Protein AF-Q9AJ94-F1 (afdb_monomer_lite)

Organism: Legionella pneumophila (NCBI:txid446)

Radius of gyration: 36.01 Å; chains: 1; bounding box: 81×134×87 Å

pLDDT: mean 74.8, std 16.02, range [27.36, 96.62]

Foldseek 3Di:
DVCPDPPDDPVRNVVVLVLLLVVLQVLLCVQQVDHDDPLQVVVLVVCVVPQQFAEEEAGADDPPDDDHNQLVSQVSNLVVLVLFEEEEAEQDVVNVVCCVPRRSVVSCVVVVFDEAEFALPDDQPRQDGSHYYYYHLVRVLNNVVVCVVVVRDNWDDDPNHTGAYEYEAEQHDPPPPDPVVLVSSLVVLVVNNVRGYYYYYHHDDPDPDPQVVVCVSNVTPYYYYGYDPDDDDDDDDCVPVVVLVVVLVVQVVVLVVLLVLLLVLLVVLLVLLLVLLPVLDDPVCNVVVVVVSVVLNVVLVVVLVVLLVVLLCVLPVVPPDPDSRFDADPVRDTDCVSVVVSSVSSSVVNQVSSLVSLVVSLVSCPPSDDCPDPSVVSNVVSNPDDSSVSSVVSVVVVVVVVVVVVVVVVVVVVVVVLCPDPLSVCLVSPPDDNVVSLQVSQQVCLQVLLVQVLVLLVVDPFDPVVSVVLSVQSNPDRHDVSVLVSLVCCVPPTDDLLQLLSNQSCVVSLVVSVVSNVSSVHDQDPSNVVVCVRHAACQLVSLLVSLCVQLVCLDPVNPDPVNVVWDPLLSVLSVLLNVLSVQLVPDDALVSNLVSVLSNLLSLLVSLVVCVPPDGDQDPGDTSNVSSVSSLSSLQPHQARRDVRPPRGNVSSLVSVFLSLLVVLVVVLVVLVVVLCVVCVVQLVVDPVNVVLVVVLVCLSPPDSGNCSLVVNLVSLVVVLVVCVVVVRPVNVSSVVSSVVSVVSSVVSCSVPVVSPDVQVVQVVVFVVVQVVQCPDPFKFWPGWGWDWDDPVPDIDIDIWTAIDGDDPVCVPPHTPDDCVVVVVVVVVVVVVVVVVVVVVVVVVVVVCVVCVVVVVVVVVVVPPPDDD

Sequence (869 aa):
MEMRRLDISKEDKLRTQLKLLAVMREQYFRSTGIFFDTTQMISLLLSKHHQEQNVLMEVSRNENLSAQPAAILAAMQWVLAEGGTVDVCFANHRLIADYLEKGDRDFFTCLGIPSSVLEANSESGTYQVGGINYSTLSDLTSYRSHAEIEDEELTMDRYGYPVSSHLILNHIDFSNVDDRTLSHFSSLCDYYKGKGRVVRITETEETVGEVVGQISRFDMDVGYRVFPARMNLQEELNTQSLAERRREEAVKQYFIQSVSNIQQAVLNQLEEWQAFLHLIYPKSEWRQLDNELLVQRSELIDSLKKQWTKCLEDSDPKKMYPNPYVRRDVFQRLQTRELEKAIQAYEKSVSSIWNLNRDQLKAKTENRFSNDSVNALRCK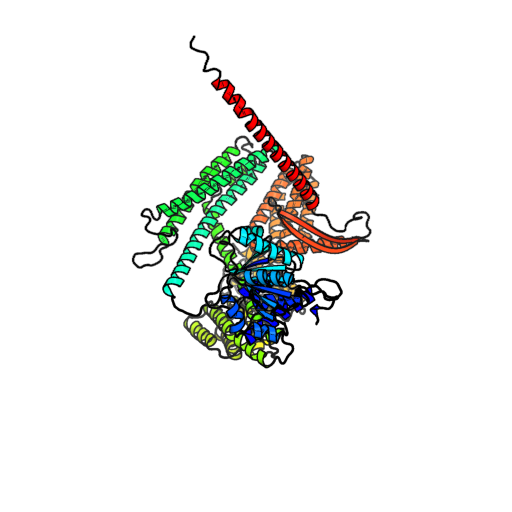YLEEVDLSEQIKWSKLSARLKKKEATQEKKRSHRHLESAVEVTGAMLSYHDGDLEPYRLAFVNSQLKLWARDISKEINNSSLPASVKQGLIERANNADNFLALELLLIDYESRWLDKEKLSEKFRMQPIISDMLRVYQQAGFEEHKELKILKETYLDNTATQIIHHLDKALAWAKPENRGPWYWIERSAVKKAANEILVLANGVKQARDSLSKQVAIKKLYRALCKHQAQLEDVWIFSFGHKNARDLINQTLNTMDSLTVLSRDEGGLDINFIQECKEEAQYYLLGEKFSSVLEDFEKNNSQILTAHSEWQEVKRQLQQKQNESRKVYTLNEMYYVLCKKINELSISYSLLREPLVQLRGMMRTLWNSFQEKHQGIMDESKYFDFKARKIKEELEGIEGYSVFNVKVKKGYTGFNEYVELIIEGEGTSALFEGFMQYKSRLTELKEAYRQLEFSLKQNRLELLNLNRIHAKHLPFLKDHHSRSSCNKQE

Secondary structure (DSSP, 8-state):
-GGG-TT--HHHHHHHHHHHHHHHHHHHHHHHS----HHHHHHHHHHHHTTTS-EEEEEPPPTT----THHHHHHHHHHHTTS--EEEEESSHHHHHHHHHSSHHHHHHHHT--EEEE-TTPPTT-S-TTSEEEEEHHHHHHHHHHHHHHT-----EETTEEPP-EEEEES---TT--HHHHHHHHHHHHHHHHHS-EEEEEEPPS-TTHHHHHHHHHT-SEEEEEPPP-PPP---S-HHHHHHHHHHHHHHHHHHHHHHHHHHHHHHHHHHHHHHHHHHS-GGGHHHHHHHHHHHHHHHHHHHHHHHHHHHHHT-TT---SSTT--B-TTS-B--HHHHHHHHHHHHHHHHHHHHHHHHHHHTTTTSS-TTSHHHHHHHHHHH--HHHHHHHHHHHHHHHHHHHHHHHHHHHHHHHHHHSHHHHHHHH--S--HHHHHHHHHHHHHHHHHHHHHHHHTSSS-HHHHHHHHHHHHT--SHHHHHHHHHHIIIIIS-TT-HHHHGGGHHHHHHHHHHHHHTTPPPPHHHHHHHIIIIITHHHHHHHHHHHHTGGGSGGG--HHHHHS-HHHHHHHHHHHHHHHHHHH--SHHHHHHHHHHHHHHHHHHHHHTTT-----SSS--HHHHHHHHHHHHHH-SBS-SSSTT-BHHHHHHHHHHHHHHHHHHHHHHHHHHHHHHHHHHHHH-THHHHHHHHHHHHHHH--STTHHHHHHHHHHHHHHHHHHHT-TTHHHHHHHHHHHHHHHHHHHHHTGGG--HHHHHHHHHHHHHHHHHTSTTEEEEEEEEEEEE-SS-EEEEEEEEEEE--GGGTT-S----THHHHHHHHHHHHHHHHHHHHHHHHHHHHHHHHHHHHHHHHHSSSS----

Structure (mmCIF, N/CA/C/O backbone):
data_AF-Q9AJ94-F1
#
_entry.id   AF-Q9AJ94-F1
#
loop_
_atom_site.group_PDB
_atom_site.id
_atom_site.type_symbol
_atom_site.label_atom_id
_atom_site.label_alt_id
_atom_site.label_comp_id
_atom_site.label_asym_id
_atom_site.label_entity_id
_atom_site.label_seq_id
_atom_site.pdbx_PDB_ins_code
_atom_site.Cartn_x
_atom_site.Cartn_y
_atom_site.Cartn_z
_atom_site.occupancy
_atom_site.B_iso_or_equiv
_atom_site.auth_seq_id
_atom_site.auth_comp_id
_atom_site.auth_asym_id
_atom_site.auth_atom_id
_atom_site.pdbx_PDB_model_num
ATOM 1 N N . MET A 1 1 ? -0.929 7.622 40.885 1.00 44.34 1 MET A N 1
ATOM 2 C CA . MET A 1 1 ? 0.340 7.653 41.651 1.00 44.34 1 MET A CA 1
ATOM 3 C C . MET A 1 1 ? 1.566 7.630 40.739 1.00 44.34 1 MET A C 1
ATOM 5 O O . MET A 1 1 ? 2.475 8.407 40.983 1.00 44.34 1 MET A O 1
ATOM 9 N N . GLU A 1 2 ? 1.583 6.822 39.670 1.00 44.44 2 GLU A N 1
ATOM 10 C CA . GLU A 1 2 ? 2.724 6.752 38.736 1.00 44.44 2 GLU A CA 1
ATOM 11 C C . GLU A 1 2 ? 3.037 8.072 38.017 1.00 44.44 2 GLU A C 1
ATOM 13 O O . GLU A 1 2 ? 4.187 8.486 38.030 1.00 44.44 2 GLU A O 1
ATOM 18 N N . MET A 1 3 ? 2.041 8.800 37.488 1.00 47.38 3 MET A N 1
ATOM 19 C CA . MET A 1 3 ? 2.276 10.058 36.744 1.00 47.38 3 MET A CA 1
ATOM 20 C C . MET A 1 3 ? 2.923 11.198 37.553 1.00 47.38 3 MET A C 1
ATOM 22 O O . MET A 1 3 ? 3.271 12.217 36.968 1.00 47.38 3 MET A O 1
ATOM 26 N N . ARG A 1 4 ? 3.077 11.039 38.874 1.00 47.75 4 ARG A N 1
ATOM 27 C CA . ARG A 1 4 ? 3.714 12.018 39.772 1.00 47.75 4 ARG A CA 1
ATOM 28 C C . ARG A 1 4 ? 5.196 11.709 40.046 1.00 47.75 4 ARG A C 1
ATOM 30 O O . ARG A 1 4 ? 5.813 12.390 40.856 1.00 47.75 4 ARG A O 1
ATOM 37 N N . ARG A 1 5 ? 5.772 10.667 39.427 1.00 51.28 5 ARG A N 1
ATOM 38 C CA . ARG A 1 5 ? 7.206 10.346 39.538 1.00 51.28 5 ARG A CA 1
ATOM 39 C C . ARG A 1 5 ? 8.012 11.163 38.524 1.00 51.28 5 ARG A C 1
ATOM 41 O O . ARG A 1 5 ? 7.707 11.134 37.336 1.00 51.28 5 ARG A O 1
ATOM 48 N N . LEU A 1 6 ? 9.055 11.845 38.999 1.00 48.03 6 LEU A N 1
ATOM 49 C CA . LEU A 1 6 ? 9.931 12.708 38.192 1.00 48.03 6 LEU A CA 1
ATOM 50 C C . LEU A 1 6 ? 10.807 11.933 37.178 1.00 48.03 6 LEU A C 1
ATOM 52 O O . LEU A 1 6 ? 11.232 12.522 36.191 1.00 48.03 6 LEU A O 1
ATOM 56 N N . ASP A 1 7 ? 10.992 10.617 37.359 1.00 53.19 7 ASP A N 1
ATOM 57 C CA . ASP A 1 7 ? 11.902 9.766 36.559 1.00 53.19 7 ASP A CA 1
ATOM 58 C C . ASP A 1 7 ? 11.218 8.934 35.450 1.00 53.19 7 ASP A C 1
ATOM 60 O O . ASP A 1 7 ? 11.730 7.900 35.020 1.00 53.19 7 ASP A O 1
ATOM 64 N N . ILE A 1 8 ? 10.032 9.330 34.982 1.00 63.06 8 ILE A N 1
ATOM 65 C CA . ILE A 1 8 ? 9.289 8.578 33.955 1.00 63.06 8 ILE A CA 1
ATOM 66 C C . ILE A 1 8 ? 9.683 9.020 32.537 1.00 63.06 8 ILE A C 1
ATOM 68 O O . ILE A 1 8 ? 9.680 10.209 32.212 1.00 63.06 8 ILE A O 1
ATOM 72 N N . SER A 1 9 ? 9.965 8.049 31.659 1.00 70.12 9 SER A N 1
ATOM 73 C CA . SER A 1 9 ? 10.251 8.304 30.243 1.00 70.12 9 SER A CA 1
ATOM 74 C C . SER A 1 9 ? 9.046 8.941 29.528 1.00 70.12 9 SER A C 1
ATOM 76 O O . SER A 1 9 ? 7.889 8.731 29.900 1.00 70.12 9 SER A O 1
ATOM 78 N N . LYS A 1 10 ? 9.277 9.707 28.451 1.00 69.50 10 LYS A N 1
ATOM 79 C CA . LYS A 1 10 ? 8.177 10.310 27.665 1.00 69.50 10 LYS A CA 1
ATOM 80 C C . LYS A 1 10 ? 7.197 9.261 27.122 1.00 69.50 10 LYS A C 1
ATOM 82 O O . LYS A 1 10 ? 6.002 9.539 27.027 1.00 69.50 10 LYS A O 1
ATOM 87 N N . GLU A 1 11 ? 7.696 8.075 26.779 1.00 70.44 11 GLU A N 1
ATOM 88 C CA . GLU A 1 11 ? 6.882 6.967 26.277 1.00 70.44 11 GLU A CA 1
ATOM 89 C C . GLU A 1 11 ? 6.013 6.358 27.382 1.00 70.44 11 GLU A C 1
ATOM 91 O O . GLU A 1 11 ? 4.817 6.144 27.180 1.00 70.44 11 GLU A O 1
ATOM 96 N N . ASP A 1 12 ? 6.571 6.160 28.574 1.00 71.06 12 ASP A N 1
ATOM 97 C CA . ASP A 1 12 ? 5.825 5.640 29.719 1.00 71.06 12 ASP A CA 1
ATOM 98 C C . ASP A 1 12 ? 4.780 6.648 30.206 1.00 71.06 12 ASP A C 1
ATOM 100 O O . ASP A 1 12 ? 3.641 6.270 30.477 1.00 71.06 12 ASP A O 1
ATOM 104 N N . LYS A 1 13 ? 5.099 7.951 30.203 1.00 69.12 13 LYS A N 1
ATOM 105 C CA . LYS A 1 13 ? 4.125 9.016 30.501 1.00 69.12 13 LYS A CA 1
ATOM 106 C C . LYS A 1 13 ? 2.959 8.991 29.512 1.00 69.12 13 LYS A C 1
ATOM 108 O O . LYS A 1 13 ? 1.802 9.067 29.924 1.00 69.12 13 LYS A O 1
ATOM 113 N N . LEU A 1 14 ? 3.246 8.840 28.216 1.00 72.50 14 LEU A N 1
ATOM 114 C CA . LEU A 1 14 ? 2.222 8.693 27.180 1.00 72.50 14 LEU A CA 1
ATOM 115 C C . LEU A 1 14 ? 1.369 7.439 27.415 1.00 72.50 14 LEU A C 1
ATOM 117 O O . LEU A 1 14 ? 0.142 7.511 27.353 1.00 72.50 14 LEU A O 1
ATOM 121 N N . ARG A 1 15 ? 2.002 6.305 27.721 1.00 74.25 15 ARG A N 1
ATOM 122 C CA . ARG A 1 15 ? 1.328 5.033 27.996 1.00 74.25 15 ARG A CA 1
ATOM 123 C C . ARG A 1 15 ? 0.386 5.144 29.194 1.00 74.25 15 ARG A C 1
ATOM 125 O O . ARG A 1 15 ? -0.768 4.735 29.091 1.00 74.25 15 ARG A O 1
ATOM 132 N N . THR A 1 16 ? 0.828 5.747 30.296 1.00 75.25 16 THR A N 1
ATOM 133 C CA . THR A 1 16 ? -0.006 5.955 31.488 1.00 75.25 16 THR A CA 1
ATOM 134 C C . THR A 1 16 ? -1.168 6.912 31.214 1.00 75.25 16 THR A C 1
ATOM 136 O O . THR A 1 16 ? -2.283 6.654 31.662 1.00 75.25 16 THR A O 1
ATOM 139 N N . GLN A 1 17 ? -0.961 7.970 30.423 1.00 74.06 17 GLN A N 1
ATOM 140 C CA . GLN A 1 17 ? -2.040 8.880 30.011 1.00 74.06 17 GLN A CA 1
ATOM 141 C C . GLN A 1 17 ? -3.099 8.179 29.143 1.00 74.06 17 GLN A C 1
ATOM 143 O O . GLN A 1 17 ? -4.293 8.413 29.321 1.00 74.06 17 GLN A O 1
ATOM 148 N N . LEU A 1 18 ? -2.687 7.297 28.227 1.00 79.88 18 LEU A N 1
ATOM 149 C CA . LEU A 1 18 ? -3.618 6.517 27.405 1.00 79.88 18 LEU A CA 1
ATOM 150 C C . LEU A 1 18 ? -4.392 5.484 28.237 1.00 79.88 18 LEU A C 1
ATOM 152 O O . LEU A 1 18 ? -5.597 5.331 28.040 1.00 79.88 18 LEU A O 1
ATOM 156 N N . LYS A 1 19 ? -3.735 4.832 29.209 1.00 79.50 19 LYS A N 1
ATOM 157 C CA . LYS A 1 19 ? -4.404 3.954 30.184 1.00 79.50 19 LYS A CA 1
ATOM 158 C C . LYS A 1 19 ? -5.453 4.715 30.992 1.00 79.50 19 LYS A C 1
ATOM 160 O O . LYS A 1 19 ? -6.578 4.246 31.122 1.00 79.50 19 LYS A O 1
ATOM 165 N N . LEU A 1 20 ? -5.110 5.908 31.482 1.00 80.50 20 LEU A N 1
ATOM 166 C CA . LEU A 1 20 ? -6.038 6.763 32.219 1.00 80.50 20 LEU A CA 1
ATOM 167 C C . LEU A 1 20 ? -7.270 7.115 31.378 1.00 80.50 20 LEU A C 1
ATOM 169 O O . LEU A 1 20 ? -8.388 7.010 31.870 1.00 80.50 20 LEU A O 1
ATOM 173 N N . LEU A 1 21 ? -7.076 7.478 30.108 1.00 83.31 21 LEU A N 1
ATOM 174 C CA . LEU A 1 21 ? -8.178 7.802 29.203 1.00 83.31 21 LEU A CA 1
ATOM 175 C C . LEU A 1 21 ? -9.102 6.597 28.961 1.00 83.31 21 LEU A C 1
ATOM 177 O O . LEU A 1 21 ? -10.320 6.755 28.925 1.00 83.31 21 LEU A O 1
ATOM 181 N N . ALA A 1 22 ? -8.539 5.391 28.829 1.00 79.12 22 ALA A N 1
ATOM 182 C CA . ALA A 1 22 ? -9.319 4.161 28.695 1.00 79.12 22 ALA A CA 1
ATOM 183 C C . ALA A 1 22 ? -10.146 3.865 29.959 1.00 79.12 22 ALA A C 1
ATOM 185 O O . ALA A 1 22 ? -11.334 3.566 29.852 1.00 79.12 22 ALA A O 1
ATOM 186 N N . VAL A 1 23 ? -9.547 4.026 31.145 1.00 80.75 23 VAL A N 1
ATOM 187 C CA . VAL A 1 23 ? -10.240 3.875 32.435 1.00 80.75 23 VAL A CA 1
ATOM 188 C C . VAL A 1 23 ? -11.351 4.912 32.585 1.00 80.75 23 VAL A C 1
ATOM 190 O O . VAL A 1 23 ? -12.465 4.557 32.951 1.00 80.75 23 VAL A O 1
ATOM 193 N N . MET A 1 24 ? -11.084 6.178 32.255 1.00 83.88 24 MET A N 1
ATOM 194 C CA . MET A 1 24 ? -12.090 7.242 32.302 1.00 83.88 24 MET A CA 1
ATOM 195 C C . MET A 1 24 ? -13.254 6.964 31.349 1.00 83.88 24 MET A C 1
ATOM 197 O O . MET A 1 24 ? -14.397 7.166 31.733 1.00 83.88 24 MET A O 1
ATOM 201 N N . ARG A 1 25 ? -12.996 6.458 30.136 1.00 84.12 25 ARG A N 1
ATOM 202 C CA . ARG A 1 25 ? -14.050 6.095 29.174 1.00 84.12 25 ARG A CA 1
ATOM 203 C C . ARG A 1 25 ? -14.951 4.977 29.699 1.00 84.12 25 ARG A C 1
ATOM 205 O O . ARG A 1 25 ? -16.168 5.084 29.595 1.00 84.12 25 ARG A O 1
ATOM 212 N N . GLU A 1 26 ? -14.357 3.927 30.260 1.00 79.88 26 GLU A N 1
ATOM 213 C CA . GLU A 1 26 ? -15.094 2.807 30.856 1.00 79.88 26 GLU A CA 1
ATOM 214 C C . GLU A 1 26 ? -15.883 3.256 32.091 1.00 79.88 26 GLU A C 1
ATOM 216 O O . GLU A 1 26 ? -17.062 2.937 32.228 1.00 79.88 26 GLU A O 1
ATOM 221 N N . GLN A 1 27 ? -15.262 4.040 32.974 1.00 80.31 27 GLN A N 1
ATOM 222 C CA . GLN A 1 27 ? -15.926 4.553 34.168 1.00 80.31 27 GLN A CA 1
ATOM 223 C C . GLN A 1 27 ? -17.079 5.488 33.803 1.00 80.31 27 GLN A C 1
ATOM 225 O O . GLN A 1 27 ? -18.148 5.392 34.395 1.00 80.31 27 GLN A O 1
ATOM 230 N N . TYR A 1 28 ? -16.896 6.338 32.793 1.00 83.75 28 TYR A N 1
ATOM 231 C CA . TYR A 1 28 ? -17.959 7.190 32.279 1.00 83.75 28 TYR A CA 1
ATOM 232 C C . TYR A 1 28 ? -19.121 6.360 31.734 1.00 83.75 28 TYR A C 1
ATOM 234 O O . TYR A 1 28 ? -20.269 6.628 32.073 1.00 83.75 28 TYR A O 1
ATOM 242 N N . PHE A 1 29 ? -18.844 5.300 30.970 1.00 80.44 29 PHE A N 1
ATOM 243 C CA . PHE A 1 29 ? -19.881 4.386 30.488 1.00 80.44 29 PHE A CA 1
ATOM 244 C C . PHE A 1 29 ? -20.632 3.692 31.631 1.00 80.44 29 PHE A C 1
ATOM 246 O O . PHE A 1 29 ? -21.851 3.578 31.575 1.00 80.44 29 PHE A O 1
ATOM 253 N N . ARG A 1 30 ? -19.941 3.276 32.696 1.00 75.00 30 ARG A N 1
ATOM 254 C CA . ARG A 1 30 ? -20.583 2.665 33.874 1.00 75.00 30 ARG A CA 1
ATOM 255 C C . ARG A 1 30 ? -21.434 3.650 34.669 1.00 75.00 30 ARG A C 1
ATOM 257 O O . ARG A 1 30 ? -22.479 3.254 35.173 1.00 75.00 30 ARG A O 1
ATOM 264 N N . SER A 1 31 ? -20.987 4.899 34.784 1.00 77.44 31 SER A N 1
ATOM 265 C CA . SER A 1 31 ? -21.696 5.949 35.521 1.00 77.44 31 SER A CA 1
ATOM 266 C C . SER A 1 31 ? -22.887 6.517 34.741 1.00 77.44 31 SER A C 1
ATOM 268 O O . SER A 1 31 ? -23.890 6.867 35.347 1.00 77.44 31 SER A O 1
ATOM 270 N N . THR A 1 32 ? -22.801 6.591 33.409 1.00 74.19 32 THR A N 1
ATOM 271 C CA . THR A 1 32 ? -23.783 7.315 32.572 1.00 74.19 32 THR A CA 1
ATOM 272 C C . THR A 1 32 ? -24.576 6.419 31.615 1.00 74.19 32 THR A C 1
ATOM 274 O O . THR A 1 32 ? -25.589 6.836 31.062 1.00 74.19 32 THR A O 1
ATOM 277 N N . GLY A 1 33 ? -24.114 5.191 31.362 1.00 69.00 33 GLY A N 1
ATOM 278 C CA . GLY A 1 33 ? -24.610 4.333 30.282 1.00 69.00 33 GLY A CA 1
ATOM 279 C C . GLY A 1 33 ? -24.161 4.772 28.882 1.00 69.00 33 GLY A C 1
ATOM 280 O O . GLY A 1 33 ? -24.535 4.133 27.897 1.00 69.00 33 GLY A O 1
ATOM 281 N N . ILE A 1 34 ? -23.359 5.840 28.764 1.00 72.38 34 ILE A N 1
ATOM 282 C CA . ILE A 1 34 ? -22.979 6.426 27.478 1.00 72.38 34 ILE A CA 1
ATOM 283 C C . ILE A 1 34 ? -21.534 6.086 27.121 1.00 72.38 34 ILE A C 1
ATOM 285 O O . ILE A 1 34 ? -20.591 6.378 27.854 1.00 72.38 34 ILE A O 1
ATOM 289 N N . PHE A 1 35 ? -21.355 5.455 25.962 1.00 76.06 35 PHE A N 1
ATOM 290 C CA . PHE A 1 35 ? -20.045 5.051 25.469 1.00 76.06 35 PHE A CA 1
ATOM 291 C C . PHE A 1 35 ? -19.548 6.034 24.408 1.00 76.06 35 PHE A C 1
ATOM 293 O O . PHE A 1 35 ? -20.182 6.202 23.368 1.00 76.06 35 PHE A O 1
ATOM 300 N N . PHE A 1 36 ? -18.394 6.660 24.646 1.00 71.94 36 PHE A N 1
ATOM 301 C CA . PHE A 1 36 ? -17.785 7.567 23.670 1.00 71.94 36 PHE A CA 1
ATOM 302 C C . PHE A 1 36 ? -17.353 6.817 22.408 1.00 71.94 36 PHE A C 1
ATOM 304 O O . PHE A 1 36 ? -16.611 5.841 22.494 1.00 71.94 36 PHE A O 1
ATOM 311 N N . ASP A 1 37 ? -17.777 7.281 21.239 1.00 67.31 37 ASP A N 1
ATOM 312 C CA . ASP A 1 37 ? -17.398 6.806 19.913 1.00 67.31 37 ASP A CA 1
ATOM 313 C C . ASP A 1 37 ? -15.998 7.291 19.480 1.00 67.31 37 ASP A C 1
ATOM 315 O O . ASP A 1 37 ? -15.289 8.021 20.180 1.00 67.31 37 ASP A O 1
ATOM 319 N N . THR A 1 38 ? -15.559 6.852 18.300 1.00 72.94 38 THR A N 1
ATOM 320 C CA . THR A 1 38 ? -14.236 7.191 17.761 1.00 72.94 38 THR A CA 1
ATOM 321 C C . THR A 1 38 ? -14.041 8.697 17.553 1.00 72.94 38 THR A C 1
ATOM 323 O O . THR A 1 38 ? -12.931 9.186 17.743 1.00 72.94 38 THR A O 1
ATOM 326 N N . THR A 1 39 ? -15.079 9.448 17.190 1.00 75.06 39 THR A N 1
ATOM 327 C CA . THR A 1 39 ? -15.001 10.898 16.975 1.00 75.06 39 THR A CA 1
ATOM 328 C C . THR A 1 39 ? -14.787 11.639 18.283 1.00 75.06 39 THR A C 1
ATOM 330 O O . THR A 1 39 ? -13.887 12.482 18.355 1.00 75.06 39 THR A O 1
ATOM 333 N N . GLN A 1 40 ? -15.513 11.281 19.344 1.00 78.00 40 GLN A N 1
ATOM 334 C CA . GLN A 1 40 ? -15.250 11.887 20.650 1.00 78.00 40 GLN A CA 1
ATOM 335 C C . GLN A 1 40 ? -13.883 11.459 21.205 1.00 78.00 40 GLN A C 1
ATOM 337 O O . GLN A 1 40 ? -13.147 12.298 21.724 1.00 78.00 40 GLN A O 1
ATOM 342 N N . MET A 1 41 ? -13.467 10.204 21.005 1.00 82.88 41 MET A N 1
ATOM 343 C CA . MET A 1 41 ? -12.125 9.757 21.397 1.00 82.88 41 MET A CA 1
ATOM 344 C C . MET A 1 41 ? -11.008 10.499 20.650 1.00 82.88 41 MET A C 1
ATOM 346 O O . MET A 1 41 ? -10.003 10.858 21.262 1.00 82.88 41 MET A O 1
ATOM 350 N N . ILE A 1 42 ? -11.182 10.802 19.359 1.00 79.81 42 ILE A N 1
ATOM 351 C CA . ILE A 1 42 ? -10.231 11.630 18.602 1.00 79.81 42 ILE A CA 1
ATOM 352 C C . ILE A 1 42 ? -10.152 13.041 19.196 1.00 79.81 42 ILE A C 1
ATOM 354 O O . ILE A 1 42 ? -9.049 13.559 19.344 1.00 79.81 42 ILE A O 1
ATOM 358 N N . SER A 1 43 ? -11.280 13.647 19.585 1.00 80.38 43 SER A N 1
ATOM 359 C CA . SER A 1 43 ? -11.277 14.978 20.216 1.00 80.38 43 SER A CA 1
ATOM 360 C C . SER A 1 43 ? -10.482 14.994 21.533 1.00 80.38 43 SER A C 1
ATOM 362 O O . SER A 1 43 ? -9.649 15.874 21.756 1.00 80.38 43 SER A O 1
ATOM 364 N N . LEU A 1 44 ? -10.631 13.952 22.359 1.00 84.50 44 LEU A N 1
ATOM 365 C CA . LEU A 1 44 ? -9.877 13.790 23.605 1.00 84.50 44 LEU A CA 1
ATOM 366 C C . LEU A 1 44 ? -8.376 13.600 23.334 1.00 84.50 44 LEU A C 1
ATOM 368 O O . LEU A 1 44 ? -7.539 14.245 23.966 1.00 84.50 44 LEU A O 1
ATOM 372 N N . LEU A 1 45 ? -8.024 12.773 22.345 1.00 84.31 45 LEU A N 1
ATOM 373 C CA . LEU A 1 45 ? -6.634 12.525 21.951 1.00 84.31 45 LEU A CA 1
ATOM 374 C C . LEU A 1 45 ? -5.960 13.754 21.323 1.00 84.31 45 LEU A C 1
ATOM 376 O O . LEU A 1 45 ? -4.776 13.987 21.562 1.00 84.31 45 LEU A O 1
ATOM 380 N N . LEU A 1 46 ? -6.694 14.564 20.558 1.00 82.94 46 LEU A N 1
ATOM 381 C CA . LEU A 1 46 ? -6.191 15.825 20.008 1.00 82.94 46 LEU A CA 1
ATOM 382 C C . LEU A 1 46 ? -5.921 16.838 21.119 1.00 82.94 46 LEU A C 1
ATOM 384 O O . LEU A 1 46 ? -4.843 17.431 21.163 1.00 82.94 46 LEU A O 1
ATOM 388 N N . SER A 1 47 ? -6.848 16.976 22.068 1.00 82.69 47 SER A N 1
ATOM 389 C CA . SER A 1 47 ? -6.629 17.814 23.246 1.00 82.69 47 SER A CA 1
ATOM 390 C C . SER A 1 47 ? -5.422 17.349 24.071 1.00 82.69 47 SER A C 1
ATOM 392 O O . SER A 1 47 ? -4.664 18.175 24.586 1.00 82.69 47 SER A O 1
ATOM 394 N N . LYS A 1 48 ? -5.198 16.030 24.141 1.00 83.00 48 LYS A N 1
ATOM 395 C CA . LYS A 1 48 ? -4.039 15.388 24.775 1.00 83.00 48 LYS A CA 1
ATOM 396 C C . LYS A 1 48 ? -2.725 15.607 24.014 1.00 83.00 48 LYS A C 1
ATOM 398 O O . LYS A 1 48 ? -1.660 15.664 24.626 1.00 83.00 48 LYS A O 1
ATOM 403 N N . HIS A 1 49 ? -2.755 15.653 22.686 1.00 80.81 49 HIS A N 1
ATOM 404 C CA . HIS A 1 49 ? -1.559 15.915 21.882 1.00 80.81 49 HIS A CA 1
ATOM 405 C C . HIS A 1 49 ? -1.037 17.337 22.127 1.00 80.81 49 HIS A C 1
ATOM 407 O O . HIS A 1 49 ? 0.167 17.556 22.188 1.00 80.81 49 HIS A O 1
ATOM 413 N N . HIS A 1 50 ? -1.954 18.277 22.343 1.00 82.38 50 HIS A N 1
ATOM 414 C CA . HIS A 1 50 ? -1.678 19.702 22.516 1.00 82.38 50 HIS A CA 1
ATOM 415 C C . HIS A 1 50 ? -1.852 20.142 23.976 1.00 82.38 50 HIS A C 1
ATOM 417 O O . HIS A 1 50 ? -2.538 21.115 24.265 1.00 82.38 50 HIS A O 1
ATOM 423 N N . GLN A 1 51 ? -1.273 19.382 24.913 1.00 75.00 51 GLN A N 1
ATOM 424 C CA . GLN A 1 51 ? -1.460 19.561 26.363 1.00 75.00 51 GLN A CA 1
ATOM 425 C C . GLN A 1 51 ? -1.025 20.926 26.913 1.00 75.00 51 GLN A C 1
ATOM 427 O O . GLN A 1 51 ? -1.606 21.370 27.896 1.00 75.00 51 GLN A O 1
ATOM 432 N N . GLU A 1 52 ? -0.060 21.582 26.270 1.00 78.75 52 GLU A N 1
ATOM 433 C CA . GLU A 1 52 ? 0.518 22.871 26.690 1.00 78.75 52 GLU A CA 1
ATOM 434 C C . GLU A 1 52 ? -0.019 24.064 25.876 1.00 78.75 52 GLU A C 1
ATOM 436 O O . GLU A 1 52 ? 0.466 25.179 26.021 1.00 78.75 52 GLU A O 1
ATOM 441 N N . GLN A 1 53 ? -0.993 23.837 24.992 1.00 85.12 53 GLN A N 1
ATOM 442 C CA . GLN A 1 53 ? -1.487 24.827 24.030 1.00 85.12 53 GLN A CA 1
ATOM 443 C C . GLN A 1 53 ? -2.978 25.092 24.220 1.00 85.12 53 GLN A C 1
ATOM 445 O O . GLN A 1 53 ? -3.748 24.178 24.511 1.00 85.12 53 GLN A O 1
ATOM 450 N N . ASN A 1 54 ? -3.428 26.318 23.989 1.00 87.25 54 ASN A N 1
ATOM 451 C CA . ASN A 1 54 ? -4.843 26.666 23.937 1.00 87.25 54 ASN A CA 1
ATOM 452 C C . ASN A 1 54 ? -5.463 26.103 22.654 1.00 87.25 54 ASN A C 1
ATOM 454 O O . ASN A 1 54 ? -4.999 26.389 21.549 1.00 87.25 54 ASN A O 1
ATOM 458 N N . VAL A 1 55 ? -6.502 25.273 22.782 1.00 87.19 55 VAL A N 1
ATOM 459 C CA . VAL A 1 55 ? -7.024 24.483 21.652 1.00 87.19 55 VAL A CA 1
ATOM 460 C C . VAL A 1 55 ? -8.484 24.783 21.366 1.00 87.19 55 VAL A C 1
ATOM 462 O O . VAL A 1 55 ? -9.317 24.728 22.266 1.00 87.19 55 VAL A O 1
ATOM 465 N N . LEU A 1 56 ? -8.802 25.016 20.094 1.00 84.81 56 LEU A N 1
ATOM 466 C CA . LEU A 1 56 ? -10.166 25.077 19.575 1.00 84.81 56 LEU A CA 1
ATOM 467 C C . LEU A 1 56 ? -10.487 23.796 18.790 1.00 84.81 56 LEU A C 1
ATOM 469 O O . LEU A 1 56 ? -9.736 23.387 17.908 1.00 84.81 56 LEU A O 1
ATOM 473 N N . MET A 1 57 ? -11.608 23.150 19.090 1.00 84.81 57 MET A N 1
ATOM 474 C CA . MET A 1 57 ? -12.082 21.960 18.384 1.00 84.81 57 MET A CA 1
ATOM 475 C C . MET A 1 57 ? -13.526 22.142 17.936 1.00 84.81 57 MET A C 1
ATOM 477 O O . MET A 1 57 ? -14.415 22.360 18.754 1.00 84.81 57 MET A O 1
ATOM 481 N N . GLU A 1 58 ? -13.760 21.983 16.640 1.00 78.44 58 GLU A N 1
ATOM 482 C CA . GLU A 1 58 ? -15.097 21.801 16.086 1.00 78.44 58 GLU A CA 1
ATOM 483 C C . GLU A 1 58 ? -15.343 20.308 15.879 1.00 78.44 58 GLU A C 1
ATOM 485 O O . GLU A 1 58 ? -14.635 19.665 15.102 1.00 78.44 58 GLU A O 1
ATOM 490 N N . VAL A 1 59 ? -16.323 19.738 16.570 1.00 75.62 59 VAL A N 1
ATOM 491 C CA . VAL A 1 59 ? -16.638 18.307 16.521 1.00 75.62 59 VAL A CA 1
ATOM 492 C C . VAL A 1 59 ? -18.006 18.126 15.875 1.00 75.62 59 VAL A C 1
ATOM 494 O O . VAL A 1 59 ? -18.991 18.716 16.307 1.00 75.62 59 VAL A O 1
ATOM 497 N N . SER A 1 60 ? -18.088 17.326 14.813 1.00 69.94 60 SER A N 1
ATOM 498 C CA . SER A 1 60 ? -19.367 17.084 14.140 1.00 69.94 60 SER A CA 1
ATOM 499 C C . SER A 1 60 ? -20.338 16.290 15.010 1.00 69.94 60 SER A C 1
ATOM 501 O O . SER A 1 60 ? -19.960 15.280 15.607 1.00 69.94 60 SER A O 1
ATOM 503 N N . ARG A 1 61 ? -21.607 16.723 15.032 1.00 58.97 61 ARG A N 1
ATOM 504 C CA . ARG A 1 61 ? -22.687 16.022 15.735 1.00 58.97 61 ARG A CA 1
ATOM 505 C C . ARG A 1 61 ? -22.933 14.654 15.095 1.00 58.97 61 ARG A C 1
ATOM 507 O O . ARG A 1 61 ? -22.940 14.515 13.872 1.00 58.97 61 ARG A O 1
ATOM 514 N N . ASN A 1 62 ? -23.155 13.652 15.937 1.00 54.44 62 ASN A N 1
ATOM 515 C CA . ASN A 1 62 ? -23.614 12.332 15.532 1.00 54.44 62 ASN A CA 1
ATOM 516 C C . ASN A 1 62 ? -25.118 12.234 15.850 1.00 54.44 62 ASN A C 1
ATOM 518 O O . ASN A 1 62 ? -25.509 12.519 16.978 1.00 54.44 62 ASN A O 1
ATOM 522 N N . GLU A 1 63 ? -25.964 11.886 14.875 1.00 43.66 63 GLU A N 1
ATOM 523 C CA . GLU A 1 63 ? -27.438 11.971 14.988 1.00 43.66 63 GLU A CA 1
ATOM 524 C C . GLU A 1 63 ? -28.034 11.085 16.104 1.00 43.66 63 GLU A C 1
ATOM 526 O O . GLU A 1 63 ? -29.159 11.327 16.533 1.00 43.66 63 GLU A O 1
ATOM 531 N N . ASN A 1 64 ? -27.268 10.117 16.627 1.00 42.88 64 ASN A N 1
ATOM 532 C CA . ASN A 1 64 ? -27.754 9.108 17.575 1.00 42.88 64 ASN A CA 1
ATOM 533 C C . ASN A 1 64 ? -27.341 9.312 19.046 1.00 42.88 64 ASN A C 1
ATOM 535 O O . ASN A 1 64 ? -27.749 8.506 19.877 1.00 42.88 64 ASN A O 1
ATOM 539 N N . LEU A 1 65 ? -26.536 10.320 19.412 1.00 50.19 65 LEU A N 1
ATOM 540 C CA . LEU A 1 65 ? -25.976 10.419 20.774 1.00 50.19 65 LEU A CA 1
ATOM 541 C C . LEU A 1 65 ? -25.832 11.862 21.279 1.00 50.19 65 LEU A C 1
ATOM 543 O O . LEU A 1 65 ? -25.433 12.758 20.541 1.00 50.19 65 LEU A O 1
ATOM 547 N N . SER A 1 66 ? -26.108 12.058 22.575 1.00 49.12 66 SER A N 1
ATOM 548 C CA . SER A 1 66 ? -26.097 13.360 23.257 1.00 49.12 66 SER A CA 1
ATOM 549 C C . SER A 1 66 ? -24.893 13.619 24.176 1.00 49.12 66 SER A C 1
ATOM 551 O O . SER A 1 66 ? -24.883 14.654 24.832 1.00 49.12 66 SER A O 1
ATOM 553 N N . ALA A 1 67 ? -23.934 12.695 24.326 1.00 53.88 67 ALA A N 1
ATOM 554 C CA . ALA A 1 67 ? -22.840 12.880 25.291 1.00 53.88 67 ALA A CA 1
ATOM 555 C C . ALA A 1 67 ? -21.663 13.656 24.710 1.00 53.88 67 ALA A C 1
ATOM 557 O O . ALA A 1 67 ? -21.120 13.329 23.652 1.00 53.88 67 ALA A O 1
ATOM 558 N N . GLN A 1 68 ? -21.248 14.667 25.461 1.00 65.75 68 GLN A N 1
ATOM 559 C CA . GLN A 1 68 ? -20.188 15.590 25.095 1.00 65.75 68 GLN A CA 1
ATOM 560 C C . GLN A 1 68 ? -18.887 15.187 25.805 1.00 65.75 68 GLN A C 1
ATOM 562 O O . GLN A 1 68 ? -18.922 14.765 26.960 1.00 65.75 68 GLN A O 1
ATOM 567 N N . PRO A 1 69 ? -17.709 15.330 25.168 1.00 74.50 69 PRO A N 1
ATOM 568 C CA . PRO A 1 69 ? -16.430 14.931 25.765 1.00 74.50 69 PRO A CA 1
ATOM 569 C C . PRO A 1 69 ? -16.006 15.806 26.957 1.00 74.50 69 PRO A C 1
ATOM 571 O O . PRO A 1 69 ? -14.952 15.552 27.537 1.00 74.50 69 PRO A O 1
ATOM 574 N N . ALA A 1 70 ? -16.789 16.829 27.320 1.00 83.62 70 ALA A N 1
ATOM 575 C CA . ALA A 1 70 ? -16.457 17.827 28.331 1.00 83.62 70 ALA A CA 1
ATOM 576 C C . ALA A 1 70 ? -16.125 17.212 29.700 1.00 83.62 70 ALA A C 1
ATOM 578 O O . ALA A 1 70 ? -15.126 17.605 30.296 1.00 83.62 70 ALA A O 1
ATOM 579 N N . ALA A 1 71 ? -16.877 16.207 30.162 1.00 86.38 71 ALA A N 1
ATOM 580 C CA . ALA A 1 71 ? -16.640 15.581 31.462 1.00 86.38 71 ALA A CA 1
ATOM 581 C C . ALA A 1 71 ? -15.306 14.817 31.524 1.00 86.38 71 ALA A C 1
ATOM 583 O O . ALA A 1 71 ? -14.483 15.060 32.411 1.00 86.38 71 ALA A O 1
ATOM 584 N N . ILE A 1 72 ? -15.032 13.945 30.544 1.00 88.50 72 ILE A N 1
ATOM 585 C CA . ILE A 1 72 ? -13.741 13.239 30.466 1.00 88.50 72 ILE A CA 1
ATOM 586 C C . ILE A 1 72 ? -12.598 14.228 30.239 1.00 88.50 72 ILE A C 1
ATOM 588 O O . ILE A 1 72 ? -11.527 14.081 30.827 1.00 88.50 72 ILE A O 1
ATOM 592 N N . LEU A 1 73 ? -12.815 15.253 29.413 1.00 88.88 73 LEU A N 1
ATOM 593 C CA . LEU A 1 73 ? -11.820 16.288 29.192 1.00 88.88 73 LEU A CA 1
ATOM 594 C C . LEU A 1 73 ? -11.495 17.029 30.493 1.00 88.88 73 LEU A C 1
ATOM 596 O O . LEU A 1 73 ? -10.317 17.219 30.782 1.00 88.88 73 LEU A O 1
ATOM 600 N N . ALA A 1 74 ? -12.500 17.403 31.285 1.00 89.94 74 ALA A N 1
ATOM 601 C CA . ALA A 1 74 ? -12.317 18.089 32.559 1.00 89.94 74 ALA A CA 1
ATOM 602 C C . ALA A 1 74 ? -11.530 17.229 33.554 1.00 89.94 74 ALA A C 1
ATOM 604 O O . ALA A 1 74 ? -10.540 17.697 34.113 1.00 89.94 74 ALA A O 1
ATOM 605 N N . ALA A 1 75 ? -11.880 15.946 33.689 1.00 89.62 75 ALA A N 1
ATOM 606 C CA . ALA A 1 75 ? -11.125 15.012 34.522 1.00 89.62 75 ALA A CA 1
ATOM 607 C C . ALA A 1 75 ? -9.675 14.846 34.031 1.00 89.62 75 ALA A C 1
ATOM 609 O O . ALA A 1 75 ? -8.742 14.814 34.835 1.00 89.62 75 ALA A O 1
ATOM 610 N N . MET A 1 76 ? -9.454 14.791 32.714 1.00 87.75 76 MET A N 1
ATOM 611 C CA . MET A 1 76 ? -8.108 14.721 32.143 1.00 87.75 76 MET A CA 1
ATOM 612 C C . MET A 1 76 ? -7.299 15.994 32.436 1.00 87.75 76 MET A C 1
ATOM 614 O O . MET A 1 76 ? -6.139 15.881 32.828 1.00 87.75 76 MET A O 1
ATOM 618 N N . GLN A 1 77 ? -7.888 17.188 32.288 1.00 86.75 77 GLN A N 1
ATOM 619 C CA . GLN A 1 77 ? -7.219 18.456 32.615 1.00 86.75 77 GLN A CA 1
ATOM 620 C C . GLN A 1 77 ? -6.921 18.571 34.110 1.00 86.75 77 GLN A C 1
ATOM 622 O O . GLN A 1 77 ? -5.823 18.971 34.476 1.00 86.75 77 GLN A O 1
ATOM 627 N N . TRP A 1 78 ? -7.841 18.148 34.976 1.00 88.69 78 TRP A N 1
ATOM 628 C CA . TRP A 1 78 ? -7.644 18.157 36.427 1.00 88.69 78 TRP A CA 1
ATOM 629 C C . TRP A 1 78 ? -6.435 17.307 36.838 1.00 88.69 78 TRP A C 1
ATOM 631 O O . TRP A 1 78 ? -5.595 17.723 37.639 1.00 88.69 78 TRP A O 1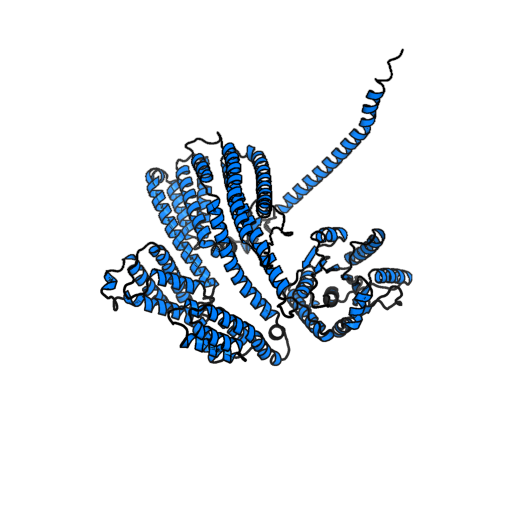
ATOM 641 N N . VAL A 1 79 ? -6.287 16.128 36.223 1.00 84.06 79 VAL A N 1
ATOM 642 C CA . VAL A 1 79 ? -5.123 15.265 36.452 1.00 84.06 79 VAL A CA 1
ATOM 643 C C . VAL A 1 79 ? -3.828 15.905 35.936 1.00 84.06 79 VAL A C 1
ATOM 645 O O . VAL A 1 79 ? -2.790 15.771 36.587 1.00 84.06 79 VAL A O 1
ATOM 648 N N . LEU A 1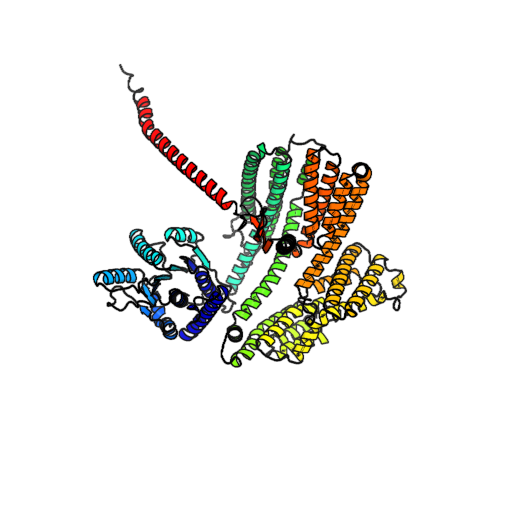 80 ? -3.871 16.593 34.790 1.00 75.56 80 LEU A N 1
ATOM 649 C CA . LEU A 1 80 ? -2.715 17.298 34.222 1.00 75.56 80 LEU A CA 1
ATOM 650 C C . LEU A 1 80 ? -2.304 18.524 35.046 1.00 75.56 80 LEU A C 1
ATOM 652 O O . LEU A 1 80 ? -1.114 18.801 35.139 1.00 75.56 80 LEU A O 1
ATOM 656 N N . ALA A 1 81 ? -3.263 19.185 35.692 1.00 75.50 81 ALA A N 1
ATOM 657 C CA . ALA A 1 81 ? -3.050 20.287 36.627 1.00 75.50 81 ALA A CA 1
ATOM 658 C C . ALA A 1 81 ? -2.587 19.837 38.022 1.00 75.50 81 ALA A C 1
ATOM 660 O O . ALA A 1 81 ? -2.587 20.631 38.958 1.00 75.50 81 ALA A O 1
ATOM 661 N N . GLU A 1 82 ? -2.280 18.551 38.210 1.00 78.19 82 GLU A N 1
ATOM 662 C CA . GLU A 1 82 ? -1.929 17.965 39.510 1.00 78.19 82 GLU A CA 1
ATOM 663 C C . GLU A 1 82 ? -2.976 18.201 40.619 1.00 78.19 82 GLU A C 1
ATOM 665 O O . GLU A 1 82 ? -2.644 18.305 41.812 1.00 78.19 82 GLU A O 1
ATOM 670 N N . GLY A 1 83 ? -4.251 18.230 40.224 1.00 79.44 83 GLY A N 1
ATOM 671 C CA . GLY A 1 83 ? -5.385 18.529 41.092 1.00 79.44 83 GLY A CA 1
ATOM 672 C C . GLY A 1 83 ? -5.705 20.017 41.228 1.00 79.44 83 GLY A C 1
ATOM 673 O O . GLY A 1 83 ? -6.287 20.409 42.232 1.00 79.44 83 GLY A O 1
ATOM 674 N N . GLY A 1 84 ? -5.277 20.844 40.272 1.00 85.75 84 GLY A N 1
ATOM 675 C CA . GLY A 1 84 ? -5.718 22.232 40.130 1.00 85.75 84 GLY A CA 1
ATOM 676 C C . GLY A 1 84 ? -7.191 22.366 39.735 1.00 85.75 84 GLY A C 1
ATOM 677 O O . GLY A 1 84 ? -7.888 21.374 39.529 1.00 85.75 84 GLY A O 1
ATOM 678 N N . THR A 1 85 ? -7.675 23.601 39.632 1.00 91.00 85 THR A N 1
ATOM 679 C CA . THR A 1 85 ? -9.092 23.877 39.350 1.00 91.00 85 THR A CA 1
ATOM 680 C C . THR A 1 85 ? -9.398 23.787 37.853 1.00 91.00 85 THR A C 1
ATOM 682 O O . THR A 1 85 ? -8.622 24.273 37.024 1.00 91.00 85 THR A O 1
ATOM 685 N N . VAL A 1 86 ? -10.538 23.192 37.492 1.00 92.75 86 VAL A N 1
ATOM 686 C CA . VAL A 1 86 ? -11.037 23.166 36.109 1.00 92.75 86 VAL A CA 1
ATOM 687 C C . VAL A 1 86 ? -12.447 23.732 36.053 1.00 92.75 86 VAL A C 1
ATOM 689 O O . VAL A 1 86 ? -13.372 23.153 36.615 1.00 92.75 86 VAL A O 1
ATOM 692 N N . ASP A 1 87 ? -12.621 24.820 35.315 1.00 92.88 87 ASP A N 1
ATOM 693 C CA . ASP A 1 87 ? -13.923 25.447 35.116 1.00 92.88 87 ASP A CA 1
ATOM 694 C C . ASP A 1 87 ? -14.479 25.075 33.737 1.00 92.88 87 ASP A C 1
ATOM 696 O O . ASP A 1 87 ? -13.795 25.196 32.718 1.00 92.88 87 ASP A O 1
ATOM 700 N N . VAL A 1 88 ? -15.717 24.587 33.697 1.00 91.56 88 VAL A N 1
ATOM 701 C CA . VAL A 1 88 ? -16.412 24.136 32.488 1.00 91.56 88 VAL A CA 1
ATOM 702 C C . VAL A 1 88 ? -17.621 25.033 32.251 1.00 91.56 88 VAL A C 1
ATOM 704 O O . VAL A 1 88 ? -18.642 24.922 32.929 1.00 91.56 88 VAL A O 1
ATOM 707 N N . CYS A 1 89 ? -17.507 25.916 31.262 1.00 88.38 89 CYS A N 1
ATOM 708 C CA . CYS A 1 89 ? -18.554 26.859 30.900 1.00 88.38 89 CYS A CA 1
ATOM 709 C C . CYS A 1 89 ? -19.404 26.326 29.747 1.00 88.38 89 CYS A C 1
ATOM 711 O O . CYS A 1 89 ? -18.884 25.987 28.679 1.00 88.38 89 CYS A O 1
ATOM 713 N N . PHE A 1 90 ? -20.720 26.350 29.933 1.00 83.12 90 PHE A N 1
ATOM 714 C CA . PHE A 1 90 ? -21.712 26.007 28.918 1.00 83.12 90 PHE A CA 1
ATOM 715 C C . PHE A 1 90 ? -22.394 27.256 28.355 1.00 83.12 90 PHE A C 1
ATOM 717 O O . PHE A 1 90 ? -22.410 28.322 28.975 1.00 83.12 90 PHE A O 1
ATOM 724 N N . ALA A 1 91 ? -23.009 27.113 27.178 1.00 73.94 91 ALA A N 1
ATOM 725 C CA . ALA A 1 91 ? -23.744 28.199 26.526 1.00 73.94 91 ALA A CA 1
ATOM 726 C C . ALA A 1 91 ? -24.976 28.674 27.314 1.00 73.94 91 ALA A C 1
ATOM 728 O O . ALA A 1 91 ? -25.388 29.823 27.184 1.00 73.94 91 ALA A O 1
ATOM 729 N N . ASN A 1 92 ? -25.605 27.785 28.086 1.00 74.38 92 ASN A N 1
ATOM 730 C CA . ASN A 1 92 ? -26.785 28.088 28.889 1.00 74.38 92 ASN A CA 1
ATOM 731 C C . ASN A 1 92 ? -27.012 27.018 29.970 1.00 74.38 92 ASN A C 1
ATOM 733 O O . ASN A 1 92 ? -26.518 25.896 29.866 1.00 74.38 92 ASN A O 1
ATOM 737 N N . HIS A 1 93 ? -27.835 27.357 30.963 1.00 76.88 93 HIS A N 1
ATOM 738 C CA . HIS A 1 93 ? -28.197 26.488 32.086 1.00 76.88 93 HIS A CA 1
ATOM 739 C C . HIS A 1 93 ? -28.850 25.159 31.673 1.00 76.88 93 HIS A C 1
ATOM 741 O O . HIS A 1 93 ? -28.700 24.157 32.365 1.00 76.88 93 HIS A O 1
ATOM 747 N N . ARG A 1 94 ? -29.533 25.096 30.519 1.00 73.12 94 ARG A N 1
ATOM 748 C CA . ARG A 1 94 ? -30.161 23.851 30.042 1.00 73.12 94 ARG A CA 1
ATOM 749 C C . ARG A 1 94 ? -29.123 22.781 29.702 1.00 73.12 94 ARG A C 1
ATOM 751 O O . ARG A 1 94 ? -29.398 21.605 29.888 1.00 73.12 94 ARG A O 1
ATOM 758 N N . LEU A 1 95 ? -27.942 23.177 29.230 1.00 71.06 95 LEU A N 1
ATOM 759 C CA . LEU A 1 95 ? -26.836 22.251 28.966 1.00 71.06 95 LEU A CA 1
ATOM 760 C C . LEU A 1 95 ? -26.116 21.805 30.250 1.00 71.06 95 LEU A C 1
ATOM 762 O O . LEU A 1 95 ? -25.419 20.800 30.229 1.00 71.06 95 LEU A O 1
ATOM 766 N N . ILE A 1 96 ? -26.310 22.518 31.363 1.00 74.50 96 ILE A N 1
ATOM 767 C CA . ILE A 1 96 ? -25.811 22.129 32.691 1.00 74.50 96 ILE A CA 1
ATOM 768 C C . ILE A 1 96 ? -26.761 21.119 33.349 1.00 74.50 96 ILE A C 1
ATOM 770 O O . ILE A 1 96 ? -26.324 20.289 34.136 1.00 74.50 96 ILE A O 1
ATOM 774 N N . ALA A 1 97 ? -28.048 21.104 32.989 1.00 64.44 97 ALA A N 1
ATOM 775 C CA . ALA A 1 97 ? -28.977 20.073 33.465 1.00 64.44 97 ALA A CA 1
ATOM 776 C C . ALA A 1 97 ? -28.501 18.650 33.104 1.00 64.44 97 ALA A C 1
ATOM 778 O O . ALA A 1 97 ? -28.656 17.728 33.901 1.00 64.44 97 ALA A O 1
ATOM 779 N N . ASP A 1 98 ? -27.811 18.495 31.968 1.00 59.28 98 ASP A N 1
ATOM 780 C CA . ASP A 1 98 ? -27.183 17.235 31.559 1.00 59.28 98 ASP A CA 1
ATOM 781 C C . ASP A 1 98 ? -26.125 16.741 32.570 1.00 59.28 98 ASP A C 1
ATOM 783 O O . ASP A 1 98 ? -26.008 15.535 32.777 1.00 59.28 98 ASP A O 1
ATOM 787 N N . TYR A 1 99 ? -25.416 17.637 33.269 1.00 56.69 99 TYR A N 1
ATOM 788 C CA . TYR A 1 99 ? -24.453 17.279 34.322 1.00 56.69 99 TYR A CA 1
ATOM 789 C C . TYR A 1 99 ? -25.124 16.643 35.552 1.00 56.69 99 TYR A C 1
ATOM 791 O O . TYR A 1 99 ? -24.558 15.746 36.185 1.00 56.69 99 TYR A O 1
ATOM 799 N N . LEU A 1 100 ? -26.343 17.086 35.877 1.00 56.31 100 LEU A N 1
ATOM 800 C CA . LEU A 1 100 ? -27.125 16.589 37.012 1.00 56.31 100 LEU A CA 1
ATOM 801 C C . LEU A 1 100 ? -27.956 15.347 36.656 1.00 56.31 100 LEU A C 1
ATOM 803 O O . LEU A 1 100 ? -28.133 14.483 37.511 1.00 56.31 100 LEU A O 1
ATOM 807 N N . GLU A 1 101 ? -28.447 15.242 35.418 1.00 58.25 101 GLU A N 1
ATOM 808 C CA . GLU A 1 101 ? -29.364 14.174 34.989 1.00 58.25 101 GLU A CA 1
ATOM 809 C C . GLU A 1 101 ? -28.676 12.993 34.281 1.00 58.25 101 GLU A C 1
ATOM 811 O O . GLU A 1 101 ? -29.186 11.876 34.348 1.00 58.25 101 GLU A O 1
ATOM 816 N N . LYS A 1 102 ? -27.528 13.196 33.610 1.00 60.97 102 LYS A N 1
ATOM 817 C CA . LYS A 1 102 ? -26.861 12.155 32.793 1.00 60.97 102 LYS A CA 1
ATOM 818 C C . LYS A 1 102 ? -25.665 11.476 33.468 1.00 60.97 102 LYS A C 1
ATOM 820 O O . LYS A 1 102 ? -25.017 10.651 32.833 1.00 60.97 102 LYS A O 1
ATOM 825 N N . GLY A 1 103 ? -25.388 11.778 34.738 1.00 70.38 103 GLY A N 1
ATOM 826 C CA . GLY A 1 103 ? -24.405 11.044 35.549 1.00 70.38 103 GLY A CA 1
ATOM 827 C C . GLY A 1 103 ? -22.961 11.566 35.499 1.00 70.38 103 GLY A C 1
ATOM 828 O O . GLY A 1 103 ? -22.058 10.873 35.971 1.00 70.38 103 GLY A O 1
ATOM 829 N N . ASP A 1 104 ? -22.704 12.777 34.987 1.00 81.56 104 ASP A N 1
ATOM 830 C CA . ASP A 1 104 ? -21.360 13.392 35.030 1.00 81.56 104 ASP A CA 1
ATOM 831 C C . ASP A 1 104 ? -20.884 13.609 36.478 1.00 81.56 104 ASP A C 1
ATOM 833 O O . ASP A 1 104 ? -19.721 13.361 36.809 1.00 81.56 104 ASP A O 1
ATOM 837 N N . ARG A 1 105 ? -21.801 14.000 37.374 1.00 82.69 105 ARG A N 1
ATOM 838 C CA . ARG A 1 105 ? -21.535 14.081 38.817 1.00 82.69 105 ARG A CA 1
ATOM 839 C C . ARG A 1 105 ? -21.122 12.728 39.400 1.00 82.69 105 ARG A C 1
ATOM 841 O O . ARG A 1 105 ? -20.179 12.658 40.193 1.00 82.69 105 ARG A O 1
ATOM 848 N N . ASP A 1 106 ? -21.805 11.656 39.007 1.00 82.81 106 ASP A N 1
ATOM 849 C CA . ASP A 1 106 ? -21.496 10.301 39.469 1.00 82.81 106 ASP A CA 1
ATOM 850 C C . ASP A 1 106 ? -20.137 9.846 38.935 1.00 82.81 106 ASP A C 1
ATOM 852 O O . ASP A 1 106 ? -19.346 9.256 39.669 1.00 82.81 106 ASP A O 1
ATOM 856 N N . PHE A 1 107 ? -19.811 10.197 37.689 1.00 87.31 107 PHE A N 1
ATOM 857 C CA . PHE A 1 107 ? -18.495 9.962 37.106 1.00 87.31 107 PHE A CA 1
ATOM 858 C C . PHE A 1 107 ? -17.373 10.644 37.907 1.00 87.31 107 PHE A C 1
ATOM 860 O O . PHE A 1 107 ? -16.402 9.979 38.277 1.00 87.31 107 PHE A O 1
ATOM 867 N N . PHE A 1 108 ? -17.502 11.934 38.239 1.00 87.62 108 PHE A N 1
ATOM 868 C CA . PHE A 1 108 ? -16.495 12.630 39.053 1.00 87.62 108 PHE A CA 1
ATOM 869 C C . PHE A 1 108 ? -16.409 12.085 40.475 1.00 87.62 108 PHE A C 1
ATOM 871 O O . PHE A 1 108 ? -15.307 11.897 40.993 1.00 87.62 108 PHE A O 1
ATOM 878 N N . THR A 1 109 ? -17.552 11.746 41.072 1.00 85.75 109 THR A N 1
ATOM 879 C CA . THR A 1 109 ? -17.611 11.124 42.400 1.00 85.75 109 THR A CA 1
ATOM 880 C C . THR A 1 109 ? -16.873 9.783 42.411 1.00 85.75 109 THR A C 1
ATOM 882 O O . THR A 1 109 ? -16.069 9.537 43.308 1.00 85.75 109 THR A O 1
ATOM 885 N N . CYS A 1 110 ? -17.050 8.944 41.382 1.00 82.12 110 CYS A N 1
ATOM 886 C CA . CYS A 1 110 ? -16.312 7.685 41.233 1.00 82.12 110 CYS A CA 1
ATOM 887 C C . CYS A 1 110 ? -14.797 7.884 41.082 1.00 82.12 110 CYS A C 1
ATOM 889 O O . CYS A 1 110 ? -14.022 7.044 41.536 1.00 82.12 110 CYS A O 1
ATOM 891 N N . LEU A 1 111 ? -14.365 8.983 40.460 1.00 82.06 111 LEU A N 1
ATOM 892 C CA . LEU A 1 111 ? -12.948 9.338 40.344 1.00 82.06 111 LEU A CA 1
ATOM 893 C C . LEU A 1 111 ? -12.388 10.029 41.599 1.00 82.06 111 LEU A C 1
ATOM 895 O O . LEU A 1 111 ? -11.181 10.268 41.668 1.00 82.06 111 LEU A O 1
ATOM 899 N N . GLY A 1 112 ? -13.237 10.344 42.583 1.00 83.38 112 GLY A N 1
ATOM 900 C CA . GLY A 1 112 ? -12.860 11.090 43.781 1.00 83.38 112 GLY A CA 1
ATOM 901 C C . GLY A 1 112 ? -12.514 12.554 43.501 1.00 83.38 112 GLY A C 1
ATOM 902 O O . GLY A 1 112 ? -11.692 13.125 44.216 1.00 83.38 112 GLY A O 1
ATOM 903 N N . ILE A 1 113 ? -13.091 13.148 42.452 1.00 89.31 113 ILE A N 1
ATOM 904 C CA . ILE A 1 113 ? -12.851 14.541 42.065 1.00 89.31 113 ILE A CA 1
ATOM 905 C C . ILE A 1 113 ? -13.989 15.418 42.619 1.00 89.31 113 ILE A C 1
ATOM 907 O O . ILE A 1 113 ? -15.146 15.205 42.239 1.00 89.31 113 ILE A O 1
ATOM 911 N N . PRO A 1 114 ? -13.702 16.405 43.493 1.00 88.19 114 PRO A N 1
ATOM 912 C CA . PRO A 1 114 ? -14.704 17.362 43.958 1.00 88.19 114 PRO A CA 1
ATOM 913 C C . PRO A 1 114 ? -15.293 18.140 42.782 1.00 88.19 114 PRO A C 1
ATOM 915 O O . PRO A 1 114 ? -14.549 18.588 41.909 1.00 88.19 114 PRO A O 1
ATOM 918 N N . SER A 1 115 ? -16.615 18.301 42.746 1.00 90.56 115 SER A N 1
ATOM 919 C CA . SER A 1 115 ? -17.278 19.054 41.681 1.00 90.56 115 SER A CA 1
ATOM 920 C C . SER A 1 115 ? -18.534 19.785 42.150 1.00 90.56 115 SER A C 1
ATOM 922 O O . SER A 1 115 ? -19.215 19.324 43.069 1.00 90.56 115 SER A O 1
ATOM 924 N N . SER A 1 116 ? -18.837 20.930 41.533 1.00 89.69 116 SER A N 1
ATOM 925 C CA . SER A 1 116 ? -20.020 21.750 41.835 1.00 89.69 116 SER A CA 1
ATOM 926 C C . SER A 1 116 ? -20.614 22.410 40.587 1.00 89.69 116 SER A C 1
ATOM 928 O O . SER A 1 116 ? -20.013 22.402 39.512 1.00 89.69 116 SER A O 1
ATOM 930 N N . VAL A 1 117 ? -21.824 22.954 40.738 1.00 88.06 117 VAL A N 1
ATOM 931 C CA . VAL A 1 117 ? -22.463 23.847 39.763 1.00 88.06 117 VAL A CA 1
ATOM 932 C C . VAL A 1 117 ? -22.499 25.245 40.366 1.00 88.06 117 VAL A C 1
ATOM 934 O O . VAL A 1 117 ? -22.879 25.387 41.525 1.00 88.06 117 VAL A O 1
ATOM 937 N N . LEU A 1 118 ? -22.107 26.250 39.588 1.00 87.94 118 LEU A N 1
ATOM 938 C CA . LEU A 1 118 ? -22.090 27.653 39.980 1.00 87.94 118 LEU A CA 1
ATOM 939 C C . LEU A 1 118 ? -23.085 28.464 39.157 1.00 87.94 118 LEU A C 1
ATOM 941 O O . LEU A 1 118 ? -23.035 28.490 37.925 1.00 87.94 118 LEU A O 1
ATOM 945 N N . GLU A 1 119 ? -23.924 29.182 39.888 1.00 84.75 119 GLU A N 1
ATOM 946 C CA . GLU A 1 119 ? -24.840 30.221 39.417 1.00 84.75 119 GLU A CA 1
ATOM 947 C C . GLU A 1 119 ? -24.374 31.588 39.947 1.00 84.75 119 GLU A C 1
ATOM 949 O O . GLU A 1 119 ? -23.685 31.653 40.969 1.00 84.75 119 GLU A O 1
ATOM 954 N N . ALA A 1 120 ? -24.757 32.692 39.295 1.00 77.88 120 ALA A N 1
ATOM 955 C CA . ALA A 1 120 ? -24.294 34.039 39.657 1.00 77.88 120 ALA A CA 1
ATOM 956 C C . ALA A 1 120 ? -24.535 34.440 41.129 1.00 77.88 120 ALA A C 1
ATOM 958 O O . ALA A 1 120 ? -23.827 35.300 41.644 1.00 77.88 120 ALA A O 1
ATOM 959 N N . ASN A 1 121 ? -25.533 33.847 41.785 1.00 76.94 121 ASN A N 1
ATOM 960 C CA . ASN A 1 121 ? -25.946 34.095 43.169 1.00 76.94 121 ASN A CA 1
ATOM 961 C C . ASN A 1 121 ? -25.626 32.923 44.119 1.00 76.94 121 ASN A C 1
ATOM 963 O O . ASN A 1 121 ? -26.245 32.821 45.178 1.00 76.94 121 ASN A O 1
ATOM 967 N N . SER A 1 122 ? -24.730 32.013 43.725 1.00 81.31 122 SER A N 1
ATOM 968 C CA . SER A 1 122 ? -24.282 30.926 44.604 1.00 81.31 122 SER A CA 1
ATOM 969 C C . SER A 1 122 ? -23.604 31.492 45.853 1.00 81.31 122 SER A C 1
ATOM 971 O O . SER A 1 122 ? -22.894 32.490 45.769 1.00 81.31 122 SER A O 1
ATOM 973 N N . GLU A 1 123 ? -23.819 30.858 47.007 1.00 82.81 123 GLU A N 1
ATOM 974 C CA . GLU A 1 123 ? -23.210 31.282 48.273 1.00 82.81 123 GLU A CA 1
ATOM 975 C C . GLU A 1 123 ? -21.690 31.057 48.264 1.00 82.81 123 GLU A C 1
ATOM 977 O O . GLU A 1 123 ? -21.199 30.117 47.624 1.00 82.81 123 GLU A O 1
ATOM 982 N N . SER A 1 124 ? -20.957 31.883 49.017 1.00 79.62 124 SER A N 1
ATOM 983 C CA . SER A 1 124 ? -19.511 31.733 49.193 1.00 79.62 124 SER A CA 1
ATOM 984 C C . SER A 1 124 ? -19.143 30.324 49.680 1.00 79.62 124 SER A C 1
ATOM 986 O O . SER A 1 124 ? -19.801 29.759 50.558 1.00 79.62 124 SER A O 1
ATOM 988 N N . GLY A 1 125 ? -18.107 29.726 49.084 1.00 79.50 125 GLY A N 1
ATOM 989 C CA . GLY A 1 125 ? -17.703 28.338 49.341 1.00 79.50 125 GLY A CA 1
ATOM 990 C C . GLY A 1 125 ? -18.382 27.286 48.453 1.00 79.50 125 GLY A C 1
ATOM 991 O O . GLY A 1 125 ? -18.066 26.098 48.563 1.00 79.50 125 GLY A O 1
ATOM 992 N N . THR A 1 126 ? -19.270 27.687 47.534 1.00 85.00 126 THR A N 1
ATOM 993 C CA . THR A 1 126 ? -19.821 26.779 46.505 1.00 85.00 126 THR A CA 1
ATOM 994 C C . THR A 1 126 ? -18.754 26.376 45.479 1.00 85.00 126 THR A C 1
ATOM 996 O O . THR A 1 126 ? -18.744 25.243 44.975 1.00 85.00 126 THR A O 1
ATOM 999 N N . TYR A 1 127 ? -17.829 27.288 45.174 1.00 89.25 127 TYR A N 1
ATOM 1000 C CA . TYR A 1 127 ? -16.727 27.057 44.245 1.00 89.25 127 TYR A CA 1
ATOM 1001 C C . TYR A 1 127 ? -15.735 26.020 44.790 1.00 89.25 127 TYR A C 1
ATOM 1003 O O . TYR A 1 127 ? -15.154 26.189 45.861 1.00 89.25 127 TYR A O 1
ATOM 1011 N N . GLN A 1 128 ? -15.502 24.937 44.044 1.00 90.44 128 GLN A N 1
ATOM 1012 C CA . GLN A 1 128 ? -14.565 23.890 44.452 1.00 90.44 128 GLN A CA 1
ATOM 1013 C C . GLN A 1 128 ? -13.147 24.242 43.996 1.00 90.44 128 GLN A C 1
ATOM 1015 O O . GLN A 1 128 ? -12.734 23.942 42.871 1.00 90.44 128 GLN A O 1
ATOM 1020 N N . VAL A 1 129 ? -12.377 24.872 44.883 1.00 87.88 129 VAL A N 1
ATOM 1021 C CA . VAL A 1 129 ? -10.943 25.111 44.674 1.00 87.88 129 VAL A CA 1
ATOM 1022 C C . VAL A 1 129 ? -10.207 23.765 44.608 1.00 87.88 129 VAL A C 1
ATOM 1024 O O . VAL A 1 129 ? -10.325 22.934 45.506 1.00 87.88 129 VAL A O 1
ATOM 1027 N N . GLY A 1 130 ? -9.465 23.519 43.522 1.00 85.31 130 GLY A N 1
ATOM 1028 C CA . GLY A 1 130 ? -8.851 22.212 43.255 1.00 85.31 130 GLY A CA 1
ATOM 1029 C C . GLY A 1 130 ? -9.849 21.129 42.818 1.00 85.31 130 GLY A C 1
ATOM 1030 O O . GLY A 1 130 ? -9.532 19.940 42.887 1.00 85.31 130 GLY A O 1
ATOM 1031 N N . GLY A 1 131 ? -11.051 21.523 42.385 1.00 89.31 131 GLY A N 1
ATOM 1032 C CA . GLY A 1 131 ? -12.101 20.653 41.852 1.00 89.31 131 GLY A CA 1
ATOM 1033 C C . GLY A 1 131 ? -12.519 21.014 40.423 1.00 89.31 131 GLY A C 1
ATOM 1034 O O . GLY A 1 131 ? -11.818 21.741 39.714 1.00 89.31 131 GLY A O 1
ATOM 1035 N N . ILE A 1 132 ? -13.660 20.472 39.990 1.00 91.94 132 ILE A N 1
ATOM 1036 C CA . ILE A 1 132 ? -14.274 20.738 38.684 1.00 91.94 132 ILE A CA 1
ATOM 1037 C C . ILE A 1 132 ? -15.587 21.507 38.869 1.00 91.94 132 ILE A C 1
ATOM 1039 O O . ILE A 1 132 ? -16.527 21.011 39.480 1.00 91.94 132 ILE A O 1
ATOM 1043 N N . ASN A 1 133 ? -15.681 22.691 38.281 1.00 91.94 133 ASN A N 1
ATOM 1044 C CA . ASN A 1 133 ? -16.796 23.615 38.468 1.00 91.94 133 ASN A CA 1
ATOM 1045 C C . ASN A 1 133 ? -17.572 23.794 37.160 1.00 91.94 133 ASN A C 1
ATOM 1047 O O . ASN A 1 133 ? -16.984 24.135 36.135 1.00 91.94 133 ASN A O 1
ATOM 1051 N N . TYR A 1 134 ? -18.883 23.568 37.174 1.00 91.06 134 TYR A N 1
ATOM 1052 C CA . TYR A 1 134 ? -19.757 23.724 36.006 1.00 91.06 134 TYR A CA 1
ATOM 1053 C C . TYR A 1 134 ? -20.540 25.027 36.122 1.00 91.06 134 TYR A C 1
ATOM 1055 O O . TYR A 1 134 ? -21.097 25.316 37.173 1.00 91.06 134 TYR A O 1
ATOM 1063 N N . SER A 1 135 ? -20.612 25.819 35.059 1.00 89.81 135 SER A N 1
ATOM 1064 C CA . SER A 1 135 ? -21.304 27.115 35.088 1.00 89.81 135 SER A CA 1
ATOM 1065 C C . SER A 1 135 ? -21.689 27.579 33.688 1.00 89.81 135 SER A C 1
ATOM 1067 O O . SER A 1 135 ? -21.332 26.953 32.683 1.00 89.81 135 SER A O 1
ATOM 1069 N N . THR A 1 136 ? -22.423 28.688 33.584 1.00 86.94 136 THR A N 1
ATOM 1070 C CA . THR A 1 136 ? -22.394 29.477 32.348 1.00 86.94 136 THR A CA 1
ATOM 1071 C C . THR A 1 136 ? -21.275 30.506 32.415 1.00 86.94 136 THR A C 1
ATOM 1073 O O . THR A 1 136 ? -20.817 30.904 33.488 1.00 86.94 136 THR A O 1
ATOM 1076 N N . LEU A 1 137 ? -20.848 30.986 31.248 1.00 83.31 137 LEU A N 1
ATOM 1077 C CA . LEU A 1 137 ? -19.807 32.009 31.170 1.00 83.31 137 LEU A CA 1
ATOM 1078 C C . LEU A 1 137 ? -20.204 33.307 31.893 1.00 83.31 137 LEU A C 1
ATOM 1080 O O . LEU A 1 137 ? -19.345 33.985 32.452 1.00 83.31 137 LEU A O 1
ATOM 1084 N N . SER A 1 138 ? -21.498 33.638 31.913 1.00 81.31 138 SER A N 1
ATOM 1085 C CA . SER A 1 138 ? -22.003 34.798 32.650 1.00 81.31 138 SER A CA 1
ATOM 1086 C C . SER A 1 138 ? -21.926 34.563 34.156 1.00 81.31 138 SER A C 1
ATOM 1088 O O . SER A 1 138 ? -21.407 35.415 34.870 1.00 81.31 138 SER A O 1
ATOM 1090 N N . ASP A 1 139 ? -22.379 33.401 34.630 1.00 85.81 139 ASP A N 1
ATOM 1091 C CA . ASP A 1 139 ? -22.416 33.084 36.061 1.00 85.81 139 ASP A CA 1
ATOM 1092 C C . ASP A 1 139 ? -21.026 32.994 36.669 1.00 85.81 139 ASP A C 1
ATOM 1094 O O . ASP A 1 139 ? -20.795 33.566 37.727 1.00 85.81 139 ASP A O 1
ATOM 1098 N N . LEU A 1 140 ? -20.073 32.357 35.979 1.00 88.44 140 LEU A N 1
ATOM 1099 C CA . LEU A 1 140 ? -18.685 32.302 36.441 1.00 88.44 140 LEU A CA 1
ATOM 1100 C C . LEU A 1 140 ? -18.080 33.700 36.569 1.00 88.44 140 LEU A C 1
ATOM 1102 O O . LEU A 1 140 ? -17.369 33.988 37.530 1.00 88.44 140 LEU A O 1
ATOM 1106 N N . THR A 1 141 ? -18.358 34.563 35.589 1.00 84.06 141 THR A N 1
ATOM 1107 C CA . THR A 1 141 ? -17.861 35.943 35.588 1.00 84.06 141 THR A CA 1
ATOM 1108 C C . THR A 1 141 ? -18.445 36.714 36.765 1.00 84.06 141 THR A C 1
ATOM 1110 O O . THR A 1 141 ? -17.704 37.319 37.535 1.00 84.06 141 THR A O 1
ATOM 1113 N N . SER A 1 142 ? -19.766 36.642 36.938 1.00 82.12 142 SER A N 1
ATOM 1114 C CA . SER A 1 142 ? -20.467 37.290 38.039 1.00 82.12 142 SER A CA 1
ATOM 1115 C C . SER A 1 142 ? -20.012 36.761 39.396 1.00 82.12 142 SER A C 1
ATOM 1117 O O . SER A 1 142 ? -19.710 37.570 40.268 1.00 82.12 142 SER A O 1
ATOM 1119 N N . TYR A 1 143 ? -19.904 35.444 39.574 1.00 84.50 143 TYR A N 1
ATOM 1120 C CA . TYR A 1 143 ? -19.453 34.831 40.823 1.00 84.50 143 TYR A CA 1
ATOM 1121 C C . TYR A 1 143 ? -18.036 35.285 41.181 1.00 84.50 143 TYR A C 1
ATOM 1123 O O . TYR A 1 143 ? -17.805 35.732 42.296 1.00 84.50 143 TYR A O 1
ATOM 1131 N N . ARG A 1 144 ? -17.095 35.272 40.224 1.00 84.12 144 ARG A N 1
ATOM 1132 C CA . ARG A 1 144 ? -15.722 35.757 40.450 1.00 84.12 144 ARG A CA 1
ATOM 1133 C C . ARG A 1 144 ? -15.681 37.218 40.899 1.00 84.12 144 ARG A C 1
ATOM 1135 O O . ARG A 1 144 ? -14.920 37.542 41.801 1.00 84.12 144 ARG A O 1
ATOM 1142 N N . SER A 1 145 ? -16.510 38.086 40.316 1.00 80.38 145 SER A N 1
ATOM 1143 C CA . SER A 1 145 ? -16.603 39.483 40.760 1.00 80.38 145 SER A CA 1
ATOM 1144 C C . SER A 1 145 ? -17.160 39.624 42.179 1.00 80.38 145 SER A C 1
ATOM 1146 O O . SER A 1 145 ? -16.696 40.489 42.913 1.00 80.38 145 SER A O 1
ATOM 1148 N N . HIS A 1 146 ? -18.129 38.794 42.581 1.00 76.44 146 HIS A N 1
ATOM 1149 C CA . HIS A 1 146 ? -18.632 38.793 43.961 1.00 76.44 146 HIS A CA 1
ATOM 1150 C C . HIS A 1 146 ? -17.586 38.243 44.934 1.00 76.44 146 HIS A C 1
ATOM 1152 O O . HIS A 1 146 ? -17.335 38.873 45.953 1.00 76.44 146 HIS A O 1
ATOM 1158 N N . ALA A 1 147 ? -16.901 37.155 44.579 1.00 81.88 147 ALA A N 1
ATOM 1159 C CA . ALA A 1 147 ? -15.817 36.580 45.371 1.00 81.88 147 ALA A CA 1
ATOM 1160 C C . ALA A 1 147 ? -14.679 37.585 45.630 1.00 81.88 147 ALA A C 1
ATOM 1162 O O . ALA A 1 147 ? -14.160 37.647 46.737 1.00 81.88 147 ALA A O 1
ATOM 1163 N N . GLU A 1 148 ? -14.330 38.431 44.652 1.00 81.62 148 GLU A N 1
ATOM 1164 C CA . GLU A 1 148 ? -13.355 39.519 44.849 1.00 81.62 148 GLU A CA 1
ATOM 1165 C C . GLU A 1 148 ? -13.847 40.604 45.824 1.00 81.62 148 GLU A C 1
ATOM 1167 O O . GLU A 1 148 ? -13.042 41.207 46.531 1.00 81.62 148 GLU A O 1
ATOM 1172 N N . ILE A 1 149 ? -15.157 40.869 45.869 1.00 79.06 149 ILE A N 1
ATOM 1173 C CA . ILE A 1 149 ? -15.764 41.827 46.809 1.00 79.06 149 ILE A CA 1
ATOM 1174 C C . ILE A 1 149 ? -15.850 41.226 48.220 1.00 79.06 149 ILE A C 1
ATOM 1176 O O . ILE A 1 149 ? -15.688 41.947 49.205 1.00 79.06 149 ILE A O 1
ATOM 1180 N N . GLU A 1 150 ? -16.111 39.923 48.309 1.00 79.19 150 GLU A N 1
ATOM 1181 C CA . GLU A 1 150 ? -16.279 39.167 49.554 1.00 79.19 150 GLU A CA 1
ATOM 1182 C C . GLU A 1 150 ? -14.962 38.597 50.114 1.00 79.19 150 GLU A C 1
ATOM 1184 O O . GLU A 1 150 ? -14.972 38.006 51.191 1.00 79.19 150 GLU A O 1
ATOM 1189 N N . ASP A 1 151 ? -13.836 38.824 49.427 1.00 78.62 151 ASP A N 1
ATOM 1190 C CA . ASP A 1 151 ? -12.498 38.313 49.772 1.00 78.62 151 ASP A CA 1
ATOM 1191 C C . ASP A 1 151 ? -12.433 36.768 49.837 1.00 78.62 151 ASP A C 1
ATOM 1193 O O . ASP A 1 151 ? -11.719 36.178 50.648 1.00 78.62 151 ASP A O 1
ATOM 1197 N N . GLU A 1 152 ? -13.198 36.089 48.972 1.00 83.50 152 GLU A N 1
ATOM 1198 C CA . GLU A 1 152 ? -13.167 34.631 48.816 1.00 83.50 152 GLU A CA 1
ATOM 1199 C C . GLU A 1 152 ? -11.994 34.201 47.920 1.00 83.50 152 GLU A C 1
ATOM 1201 O O . GLU A 1 152 ? -11.887 34.575 46.747 1.00 83.50 152 GLU A O 1
ATOM 1206 N N . GLU A 1 153 ? -11.108 33.358 48.457 1.00 83.25 153 GLU A N 1
ATOM 1207 C CA . GLU A 1 153 ? -9.939 32.866 47.732 1.00 83.25 153 GLU A CA 1
ATOM 1208 C C . GLU A 1 153 ? -10.317 31.754 46.735 1.00 83.25 153 GLU A C 1
ATOM 1210 O O . GLU A 1 153 ? -10.557 30.605 47.101 1.00 83.25 153 GLU A O 1
ATOM 1215 N N . LEU A 1 154 ? -10.326 32.086 45.439 1.00 83.31 154 LEU A N 1
ATOM 1216 C CA . LEU A 1 154 ? -10.642 31.141 44.351 1.00 83.31 154 LEU A CA 1
ATOM 1217 C C . LEU A 1 154 ? -9.410 30.450 43.743 1.00 83.31 154 LEU A C 1
ATOM 1219 O O . LEU A 1 154 ? -9.508 29.743 42.731 1.00 83.31 154 LEU A O 1
ATOM 1223 N N . THR A 1 155 ? -8.231 30.696 44.306 1.00 79.94 155 THR A N 1
ATOM 1224 C CA . THR A 1 155 ? -6.951 30.154 43.844 1.00 79.94 155 THR A CA 1
ATOM 1225 C C . THR A 1 155 ? -6.397 29.151 44.839 1.00 79.94 155 THR A C 1
ATOM 1227 O O . THR A 1 155 ? -6.672 29.221 46.027 1.00 79.94 155 THR A O 1
ATOM 1230 N N . MET A 1 156 ? -5.608 28.201 44.342 1.00 79.06 156 MET A N 1
ATOM 1231 C CA . MET A 1 156 ? -4.901 27.254 45.192 1.00 79.06 156 MET A CA 1
ATOM 1232 C C . MET A 1 156 ? -3.404 27.471 45.051 1.00 79.06 156 MET A C 1
ATOM 1234 O O . MET A 1 156 ? -2.870 27.341 43.949 1.00 79.06 156 MET A O 1
ATOM 1238 N N . ASP A 1 157 ? -2.734 27.692 46.174 1.00 78.00 157 ASP A N 1
ATOM 1239 C CA . ASP A 1 157 ? -1.281 27.685 46.250 1.00 78.00 157 ASP A CA 1
ATOM 1240 C C . ASP A 1 157 ? -0.792 26.369 46.856 1.00 78.00 157 ASP A C 1
ATOM 1242 O O . ASP A 1 157 ? -1.297 25.882 47.871 1.00 78.00 157 ASP A O 1
ATOM 1246 N N . ARG A 1 158 ? 0.232 25.775 46.241 1.00 69.44 158 ARG A N 1
ATOM 1247 C CA . ARG A 1 158 ? 0.909 24.590 46.772 1.00 69.44 158 ARG A CA 1
ATOM 1248 C C . ARG A 1 158 ? 2.393 24.904 46.915 1.00 69.44 158 ARG A C 1
ATOM 1250 O O . ARG A 1 158 ? 3.085 25.147 45.934 1.00 69.44 158 ARG A O 1
ATOM 1257 N N . TYR A 1 159 ? 2.880 24.914 48.157 1.00 69.25 159 TYR A N 1
ATOM 1258 C CA . TYR A 1 159 ? 4.267 25.270 48.498 1.00 69.25 159 TYR A CA 1
ATOM 1259 C C . TYR A 1 159 ? 4.695 26.680 48.038 1.00 69.25 159 TYR A C 1
ATOM 1261 O O . TYR A 1 159 ? 5.852 26.883 47.679 1.00 69.25 159 TYR A O 1
ATOM 1269 N N . GLY A 1 160 ? 3.772 27.650 48.048 1.00 61.69 160 GLY A N 1
ATOM 1270 C CA . GLY A 1 160 ? 4.044 29.033 47.630 1.00 61.69 160 GLY A CA 1
ATOM 1271 C C . GLY A 1 160 ? 4.060 29.253 46.113 1.00 61.69 160 GLY A C 1
ATOM 1272 O O . GLY A 1 160 ? 4.492 30.312 45.665 1.00 61.69 160 GLY A O 1
ATOM 1273 N N . TYR A 1 161 ? 3.606 28.267 45.332 1.00 64.62 161 TYR A N 1
ATOM 1274 C CA . TYR A 1 161 ? 3.416 28.387 43.889 1.00 64.62 161 TYR A CA 1
ATOM 1275 C C . TYR A 1 161 ? 1.935 28.211 43.531 1.00 64.62 161 TYR A C 1
ATOM 1277 O O . TYR A 1 161 ? 1.318 27.252 44.014 1.00 64.62 161 TYR A O 1
ATOM 1285 N N . PRO A 1 162 ? 1.375 29.072 42.663 1.00 69.31 162 PRO A N 1
ATOM 1286 C CA . PRO A 1 162 ? -0.001 28.937 42.212 1.00 69.31 162 PRO A CA 1
ATOM 1287 C C . PRO A 1 162 ? -0.166 27.671 41.373 1.00 69.31 162 PRO A C 1
ATOM 1289 O O . PRO A 1 162 ? 0.594 27.423 40.432 1.00 69.31 162 PRO A O 1
ATOM 1292 N N . VAL A 1 163 ? -1.168 26.863 41.712 1.00 77.69 163 VAL A N 1
ATOM 1293 C CA . VAL A 1 163 ? -1.519 25.652 40.966 1.00 77.69 163 VAL A CA 1
ATOM 1294 C C . VAL A 1 163 ? -2.326 26.026 39.726 1.00 77.69 163 VAL A C 1
ATOM 1296 O O . VAL A 1 163 ? -3.154 26.942 39.744 1.00 77.69 163 VAL A O 1
ATOM 1299 N N . SER A 1 164 ? -2.071 25.319 38.624 1.00 79.38 164 SER A N 1
ATOM 1300 C CA . SER A 1 164 ? -2.666 25.634 37.330 1.00 79.38 164 SER A CA 1
ATOM 1301 C C . SER A 1 164 ? -4.193 25.589 37.357 1.00 79.38 164 SER A C 1
ATOM 1303 O O . SER A 1 164 ? -4.790 24.706 37.971 1.00 79.38 164 SER A O 1
ATOM 1305 N N . SER A 1 165 ? -4.824 26.539 36.665 1.00 85.50 165 SER A N 1
ATOM 1306 C CA . SER A 1 165 ? -6.283 26.605 36.502 1.00 85.50 165 SER A CA 1
ATOM 1307 C C . SER A 1 165 ? -6.646 26.533 35.022 1.00 85.50 165 SER A C 1
ATOM 1309 O O . SER A 1 165 ? -6.110 27.293 34.214 1.00 85.50 165 SER A O 1
ATOM 1311 N N . HIS A 1 166 ? -7.542 25.620 34.652 1.00 90.69 166 HIS A N 1
ATOM 1312 C CA . HIS A 1 166 ? -7.942 25.392 33.261 1.00 90.69 166 HIS A CA 1
ATOM 1313 C C . HIS A 1 166 ? -9.391 25.802 33.010 1.00 90.69 166 HIS A C 1
ATOM 1315 O O . HIS A 1 166 ? -10.238 25.671 33.888 1.00 90.69 166 HIS A O 1
ATOM 1321 N N . LEU A 1 167 ? -9.673 26.244 31.785 1.00 91.19 167 LEU A N 1
ATOM 1322 C CA . LEU A 1 167 ? -11.007 26.636 31.337 1.00 91.19 167 LEU A CA 1
ATOM 1323 C C . LEU A 1 167 ? -11.428 25.798 30.131 1.00 91.19 167 LEU A C 1
ATOM 1325 O O . LEU A 1 167 ? -10.694 25.698 29.145 1.00 91.19 167 LEU A O 1
ATOM 1329 N N . ILE A 1 168 ? -12.627 25.227 30.186 1.00 90.88 168 ILE A N 1
ATOM 1330 C CA . ILE A 1 168 ? -13.262 24.518 29.077 1.00 90.88 168 ILE A CA 1
ATOM 1331 C C . ILE A 1 168 ? -14.500 25.305 28.646 1.00 90.88 168 ILE A C 1
ATOM 1333 O O . ILE A 1 168 ? -15.443 25.463 29.410 1.00 90.88 168 ILE A O 1
ATOM 1337 N N . LEU A 1 169 ? -14.506 25.784 27.404 1.00 87.81 169 LEU A N 1
ATOM 1338 C CA . LEU A 1 169 ? -15.643 26.459 26.782 1.00 87.81 169 LEU A CA 1
ATOM 1339 C C . LEU A 1 169 ? -16.391 25.454 25.905 1.00 87.81 169 LEU A C 1
ATOM 1341 O O . LEU A 1 169 ? -15.888 25.064 24.851 1.00 87.81 169 LEU A O 1
ATOM 1345 N N . ASN A 1 170 ? -17.578 25.034 26.329 1.00 83.81 170 ASN A N 1
ATOM 1346 C CA . ASN A 1 170 ? -18.325 23.956 25.694 1.00 83.81 170 ASN A CA 1
ATOM 1347 C C . ASN A 1 170 ? -19.624 24.468 25.043 1.00 83.81 170 ASN A C 1
ATOM 1349 O O . ASN A 1 170 ? -20.501 25.010 25.715 1.00 83.81 170 ASN A O 1
ATOM 1353 N N . HIS A 1 171 ? -19.741 24.302 23.721 1.00 73.12 171 HIS A N 1
ATOM 1354 C CA . HIS A 1 171 ? -20.850 24.782 22.877 1.00 73.12 171 HIS A CA 1
ATOM 1355 C C . HIS A 1 171 ? -21.117 26.290 22.925 1.00 73.12 171 HIS A C 1
ATOM 1357 O O . HIS A 1 171 ? -22.208 26.744 22.587 1.00 73.12 171 HIS A O 1
ATOM 1363 N N . ILE A 1 172 ? -20.129 27.088 23.323 1.00 71.00 172 ILE A N 1
ATOM 1364 C CA . ILE A 1 172 ? -20.281 28.541 23.343 1.00 71.00 172 ILE A CA 1
ATOM 1365 C C . ILE A 1 172 ? -20.002 29.084 21.942 1.00 71.00 172 ILE A C 1
ATOM 1367 O O . ILE A 1 172 ? -18.867 29.017 21.448 1.00 71.00 172 ILE A O 1
ATOM 1371 N N . ASP A 1 173 ? -21.046 29.624 21.316 1.00 66.56 173 ASP A N 1
ATOM 1372 C CA . ASP A 1 173 ? -20.950 30.374 20.071 1.00 66.56 173 ASP A CA 1
ATOM 1373 C C . ASP A 1 173 ? -20.818 31.878 20.353 1.00 66.56 173 ASP A C 1
ATOM 1375 O O . ASP A 1 173 ? -21.606 32.473 21.085 1.00 66.56 173 ASP A O 1
ATOM 1379 N N . PHE A 1 174 ? -19.797 32.486 19.754 1.00 66.62 174 PHE A N 1
ATOM 1380 C CA . PHE A 1 174 ? -19.498 33.913 19.858 1.00 66.62 174 PHE A CA 1
ATOM 1381 C C . PHE A 1 174 ? -19.752 34.666 18.542 1.00 66.62 174 PHE A C 1
ATOM 1383 O O . PHE A 1 174 ? -19.399 35.842 18.427 1.00 66.62 174 PHE A O 1
ATOM 1390 N N . SER A 1 175 ? -20.324 34.004 17.531 1.00 63.38 175 SER A N 1
ATOM 1391 C CA . SER A 1 175 ? -20.627 34.594 16.223 1.00 63.38 175 SER A CA 1
ATOM 1392 C C . SER A 1 175 ? -21.559 35.810 16.342 1.00 63.38 175 SER A C 1
ATOM 1394 O O . SER A 1 175 ? -21.333 36.819 15.676 1.00 63.38 175 SER A O 1
ATOM 1396 N N . ASN A 1 176 ? -22.522 35.750 17.270 1.00 56.84 176 ASN A N 1
ATOM 1397 C CA . ASN A 1 176 ? -23.604 36.726 17.444 1.00 56.84 176 ASN A CA 1
ATOM 1398 C C . ASN A 1 176 ? -23.505 37.567 18.735 1.00 56.84 176 ASN A C 1
ATOM 1400 O O . ASN A 1 176 ? -24.479 38.208 19.127 1.00 56.84 176 ASN A O 1
ATOM 1404 N N . VAL A 1 177 ? -22.357 37.557 19.419 1.00 62.50 177 VAL A N 1
ATOM 1405 C CA . VAL A 1 177 ? -22.145 38.312 20.669 1.00 62.50 177 VAL A CA 1
ATOM 1406 C C . VAL A 1 177 ? -21.607 39.711 20.351 1.00 62.50 177 VAL A C 1
ATOM 1408 O O . VAL A 1 177 ? -20.692 39.846 19.537 1.00 62.50 177 VAL A O 1
ATOM 1411 N N . ASP A 1 178 ? -22.163 40.748 20.988 1.00 64.50 178 ASP A N 1
ATOM 1412 C CA . ASP A 1 178 ? -21.708 42.133 20.807 1.00 64.50 178 ASP A CA 1
ATOM 1413 C C . ASP A 1 178 ? -20.263 42.357 21.305 1.00 64.50 178 ASP A C 1
ATOM 1415 O O . ASP A 1 178 ? -19.750 41.631 22.160 1.00 64.50 178 ASP A O 1
ATOM 1419 N N . ASP A 1 179 ? -19.586 43.383 20.779 1.00 66.62 179 ASP A N 1
ATOM 1420 C CA . ASP A 1 179 ? -18.167 43.649 21.075 1.00 66.62 179 ASP A CA 1
ATOM 1421 C C . ASP A 1 179 ? -17.898 43.943 22.563 1.00 66.62 179 ASP A C 1
ATOM 1423 O O . ASP A 1 179 ? -16.786 43.741 23.061 1.00 66.62 179 ASP A O 1
ATOM 1427 N N . ARG A 1 180 ? -18.912 44.416 23.300 1.00 66.12 180 ARG A N 1
ATOM 1428 C CA . ARG A 1 180 ? -18.785 44.735 24.724 1.00 66.12 180 ARG A CA 1
ATOM 1429 C C . ARG A 1 180 ? -18.789 43.462 25.558 1.00 66.12 180 ARG A C 1
ATOM 1431 O O . ARG A 1 180 ? -17.914 43.285 26.391 1.00 66.12 180 ARG A O 1
ATOM 1438 N N . THR A 1 181 ? -19.737 42.573 25.325 1.00 65.38 181 THR A N 1
ATOM 1439 C CA . THR A 1 181 ? -19.831 41.266 25.972 1.00 65.38 181 THR A CA 1
ATOM 1440 C C . THR A 1 181 ? -18.633 40.391 25.583 1.00 65.38 181 THR A C 1
ATOM 1442 O O . THR A 1 181 ? -18.036 39.736 26.435 1.00 65.38 181 THR A O 1
ATOM 1445 N N . LEU A 1 182 ? -18.191 40.466 24.322 1.00 67.50 182 LEU A N 1
ATOM 1446 C CA . LEU A 1 182 ? -17.003 39.765 23.839 1.00 67.50 182 LEU A CA 1
ATOM 1447 C C . LEU A 1 182 ? -15.718 40.193 24.574 1.00 67.50 182 LEU A C 1
ATOM 1449 O O . LEU A 1 182 ? -14.890 39.342 24.893 1.00 67.50 182 LEU A O 1
ATOM 1453 N N . SER A 1 183 ? -15.543 41.487 24.871 1.00 68.81 183 SER A N 1
ATOM 1454 C CA . SER A 1 183 ? -14.339 41.972 25.564 1.00 68.81 183 SER A CA 1
ATOM 1455 C C . SER A 1 183 ? -14.240 41.473 27.010 1.00 68.81 183 SER A C 1
ATOM 1457 O O . SER A 1 183 ? -13.149 41.112 27.448 1.00 68.81 183 SER A O 1
ATOM 1459 N N . HIS A 1 184 ? -15.371 41.346 27.712 1.00 68.38 184 HIS A N 1
ATOM 1460 C CA . HIS A 1 184 ? -15.418 40.778 29.066 1.00 68.38 184 HIS A CA 1
ATOM 1461 C C . HIS A 1 184 ? -15.070 39.279 29.062 1.00 68.38 184 HIS A C 1
ATOM 1463 O O . HIS A 1 184 ? -14.358 38.786 29.938 1.00 68.38 184 HIS A O 1
ATOM 1469 N N . PHE A 1 185 ? -15.508 38.544 28.038 1.00 73.38 185 PHE A N 1
ATOM 1470 C CA . PHE A 1 185 ? -15.152 37.133 27.879 1.00 73.38 185 PHE A CA 1
ATOM 1471 C C . PHE A 1 185 ? -13.692 36.932 27.465 1.00 73.38 185 PHE A C 1
ATOM 1473 O O . PHE A 1 185 ? -13.058 35.977 27.919 1.00 73.38 185 PHE A O 1
ATOM 1480 N N . SER A 1 186 ? -13.132 37.849 26.668 1.00 73.94 186 SER A N 1
ATOM 1481 C CA . SER A 1 186 ? -11.703 37.851 26.340 1.00 73.94 186 SER A CA 1
ATOM 1482 C C . SER A 1 186 ? -10.850 38.012 27.595 1.00 73.94 186 SER A C 1
ATOM 1484 O O . SER A 1 186 ? -9.940 37.215 27.799 1.00 73.94 186 SER A O 1
ATOM 1486 N N . SER A 1 187 ? -11.187 38.954 28.488 1.00 78.06 187 SER A N 1
ATOM 1487 C CA . SER A 1 187 ? -10.424 39.147 29.731 1.00 78.06 187 SER A CA 1
ATOM 1488 C C . SER A 1 187 ? -10.443 37.919 30.643 1.00 78.06 187 SER A C 1
ATOM 1490 O O . SER A 1 187 ? -9.431 37.605 31.270 1.00 78.06 187 SER A O 1
ATOM 1492 N N . LEU A 1 188 ? -11.561 37.184 30.683 1.00 81.56 188 LEU A N 1
ATOM 1493 C CA . LEU A 1 188 ? -11.629 35.922 31.416 1.00 81.56 188 LEU A CA 1
ATOM 1494 C C . LEU A 1 188 ? -10.734 34.860 30.764 1.00 81.56 188 LEU A C 1
ATOM 1496 O O . LEU A 1 188 ? -9.967 34.199 31.456 1.00 81.56 188 LEU A O 1
ATOM 1500 N N . CYS A 1 189 ? -10.779 34.709 29.438 1.00 81.50 189 CYS A N 1
ATOM 1501 C CA . CYS A 1 189 ? -9.908 33.765 28.735 1.00 81.50 189 CYS A CA 1
ATOM 1502 C C . CYS A 1 189 ? -8.424 34.080 28.973 1.00 81.50 189 CYS A C 1
ATOM 1504 O O . CYS A 1 189 ? -7.649 33.168 29.258 1.00 81.50 189 CYS A O 1
ATOM 1506 N N . ASP A 1 190 ? -8.038 35.356 28.923 1.00 82.38 190 ASP A N 1
ATOM 1507 C CA . ASP A 1 190 ? -6.660 35.802 29.142 1.00 82.38 190 ASP A CA 1
ATOM 1508 C C . ASP A 1 190 ? -6.174 35.505 30.569 1.00 82.38 190 ASP A C 1
ATOM 1510 O O . ASP A 1 190 ? -5.034 35.073 30.757 1.00 82.38 190 ASP A O 1
ATOM 1514 N N . TYR A 1 191 ? -7.055 35.621 31.571 1.00 83.88 191 TYR A N 1
ATOM 1515 C CA . TYR A 1 191 ? -6.762 35.190 32.940 1.00 83.88 191 TYR A CA 1
ATOM 1516 C C . TYR A 1 191 ? -6.379 33.701 33.007 1.00 83.88 191 TYR A C 1
ATOM 1518 O O . TYR A 1 191 ? -5.361 33.350 33.608 1.00 83.88 191 TYR A O 1
ATOM 1526 N N . TYR A 1 192 ? -7.149 32.817 32.362 1.00 86.94 192 TYR A N 1
ATOM 1527 C CA . TYR A 1 192 ? -6.858 31.377 32.366 1.00 86.94 192 TYR A CA 1
ATOM 1528 C C . TYR A 1 192 ? -5.657 31.007 31.498 1.00 86.94 192 TYR A C 1
ATOM 1530 O O . TYR A 1 192 ? -4.913 30.103 31.870 1.00 86.94 192 TYR A O 1
ATOM 1538 N N . LYS A 1 193 ? -5.402 31.712 30.391 1.00 85.12 193 LYS A N 1
ATOM 1539 C CA . LYS A 1 193 ? -4.174 31.522 29.598 1.00 85.12 193 LYS A CA 1
ATOM 1540 C C . LYS A 1 193 ? -2.912 31.826 30.407 1.00 85.12 193 LYS A C 1
ATOM 1542 O O . LYS A 1 193 ? -1.902 31.156 30.232 1.00 85.12 193 LYS A O 1
ATOM 1547 N N . GLY A 1 194 ? -2.972 32.804 31.316 1.00 79.19 194 GLY A N 1
ATOM 1548 C CA . GLY A 1 194 ? -1.862 33.132 32.214 1.00 79.19 194 GLY A CA 1
ATOM 1549 C C . GLY A 1 194 ? -1.633 32.116 33.340 1.00 79.19 194 GLY A C 1
ATOM 1550 O O . GLY A 1 194 ? -0.543 32.077 33.906 1.00 79.19 194 GLY A O 1
ATOM 1551 N N . LYS A 1 195 ? -2.640 31.297 33.674 1.00 79.75 195 LYS A N 1
ATOM 1552 C CA . LYS A 1 195 ? -2.608 30.350 34.807 1.00 79.75 195 LYS A CA 1
ATOM 1553 C C . LYS A 1 195 ? -2.676 28.878 34.403 1.00 79.75 195 LYS A C 1
ATOM 1555 O O . LYS A 1 195 ? -2.472 28.003 35.239 1.00 79.75 195 LYS A O 1
ATOM 1560 N N . GLY A 1 196 ? -2.976 28.581 33.149 1.00 84.56 196 GLY A N 1
ATOM 1561 C CA . GLY A 1 196 ? -3.167 27.226 32.666 1.00 84.56 196 GLY A CA 1
ATOM 1562 C C . GLY A 1 196 ? -3.517 27.216 31.188 1.00 84.56 196 GLY A C 1
ATOM 1563 O O . GLY A 1 196 ? -2.734 27.651 30.354 1.00 84.56 196 GLY A O 1
ATOM 1564 N N . ARG A 1 197 ? -4.669 26.643 30.846 1.00 87.88 197 ARG A N 1
ATOM 1565 C CA . ARG A 1 197 ? -5.022 26.316 29.458 1.00 87.88 197 ARG A CA 1
ATOM 1566 C C . ARG A 1 197 ? -6.501 26.524 29.218 1.00 87.88 197 ARG A C 1
ATOM 1568 O O . ARG A 1 197 ? -7.317 26.095 30.033 1.00 87.88 197 ARG A O 1
ATOM 1575 N N . VAL A 1 198 ? -6.819 27.089 28.060 1.00 89.00 198 VAL A N 1
ATOM 1576 C CA . VAL A 1 198 ? -8.180 27.221 27.549 1.00 89.00 198 VAL A CA 1
ATOM 1577 C C . VAL A 1 198 ? -8.422 26.183 26.452 1.00 89.00 198 VAL A C 1
ATOM 1579 O O . VAL A 1 198 ? -7.663 26.081 25.484 1.00 89.00 198 VAL A O 1
ATOM 1582 N N . VAL A 1 199 ? -9.492 25.400 26.586 1.00 89.06 199 VAL A N 1
ATOM 1583 C CA . VAL A 1 199 ? -9.956 24.471 25.549 1.00 89.06 199 VAL A CA 1
ATOM 1584 C C . VAL A 1 199 ? -11.372 24.834 25.147 1.00 89.06 199 VAL A C 1
ATOM 1586 O O . VAL A 1 199 ? -12.273 24.842 25.975 1.00 89.06 199 VAL A O 1
ATOM 1589 N N . ARG A 1 200 ? -11.590 25.094 23.862 1.00 86.12 200 ARG A N 1
ATOM 1590 C CA . ARG A 1 200 ? -12.917 25.348 23.308 1.00 86.12 200 ARG A CA 1
ATOM 1591 C C . ARG A 1 200 ? -13.375 24.160 22.478 1.00 86.12 200 ARG A C 1
ATOM 1593 O O . ARG A 1 200 ? -12.644 23.714 21.598 1.00 86.12 200 ARG A O 1
ATOM 1600 N N . ILE A 1 201 ? -14.583 23.676 22.744 1.00 83.25 201 ILE A N 1
ATOM 1601 C CA . ILE A 1 201 ? -15.252 22.626 21.973 1.00 83.25 201 ILE A CA 1
ATOM 1602 C C . ILE A 1 201 ? -16.594 23.163 21.497 1.00 83.25 201 ILE A C 1
ATOM 1604 O O . ILE A 1 201 ? -17.393 23.648 22.293 1.00 83.25 201 ILE A O 1
ATOM 1608 N N . THR A 1 202 ? -16.838 23.083 20.195 1.00 77.44 202 THR A N 1
ATOM 1609 C CA . THR A 1 202 ? -18.104 23.487 19.579 1.00 77.44 202 THR A CA 1
ATOM 1610 C C . THR A 1 202 ? -18.531 22.485 18.513 1.00 77.44 202 THR A C 1
ATOM 1612 O O . THR A 1 202 ? -17.730 21.667 18.060 1.00 77.44 202 THR A O 1
ATOM 1615 N N . GLU A 1 203 ? -19.792 22.541 18.100 1.00 72.06 203 GLU A N 1
ATOM 1616 C CA . GLU A 1 203 ? -20.291 21.765 16.965 1.00 72.06 203 GLU A CA 1
ATOM 1617 C C . GLU A 1 203 ? -19.867 22.387 15.631 1.00 72.06 203 GLU A C 1
ATOM 1619 O O . GLU A 1 203 ? -19.737 23.604 15.516 1.00 72.06 203 GLU A O 1
ATOM 1624 N N . THR A 1 204 ? -19.640 21.552 14.611 1.00 63.44 204 THR A N 1
ATOM 1625 C CA . THR A 1 204 ? -19.405 22.045 13.244 1.00 63.44 204 THR A CA 1
ATOM 1626 C C . THR A 1 204 ? -20.694 22.577 12.626 1.00 63.44 204 THR A C 1
ATOM 1628 O O . THR A 1 204 ? -21.609 21.786 12.389 1.00 63.44 204 THR A O 1
ATOM 1631 N N . GLU A 1 205 ? -20.727 23.856 12.255 1.00 54.56 205 GLU A N 1
ATOM 1632 C CA . GLU A 1 205 ? -21.717 24.383 11.310 1.00 54.56 205 GLU A CA 1
ATOM 1633 C C . GLU A 1 205 ? -21.225 24.210 9.858 1.00 54.56 205 GLU A C 1
ATOM 1635 O O . GLU A 1 205 ? -20.022 24.188 9.578 1.00 54.56 205 GLU A O 1
ATOM 1640 N N . GLU A 1 206 ? -22.151 24.019 8.912 1.00 43.44 206 GLU A N 1
ATOM 1641 C CA . GLU A 1 206 ? -21.860 23.663 7.509 1.00 43.44 206 GLU A CA 1
ATOM 1642 C C . GLU A 1 206 ? -21.104 24.752 6.714 1.00 43.44 206 GLU A C 1
ATOM 1644 O O . GLU A 1 206 ? -20.719 24.537 5.560 1.00 43.44 206 GLU A O 1
ATOM 1649 N N . THR A 1 207 ? -20.834 25.915 7.306 1.00 45.59 207 THR A N 1
ATOM 1650 C CA . THR A 1 207 ? -20.124 27.020 6.662 1.00 45.59 207 THR A CA 1
ATOM 1651 C C . THR A 1 207 ? -18.602 26.798 6.713 1.00 45.59 207 THR A C 1
ATOM 1653 O O . THR A 1 207 ? -17.926 26.769 7.745 1.00 45.59 207 THR A O 1
ATOM 1656 N N . VAL A 1 208 ? -18.009 26.582 5.537 1.00 39.25 208 VAL A N 1
ATOM 1657 C CA . VAL A 1 208 ? -16.557 26.436 5.365 1.00 39.25 208 VAL A CA 1
ATOM 1658 C C . VAL A 1 208 ? -15.926 27.832 5.378 1.00 39.25 208 VAL A C 1
ATOM 1660 O O . VAL A 1 208 ? -15.937 28.519 4.361 1.00 39.25 208 VAL A O 1
ATOM 1663 N N . GLY A 1 209 ? -15.382 28.256 6.525 1.00 47.19 209 GLY A N 1
ATOM 1664 C CA . GLY A 1 209 ? -14.625 29.513 6.619 1.00 47.19 209 GLY A CA 1
ATOM 1665 C C . GLY A 1 209 ? -14.226 30.008 8.017 1.00 47.19 209 GLY A C 1
ATOM 1666 O O . GLY A 1 209 ? -13.350 30.862 8.106 1.00 47.19 209 GLY A O 1
ATOM 1667 N N . GLU A 1 210 ? -14.799 29.491 9.109 1.00 56.19 210 GLU A N 1
ATOM 1668 C CA . GLU A 1 210 ? -14.722 30.200 10.401 1.00 56.19 210 GLU A CA 1
ATOM 1669 C C . GLU A 1 210 ? -13.577 29.812 11.350 1.00 56.19 210 GLU A C 1
ATOM 1671 O O . GLU A 1 210 ? -13.138 30.666 12.119 1.00 56.19 210 GLU A O 1
ATOM 1676 N N . VAL A 1 211 ? -13.016 28.597 11.281 1.00 57.19 211 VAL A N 1
ATOM 1677 C CA . VAL A 1 211 ? -11.998 28.133 12.255 1.00 57.19 211 VAL A CA 1
ATOM 1678 C C . VAL A 1 211 ? -10.788 29.072 12.335 1.00 57.19 211 VAL A C 1
ATOM 1680 O O . VAL A 1 211 ? -10.365 29.438 13.425 1.00 57.19 211 VAL A O 1
ATOM 1683 N N . VAL A 1 212 ? -10.244 29.508 11.192 1.00 58.41 212 VAL A N 1
ATOM 1684 C CA . VAL A 1 212 ? -9.065 30.398 11.150 1.00 58.41 212 VAL A CA 1
ATOM 1685 C C . VAL A 1 212 ? -9.388 31.776 11.733 1.00 58.41 212 VAL A C 1
ATOM 1687 O O . VAL A 1 212 ? -8.585 32.328 12.481 1.00 58.41 212 VAL A O 1
ATOM 1690 N N . GLY A 1 213 ? -10.582 32.306 11.448 1.00 62.19 213 GLY A N 1
ATOM 1691 C CA . GLY A 1 213 ? -11.048 33.569 12.020 1.00 62.19 213 GLY A CA 1
ATOM 1692 C C . GLY A 1 213 ? -11.246 33.481 13.533 1.00 62.19 213 GLY A C 1
ATOM 1693 O O . GLY A 1 213 ? -10.875 34.402 14.255 1.00 62.19 213 GLY A O 1
ATOM 1694 N N . GLN A 1 214 ? -11.762 32.356 14.031 1.00 65.00 214 GLN A N 1
ATOM 1695 C CA . GLN A 1 214 ? -11.970 32.134 15.460 1.00 65.00 214 GLN A CA 1
ATOM 1696 C C . GLN A 1 214 ? -10.655 31.897 16.224 1.00 65.00 214 GLN A C 1
ATOM 1698 O O . GLN A 1 214 ? -10.513 32.414 17.329 1.00 65.00 214 GLN A O 1
ATOM 1703 N N . ILE A 1 215 ? -9.668 31.200 15.643 1.00 69.31 215 ILE A N 1
ATOM 1704 C CA . ILE A 1 215 ? -8.323 31.059 16.236 1.00 69.31 215 ILE A CA 1
ATOM 1705 C C . ILE A 1 215 ? -7.705 32.440 16.479 1.00 69.31 215 ILE A C 1
ATOM 1707 O O . ILE A 1 215 ? -7.261 32.722 17.588 1.00 69.31 215 ILE A O 1
ATOM 1711 N N . SER A 1 216 ? -7.722 33.319 15.468 1.00 68.50 216 SER A N 1
ATOM 1712 C CA . SER A 1 216 ? -7.189 34.680 15.602 1.00 68.50 216 SER A CA 1
ATOM 1713 C C . SER A 1 216 ? -8.014 35.557 16.546 1.00 68.50 216 SER A C 1
ATOM 1715 O O . SER A 1 216 ? -7.442 36.374 17.257 1.00 68.50 216 SER A O 1
ATOM 1717 N N . ARG A 1 217 ? -9.344 35.398 16.574 1.00 67.62 217 ARG A N 1
ATOM 1718 C CA . ARG A 1 217 ? -10.244 36.205 17.418 1.00 67.62 217 ARG A CA 1
ATOM 1719 C C . ARG A 1 217 ? -10.111 35.896 18.912 1.00 67.62 217 ARG A C 1
ATOM 1721 O O . ARG A 1 217 ? -10.323 36.794 19.714 1.00 67.62 217 ARG A O 1
ATOM 1728 N N . PHE A 1 218 ? -9.762 34.660 19.271 1.00 66.50 218 PHE A N 1
ATOM 1729 C CA . PHE A 1 218 ? -9.607 34.217 20.665 1.00 66.50 218 PHE A CA 1
ATOM 1730 C C . PHE A 1 218 ? -8.156 33.950 21.067 1.00 66.50 218 PHE A C 1
ATOM 1732 O O . PHE A 1 218 ? -7.922 33.486 22.181 1.00 66.50 218 PHE A O 1
ATOM 1739 N N . ASP A 1 219 ? -7.195 34.235 20.181 1.00 75.44 219 ASP A N 1
ATOM 1740 C CA . ASP A 1 219 ? -5.764 34.003 20.403 1.00 75.44 219 ASP A CA 1
ATOM 1741 C C . ASP A 1 219 ? -5.508 32.571 20.922 1.00 75.44 219 ASP A C 1
ATOM 1743 O O . ASP A 1 219 ? -4.962 32.329 21.996 1.00 75.44 219 ASP A O 1
ATOM 1747 N N . MET A 1 220 ? -6.048 31.604 20.173 1.00 80.94 220 MET A N 1
ATOM 1748 C CA . MET A 1 220 ? -5.848 30.175 20.419 1.00 80.94 220 MET A CA 1
ATOM 1749 C C . MET A 1 220 ? -4.592 29.716 19.677 1.00 80.94 220 MET A C 1
ATOM 1751 O O . MET A 1 220 ? -4.324 30.170 18.566 1.00 80.94 220 MET A O 1
ATOM 1755 N N . ASP A 1 221 ? -3.850 28.768 20.238 1.00 83.25 221 ASP A N 1
ATOM 1756 C CA . ASP A 1 221 ? -2.607 28.290 19.627 1.00 83.25 221 ASP A CA 1
ATOM 1757 C C . ASP A 1 221 ? -2.878 27.381 18.421 1.00 83.25 221 ASP A C 1
ATOM 1759 O O . ASP A 1 221 ? -2.146 27.405 17.429 1.00 83.25 221 ASP A O 1
ATOM 1763 N N . VAL A 1 222 ? -3.932 26.556 18.497 1.00 83.50 222 VAL A N 1
ATOM 1764 C CA . VAL A 1 222 ? -4.272 25.586 17.446 1.00 83.50 222 VAL A CA 1
ATOM 1765 C C . VAL A 1 222 ? -5.784 25.367 17.341 1.00 83.50 222 VAL A C 1
ATOM 1767 O O . VAL A 1 222 ? -6.484 25.320 18.353 1.00 83.50 222 VAL A O 1
ATOM 1770 N N . GLY A 1 223 ? -6.292 25.166 16.118 1.00 80.75 223 GLY A N 1
ATOM 1771 C CA . GLY A 1 223 ? -7.684 24.776 15.872 1.00 80.75 223 GLY A CA 1
ATOM 1772 C C . GLY A 1 223 ? -7.831 23.547 14.972 1.00 80.75 223 GLY A C 1
ATOM 1773 O O . GLY A 1 223 ? -7.103 23.399 13.989 1.00 80.75 223 GLY A O 1
ATOM 1774 N N . TYR A 1 224 ? -8.788 22.673 15.296 1.00 78.44 224 TYR A N 1
ATOM 1775 C CA . TYR A 1 224 ? -9.078 21.436 14.564 1.00 78.44 224 TYR A CA 1
ATOM 1776 C C . TYR A 1 224 ? -10.564 21.278 14.256 1.00 78.44 224 TYR A C 1
ATOM 1778 O O . TYR A 1 224 ? -11.416 21.651 15.056 1.00 78.44 224 TYR A O 1
ATOM 1786 N N . ARG A 1 225 ? -10.859 20.625 13.128 1.00 74.62 225 ARG A N 1
ATOM 1787 C CA . ARG A 1 225 ? -12.198 20.138 12.783 1.00 74.62 225 ARG A CA 1
ATOM 1788 C C . ARG A 1 225 ? -12.198 18.609 12.770 1.00 74.62 225 ARG A C 1
ATOM 1790 O O . ARG A 1 225 ? -11.447 17.999 12.008 1.00 74.62 225 ARG A O 1
ATOM 1797 N N . VAL A 1 226 ? -13.015 17.995 13.620 1.00 68.44 226 VAL A N 1
ATOM 1798 C CA . VAL A 1 226 ? -13.123 16.543 13.800 1.00 68.44 226 VAL A CA 1
ATOM 1799 C C . VAL A 1 226 ? -14.424 16.052 13.172 1.00 68.44 226 VAL A C 1
ATOM 1801 O O . VAL A 1 226 ? -15.516 16.324 13.666 1.00 68.44 226 VAL A O 1
ATOM 1804 N N . PHE A 1 227 ? -14.297 15.307 12.076 1.00 65.88 227 PHE A N 1
ATOM 1805 C CA . PHE A 1 227 ? -15.432 14.726 11.358 1.00 65.88 227 PHE A CA 1
ATOM 1806 C C . PHE A 1 227 ? -15.875 13.381 11.965 1.00 65.88 227 PHE A C 1
ATOM 1808 O O . PHE A 1 227 ? -15.073 12.712 12.630 1.00 65.88 227 PHE A O 1
ATOM 1815 N N . PRO A 1 228 ? -17.119 12.929 11.705 1.00 58.88 228 PRO A N 1
ATOM 1816 C CA . PRO A 1 228 ? -17.603 11.638 12.172 1.00 58.88 228 PRO A CA 1
ATOM 1817 C C . PRO A 1 228 ? -16.761 10.498 11.583 1.00 58.88 228 PRO A C 1
ATOM 1819 O O . PRO A 1 228 ? -16.622 10.372 10.360 1.00 58.88 228 PRO A O 1
ATOM 1822 N N . ALA A 1 229 ? -16.223 9.630 12.435 1.00 52.03 229 ALA A N 1
ATOM 1823 C CA . ALA A 1 229 ? -15.757 8.320 12.016 1.00 52.03 229 ALA A CA 1
ATOM 1824 C C . ALA A 1 229 ? -16.999 7.530 11.589 1.00 52.03 229 ALA A C 1
ATOM 1826 O O . ALA A 1 229 ? -17.946 7.407 12.359 1.00 52.03 229 ALA A O 1
ATOM 1827 N N . ARG A 1 230 ? -17.040 7.062 10.335 1.00 45.38 230 ARG A N 1
ATOM 1828 C CA . ARG A 1 230 ? -18.218 6.395 9.749 1.00 45.38 230 ARG A CA 1
ATOM 1829 C C . ARG A 1 230 ? -18.800 5.341 10.703 1.00 45.38 230 ARG A C 1
ATOM 1831 O O . ARG A 1 230 ? -18.200 4.280 10.851 1.00 45.38 230 ARG A O 1
ATOM 1838 N N . MET A 1 231 ? -19.975 5.605 11.277 1.00 36.00 231 MET A N 1
ATOM 1839 C CA . MET A 1 231 ? -20.753 4.580 11.971 1.00 36.00 231 MET A CA 1
ATOM 1840 C C . MET A 1 231 ? -21.387 3.616 10.965 1.00 36.00 231 MET A C 1
ATOM 1842 O O . MET A 1 231 ? -21.792 4.000 9.861 1.00 36.00 231 MET A O 1
ATOM 1846 N N . ASN A 1 232 ? -21.445 2.346 11.364 1.00 33.31 232 ASN A N 1
ATOM 1847 C CA . ASN A 1 232 ? -22.217 1.316 10.688 1.00 33.31 232 ASN A CA 1
ATOM 1848 C C . ASN A 1 232 ? -23.706 1.681 10.695 1.00 33.31 232 ASN A C 1
ATOM 1850 O O . ASN A 1 232 ? -24.239 2.176 11.682 1.00 33.31 232 ASN A O 1
ATOM 1854 N N . LEU A 1 233 ? -24.348 1.411 9.559 1.00 44.44 233 LEU A N 1
ATOM 1855 C CA . LEU A 1 233 ? -25.790 1.434 9.375 1.00 44.44 233 LEU A CA 1
ATOM 1856 C C . LEU A 1 233 ? -26.476 0.501 10.380 1.00 44.44 233 LEU A C 1
ATOM 1858 O O . LEU A 1 233 ? -26.249 -0.705 10.313 1.00 44.44 233 LEU A O 1
ATOM 1862 N N . GLN A 1 234 ? -27.420 1.018 11.153 1.00 33.78 234 GLN A N 1
ATOM 1863 C CA . GLN A 1 234 ? -28.680 0.326 11.414 1.00 33.78 234 GLN A CA 1
ATOM 1864 C C . GLN A 1 234 ? -29.717 1.367 11.850 1.00 33.78 234 GLN A C 1
ATOM 1866 O O . GLN A 1 234 ? -29.339 2.331 12.501 1.00 33.78 234 GLN A O 1
ATOM 1871 N N . GLU A 1 235 ? -30.968 1.198 11.411 1.00 37.34 235 GLU A N 1
ATOM 1872 C CA . GLU A 1 235 ? -32.075 2.182 11.393 1.00 37.34 235 GLU A CA 1
ATOM 1873 C C . GLU A 1 235 ? -32.014 3.147 10.189 1.00 37.34 235 GLU A C 1
ATOM 1875 O O . GLU A 1 235 ? -31.505 4.258 10.239 1.00 37.34 235 GLU A O 1
ATOM 1880 N N . GLU A 1 236 ? -32.355 2.737 8.962 1.00 45.75 236 GLU A N 1
ATOM 1881 C CA . GLU A 1 236 ? -33.663 2.210 8.517 1.00 45.75 236 GLU A CA 1
ATOM 1882 C C . GLU A 1 236 ? -34.850 3.125 8.828 1.00 45.75 236 GLU A C 1
ATOM 1884 O O . GLU A 1 236 ? -35.793 2.715 9.489 1.00 45.75 236 GLU A O 1
ATOM 1889 N N . LEU A 1 237 ? -34.871 4.328 8.241 1.00 35.53 237 LEU A N 1
ATOM 1890 C CA . LEU A 1 237 ? -36.166 4.963 7.949 1.00 35.53 237 LEU A CA 1
ATOM 1891 C C . LEU A 1 237 ? -36.286 5.736 6.631 1.00 35.53 237 LEU A C 1
ATOM 1893 O O . LEU A 1 237 ? -37.389 6.136 6.296 1.00 35.53 237 LEU A O 1
ATOM 1897 N N . ASN A 1 238 ? -35.237 5.874 5.808 1.00 40.09 238 ASN A N 1
ATOM 1898 C CA . ASN A 1 238 ? -35.364 6.493 4.473 1.00 40.09 238 ASN A CA 1
ATOM 1899 C C . ASN A 1 238 ? -34.419 5.858 3.432 1.00 40.09 238 ASN A C 1
ATOM 1901 O O . ASN A 1 238 ? -33.555 6.507 2.838 1.00 40.09 238 ASN A O 1
ATOM 1905 N N . THR A 1 239 ? -34.542 4.546 3.218 1.00 39.62 239 THR A N 1
ATOM 1906 C CA . THR A 1 239 ? -33.610 3.755 2.389 1.00 39.62 239 THR A CA 1
ATOM 1907 C C . THR A 1 239 ? -33.650 4.073 0.891 1.00 39.62 239 THR A C 1
ATOM 1909 O O . THR A 1 239 ? -32.650 3.849 0.211 1.00 39.62 239 THR A O 1
ATOM 1912 N N . GLN A 1 240 ? -34.725 4.663 0.359 1.00 40.38 240 GLN A N 1
ATOM 1913 C CA . GLN A 1 240 ? -34.761 5.081 -1.050 1.00 40.38 240 GLN A CA 1
ATOM 1914 C C . GLN A 1 240 ? -34.096 6.446 -1.285 1.00 40.38 240 GLN A C 1
ATOM 1916 O O . GLN A 1 240 ? -33.209 6.540 -2.132 1.00 40.38 240 GLN A O 1
ATOM 1921 N N . SER A 1 241 ? -34.411 7.484 -0.499 1.00 44.28 241 SER A N 1
ATOM 1922 C CA . SER A 1 241 ? -33.886 8.838 -0.759 1.00 44.28 241 SER A CA 1
ATOM 1923 C C . SER A 1 241 ? -32.385 8.977 -0.466 1.00 44.28 241 SER A C 1
ATOM 1925 O O . SER A 1 241 ? -31.689 9.738 -1.137 1.00 44.28 241 SER A O 1
ATOM 1927 N N . LEU A 1 242 ? -31.847 8.207 0.488 1.00 44.81 242 LEU A N 1
ATOM 1928 C CA . LEU A 1 242 ? -30.447 8.308 0.918 1.00 44.81 242 LEU A CA 1
ATOM 1929 C C . LEU A 1 242 ? -29.502 7.425 0.086 1.00 44.81 242 LEU A C 1
ATOM 1931 O O . LEU A 1 242 ? -28.373 7.826 -0.198 1.00 44.81 242 LEU A O 1
ATOM 1935 N N . ALA A 1 243 ? -29.961 6.255 -0.379 1.00 44.12 243 ALA A N 1
ATOM 1936 C CA . ALA A 1 243 ? -29.246 5.471 -1.392 1.00 44.12 243 ALA A CA 1
ATOM 1937 C C . ALA A 1 243 ? -29.168 6.237 -2.717 1.00 44.12 243 ALA A C 1
ATOM 1939 O O . ALA A 1 243 ? -28.141 6.207 -3.395 1.00 44.12 243 ALA A O 1
ATOM 1940 N N . GLU A 1 244 ? -30.232 6.963 -3.051 1.00 50.66 244 GLU A N 1
ATOM 1941 C CA . GLU A 1 244 ? -30.252 7.874 -4.182 1.00 50.66 244 GLU A CA 1
ATOM 1942 C C . GLU A 1 244 ? -29.308 9.060 -3.980 1.00 50.66 244 GLU A C 1
ATOM 1944 O O . GLU A 1 244 ? -28.424 9.219 -4.810 1.00 50.66 244 GLU A O 1
ATOM 1949 N N . ARG A 1 245 ? -29.360 9.796 -2.859 1.00 54.00 245 ARG A N 1
ATOM 1950 C CA . ARG A 1 245 ? -28.393 10.879 -2.567 1.00 54.00 245 ARG A CA 1
ATOM 1951 C C . ARG A 1 245 ? -26.937 10.402 -2.556 1.00 54.00 245 ARG A C 1
ATOM 1953 O O . ARG A 1 245 ? -26.051 11.099 -3.038 1.00 54.00 245 ARG A O 1
ATOM 1960 N N . ARG A 1 246 ? -26.658 9.191 -2.059 1.00 52.06 246 ARG A N 1
ATOM 1961 C CA . ARG A 1 246 ? -25.311 8.587 -2.121 1.00 52.06 246 ARG A CA 1
ATOM 1962 C C . ARG A 1 246 ? -24.901 8.241 -3.548 1.00 52.06 246 ARG A C 1
ATOM 1964 O O . ARG A 1 246 ? -23.734 8.410 -3.891 1.00 52.06 246 ARG A O 1
ATOM 1971 N N . ARG A 1 247 ? -25.829 7.757 -4.379 1.00 53.19 247 ARG A N 1
ATOM 1972 C CA . ARG A 1 247 ? -25.584 7.545 -5.813 1.00 53.19 247 ARG A CA 1
ATOM 1973 C C . ARG A 1 247 ? -25.370 8.877 -6.528 1.00 53.19 247 ARG A C 1
ATOM 1975 O O . ARG A 1 247 ? -24.460 8.952 -7.338 1.00 53.19 247 ARG A O 1
ATOM 1982 N N . GLU A 1 248 ? -26.130 9.915 -6.193 1.00 61.22 248 GLU A N 1
ATOM 1983 C CA . GLU A 1 248 ? -25.983 11.276 -6.723 1.00 61.22 248 GLU A CA 1
ATOM 1984 C C . GLU A 1 248 ? -24.626 11.884 -6.363 1.00 61.22 248 GLU A C 1
ATOM 1986 O O . GLU A 1 248 ? -23.926 12.376 -7.244 1.00 61.22 248 GLU A O 1
ATOM 1991 N N . GLU A 1 249 ? -24.204 11.788 -5.102 1.00 61.06 249 GLU A N 1
ATOM 1992 C CA . GLU A 1 249 ? -22.897 12.290 -4.676 1.00 61.06 249 GLU A CA 1
ATOM 1993 C C . GLU A 1 249 ? -21.762 11.449 -5.277 1.00 61.06 249 GLU A C 1
ATOM 1995 O O . GLU A 1 249 ? -20.769 11.999 -5.740 1.00 61.06 249 GLU A O 1
ATOM 2000 N N . ALA A 1 250 ? -21.913 10.124 -5.378 1.00 57.09 250 ALA A N 1
ATOM 2001 C CA . ALA A 1 250 ? -20.932 9.275 -6.060 1.00 57.09 250 ALA A CA 1
ATOM 2002 C C . ALA A 1 250 ? -20.809 9.609 -7.557 1.00 57.09 250 ALA A C 1
ATOM 2004 O O . ALA A 1 250 ? -19.701 9.623 -8.094 1.00 57.09 250 ALA A O 1
ATOM 2005 N N . VAL A 1 251 ? -21.932 9.899 -8.217 1.00 59.62 251 VAL A N 1
ATOM 2006 C CA . VAL A 1 251 ? -21.999 10.365 -9.606 1.00 59.62 251 VAL A CA 1
ATOM 2007 C C . VAL A 1 251 ? -21.297 11.718 -9.729 1.00 59.62 251 VAL A C 1
ATOM 2009 O O . VAL A 1 251 ? -20.354 11.847 -10.506 1.00 59.62 251 VAL A O 1
ATOM 2012 N N . LYS A 1 252 ? -21.651 12.699 -8.897 1.00 65.25 252 LYS A N 1
ATOM 2013 C CA . LYS A 1 252 ? -21.020 14.025 -8.865 1.00 65.25 252 LYS A CA 1
ATOM 2014 C C . LYS A 1 252 ? -19.506 13.942 -8.656 1.00 65.25 252 LYS A C 1
ATOM 2016 O O . LYS A 1 252 ? -18.752 14.508 -9.444 1.00 65.25 252 LYS A O 1
ATOM 2021 N N . GLN A 1 253 ? -19.051 13.187 -7.658 1.00 61.44 253 GLN A N 1
ATOM 2022 C CA . GLN A 1 253 ? -17.626 12.989 -7.377 1.00 61.44 253 GLN A CA 1
ATOM 2023 C C . GLN A 1 253 ? -16.901 12.299 -8.538 1.00 61.44 253 GLN A C 1
ATOM 2025 O O . GLN A 1 253 ? -15.782 12.674 -8.879 1.00 61.44 253 GLN A O 1
ATOM 2030 N N . TYR A 1 254 ? -17.540 11.326 -9.194 1.00 66.38 254 TYR A N 1
ATOM 2031 C CA . TYR A 1 254 ? -16.986 10.679 -10.383 1.00 66.38 254 TYR A CA 1
ATOM 2032 C C . TYR A 1 254 ? -16.756 11.673 -11.532 1.00 66.38 254 TYR A C 1
ATOM 2034 O O . TYR A 1 254 ? -15.685 11.660 -12.145 1.00 66.38 254 TYR A O 1
ATOM 2042 N N . PHE A 1 255 ? -17.722 12.553 -11.806 1.00 66.44 255 PHE A N 1
ATOM 2043 C CA . PHE A 1 255 ? -17.611 13.554 -12.871 1.00 66.44 255 PHE A CA 1
ATOM 2044 C C . PHE A 1 255 ? -16.582 14.646 -12.533 1.00 66.44 255 PHE A C 1
ATOM 2046 O O . PHE A 1 255 ? -15.732 14.946 -13.371 1.00 66.44 255 PHE A O 1
ATOM 2053 N N . ILE A 1 256 ? -16.572 15.157 -11.294 1.00 69.38 256 ILE A N 1
ATOM 2054 C CA . ILE A 1 256 ? -15.567 16.126 -10.815 1.00 69.38 256 ILE A CA 1
ATOM 2055 C C . ILE A 1 256 ? -14.152 15.545 -10.925 1.00 69.38 256 ILE A C 1
ATOM 2057 O O . ILE A 1 256 ? -13.257 16.186 -11.477 1.00 69.38 256 ILE A O 1
ATOM 2061 N N . GLN A 1 257 ? -13.949 14.307 -10.465 1.00 60.19 257 GLN A N 1
ATOM 2062 C CA . GLN A 1 257 ? -12.642 13.657 -10.535 1.00 60.19 257 GLN A CA 1
ATOM 2063 C C . GLN A 1 257 ? -12.205 13.405 -11.981 1.00 60.19 257 GLN A C 1
ATOM 2065 O O . GLN A 1 257 ? -11.034 13.569 -12.314 1.00 60.19 257 GLN A O 1
ATOM 2070 N N . SER A 1 258 ? -13.133 13.012 -12.856 1.00 63.28 258 SER A N 1
ATOM 2071 C CA . SER A 1 258 ? -12.826 12.760 -14.267 1.00 63.28 258 SER A CA 1
ATOM 2072 C C . SER A 1 258 ? -12.360 14.029 -14.984 1.00 63.28 258 SER A C 1
ATOM 2074 O O . SER A 1 258 ? -11.405 13.976 -15.755 1.00 63.28 258 SER A O 1
ATOM 2076 N N . VAL A 1 259 ? -12.985 15.170 -14.686 1.00 74.69 259 VAL A N 1
ATOM 2077 C CA . VAL A 1 259 ? -12.602 16.487 -15.214 1.00 74.69 259 VAL A CA 1
ATOM 2078 C C . VAL A 1 259 ? -11.266 16.943 -14.637 1.00 74.69 259 VAL A C 1
ATOM 2080 O O . VAL A 1 259 ? -10.393 17.361 -15.393 1.00 74.69 259 VAL A O 1
ATOM 2083 N N . SER A 1 260 ? -11.064 16.790 -13.326 1.00 72.81 260 SER A N 1
ATOM 2084 C CA . SER A 1 260 ? -9.792 17.111 -12.669 1.00 72.81 260 SER A CA 1
ATOM 2085 C C . SER A 1 260 ? -8.624 16.308 -13.256 1.00 72.81 260 SER A C 1
ATOM 2087 O O . SER A 1 260 ? -7.566 16.871 -13.521 1.00 72.81 260 SER A O 1
ATOM 2089 N N . ASN A 1 261 ? -8.829 15.024 -13.566 1.00 64.81 261 ASN A N 1
ATOM 2090 C CA . ASN A 1 261 ? -7.807 14.189 -14.203 1.00 64.81 261 ASN A CA 1
ATOM 2091 C C . ASN A 1 261 ? -7.452 14.663 -15.624 1.00 64.81 261 ASN A C 1
ATOM 2093 O O . ASN A 1 261 ? -6.286 14.610 -16.011 1.00 64.81 261 ASN A O 1
ATOM 2097 N N . ILE A 1 262 ? -8.443 15.118 -16.399 1.00 73.50 262 ILE A N 1
ATOM 2098 C CA . ILE A 1 262 ? -8.226 15.692 -17.737 1.00 73.50 262 ILE A CA 1
ATOM 2099 C C . ILE A 1 262 ? -7.434 17.002 -17.624 1.00 73.50 262 ILE A C 1
ATOM 2101 O O . ILE A 1 262 ? -6.452 17.184 -18.335 1.00 73.50 262 ILE A O 1
ATOM 2105 N N . GLN A 1 263 ? -7.814 17.882 -16.695 1.00 79.56 263 GLN A N 1
ATOM 2106 C CA . GLN A 1 263 ? -7.117 19.149 -16.451 1.00 79.56 263 GLN A CA 1
ATOM 2107 C C . GLN A 1 263 ? -5.667 18.929 -16.011 1.00 79.56 263 GLN A C 1
ATOM 2109 O O . GLN A 1 263 ? -4.766 19.596 -16.511 1.00 79.56 263 GLN A O 1
ATOM 2114 N N . GLN A 1 264 ? -5.424 17.960 -15.127 1.00 71.88 264 GLN A N 1
ATOM 2115 C CA . GLN A 1 264 ? -4.077 17.648 -14.662 1.00 71.88 264 GLN A CA 1
ATOM 2116 C C . GLN A 1 264 ? -3.180 17.127 -15.792 1.00 71.88 264 GLN A C 1
ATOM 2118 O O . GLN A 1 264 ? -2.013 17.495 -15.851 1.00 71.88 264 GLN A O 1
ATOM 2123 N N . ALA A 1 265 ? -3.713 16.315 -16.713 1.00 68.94 265 ALA A N 1
ATOM 2124 C CA . ALA A 1 265 ? -2.948 15.845 -17.870 1.00 68.94 265 ALA A CA 1
ATOM 2125 C C . ALA A 1 265 ? -2.451 17.014 -18.741 1.00 68.94 265 ALA A C 1
ATOM 2127 O O . ALA A 1 265 ? -1.299 17.021 -19.161 1.00 68.94 265 ALA A O 1
ATOM 2128 N N . VAL A 1 266 ? -3.289 18.037 -18.937 1.00 76.88 266 VAL A N 1
ATOM 2129 C CA . VAL A 1 266 ? -2.921 19.261 -19.667 1.00 76.88 266 VAL A CA 1
ATOM 2130 C C . VAL A 1 266 ? -1.854 20.065 -18.919 1.00 76.88 266 VAL A C 1
ATOM 2132 O O . VAL A 1 266 ? -0.883 20.516 -19.518 1.00 76.88 266 VAL A O 1
ATOM 2135 N N . LEU A 1 267 ? -2.008 20.234 -17.602 1.00 78.38 267 LEU A N 1
ATOM 2136 C CA . LEU A 1 267 ? -1.046 20.987 -16.790 1.00 78.38 267 LEU A CA 1
ATOM 2137 C C . LEU A 1 267 ? 0.327 20.310 -16.727 1.00 78.38 267 LEU A C 1
ATOM 2139 O O . LEU A 1 267 ? 1.339 21.003 -16.730 1.00 78.38 267 LEU A O 1
ATOM 2143 N N . ASN A 1 268 ? 0.369 18.979 -16.743 1.00 64.88 268 ASN A N 1
ATOM 2144 C CA . ASN A 1 268 ? 1.626 18.241 -16.811 1.00 64.88 268 ASN A CA 1
ATOM 2145 C C . ASN A 1 268 ? 2.353 18.490 -18.143 1.00 64.88 268 ASN A C 1
ATOM 2147 O O . ASN A 1 268 ? 3.564 18.685 -18.146 1.00 64.88 268 ASN A O 1
ATOM 2151 N N . GLN A 1 269 ? 1.632 18.560 -19.270 1.00 68.31 269 GLN A N 1
ATOM 2152 C CA . GLN A 1 269 ? 2.262 18.922 -20.545 1.00 68.31 269 GLN A CA 1
ATOM 2153 C C . GLN A 1 269 ? 2.784 20.365 -20.539 1.00 68.31 269 GLN A C 1
ATOM 2155 O O . GLN A 1 269 ? 3.862 20.631 -21.066 1.00 68.31 269 GLN A O 1
ATOM 2160 N N . LEU A 1 270 ? 2.070 21.302 -19.906 1.00 77.62 270 LEU A N 1
ATOM 2161 C CA . LEU A 1 270 ? 2.560 22.674 -19.729 1.00 77.62 270 LEU A CA 1
ATOM 2162 C C . LEU A 1 270 ? 3.875 22.713 -18.932 1.00 77.62 270 LEU A C 1
ATOM 2164 O O . LEU A 1 270 ? 4.773 23.479 -19.272 1.00 77.62 270 LEU A O 1
ATOM 2168 N N . GLU A 1 271 ? 4.012 21.872 -17.906 1.00 67.31 271 GLU A N 1
ATOM 2169 C CA . GLU A 1 271 ? 5.241 21.750 -17.110 1.00 67.31 271 GLU A CA 1
ATOM 2170 C C . GLU A 1 271 ? 6.408 21.170 -17.928 1.00 67.31 271 GLU A C 1
ATOM 2172 O O . GLU A 1 271 ? 7.540 21.643 -17.807 1.00 67.31 271 GLU A O 1
ATOM 2177 N N . GLU A 1 272 ? 6.144 20.213 -18.824 1.00 58.25 272 GLU A N 1
ATOM 2178 C CA . GLU A 1 272 ? 7.145 19.695 -19.768 1.00 58.25 272 GLU A CA 1
ATOM 2179 C C . GLU A 1 272 ? 7.623 20.775 -20.754 1.00 58.25 272 GLU A C 1
ATOM 2181 O O . GLU A 1 272 ? 8.827 20.911 -20.999 1.00 58.25 272 GLU A O 1
ATOM 2186 N N . TRP A 1 273 ? 6.701 21.598 -21.264 1.00 73.56 273 TRP A N 1
ATOM 2187 C CA . TRP A 1 273 ? 7.030 22.750 -22.106 1.00 73.56 273 TRP A CA 1
ATOM 2188 C C . TRP A 1 273 ? 7.796 23.836 -21.342 1.00 73.56 273 TRP A C 1
ATOM 2190 O O . TRP A 1 273 ? 8.768 24.373 -21.869 1.00 73.56 273 TRP A O 1
ATOM 2200 N N . GLN A 1 274 ? 7.435 24.128 -20.090 1.00 71.06 274 GLN A N 1
ATOM 2201 C CA . GLN A 1 274 ? 8.174 25.066 -19.237 1.00 71.06 274 GLN A CA 1
ATOM 2202 C C . GLN A 1 274 ? 9.613 24.591 -18.999 1.00 71.06 274 GLN A C 1
ATOM 2204 O O . GLN A 1 274 ? 10.559 25.362 -19.176 1.00 71.06 274 GLN A O 1
ATOM 2209 N N . ALA A 1 275 ? 9.795 23.308 -18.676 1.00 55.62 275 ALA A N 1
ATOM 2210 C CA . ALA A 1 275 ? 11.118 22.717 -18.496 1.00 55.62 275 ALA A CA 1
ATOM 2211 C C . ALA A 1 275 ? 11.965 22.791 -19.780 1.00 55.62 275 ALA A C 1
ATOM 2213 O O . ALA A 1 275 ? 13.178 23.011 -19.719 1.00 55.62 275 ALA A O 1
ATOM 2214 N N . PHE A 1 276 ? 11.338 22.642 -20.951 1.00 63.62 276 PHE A N 1
ATOM 2215 C CA . PHE A 1 276 ? 12.003 22.826 -22.239 1.00 63.62 276 PHE A CA 1
ATOM 2216 C C . PHE A 1 276 ? 12.355 24.294 -22.527 1.00 63.62 276 PHE A C 1
ATOM 2218 O O . PHE A 1 276 ? 13.457 24.578 -22.998 1.00 63.62 276 PHE A O 1
ATOM 2225 N N . LEU A 1 277 ? 11.485 25.244 -22.188 1.00 70.44 277 LEU A N 1
ATOM 2226 C CA . LEU A 1 277 ? 11.765 26.670 -22.363 1.00 70.44 277 LEU A CA 1
ATOM 2227 C C . LEU A 1 277 ? 12.937 27.129 -21.476 1.00 70.44 277 LEU A C 1
ATOM 2229 O O . LEU A 1 277 ? 13.822 27.837 -21.953 1.00 70.44 277 LEU A O 1
ATOM 2233 N N . HIS A 1 278 ? 13.050 26.641 -20.236 1.00 67.69 278 HIS A N 1
ATOM 2234 C CA . HIS A 1 278 ? 14.224 26.897 -19.380 1.00 67.69 278 HIS A CA 1
ATOM 2235 C C . HIS A 1 278 ? 15.539 26.330 -19.926 1.00 67.69 278 HIS A C 1
ATOM 2237 O O . HIS A 1 278 ? 16.610 26.812 -19.557 1.00 67.69 278 HIS A O 1
ATOM 2243 N N . LEU A 1 279 ? 15.480 25.326 -20.806 1.00 58.16 279 LEU A N 1
ATOM 2244 C CA . LEU A 1 279 ? 16.661 24.763 -21.465 1.00 58.16 279 LEU A CA 1
ATOM 2245 C C . LEU A 1 279 ? 17.176 25.629 -22.620 1.00 58.16 279 LEU A C 1
ATOM 2247 O O . LEU A 1 279 ? 18.366 25.557 -22.927 1.00 58.16 279 LEU A O 1
ATOM 2251 N N . ILE A 1 280 ? 16.307 26.409 -23.268 1.00 69.62 280 ILE A N 1
ATOM 2252 C CA . ILE A 1 280 ? 16.662 27.213 -24.450 1.00 69.62 280 ILE A CA 1
ATOM 2253 C C . ILE A 1 280 ? 16.774 28.714 -24.140 1.00 69.62 280 ILE A C 1
ATOM 2255 O O . ILE A 1 280 ? 17.439 29.437 -24.878 1.00 69.62 280 ILE A O 1
ATOM 2259 N N . TYR A 1 281 ? 16.177 29.183 -23.040 1.00 83.00 281 TYR A N 1
ATOM 2260 C CA . TYR A 1 281 ? 16.318 30.559 -22.563 1.00 83.00 281 TYR A CA 1
ATOM 2261 C C . TYR A 1 281 ? 17.534 30.725 -21.639 1.00 83.00 281 TYR A C 1
ATOM 2263 O O . TYR A 1 281 ? 17.768 29.887 -20.759 1.00 83.00 281 TYR A O 1
ATOM 2271 N N . PRO A 1 282 ? 18.289 31.833 -21.757 1.00 80.75 282 PRO A N 1
ATOM 2272 C CA . PRO A 1 282 ? 19.364 32.138 -20.824 1.00 80.75 282 PRO A CA 1
ATOM 2273 C C . PRO A 1 282 ? 18.801 32.431 -19.427 1.00 80.75 282 PRO A C 1
ATOM 2275 O O . PRO A 1 282 ? 17.733 33.023 -19.276 1.00 80.75 282 PRO A O 1
ATOM 2278 N N . LYS A 1 283 ? 19.556 32.065 -18.383 1.00 71.25 283 LYS A N 1
ATOM 2279 C CA . LYS A 1 283 ? 19.140 32.216 -16.973 1.00 71.25 283 LYS A CA 1
ATOM 2280 C C . LYS A 1 283 ? 18.738 33.641 -16.580 1.00 71.25 283 LYS A C 1
ATOM 2282 O O . LYS A 1 283 ? 17.922 33.814 -15.682 1.00 71.25 283 LYS A O 1
ATOM 2287 N N . SER A 1 284 ? 19.295 34.654 -17.242 1.00 78.38 284 SER A N 1
ATOM 2288 C CA . SER A 1 284 ? 18.939 36.063 -17.038 1.00 78.38 284 SER A CA 1
ATOM 2289 C C . SER A 1 284 ? 17.493 36.386 -17.432 1.00 78.38 284 SER A C 1
ATOM 2291 O O . SER A 1 284 ? 16.906 37.298 -16.860 1.00 78.38 284 SER A O 1
ATOM 2293 N N . GLU A 1 285 ? 16.909 35.635 -18.369 1.00 85.75 285 GLU A N 1
ATOM 2294 C CA . GLU A 1 285 ? 15.540 35.831 -18.869 1.00 85.75 285 GLU A CA 1
ATOM 2295 C C . GLU A 1 285 ? 14.504 34.969 -18.122 1.00 85.75 285 GLU A C 1
ATOM 2297 O O . GLU A 1 285 ? 13.303 35.183 -18.281 1.00 85.75 285 GLU A O 1
ATOM 2302 N N . TRP A 1 286 ? 14.932 34.029 -17.266 1.00 82.19 286 TRP A N 1
ATOM 2303 C CA . TRP A 1 286 ? 14.032 33.080 -16.591 1.00 82.19 286 TRP A CA 1
ATOM 2304 C C . TRP A 1 286 ? 12.954 33.766 -15.763 1.00 82.19 286 TRP A C 1
ATOM 2306 O O . TRP A 1 286 ? 11.798 33.381 -15.831 1.00 82.19 286 TRP A O 1
ATOM 2316 N N . ARG A 1 287 ? 13.299 34.837 -15.041 1.00 80.88 287 ARG A N 1
ATOM 2317 C CA . ARG A 1 287 ? 12.327 35.555 -14.208 1.00 80.88 287 ARG A CA 1
ATOM 2318 C C . ARG A 1 287 ? 11.187 36.160 -15.031 1.00 80.88 287 ARG A C 1
ATOM 2320 O O . ARG A 1 287 ? 10.052 36.189 -14.569 1.00 80.88 287 ARG A O 1
ATOM 2327 N N . GLN A 1 288 ? 11.486 36.659 -16.229 1.00 87.38 288 GLN A N 1
ATOM 2328 C CA . GLN A 1 288 ? 10.469 37.198 -17.128 1.00 87.38 288 GLN A CA 1
ATOM 2329 C C . GLN A 1 288 ? 9.653 36.065 -17.760 1.00 87.38 288 GLN A C 1
ATOM 2331 O O . GLN A 1 288 ? 8.426 36.118 -17.739 1.00 87.38 288 GLN A O 1
ATOM 2336 N N . LEU A 1 289 ? 10.328 35.020 -18.243 1.00 82.81 289 LEU A N 1
ATOM 2337 C CA . LEU A 1 289 ? 9.697 33.834 -18.816 1.00 82.81 289 LEU A CA 1
ATOM 2338 C C . LEU A 1 289 ? 8.746 33.146 -17.822 1.00 82.81 289 LEU A C 1
ATOM 2340 O O . LEU A 1 289 ? 7.624 32.816 -18.185 1.00 82.81 289 LEU A O 1
ATOM 2344 N N . ASP A 1 290 ? 9.152 32.978 -16.564 1.00 80.25 290 ASP A N 1
ATOM 2345 C CA . ASP A 1 290 ? 8.331 32.360 -15.519 1.00 80.25 290 ASP A CA 1
ATOM 2346 C C . ASP A 1 290 ? 7.094 33.196 -15.191 1.00 80.25 290 ASP A C 1
ATOM 2348 O O . ASP A 1 290 ? 6.021 32.636 -14.984 1.00 80.25 290 ASP A O 1
ATOM 2352 N N . ASN A 1 291 ? 7.203 34.528 -15.202 1.00 83.56 291 ASN A N 1
ATOM 2353 C CA . ASN A 1 291 ? 6.042 35.401 -15.031 1.00 83.56 291 ASN A CA 1
ATOM 2354 C C . ASN A 1 291 ? 5.054 35.254 -16.201 1.00 83.56 291 ASN A C 1
ATOM 2356 O O . ASN A 1 291 ? 3.849 35.168 -15.974 1.00 83.56 291 ASN A O 1
ATOM 2360 N N . GLU A 1 292 ? 5.548 35.188 -17.441 1.00 86.75 292 GLU A N 1
ATOM 2361 C CA . GLU A 1 292 ? 4.708 34.974 -18.627 1.00 86.75 292 GLU A CA 1
ATOM 2362 C C . GLU A 1 292 ? 4.032 33.595 -18.610 1.00 86.75 292 GLU A C 1
ATOM 2364 O O . GLU A 1 292 ? 2.832 33.491 -18.865 1.00 86.75 292 GLU A O 1
ATOM 2369 N N . LEU A 1 293 ? 4.774 32.539 -18.263 1.00 84.62 293 LEU A N 1
ATOM 2370 C CA . LEU A 1 293 ? 4.250 31.175 -18.166 1.00 84.62 293 LEU A CA 1
ATOM 2371 C C . LEU A 1 293 ? 3.264 31.015 -17.005 1.00 84.62 293 LEU A C 1
ATOM 2373 O O . LEU A 1 293 ? 2.308 30.251 -17.117 1.00 84.62 293 LEU A O 1
ATOM 2377 N N . LEU A 1 294 ? 3.443 31.756 -15.910 1.00 80.44 294 LEU A N 1
ATOM 2378 C CA . LEU A 1 294 ? 2.507 31.772 -14.787 1.00 80.44 294 LEU A CA 1
ATOM 2379 C C . LEU A 1 294 ? 1.173 32.425 -15.170 1.00 80.44 294 LEU A C 1
ATOM 2381 O O . LEU A 1 294 ? 0.116 31.888 -14.831 1.00 80.44 294 LEU A O 1
ATOM 2385 N N . VAL A 1 295 ? 1.204 33.529 -15.926 1.00 86.75 295 VAL A N 1
ATOM 2386 C CA . VAL A 1 295 ? -0.009 34.142 -16.496 1.00 86.75 295 VAL A CA 1
ATOM 2387 C C . VAL A 1 295 ? -0.686 33.171 -17.464 1.00 86.75 295 VAL A C 1
ATOM 2389 O O . VAL A 1 295 ? -1.872 32.882 -17.310 1.00 86.75 295 VAL A O 1
ATOM 2392 N N . GLN A 1 296 ? 0.079 32.574 -18.382 1.00 85.12 296 GLN A N 1
ATOM 2393 C CA . GLN A 1 296 ? -0.433 31.609 -19.357 1.00 85.12 296 GLN A CA 1
ATOM 2394 C C . GLN A 1 296 ? -1.031 30.355 -18.685 1.00 85.12 296 GLN A C 1
ATOM 2396 O O . GLN A 1 296 ? -2.068 29.852 -19.119 1.00 85.12 296 GLN A O 1
ATOM 2401 N N . ARG A 1 297 ? -0.437 29.875 -17.582 1.00 85.12 297 ARG A N 1
ATOM 2402 C CA . ARG A 1 297 ? -0.980 28.792 -16.743 1.00 85.12 297 ARG A CA 1
ATOM 2403 C C . ARG A 1 297 ? -2.311 29.188 -16.110 1.00 85.12 297 ARG A C 1
ATOM 2405 O O . ARG A 1 297 ? -3.245 28.387 -16.116 1.00 85.12 297 ARG A O 1
ATOM 2412 N N . SER A 1 298 ? -2.408 30.402 -15.568 1.00 79.94 298 SER A N 1
ATOM 2413 C CA . SER A 1 298 ? -3.644 30.908 -14.960 1.00 79.94 298 SER A CA 1
ATOM 2414 C C . SER A 1 298 ? -4.771 31.019 -15.991 1.00 79.94 298 SER A C 1
ATOM 2416 O O . SER A 1 298 ? -5.879 30.544 -15.749 1.00 79.94 298 SER A O 1
ATOM 2418 N N . GLU A 1 299 ? -4.479 31.571 -17.170 1.00 88.25 299 GLU A N 1
ATOM 2419 C CA . GLU A 1 299 ? -5.435 31.687 -18.277 1.00 88.25 299 GLU A CA 1
ATOM 2420 C C . GLU A 1 299 ? -5.882 30.321 -18.808 1.00 88.25 299 GLU A C 1
ATOM 2422 O O . GLU A 1 299 ? -7.062 30.127 -19.122 1.00 88.25 299 GLU A O 1
ATOM 2427 N N . LEU A 1 300 ? -4.964 29.352 -18.872 1.00 85.12 300 LEU A N 1
ATOM 2428 C CA . LEU A 1 300 ? -5.270 27.979 -19.260 1.00 85.12 300 LEU A CA 1
ATOM 2429 C C . LEU A 1 300 ? -6.208 27.315 -18.247 1.00 85.12 300 LEU A C 1
ATOM 2431 O O . LEU A 1 300 ? -7.226 26.751 -18.643 1.00 85.12 300 LEU A O 1
ATOM 2435 N N . ILE A 1 301 ? -5.926 27.427 -16.945 1.00 79.94 301 ILE A N 1
ATOM 2436 C CA . ILE A 1 301 ? -6.794 26.901 -15.879 1.00 79.94 301 ILE A CA 1
ATOM 2437 C C . ILE A 1 301 ? -8.197 27.510 -15.973 1.00 79.94 301 ILE A C 1
ATOM 2439 O O . ILE A 1 301 ? -9.193 26.784 -15.902 1.00 79.94 301 ILE A O 1
ATOM 2443 N N . ASP A 1 302 ? -8.293 28.822 -16.170 1.00 86.69 302 ASP A N 1
ATOM 2444 C CA . ASP A 1 302 ? -9.581 29.501 -16.295 1.00 86.69 302 ASP A CA 1
ATOM 2445 C C . ASP A 1 302 ? -10.328 29.103 -17.570 1.00 86.69 302 ASP A C 1
ATOM 2447 O O . ASP A 1 302 ? -11.543 28.896 -17.531 1.00 86.69 302 ASP A O 1
ATOM 2451 N N . SER A 1 303 ? -9.622 28.916 -18.686 1.00 88.44 303 SER A N 1
ATOM 2452 C CA . SER A 1 303 ? -10.203 28.434 -19.944 1.00 88.44 303 SER A CA 1
ATOM 2453 C C . SER A 1 303 ? -10.731 27.005 -19.810 1.00 88.44 303 SER A C 1
ATOM 2455 O O . SER A 1 303 ? -11.849 26.714 -20.234 1.00 88.44 303 SER A O 1
ATOM 2457 N N . LEU A 1 304 ? -9.980 26.122 -19.146 1.00 86.25 304 LEU A N 1
ATOM 2458 C CA . LEU A 1 304 ? -10.391 24.746 -18.864 1.00 86.25 304 LEU A CA 1
ATOM 2459 C C . LEU A 1 304 ? -11.614 24.687 -17.939 1.00 86.25 304 LEU A C 1
ATOM 2461 O O . LEU A 1 304 ? -12.490 23.843 -18.151 1.00 86.25 304 LEU A O 1
ATOM 2465 N N . LYS A 1 305 ? -11.702 25.576 -16.939 1.00 85.75 305 LYS A N 1
ATOM 2466 C CA . LYS A 1 305 ? -12.875 25.704 -16.056 1.00 85.75 305 LYS A CA 1
ATOM 2467 C C . LYS A 1 305 ? -14.095 26.218 -16.816 1.00 85.75 305 LYS A C 1
ATOM 2469 O O . LYS A 1 305 ? -15.141 25.577 -16.774 1.00 85.75 305 LYS A O 1
ATOM 2474 N N . LYS A 1 306 ? -13.956 27.326 -17.556 1.00 91.00 306 LYS A N 1
ATOM 2475 C CA . LYS A 1 306 ? -15.035 27.909 -18.374 1.00 91.00 306 LYS A CA 1
ATOM 2476 C C . LYS A 1 306 ? -15.562 26.911 -19.401 1.00 91.00 306 LYS A C 1
ATOM 2478 O O . LYS A 1 306 ? -16.773 26.788 -19.565 1.00 91.00 306 LYS A O 1
ATOM 2483 N N . GLN A 1 307 ? -14.672 26.155 -20.045 1.00 91.88 307 GLN A N 1
ATOM 2484 C CA . GLN A 1 307 ? -15.070 25.153 -21.027 1.00 91.88 307 GLN A CA 1
ATOM 2485 C C . GLN A 1 307 ? -15.836 23.987 -20.395 1.00 91.88 307 GLN A C 1
ATOM 2487 O O . GLN A 1 307 ? -16.776 23.484 -21.009 1.00 91.88 307 GLN A O 1
ATOM 2492 N N . TRP A 1 308 ? -15.485 23.569 -19.174 1.00 91.50 308 TRP A N 1
ATOM 2493 C CA . TRP A 1 308 ? -16.256 22.547 -18.464 1.00 91.50 308 TRP A CA 1
ATOM 2494 C C . TRP A 1 308 ? -17.654 23.052 -18.101 1.00 91.50 308 TRP A C 1
ATOM 2496 O O . TRP A 1 308 ? -18.637 22.363 -18.368 1.00 91.50 308 TRP A O 1
ATOM 2506 N N . THR A 1 309 ? -17.751 24.279 -17.579 1.00 87.56 309 THR A N 1
ATOM 2507 C CA . THR A 1 309 ? -19.037 24.934 -17.305 1.00 87.56 309 THR A CA 1
ATOM 2508 C C . THR A 1 309 ? -19.902 24.990 -18.562 1.00 87.56 309 THR A C 1
ATOM 2510 O O . THR A 1 309 ? -21.055 24.572 -18.525 1.00 87.56 309 THR A O 1
ATOM 2513 N N . LYS A 1 310 ? -19.324 25.381 -19.703 1.00 90.00 310 LYS A N 1
ATOM 2514 C CA . LYS A 1 310 ? -20.020 25.394 -20.993 1.00 90.00 310 LYS A CA 1
ATOM 2515 C C . LYS A 1 310 ? -20.494 24.002 -21.427 1.00 90.00 310 LYS A C 1
ATOM 2517 O O . LYS A 1 310 ? -21.636 23.852 -21.834 1.00 90.00 310 LYS A O 1
ATOM 2522 N N . CYS A 1 311 ? -19.666 22.962 -21.295 1.00 88.56 311 CYS A N 1
ATOM 2523 C CA . CYS A 1 311 ? -20.068 21.587 -21.634 1.00 88.56 311 CYS A CA 1
ATOM 2524 C C . CYS A 1 311 ? -21.211 21.071 -20.735 1.00 88.56 311 CYS A C 1
ATOM 2526 O O . CYS A 1 311 ? -22.056 20.288 -21.179 1.00 88.56 311 CYS A O 1
ATOM 2528 N N . LEU A 1 312 ? -21.253 21.500 -19.471 1.00 84.94 312 LEU A N 1
ATOM 2529 C CA . LEU A 1 312 ? -22.362 21.209 -18.562 1.00 84.94 312 LEU A CA 1
ATOM 2530 C C . LEU A 1 312 ? -23.646 21.949 -18.958 1.00 84.94 312 LEU A C 1
ATOM 2532 O O . LEU A 1 312 ? -24.711 21.336 -18.937 1.00 84.94 312 LEU A O 1
ATOM 2536 N N . GLU A 1 313 ? -23.549 23.218 -19.355 1.00 86.81 313 GLU A N 1
ATOM 2537 C CA . GLU A 1 313 ? -24.681 24.022 -19.836 1.00 86.81 313 GLU A CA 1
ATOM 2538 C C . GLU A 1 313 ? -25.231 23.503 -21.175 1.00 86.81 313 GLU A C 1
ATOM 2540 O O . GLU A 1 313 ? -26.435 23.295 -21.308 1.00 86.81 313 GLU A O 1
ATOM 2545 N N . ASP A 1 314 ? -24.361 23.195 -22.139 1.00 86.38 314 ASP A N 1
ATOM 2546 C CA . ASP A 1 314 ? -24.733 22.674 -23.464 1.00 86.38 314 ASP A CA 1
ATOM 2547 C C . ASP A 1 314 ? -25.402 21.294 -23.384 1.00 86.38 314 ASP A C 1
ATOM 2549 O O . ASP A 1 314 ? -26.186 20.911 -24.254 1.00 86.38 314 ASP A O 1
ATOM 2553 N N . SER A 1 315 ? -25.104 20.530 -22.331 1.00 83.88 315 SER A N 1
ATOM 2554 C CA . SER A 1 315 ? -25.737 19.235 -22.085 1.00 83.88 315 SER A CA 1
ATOM 2555 C C . SER A 1 315 ? -27.072 19.347 -21.334 1.00 83.88 315 SER A C 1
ATOM 2557 O O . SER A 1 315 ? -27.765 18.337 -21.224 1.00 83.88 315 SER A O 1
ATOM 2559 N N . ASP A 1 316 ? -27.458 20.532 -20.849 1.00 84.12 316 ASP A N 1
ATOM 2560 C CA . ASP A 1 316 ? -28.797 20.850 -20.325 1.00 84.12 316 ASP A CA 1
ATOM 2561 C C . ASP A 1 316 ? -29.266 22.254 -20.785 1.00 84.12 316 ASP A C 1
ATOM 2563 O O . ASP A 1 316 ? -29.442 23.172 -19.978 1.00 84.12 316 ASP A O 1
ATOM 2567 N N . PRO A 1 317 ? -29.511 22.451 -22.096 1.00 81.44 317 PRO A N 1
ATOM 2568 C CA . PRO A 1 317 ? -29.796 23.771 -22.667 1.00 81.44 317 PRO A CA 1
ATOM 2569 C C . PRO A 1 317 ? -31.133 24.362 -22.196 1.00 81.44 317 PRO A C 1
ATOM 2571 O O . PRO A 1 317 ? -31.370 25.561 -22.327 1.00 81.44 317 PRO A O 1
ATOM 2574 N N . LYS A 1 318 ? -32.023 23.524 -21.648 1.00 82.44 318 LYS A N 1
ATOM 2575 C CA . LYS A 1 318 ? -33.316 23.935 -21.086 1.00 82.44 318 LYS A CA 1
ATOM 2576 C C . LYS A 1 318 ? -33.253 24.190 -19.575 1.00 82.44 318 LYS A C 1
ATOM 2578 O O . LYS A 1 318 ? -34.282 24.549 -19.009 1.00 82.44 318 LYS A O 1
ATOM 2583 N N . LYS A 1 319 ? -32.083 24.014 -18.939 1.00 80.94 319 LYS A N 1
ATOM 2584 C CA . LYS A 1 319 ? -31.863 24.122 -17.484 1.00 80.94 319 LYS A CA 1
ATOM 2585 C C . LYS A 1 319 ? -32.882 23.310 -16.682 1.00 80.94 319 LYS A C 1
ATOM 2587 O O . LYS A 1 319 ? -33.461 23.787 -15.709 1.00 80.94 319 LYS A O 1
ATOM 2592 N N . MET A 1 320 ? -33.139 22.090 -17.143 1.00 77.31 320 MET A N 1
ATOM 2593 C CA . MET A 1 320 ? -34.126 21.193 -16.557 1.00 77.31 320 MET A CA 1
ATOM 2594 C C . MET A 1 320 ? -33.682 20.668 -15.182 1.00 77.31 320 MET A C 1
ATOM 2596 O O . MET A 1 320 ? -34.526 20.232 -14.398 1.00 77.31 320 MET A O 1
ATOM 2600 N N . TYR A 1 321 ? -32.381 20.722 -14.872 1.00 76.50 321 TYR A N 1
ATOM 2601 C CA . TYR A 1 321 ? -31.807 20.168 -13.647 1.00 76.50 321 TYR A CA 1
ATOM 2602 C C . TYR A 1 321 ? -31.208 21.254 -12.729 1.00 76.50 321 TYR A C 1
ATOM 2604 O O . TYR A 1 321 ? -30.272 21.945 -13.130 1.00 76.50 321 TYR A O 1
ATOM 2612 N N . PRO A 1 322 ? -31.663 21.375 -11.463 1.00 70.50 322 PRO A N 1
ATOM 2613 C CA . PRO A 1 322 ? -31.115 22.342 -10.501 1.00 70.50 322 PRO A CA 1
ATOM 2614 C C . PRO A 1 322 ? -29.646 22.091 -10.126 1.00 70.50 322 PRO A C 1
ATOM 2616 O O . PRO A 1 322 ? -28.909 23.028 -9.832 1.00 70.50 322 PRO A O 1
ATOM 2619 N N . ASN A 1 323 ? -29.216 20.824 -10.125 1.00 74.25 323 ASN A N 1
ATOM 2620 C CA . ASN A 1 323 ? -27.824 20.434 -9.923 1.00 74.25 323 ASN A CA 1
ATOM 2621 C C . ASN A 1 323 ? -27.263 19.893 -11.248 1.00 74.25 323 ASN A C 1
ATOM 2623 O O . ASN A 1 323 ? -27.742 18.860 -11.723 1.00 74.25 323 ASN A O 1
ATOM 2627 N N . PRO A 1 324 ? -26.221 20.517 -11.826 1.00 71.88 324 PRO A N 1
ATOM 2628 C CA . PRO A 1 324 ? -25.731 20.158 -13.154 1.00 71.88 324 PRO A CA 1
ATOM 2629 C C . PRO A 1 324 ? -25.168 18.733 -13.235 1.00 71.88 324 PRO A C 1
ATOM 2631 O O . PRO A 1 324 ? -25.123 18.172 -14.327 1.00 71.88 324 PRO A O 1
ATOM 2634 N N . TYR A 1 325 ? -24.786 18.128 -12.103 1.00 75.12 325 TYR A N 1
ATOM 2635 C CA . TYR A 1 325 ? -24.216 16.779 -12.012 1.00 75.12 325 TYR A CA 1
ATOM 2636 C C . TYR A 1 325 ? -25.244 15.686 -11.685 1.00 75.12 325 TYR A C 1
ATOM 2638 O O . TYR A 1 325 ? -24.890 14.508 -11.655 1.00 75.12 325 TYR A O 1
ATOM 2646 N N . VAL A 1 326 ? -26.501 16.052 -11.423 1.00 75.62 326 VAL A N 1
ATOM 2647 C CA . VAL A 1 326 ? -27.556 15.123 -11.004 1.00 75.62 326 VAL A CA 1
ATOM 2648 C C . VAL A 1 326 ? -28.746 15.268 -11.940 1.00 75.62 326 VAL A C 1
ATOM 2650 O O . VAL A 1 326 ? -29.467 16.260 -11.898 1.00 75.62 326 VAL A O 1
ATOM 2653 N N . ARG A 1 327 ? -28.956 14.261 -12.793 1.00 79.88 327 ARG A N 1
ATOM 2654 C CA . ARG A 1 327 ? -30.016 14.265 -13.810 1.00 79.88 327 ARG A CA 1
ATOM 2655 C C . ARG A 1 327 ? -30.940 13.084 -13.614 1.00 79.88 327 ARG A C 1
ATOM 2657 O O . ARG A 1 327 ? -30.467 11.961 -13.437 1.00 79.88 327 ARG A O 1
ATOM 2664 N N . ARG A 1 328 ? -32.244 13.340 -13.654 1.00 74.44 328 ARG A N 1
ATOM 2665 C CA . ARG A 1 328 ? -33.284 12.324 -13.480 1.00 74.44 328 ARG A CA 1
ATOM 2666 C C . ARG A 1 328 ? -34.233 12.300 -14.668 1.00 74.44 328 ARG A C 1
ATOM 2668 O O . ARG A 1 328 ? -34.485 13.328 -15.293 1.00 74.44 328 ARG A O 1
ATOM 2675 N N . ASP A 1 329 ? -34.719 11.113 -15.002 1.00 73.81 329 ASP A N 1
ATOM 2676 C CA . ASP A 1 329 ? -35.753 10.947 -16.017 1.00 73.81 329 ASP A CA 1
ATOM 2677 C C . ASP A 1 329 ? -37.161 11.141 -15.447 1.00 73.81 329 ASP A C 1
ATOM 2679 O O . ASP A 1 329 ? -37.351 11.385 -14.255 1.00 73.81 329 ASP A O 1
ATOM 2683 N N . VAL A 1 330 ? -38.165 11.011 -16.315 1.00 72.38 330 VAL A N 1
ATOM 2684 C CA . VAL A 1 330 ? -39.588 11.131 -15.956 1.00 72.38 330 VAL A CA 1
ATOM 2685 C C . VAL A 1 330 ? -40.023 10.105 -14.895 1.00 72.38 330 VAL A C 1
ATOM 2687 O O . VAL A 1 330 ? -41.044 10.299 -14.244 1.00 72.38 330 VAL A O 1
ATOM 2690 N N . PHE A 1 331 ? -39.238 9.040 -14.689 1.00 67.12 331 PHE A N 1
ATOM 2691 C CA . PHE A 1 331 ? -39.441 7.992 -13.686 1.00 67.12 331 PHE A CA 1
ATOM 2692 C C . PHE A 1 331 ? -38.499 8.135 -12.476 1.00 67.12 331 PHE A C 1
ATOM 2694 O O . PHE A 1 331 ? -38.311 7.171 -11.733 1.00 67.12 331 PHE A O 1
ATOM 2701 N N . GLN A 1 332 ? -37.897 9.315 -12.275 1.00 61.94 332 GLN A N 1
ATOM 2702 C CA . GLN A 1 332 ? -36.967 9.632 -11.184 1.00 61.94 332 GLN A CA 1
ATOM 2703 C C . GLN A 1 332 ? -35.662 8.814 -11.181 1.00 61.94 332 GLN A C 1
ATOM 2705 O O . GLN A 1 332 ? -34.934 8.823 -10.189 1.00 61.94 332 GLN A O 1
ATOM 2710 N N . ARG A 1 333 ? -35.291 8.140 -12.276 1.00 69.25 333 ARG A N 1
ATOM 2711 C CA . ARG A 1 333 ? -34.039 7.367 -12.348 1.00 69.25 333 ARG A CA 1
ATOM 2712 C C . ARG A 1 333 ? -32.862 8.253 -12.746 1.00 69.25 333 ARG A C 1
ATOM 2714 O O . ARG A 1 333 ? -32.968 9.052 -13.673 1.00 69.25 333 ARG A O 1
ATOM 2721 N N . LEU A 1 334 ? -31.727 8.070 -12.068 1.00 70.25 334 LEU A N 1
ATOM 2722 C CA . LEU A 1 334 ? -30.457 8.745 -12.363 1.00 70.25 334 LEU A CA 1
ATOM 2723 C C . LEU A 1 334 ? -29.979 8.435 -13.789 1.00 70.25 334 LEU A C 1
ATOM 2725 O O . LEU A 1 334 ? -29.798 7.273 -14.151 1.00 70.25 334 LEU A O 1
ATOM 2729 N N . GLN A 1 335 ? -29.720 9.480 -14.570 1.00 72.50 335 GLN A N 1
ATOM 2730 C CA . GLN A 1 335 ? -29.200 9.390 -15.929 1.00 72.50 335 GLN A CA 1
ATOM 2731 C C . GLN A 1 335 ? -27.796 9.993 -16.016 1.00 72.50 335 GLN A C 1
ATOM 2733 O O . GLN A 1 335 ? -27.596 11.177 -15.761 1.00 72.50 335 GLN A O 1
ATOM 2738 N N . THR A 1 336 ? -26.815 9.192 -16.437 1.00 75.94 336 THR A N 1
ATOM 2739 C CA . THR A 1 336 ? -25.422 9.644 -16.625 1.00 75.94 336 THR A CA 1
ATOM 2740 C C . THR A 1 336 ? -25.054 9.868 -18.088 1.00 75.94 336 THR A C 1
ATOM 2742 O O . THR A 1 336 ? -24.044 10.502 -18.368 1.00 75.94 336 THR A O 1
ATOM 2745 N N . ARG A 1 337 ? -25.880 9.412 -19.038 1.00 77.94 337 ARG A N 1
ATOM 2746 C CA . ARG A 1 337 ? -25.553 9.393 -20.474 1.00 77.94 337 ARG A CA 1
ATOM 2747 C C . ARG A 1 337 ? -25.211 10.772 -21.046 1.00 77.94 337 ARG A C 1
ATOM 2749 O O . ARG A 1 337 ? -24.243 10.903 -21.788 1.00 77.94 337 ARG A O 1
ATOM 2756 N N . GLU A 1 338 ? -25.987 11.800 -20.709 1.00 78.62 338 GLU A N 1
ATOM 2757 C CA . GLU A 1 338 ? -25.727 13.162 -21.197 1.00 78.62 338 GLU A CA 1
ATOM 2758 C C . GLU A 1 338 ? -24.518 13.811 -20.496 1.00 78.62 338 GLU A C 1
ATOM 2760 O O . GLU A 1 338 ? -23.786 14.571 -21.122 1.00 78.62 338 GLU A O 1
ATOM 2765 N N . LEU A 1 339 ? -24.227 13.431 -19.245 1.00 77.81 339 LEU A N 1
ATOM 2766 C CA . LEU A 1 339 ? -23.009 13.842 -18.531 1.00 77.81 339 LEU A CA 1
ATOM 2767 C C . LEU A 1 339 ? -21.750 13.149 -19.072 1.00 77.81 339 LEU A C 1
ATOM 2769 O O . LEU A 1 339 ? -20.686 13.756 -19.165 1.00 77.81 339 LEU A O 1
ATOM 2773 N N . GLU A 1 340 ? -21.860 11.887 -19.481 1.00 77.75 340 GLU A N 1
ATOM 2774 C CA . GLU A 1 340 ? -20.785 11.149 -20.153 1.00 77.75 340 GLU A CA 1
ATOM 2775 C C . GLU A 1 340 ? -20.480 11.747 -21.529 1.00 77.75 340 GLU A C 1
ATOM 2777 O O . GLU A 1 340 ? -19.311 11.921 -21.879 1.00 77.75 340 GLU A O 1
ATOM 2782 N N . LYS A 1 341 ? -21.514 12.142 -22.283 1.00 82.31 341 LYS A N 1
ATOM 2783 C CA . LYS A 1 341 ? -21.345 12.917 -23.520 1.00 82.31 341 LYS A CA 1
ATOM 2784 C C . LYS A 1 341 ? -20.708 14.282 -23.253 1.00 82.31 341 LYS A C 1
ATOM 2786 O O . LYS A 1 341 ? -19.849 14.688 -24.031 1.00 82.31 341 LYS A O 1
ATOM 2791 N N . ALA A 1 342 ? -21.066 14.955 -22.157 1.00 83.94 342 ALA A N 1
ATOM 2792 C CA . ALA A 1 342 ? -20.442 16.217 -21.757 1.00 83.94 342 ALA A CA 1
ATOM 2793 C C . ALA A 1 342 ? -18.944 16.047 -21.454 1.00 83.94 342 ALA A C 1
ATOM 2795 O O . ALA A 1 342 ? -18.148 16.867 -21.900 1.00 83.94 342 ALA A O 1
ATOM 2796 N N . ILE A 1 343 ? -18.528 14.958 -20.790 1.00 79.94 343 ILE A N 1
ATOM 2797 C CA . ILE A 1 343 ? -17.100 14.625 -20.627 1.00 79.94 343 ILE A CA 1
ATOM 2798 C C . ILE A 1 343 ? -16.424 14.404 -21.983 1.00 79.94 343 ILE A C 1
ATOM 2800 O O . ILE A 1 343 ? -15.321 14.895 -22.192 1.00 79.94 343 ILE A O 1
ATOM 2804 N N . GLN A 1 344 ? -17.048 13.677 -22.912 1.00 84.06 344 GLN A N 1
ATOM 2805 C CA . GLN A 1 344 ? -16.455 13.434 -24.234 1.00 84.06 344 GLN A CA 1
ATOM 2806 C C . GLN A 1 344 ? -16.335 14.724 -25.059 1.00 84.06 344 GLN A C 1
ATOM 2808 O O . GLN A 1 344 ? -15.344 14.923 -25.761 1.00 84.06 344 GLN A O 1
ATOM 2813 N N . ALA A 1 345 ? -17.328 15.611 -24.969 1.00 86.75 345 ALA A N 1
ATOM 2814 C CA . ALA A 1 345 ? -17.286 16.937 -25.577 1.00 86.75 345 ALA A CA 1
ATOM 2815 C C . ALA A 1 345 ? -16.212 17.821 -24.924 1.00 86.75 345 ALA A C 1
ATOM 2817 O O . ALA A 1 345 ? -15.496 18.540 -25.626 1.00 86.75 345 ALA A O 1
ATOM 2818 N N . TYR A 1 346 ? -16.052 17.712 -23.602 1.00 90.56 346 TYR A N 1
ATOM 2819 C CA . TYR A 1 346 ? -15.004 18.387 -22.849 1.00 90.56 346 TYR A CA 1
ATOM 2820 C C . TYR A 1 346 ? -13.617 17.897 -23.262 1.00 90.56 346 TYR A C 1
ATOM 2822 O O . TYR A 1 346 ? -12.788 18.718 -23.622 1.00 90.56 346 TYR A O 1
ATOM 2830 N N . GLU A 1 347 ? -13.384 16.585 -23.324 1.00 85.19 347 GLU A N 1
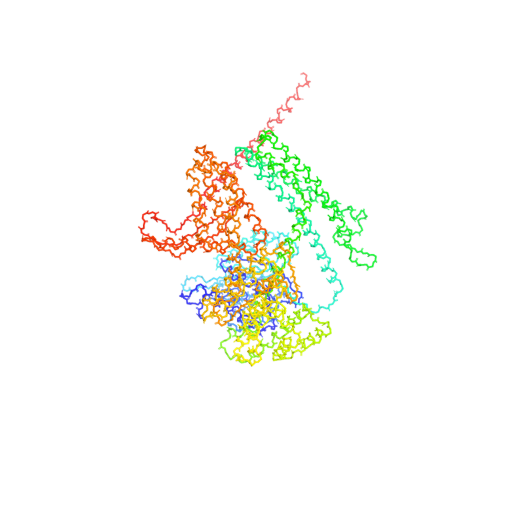ATOM 2831 C CA . GLU A 1 347 ? -12.114 15.984 -23.757 1.00 85.19 347 GLU A CA 1
ATOM 2832 C C . GLU A 1 347 ? -11.711 16.478 -25.157 1.00 85.19 347 GLU A C 1
ATOM 2834 O O . GLU A 1 347 ? -10.587 16.931 -25.350 1.00 85.19 347 GLU A O 1
ATOM 2839 N N . LYS A 1 348 ? -12.658 16.526 -26.107 1.00 86.38 348 LYS A N 1
ATOM 2840 C CA . LYS A 1 348 ? -12.418 17.092 -27.448 1.00 86.38 348 LYS A CA 1
ATOM 2841 C C . LYS A 1 348 ? -12.104 18.589 -27.421 1.00 86.38 348 LYS A C 1
ATOM 2843 O O . LYS A 1 348 ? -11.219 19.045 -28.137 1.00 86.38 348 LYS A O 1
ATOM 2848 N N . SER A 1 349 ? -12.835 19.355 -26.614 1.00 87.94 349 SER A N 1
ATOM 2849 C CA . SER A 1 349 ? -12.651 20.808 -26.509 1.00 87.94 349 SER A CA 1
ATOM 2850 C C . SER A 1 349 ? -11.329 21.174 -25.840 1.00 87.94 349 SER A C 1
ATOM 2852 O O . SER A 1 349 ? -10.675 22.133 -26.238 1.00 87.94 349 SER A O 1
ATOM 2854 N N . VAL A 1 350 ? -10.927 20.394 -24.837 1.00 88.25 350 VAL A N 1
ATOM 2855 C CA . VAL A 1 350 ? -9.663 20.542 -24.118 1.00 88.25 350 VAL A CA 1
ATOM 2856 C C . VAL A 1 350 ? -8.483 20.299 -25.053 1.00 88.25 350 VAL A C 1
ATOM 2858 O O . VAL A 1 350 ? -7.537 21.077 -25.007 1.00 88.25 350 VAL A O 1
ATOM 2861 N N . SER A 1 351 ? -8.563 19.318 -25.957 1.00 85.88 351 SER A N 1
ATOM 2862 C CA . SER A 1 351 ? -7.541 19.131 -26.995 1.00 85.88 351 SER A CA 1
ATOM 2863 C C . SER A 1 351 ? -7.382 20.366 -27.885 1.00 85.88 351 SER A C 1
ATOM 2865 O O . SER A 1 351 ? -6.259 20.764 -28.177 1.00 85.88 351 SER A O 1
ATOM 2867 N N . SER A 1 352 ? -8.477 21.034 -28.259 1.00 87.75 352 SER A N 1
ATOM 2868 C CA . SER A 1 352 ? -8.411 22.284 -29.032 1.00 87.75 352 SER A CA 1
ATOM 2869 C C . SER A 1 352 ? -7.815 23.450 -28.235 1.00 87.75 352 SER A C 1
ATOM 2871 O O . SER A 1 352 ? -6.986 24.187 -28.764 1.00 87.75 352 SER A O 1
ATOM 2873 N N . ILE A 1 353 ? -8.205 23.610 -26.964 1.00 89.94 353 ILE A N 1
ATOM 2874 C CA . ILE A 1 353 ? -7.648 24.637 -26.062 1.00 89.94 353 ILE A CA 1
ATOM 2875 C C . ILE A 1 353 ? -6.147 24.414 -25.868 1.00 89.94 353 ILE A C 1
ATOM 2877 O O . ILE A 1 353 ? -5.362 25.359 -25.916 1.00 89.94 353 ILE A O 1
ATOM 2881 N N . TRP A 1 354 ? -5.749 23.159 -25.673 1.00 92.38 354 TRP A N 1
ATOM 2882 C CA . TRP A 1 354 ? -4.357 22.793 -25.497 1.00 92.38 354 TRP A CA 1
ATOM 2883 C C . TRP A 1 354 ? -3.532 23.032 -26.759 1.00 92.38 354 TRP A C 1
ATOM 2885 O O . TRP A 1 354 ? -2.460 23.611 -26.657 1.00 92.38 354 TRP A O 1
ATOM 2895 N N . ASN A 1 355 ? -4.036 22.676 -27.944 1.00 87.81 355 ASN A N 1
ATOM 2896 C CA . ASN A 1 355 ? -3.333 22.939 -29.201 1.00 87.81 355 ASN A CA 1
ATOM 2897 C C . ASN A 1 355 ? -3.024 24.436 -29.373 1.00 87.81 355 ASN A C 1
ATOM 2899 O O . ASN A 1 355 ? -1.888 24.785 -29.674 1.00 87.81 355 ASN A O 1
ATOM 2903 N N . LEU A 1 356 ? -3.989 25.318 -29.081 1.00 88.81 356 LEU A N 1
ATOM 2904 C CA . LEU A 1 356 ? -3.777 26.769 -29.134 1.00 88.81 356 LEU A CA 1
ATOM 2905 C C . LEU A 1 356 ? -2.703 27.236 -28.135 1.00 88.81 356 LEU A C 1
ATOM 2907 O O . LEU A 1 356 ? -1.873 28.083 -28.455 1.00 88.81 356 LEU A O 1
ATOM 2911 N N . ASN A 1 357 ? -2.710 26.683 -26.921 1.00 90.50 357 ASN A N 1
ATOM 2912 C CA . ASN A 1 357 ? -1.712 27.004 -25.902 1.00 90.50 357 ASN A CA 1
ATOM 2913 C C . ASN A 1 357 ? -0.318 26.481 -26.287 1.00 90.50 357 ASN A C 1
ATOM 2915 O O . ASN A 1 357 ? 0.677 27.187 -26.138 1.00 90.50 357 ASN A O 1
ATOM 2919 N N . ARG A 1 358 ? -0.253 25.277 -26.861 1.00 88.31 358 ARG A N 1
ATOM 2920 C CA . ARG A 1 358 ? 0.968 24.663 -27.385 1.00 88.31 358 ARG A CA 1
ATOM 2921 C C . ARG A 1 358 ? 1.567 25.484 -28.521 1.00 88.31 358 ARG A C 1
ATOM 2923 O O . ARG A 1 358 ? 2.778 25.669 -28.540 1.00 88.31 358 ARG A O 1
ATOM 2930 N N . ASP A 1 359 ? 0.748 26.043 -29.407 1.00 90.12 359 ASP A N 1
ATOM 2931 C CA . ASP A 1 359 ? 1.221 26.924 -30.481 1.00 90.12 359 ASP A CA 1
ATOM 2932 C C . ASP A 1 359 ? 1.851 28.211 -29.921 1.00 90.12 359 ASP A C 1
ATOM 2934 O O . ASP A 1 359 ? 2.898 28.653 -30.394 1.00 90.12 359 ASP A O 1
ATOM 2938 N N . GLN A 1 360 ? 1.284 28.777 -28.849 1.00 89.81 360 GLN A N 1
ATOM 2939 C CA . GLN A 1 360 ? 1.880 29.919 -28.141 1.00 89.81 360 GLN A CA 1
ATOM 2940 C C . GLN A 1 360 ? 3.215 29.557 -27.471 1.00 89.81 360 GLN A C 1
ATOM 2942 O O . GLN A 1 360 ? 4.151 30.356 -27.487 1.00 89.81 360 GLN A O 1
ATOM 2947 N N . LEU A 1 361 ? 3.323 28.357 -26.890 1.00 88.44 361 LEU A N 1
ATOM 2948 C CA . LEU A 1 361 ? 4.571 27.857 -26.300 1.00 88.44 361 LEU A CA 1
ATOM 2949 C C . LEU A 1 361 ? 5.629 27.595 -27.378 1.00 88.44 361 LEU A C 1
ATOM 2951 O O . LEU A 1 361 ? 6.795 27.932 -27.187 1.00 88.44 361 LEU A O 1
ATOM 2955 N N . LYS A 1 362 ? 5.217 27.080 -28.540 1.00 88.31 362 LYS A N 1
ATOM 2956 C CA . LYS A 1 362 ? 6.072 26.886 -29.713 1.00 88.31 362 LYS A CA 1
ATOM 2957 C C . LYS A 1 362 ? 6.576 28.213 -30.274 1.00 88.31 362 LYS A C 1
ATOM 2959 O O . LYS A 1 362 ? 7.766 28.315 -30.561 1.00 88.31 362 LYS A O 1
ATOM 2964 N N . ALA A 1 363 ? 5.739 29.244 -30.360 1.00 90.31 363 ALA A N 1
ATOM 2965 C CA . ALA A 1 363 ? 6.164 30.573 -30.808 1.00 90.31 363 ALA A CA 1
ATOM 2966 C C . ALA A 1 363 ? 7.291 31.152 -29.926 1.00 90.31 363 ALA A C 1
ATOM 2968 O O . ALA A 1 363 ? 8.220 31.784 -30.423 1.00 90.31 363 ALA A O 1
ATOM 2969 N N . LYS A 1 364 ? 7.295 30.849 -28.618 1.00 89.81 364 LYS A N 1
ATOM 2970 C CA . LYS A 1 364 ? 8.383 31.236 -27.695 1.00 89.81 364 LYS A CA 1
ATOM 2971 C C . LYS A 1 364 ? 9.718 30.527 -27.982 1.00 89.81 364 LYS A C 1
ATOM 2973 O O . LYS A 1 364 ? 10.746 30.900 -27.426 1.00 89.81 364 LYS A O 1
ATOM 2978 N N . THR A 1 365 ? 9.729 29.522 -28.854 1.00 85.00 365 THR A N 1
ATOM 2979 C CA . THR A 1 365 ? 10.943 28.804 -29.268 1.00 85.00 365 THR A CA 1
ATOM 2980 C C . THR A 1 365 ? 11.594 29.367 -30.534 1.00 85.00 365 THR A C 1
ATOM 2982 O O . THR A 1 365 ? 12.728 29.002 -30.856 1.00 85.00 365 THR A O 1
ATOM 2985 N N . GLU A 1 366 ? 10.913 30.275 -31.243 1.00 85.81 366 GLU A N 1
ATOM 2986 C CA . GLU A 1 366 ? 11.378 30.827 -32.515 1.00 85.81 366 GLU A CA 1
ATOM 2987 C C . GLU A 1 366 ? 12.741 31.515 -32.378 1.00 85.81 366 GLU A C 1
ATOM 2989 O O . GLU A 1 366 ? 12.970 32.328 -31.483 1.00 85.81 366 GLU A O 1
ATOM 2994 N N . ASN A 1 367 ? 13.662 31.189 -33.288 1.00 82.00 367 ASN A N 1
ATOM 2995 C CA . ASN A 1 367 ? 15.028 31.725 -33.331 1.00 82.00 367 ASN A CA 1
ATOM 2996 C C . ASN A 1 367 ? 15.878 31.461 -32.067 1.00 82.00 367 ASN A C 1
ATOM 2998 O O . ASN A 1 367 ? 16.943 32.060 -31.914 1.00 82.00 367 ASN A O 1
ATOM 3002 N N . ARG A 1 368 ? 15.453 30.561 -31.164 1.00 79.88 368 ARG A N 1
ATOM 3003 C CA . ARG A 1 368 ? 16.188 30.221 -29.926 1.00 79.88 368 ARG A CA 1
ATOM 3004 C C . ARG A 1 368 ? 17.084 28.983 -30.051 1.00 79.88 368 ARG A C 1
ATOM 3006 O O . ARG A 1 368 ? 17.865 28.697 -29.146 1.00 79.88 368 ARG A O 1
ATOM 3013 N N . PHE A 1 369 ? 17.006 28.250 -31.158 1.00 75.88 369 PHE A N 1
ATOM 3014 C CA . PHE A 1 369 ? 17.884 27.120 -31.475 1.00 75.88 369 PHE A CA 1
ATOM 3015 C C . PHE A 1 369 ? 17.977 26.903 -32.992 1.00 75.88 369 PHE A C 1
ATOM 3017 O O . PHE A 1 369 ? 17.111 27.352 -33.738 1.00 75.88 369 PHE A O 1
ATOM 3024 N N . SER A 1 370 ? 19.020 26.214 -33.465 1.00 70.88 370 SER A N 1
ATOM 3025 C CA . SER A 1 370 ? 19.151 25.858 -34.885 1.00 70.88 370 SER A CA 1
ATOM 3026 C C . SER A 1 370 ? 18.242 24.680 -35.260 1.00 70.88 370 SER A C 1
ATOM 3028 O O . SER A 1 370 ? 18.015 23.784 -34.441 1.00 70.88 370 SER A O 1
ATOM 3030 N N . ASN A 1 371 ? 17.755 24.658 -36.505 1.00 59.47 371 ASN A N 1
ATOM 3031 C CA . ASN A 1 371 ? 16.838 23.623 -37.012 1.00 59.47 371 ASN A CA 1
ATOM 3032 C C . ASN A 1 371 ? 17.430 22.200 -36.976 1.00 59.47 371 ASN A C 1
ATOM 3034 O O . ASN A 1 371 ? 16.677 21.240 -36.851 1.00 59.47 371 ASN A O 1
ATOM 3038 N N . ASP A 1 372 ? 18.759 22.072 -36.988 1.00 44.91 372 ASP A N 1
ATOM 3039 C CA . ASP A 1 372 ? 19.470 20.786 -36.914 1.00 44.91 372 ASP A CA 1
ATOM 3040 C C . ASP A 1 372 ? 19.883 20.400 -35.475 1.00 44.91 372 ASP A C 1
ATOM 3042 O O . ASP A 1 372 ? 20.641 19.454 -35.261 1.00 44.91 372 ASP A O 1
ATOM 3046 N N . SER A 1 373 ? 19.431 21.144 -34.457 1.00 42.47 373 SER A N 1
ATOM 3047 C CA . SER A 1 373 ? 19.821 20.911 -33.060 1.00 42.47 373 SER A CA 1
ATOM 3048 C C . SER A 1 373 ? 18.960 19.864 -32.346 1.00 42.47 373 SER A C 1
ATOM 3050 O O . SER A 1 373 ? 17.785 19.656 -32.640 1.00 42.47 373 SER A O 1
ATOM 3052 N N . VAL A 1 374 ? 19.507 19.280 -31.276 1.00 38.91 374 VAL A N 1
ATOM 3053 C CA . VAL A 1 374 ? 18.759 18.407 -30.349 1.00 38.91 374 VAL A CA 1
ATOM 3054 C C . VAL A 1 374 ? 17.540 19.121 -29.743 1.00 38.91 374 VAL A C 1
ATOM 3056 O O . VAL A 1 374 ? 16.543 18.484 -29.411 1.00 38.91 374 VAL A O 1
ATOM 3059 N N . ASN A 1 375 ? 17.582 20.450 -29.619 1.00 47.59 375 ASN A N 1
ATOM 3060 C CA . ASN A 1 375 ? 16.440 21.234 -29.152 1.00 47.59 375 ASN A CA 1
ATOM 3061 C C . ASN A 1 375 ? 15.325 21.322 -30.207 1.00 47.59 375 ASN A C 1
ATOM 3063 O O . ASN A 1 375 ? 14.159 21.316 -29.823 1.00 47.59 375 ASN A O 1
ATOM 3067 N N . ALA A 1 376 ? 15.646 21.275 -31.505 1.00 52.47 376 ALA A N 1
ATOM 3068 C CA . ALA A 1 376 ? 14.643 21.147 -32.563 1.00 52.47 376 ALA A CA 1
ATOM 3069 C C . ALA A 1 376 ? 13.913 19.793 -32.495 1.00 52.47 376 ALA A C 1
ATOM 3071 O O . ALA A 1 376 ? 12.691 19.747 -32.610 1.00 52.47 376 ALA A O 1
ATOM 3072 N N . LEU A 1 377 ? 14.630 18.700 -32.199 1.00 41.06 377 LEU A N 1
ATOM 3073 C CA . LEU A 1 377 ? 14.023 17.378 -31.977 1.00 41.06 377 LEU A CA 1
ATOM 3074 C C . LEU A 1 377 ? 13.146 17.332 -30.715 1.00 41.06 377 LEU A C 1
ATOM 3076 O O . LEU A 1 377 ? 12.081 16.723 -30.737 1.00 41.06 377 LEU A O 1
ATOM 3080 N N . ARG A 1 378 ? 13.561 17.993 -29.625 1.00 46.41 378 ARG A N 1
ATOM 3081 C CA . ARG A 1 378 ? 12.753 18.122 -28.394 1.00 46.41 378 ARG A CA 1
ATOM 3082 C C . ARG A 1 378 ? 11.473 18.917 -28.630 1.00 46.41 378 ARG A C 1
ATOM 3084 O O . ARG A 1 378 ? 10.419 18.495 -28.171 1.00 46.41 378 ARG A O 1
ATOM 3091 N N . CYS A 1 379 ? 11.566 20.025 -29.367 1.00 56.91 379 CYS A N 1
ATOM 3092 C CA . CYS A 1 379 ? 10.407 20.826 -29.752 1.00 56.91 379 CYS A CA 1
ATOM 3093 C C . CYS A 1 379 ? 9.434 20.002 -30.612 1.00 56.91 379 CYS A C 1
ATOM 3095 O O . CYS A 1 379 ? 8.246 19.948 -30.311 1.00 56.91 379 CYS A O 1
ATOM 3097 N N . LYS A 1 380 ? 9.954 19.266 -31.606 1.00 59.03 380 LYS A N 1
ATOM 3098 C CA . LYS A 1 380 ? 9.163 18.368 -32.460 1.00 59.03 380 LYS A CA 1
ATOM 3099 C C . LYS A 1 380 ? 8.485 17.239 -31.673 1.00 59.03 380 LYS A C 1
ATOM 3101 O O . LYS A 1 380 ? 7.314 16.967 -31.892 1.00 59.03 380 LYS A O 1
ATOM 3106 N N . TYR A 1 381 ? 9.188 16.621 -30.725 1.00 50.34 381 TYR A N 1
ATOM 3107 C CA . TYR A 1 381 ? 8.603 15.608 -29.843 1.00 50.34 381 TYR A CA 1
ATOM 3108 C C . TYR A 1 381 ? 7.435 16.178 -29.029 1.00 50.34 381 TYR A C 1
ATOM 3110 O O . TYR A 1 381 ? 6.351 15.612 -29.056 1.00 50.34 381 TYR A O 1
ATOM 3118 N N . LEU A 1 382 ? 7.630 17.318 -28.355 1.00 55.12 382 LEU A N 1
ATOM 3119 C CA . LEU A 1 382 ? 6.587 17.964 -27.546 1.00 55.12 382 LEU A CA 1
ATOM 3120 C C . LEU A 1 382 ? 5.388 18.448 -28.384 1.00 55.12 382 LEU A C 1
ATOM 3122 O O . LEU A 1 382 ? 4.280 18.586 -27.862 1.00 55.12 382 LEU A O 1
ATOM 3126 N N . GLU A 1 383 ? 5.597 18.699 -29.676 1.00 67.94 383 GLU A N 1
ATOM 3127 C CA . GLU A 1 383 ? 4.544 18.991 -30.652 1.00 67.94 383 GLU A CA 1
ATOM 3128 C C . GLU A 1 383 ? 3.728 17.741 -31.029 1.00 67.94 383 GLU A C 1
ATOM 3130 O O . GLU A 1 383 ? 2.505 17.826 -31.149 1.00 67.94 383 GLU A O 1
ATOM 3135 N N . GLU A 1 384 ? 4.386 16.586 -31.162 1.00 57.69 384 GLU A N 1
ATOM 3136 C CA . GLU A 1 384 ? 3.792 15.307 -31.578 1.00 57.69 384 GLU A CA 1
ATOM 3137 C C . GLU A 1 384 ? 3.097 14.529 -30.436 1.00 57.69 384 GLU A C 1
ATOM 3139 O O . GLU A 1 384 ? 2.380 13.565 -30.708 1.00 57.69 384 GLU A O 1
ATOM 3144 N N . VAL A 1 385 ? 3.254 14.934 -29.165 1.00 59.44 385 VAL A N 1
ATOM 3145 C CA . VAL A 1 385 ? 2.586 14.287 -28.015 1.00 59.44 385 VAL A CA 1
ATOM 3146 C C . VAL A 1 385 ? 1.054 14.411 -28.112 1.00 59.44 385 VAL A C 1
ATOM 3148 O O . VAL A 1 385 ? 0.495 15.510 -28.039 1.00 59.44 385 VAL A O 1
ATOM 3151 N N . ASP A 1 386 ? 0.353 13.270 -28.189 1.00 66.25 386 ASP A N 1
ATOM 3152 C CA . ASP A 1 386 ? -1.116 13.218 -28.165 1.00 66.25 386 ASP A CA 1
ATOM 3153 C C . ASP A 1 386 ? -1.664 13.275 -26.729 1.00 66.25 386 ASP A C 1
ATOM 3155 O O . ASP A 1 386 ? -1.585 12.328 -25.938 1.00 66.25 386 ASP A O 1
ATOM 3159 N N . LEU A 1 387 ? -2.299 14.401 -26.405 1.00 69.94 387 LEU A N 1
ATOM 3160 C CA . LEU A 1 387 ? -3.005 14.617 -25.144 1.00 69.94 387 LEU A CA 1
ATOM 3161 C C . LEU A 1 387 ? -4.107 13.570 -24.889 1.00 69.94 387 LEU A C 1
ATOM 3163 O O . LEU A 1 387 ? -4.339 13.171 -23.746 1.00 69.94 387 LEU A O 1
ATOM 3167 N N . SER A 1 388 ? -4.764 13.084 -25.942 1.00 64.75 388 SER A N 1
ATOM 3168 C CA . SER A 1 388 ? -5.858 12.112 -25.850 1.00 64.75 388 SER A CA 1
ATOM 3169 C C . SER A 1 388 ? -5.364 10.747 -25.362 1.00 64.75 388 SER A C 1
ATOM 3171 O O . SER A 1 388 ? -6.066 10.054 -24.620 1.00 64.75 388 SER A O 1
ATOM 3173 N N . GLU A 1 389 ? -4.147 10.348 -25.739 1.00 56.41 389 GLU A N 1
ATOM 3174 C CA . GLU A 1 389 ? -3.515 9.134 -25.223 1.00 56.41 389 GLU A CA 1
ATOM 3175 C C . GLU A 1 389 ? -3.121 9.301 -23.756 1.00 56.41 389 GLU A C 1
ATOM 3177 O O . GLU A 1 389 ? -3.471 8.457 -22.928 1.00 56.41 389 GLU A O 1
ATOM 3182 N N . GLN A 1 390 ? -2.498 10.419 -23.381 1.00 56.50 390 GLN A N 1
ATOM 3183 C CA . GLN A 1 390 ? -2.109 10.673 -21.989 1.00 56.50 390 GLN A CA 1
ATOM 3184 C C . GLN A 1 390 ? -3.306 10.723 -21.021 1.00 56.50 390 GLN A C 1
ATOM 3186 O O . GLN A 1 390 ? -3.237 10.186 -19.911 1.00 56.50 390 GLN A O 1
ATOM 3191 N N . ILE A 1 391 ? -4.443 11.284 -21.449 1.00 55.50 391 ILE A N 1
ATOM 3192 C CA . ILE A 1 391 ? -5.699 11.269 -20.681 1.00 55.50 391 ILE A CA 1
ATOM 3193 C C . ILE A 1 391 ? -6.216 9.832 -20.471 1.00 55.50 391 ILE A C 1
ATOM 3195 O O . ILE A 1 391 ? -6.767 9.515 -19.412 1.00 55.50 391 ILE A O 1
ATOM 3199 N N . LYS A 1 392 ? -6.045 8.926 -21.444 1.00 57.53 392 LYS A N 1
ATOM 3200 C CA . LYS A 1 392 ? -6.411 7.505 -21.282 1.00 57.53 392 LYS A CA 1
ATOM 3201 C C . LYS A 1 392 ? -5.493 6.800 -20.280 1.00 57.53 392 LYS A C 1
ATOM 3203 O O . LYS A 1 392 ? -5.983 6.043 -19.438 1.00 57.53 392 LYS A O 1
ATOM 3208 N N . TRP A 1 393 ? -4.192 7.080 -20.321 1.00 42.41 393 TRP A N 1
ATOM 3209 C CA . TRP A 1 393 ? -3.197 6.492 -19.418 1.00 42.41 393 TRP A CA 1
ATOM 3210 C C . TRP A 1 393 ? -3.352 6.958 -17.960 1.00 42.41 393 TRP A C 1
ATOM 3212 O O . TRP A 1 393 ? -3.278 6.141 -17.037 1.00 42.41 393 TRP A O 1
ATOM 3222 N N . SER A 1 394 ? -3.681 8.232 -17.722 1.00 46.12 394 SER A N 1
ATOM 3223 C CA . SER A 1 394 ? -3.933 8.755 -16.368 1.00 46.12 394 SER A CA 1
ATOM 3224 C C . SER A 1 394 ? -5.169 8.117 -15.708 1.00 46.12 394 SER A C 1
ATOM 3226 O O . SER A 1 394 ? -5.139 7.763 -14.523 1.00 46.12 394 SER A O 1
ATOM 3228 N N . LYS A 1 395 ? -6.230 7.853 -16.491 1.00 48.22 395 LYS A N 1
ATOM 3229 C CA . LYS A 1 395 ? -7.435 7.117 -16.053 1.00 48.22 395 LYS A CA 1
ATOM 3230 C C . LYS A 1 395 ? -7.116 5.670 -15.624 1.00 48.22 395 LYS A C 1
ATOM 3232 O O . LYS A 1 395 ? -7.752 5.153 -14.701 1.00 48.22 395 LYS A O 1
ATOM 3237 N N . LEU A 1 396 ? -6.136 5.015 -16.256 1.00 38.81 396 LEU A N 1
ATOM 3238 C CA . LEU A 1 396 ? -5.659 3.666 -15.904 1.00 38.81 396 LEU A CA 1
ATOM 3239 C C . LEU A 1 396 ? -4.821 3.660 -14.611 1.00 38.81 396 LEU A C 1
ATOM 3241 O O . LEU A 1 396 ? -5.074 2.838 -13.728 1.00 38.81 396 LEU A O 1
ATOM 3245 N N . SER A 1 397 ? -3.901 4.616 -14.446 1.00 39.19 397 SER A N 1
ATOM 3246 C CA . SER A 1 397 ? -3.062 4.752 -13.240 1.00 39.19 397 SER A CA 1
ATOM 3247 C C . SER A 1 397 ? -3.886 5.025 -11.969 1.00 39.19 397 SER A C 1
ATOM 3249 O O . SER A 1 397 ? -3.683 4.383 -10.934 1.00 39.19 397 SER A O 1
ATOM 3251 N N . ALA A 1 398 ? -4.903 5.891 -12.048 1.00 38.34 398 ALA A N 1
ATOM 3252 C CA . ALA A 1 398 ? -5.794 6.188 -10.921 1.00 38.34 398 ALA A CA 1
ATOM 3253 C C . ALA A 1 398 ? -6.611 4.963 -10.451 1.00 38.34 398 ALA A C 1
ATOM 3255 O O . ALA A 1 398 ? -6.890 4.810 -9.258 1.00 38.34 398 ALA A O 1
ATOM 3256 N N . ARG A 1 399 ? -6.973 4.053 -11.370 1.00 39.19 399 ARG A N 1
ATOM 3257 C CA . ARG A 1 399 ? -7.654 2.787 -11.039 1.00 39.19 399 ARG A CA 1
ATOM 3258 C C . ARG A 1 399 ? -6.743 1.808 -10.295 1.00 39.19 399 ARG A C 1
ATOM 3260 O O . ARG A 1 399 ? -7.225 1.121 -9.395 1.00 39.19 399 ARG A O 1
ATOM 3267 N N . LEU A 1 400 ? -5.455 1.766 -10.636 1.00 35.47 400 LEU A N 1
ATOM 3268 C CA . LEU A 1 400 ? -4.463 0.902 -9.986 1.00 35.47 400 LEU A CA 1
ATOM 3269 C C . LEU A 1 400 ? -4.131 1.391 -8.567 1.00 35.47 400 LEU A C 1
ATOM 3271 O O . LEU A 1 400 ? -4.277 0.618 -7.620 1.00 35.47 400 LEU A O 1
ATOM 3275 N N . LYS A 1 401 ? -3.870 2.694 -8.386 1.00 38.03 401 LYS A N 1
ATOM 3276 C CA . LYS A 1 401 ? -3.632 3.309 -7.061 1.00 38.03 401 LYS A CA 1
ATOM 3277 C C . LYS A 1 401 ? -4.811 3.136 -6.098 1.00 38.03 401 LYS A C 1
ATOM 3279 O O . LYS A 1 401 ? -4.633 2.885 -4.909 1.00 38.03 401 LYS A O 1
ATOM 3284 N N . LYS A 1 402 ? -6.048 3.201 -6.611 1.00 39.88 402 LYS A N 1
ATOM 3285 C CA . LYS A 1 402 ? -7.261 2.952 -5.815 1.00 39.88 402 LYS A CA 1
ATOM 3286 C C . LYS A 1 402 ? -7.349 1.498 -5.337 1.00 39.88 402 LYS A C 1
ATOM 3288 O O . LYS A 1 402 ? -7.885 1.257 -4.259 1.00 39.88 402 LYS A O 1
ATOM 3293 N N . LYS A 1 403 ? -6.831 0.531 -6.099 1.00 38.31 403 LYS A N 1
ATOM 3294 C CA . LYS A 1 403 ? -6.832 -0.895 -5.733 1.00 38.31 403 LYS A CA 1
ATOM 3295 C C . LYS A 1 403 ? -5.849 -1.182 -4.591 1.00 38.31 403 LYS A C 1
ATOM 3297 O O . LYS A 1 403 ? -6.241 -1.846 -3.635 1.00 38.31 403 LYS A O 1
ATOM 3302 N N . GLU A 1 404 ? -4.652 -0.601 -4.650 1.00 33.09 404 GLU A N 1
ATOM 3303 C CA . GLU A 1 404 ? -3.588 -0.737 -3.640 1.00 33.09 404 GLU A CA 1
ATOM 3304 C C . GLU A 1 404 ? -3.944 -0.024 -2.322 1.00 33.09 404 GLU A C 1
ATOM 3306 O O . GLU A 1 404 ? -3.976 -0.657 -1.266 1.00 33.09 404 GLU A O 1
ATOM 3311 N N . ALA A 1 405 ? -4.395 1.237 -2.383 1.00 31.31 405 ALA A N 1
ATOM 3312 C CA . ALA A 1 405 ? -4.831 1.991 -1.199 1.00 31.31 405 ALA A CA 1
ATOM 3313 C C . ALA A 1 405 ? -6.045 1.356 -0.487 1.00 31.31 405 ALA A C 1
ATOM 3315 O O . ALA A 1 405 ? -6.214 1.484 0.726 1.00 31.31 405 ALA A O 1
ATOM 3316 N N . THR A 1 406 ? -6.905 0.636 -1.219 1.00 33.31 406 THR A N 1
ATOM 3317 C CA . THR A 1 406 ? -8.046 -0.093 -0.632 1.00 33.31 406 THR A CA 1
ATOM 3318 C C . THR A 1 406 ? -7.611 -1.381 0.080 1.00 33.31 406 THR A C 1
ATOM 3320 O O . THR A 1 406 ? -8.338 -1.873 0.942 1.00 33.31 406 THR A O 1
ATOM 3323 N N . GLN A 1 407 ? -6.457 -1.951 -0.273 1.00 34.53 407 GLN A N 1
ATOM 3324 C CA . GLN A 1 407 ? -5.911 -3.165 0.340 1.00 34.53 407 GLN A CA 1
ATOM 3325 C C . GLN A 1 407 ? -5.180 -2.841 1.652 1.00 34.53 407 GLN A C 1
ATOM 3327 O O . GLN A 1 407 ? -5.394 -3.520 2.655 1.00 34.53 407 GLN A O 1
ATOM 3332 N N . GLU A 1 408 ? -4.421 -1.746 1.675 1.00 30.95 408 GLU A N 1
ATOM 3333 C CA . GLU A 1 408 ? -3.687 -1.260 2.849 1.00 30.95 408 GLU A CA 1
ATOM 3334 C C . GLU A 1 408 ? -4.627 -0.679 3.920 1.00 30.95 408 GLU A C 1
ATOM 3336 O O . GLU A 1 408 ? -4.586 -1.077 5.085 1.00 30.95 408 GLU A O 1
ATOM 3341 N N . LYS A 1 409 ? -5.615 0.130 3.507 1.00 30.59 409 LYS A N 1
ATOM 3342 C CA . LYS A 1 409 ? -6.646 0.689 4.402 1.00 30.59 409 LYS A CA 1
ATOM 3343 C C . LYS A 1 409 ? -7.510 -0.387 5.081 1.00 30.59 409 LYS A C 1
ATOM 3345 O O . LYS A 1 409 ? -8.018 -0.156 6.173 1.00 30.59 409 LYS A O 1
ATOM 3350 N N . LYS A 1 410 ? -7.658 -1.574 4.472 1.00 40.53 410 LYS A N 1
ATOM 3351 C CA . LYS A 1 410 ? -8.393 -2.716 5.054 1.00 40.53 410 LYS A CA 1
ATOM 3352 C C . LYS A 1 410 ? -7.636 -3.421 6.179 1.00 40.53 410 LYS A C 1
ATOM 3354 O O . LYS A 1 410 ? -8.289 -3.891 7.104 1.00 40.53 410 LYS A O 1
ATOM 3359 N N . ARG A 1 411 ? -6.301 -3.501 6.124 1.00 36.06 411 ARG A N 1
ATOM 3360 C CA . ARG A 1 411 ? -5.493 -4.072 7.218 1.00 36.06 411 ARG A CA 1
ATOM 3361 C C . ARG A 1 411 ? -5.449 -3.129 8.416 1.00 36.06 411 ARG A C 1
ATOM 3363 O O . ARG A 1 411 ? -5.748 -3.554 9.527 1.00 36.06 411 ARG A O 1
ATOM 3370 N N . SER A 1 412 ? -5.182 -1.844 8.181 1.00 29.44 412 SER A N 1
ATOM 3371 C CA . SER A 1 412 ? -5.104 -0.843 9.253 1.00 29.44 412 SER A CA 1
ATOM 3372 C C . SER A 1 412 ? -6.440 -0.639 9.970 1.00 29.44 412 SER A C 1
ATOM 3374 O O . SER A 1 412 ? -6.452 -0.469 11.180 1.00 29.44 412 SER A O 1
ATOM 3376 N N . HIS A 1 413 ? -7.572 -0.726 9.259 1.00 34.00 413 HIS A N 1
ATOM 3377 C CA . HIS A 1 413 ? -8.904 -0.625 9.864 1.00 34.00 413 HIS A CA 1
ATOM 3378 C C . HIS A 1 413 ? -9.234 -1.804 10.792 1.00 34.00 413 HIS A C 1
ATOM 3380 O O . HIS A 1 413 ? -9.784 -1.576 11.859 1.00 34.00 413 HIS A O 1
ATOM 3386 N N . ARG A 1 414 ? -8.838 -3.038 10.446 1.00 42.44 414 ARG A N 1
ATOM 3387 C CA . ARG A 1 414 ? -9.113 -4.236 11.264 1.00 42.44 414 ARG A CA 1
ATOM 3388 C C . ARG A 1 414 ? -8.270 -4.317 12.529 1.00 42.44 414 ARG A C 1
ATOM 3390 O O . ARG A 1 414 ? -8.779 -4.709 13.572 1.00 42.44 414 ARG A O 1
ATOM 3397 N N . HIS A 1 415 ? -6.999 -3.923 12.451 1.00 37.22 415 HIS A N 1
ATOM 3398 C CA . HIS A 1 415 ? -6.160 -3.806 13.646 1.00 37.22 415 HIS A CA 1
ATOM 3399 C C . HIS A 1 415 ? -6.717 -2.759 14.616 1.00 37.22 415 HIS A C 1
ATOM 3401 O O . HIS A 1 415 ? -6.665 -2.962 15.824 1.00 37.22 415 HIS A O 1
ATOM 3407 N N . LEU A 1 416 ? -7.310 -1.685 14.087 1.00 31.89 416 LEU A N 1
ATOM 3408 C CA . LEU A 1 416 ? -7.990 -0.663 14.877 1.00 31.89 416 LEU A CA 1
ATOM 3409 C C . LEU A 1 416 ? -9.333 -1.159 15.439 1.00 31.89 416 LEU A C 1
ATOM 3411 O O . LEU A 1 416 ? -9.589 -0.957 16.615 1.00 31.89 416 LEU A O 1
ATOM 3415 N N . GLU A 1 417 ? -10.166 -1.848 14.651 1.00 35.16 417 GLU A N 1
ATOM 3416 C CA . GLU A 1 417 ? -11.449 -2.406 15.122 1.00 35.16 417 GLU A CA 1
ATOM 3417 C C . GLU A 1 417 ? -11.254 -3.461 16.224 1.00 35.16 417 GLU A C 1
ATOM 3419 O O . GLU A 1 417 ? -11.978 -3.438 17.213 1.00 35.16 417 GLU A O 1
ATOM 3424 N N . SER A 1 418 ? -10.242 -4.329 16.106 1.00 35.12 418 SER A N 1
ATOM 3425 C CA . SER A 1 418 ? -9.911 -5.339 17.124 1.00 35.12 418 SER A CA 1
ATOM 3426 C C . SER A 1 418 ? -9.298 -4.731 18.395 1.00 35.12 418 SER A C 1
ATOM 3428 O O . SER A 1 418 ? -9.592 -5.198 19.490 1.00 35.12 418 SER A O 1
ATOM 3430 N N . ALA A 1 419 ? -8.488 -3.672 18.275 1.00 33.75 419 ALA A N 1
ATOM 3431 C CA . ALA A 1 419 ? -7.883 -2.987 19.425 1.00 33.75 419 ALA A CA 1
ATOM 3432 C C . ALA A 1 419 ? -8.853 -2.048 20.169 1.00 33.75 419 ALA A C 1
ATOM 3434 O O . ALA A 1 419 ? -8.609 -1.698 21.321 1.00 33.75 419 ALA A O 1
ATOM 3435 N N . VAL A 1 420 ? -9.931 -1.610 19.510 1.00 31.81 420 VAL A N 1
ATOM 3436 C CA . VAL A 1 420 ? -10.956 -0.711 20.076 1.00 31.81 420 VAL A CA 1
ATOM 3437 C C . VAL A 1 420 ? -12.158 -1.491 20.628 1.00 31.81 420 VAL A C 1
ATOM 3439 O O . VAL A 1 420 ? -13.013 -0.914 21.302 1.00 31.81 420 VAL A O 1
ATOM 3442 N N . GLU A 1 421 ? -12.221 -2.801 20.386 1.00 46.38 421 GLU A N 1
ATOM 3443 C CA . GLU A 1 421 ? -13.242 -3.677 20.945 1.00 46.38 421 GLU A CA 1
ATOM 3444 C C . GLU A 1 421 ? -13.052 -3.861 22.458 1.00 46.38 421 GLU A C 1
ATOM 3446 O O . GLU A 1 421 ? -11.956 -4.170 22.921 1.00 46.38 421 GLU A O 1
ATOM 3451 N N . VAL A 1 422 ? -14.128 -3.698 23.234 1.00 47.59 422 VAL A N 1
ATOM 3452 C CA . VAL A 1 422 ? -14.093 -3.693 24.708 1.00 47.59 422 VAL A CA 1
ATOM 3453 C C . VAL A 1 422 ? -13.441 -4.958 25.271 1.00 47.59 422 VAL A C 1
ATOM 3455 O O . VAL A 1 422 ? -12.567 -4.860 26.121 1.00 47.59 422 VAL A O 1
ATOM 3458 N N . THR A 1 423 ? -13.792 -6.144 24.771 1.00 51.69 423 THR A N 1
ATOM 3459 C CA . THR A 1 423 ? -13.240 -7.419 25.269 1.00 51.69 423 THR A CA 1
ATOM 3460 C C . THR A 1 423 ? -11.757 -7.599 24.905 1.00 51.69 423 THR A C 1
ATOM 3462 O O . THR A 1 423 ? -10.972 -8.017 25.753 1.00 51.69 423 THR A O 1
ATOM 3465 N N . GLY A 1 424 ? -11.342 -7.205 23.694 1.00 50.22 424 GLY A N 1
ATOM 3466 C CA . GLY A 1 424 ? -9.942 -7.225 23.249 1.00 50.22 424 GLY A CA 1
ATOM 3467 C C . GLY A 1 424 ? -9.060 -6.206 23.977 1.00 50.22 424 GLY A C 1
ATOM 3468 O O . GLY A 1 424 ? -7.909 -6.498 24.316 1.00 50.22 424 GLY A O 1
ATOM 3469 N N . ALA A 1 425 ? -9.613 -5.032 24.288 1.00 49.97 425 ALA A N 1
ATOM 3470 C CA . ALA A 1 425 ? -8.966 -4.026 25.122 1.00 49.97 425 ALA A CA 1
ATOM 3471 C C . ALA A 1 425 ? -8.835 -4.502 26.579 1.00 49.97 425 ALA A C 1
ATOM 3473 O O . ALA A 1 425 ? -7.769 -4.341 27.170 1.00 49.97 425 ALA A O 1
ATOM 3474 N N . MET A 1 426 ? -9.863 -5.152 27.138 1.00 50.53 426 MET A N 1
ATOM 3475 C CA . MET A 1 426 ? -9.777 -5.761 28.471 1.00 50.53 426 MET A CA 1
ATOM 3476 C C . MET A 1 426 ? -8.721 -6.875 28.499 1.00 50.53 426 MET A C 1
ATOM 3478 O O . MET A 1 426 ? -7.881 -6.880 29.387 1.00 50.53 426 MET A O 1
ATOM 3482 N N . LEU A 1 427 ? -8.641 -7.746 27.491 1.00 55.62 427 LEU A N 1
ATOM 3483 C CA . LEU A 1 427 ? -7.581 -8.768 27.428 1.00 55.62 427 LEU A CA 1
ATOM 3484 C C . LEU A 1 427 ? -6.163 -8.190 27.347 1.00 55.62 427 LEU A C 1
ATOM 3486 O O . LEU A 1 427 ? -5.226 -8.777 27.880 1.00 55.62 427 LEU A O 1
ATOM 3490 N N . SER A 1 428 ? -6.000 -7.052 26.674 1.00 47.31 428 SER A N 1
ATOM 3491 C CA . SER A 1 428 ? -4.684 -6.444 26.455 1.00 47.31 428 SER A CA 1
ATOM 3492 C C . SER A 1 428 ? -4.211 -5.582 27.630 1.00 47.31 428 SER A C 1
ATOM 3494 O O . SER A 1 428 ? -3.012 -5.332 27.755 1.00 47.31 428 SER A O 1
ATOM 3496 N N . TYR A 1 429 ? -5.138 -5.083 28.455 1.00 45.59 429 TYR A N 1
ATOM 3497 C CA . TYR A 1 429 ? -4.852 -4.006 29.407 1.00 45.59 429 TYR A CA 1
ATOM 3498 C C . TYR A 1 429 ? -5.498 -4.165 30.796 1.00 45.59 429 TYR A C 1
ATOM 3500 O O . TYR A 1 429 ? -5.291 -3.289 31.635 1.00 45.59 429 TYR A O 1
ATOM 3508 N N . HIS A 1 430 ? -6.279 -5.219 31.057 1.00 46.84 430 HIS A N 1
ATOM 3509 C CA . HIS A 1 430 ? -6.887 -5.480 32.367 1.00 46.84 430 HIS A CA 1
ATOM 3510 C C . HIS A 1 430 ? -5.925 -6.254 33.280 1.00 46.84 430 HIS A C 1
ATOM 3512 O O . HIS A 1 430 ? -5.407 -7.297 32.894 1.00 46.84 430 HIS A O 1
ATOM 3518 N N . ASP A 1 431 ? -5.729 -5.770 34.510 1.00 37.22 431 ASP A N 1
ATOM 3519 C CA . ASP A 1 431 ? -4.833 -6.386 35.505 1.00 37.22 431 ASP A CA 1
ATOM 3520 C C . ASP A 1 431 ? -5.538 -7.457 36.384 1.00 37.22 431 ASP A C 1
ATOM 3522 O O . ASP A 1 431 ? -4.946 -7.975 37.331 1.00 37.22 431 ASP A O 1
ATOM 3526 N N . GLY A 1 432 ? -6.817 -7.760 36.111 1.00 54.91 432 GLY A N 1
ATOM 3527 C CA . GLY A 1 432 ? -7.663 -8.699 36.866 1.00 54.91 432 GLY A CA 1
ATOM 3528 C C . GLY A 1 432 ? -7.863 -10.064 36.192 1.00 54.91 432 GLY A C 1
ATOM 3529 O O . GLY A 1 432 ? -7.104 -10.451 35.307 1.00 54.91 432 GLY A O 1
ATOM 3530 N N . ASP A 1 433 ? -8.899 -10.804 36.607 1.00 62.59 433 ASP A N 1
ATOM 3531 C CA . ASP A 1 433 ? -9.249 -12.084 35.977 1.00 62.59 433 ASP A CA 1
ATOM 3532 C C . ASP A 1 433 ? -9.652 -11.875 34.509 1.00 62.59 433 ASP A C 1
ATOM 3534 O O . ASP A 1 433 ? -10.594 -11.145 34.189 1.00 62.59 433 ASP A O 1
ATOM 3538 N N . LEU A 1 434 ? -8.899 -12.510 33.614 1.00 70.56 434 LEU A N 1
ATOM 3539 C CA . LEU A 1 434 ? -9.065 -12.390 32.171 1.00 70.56 434 LEU A CA 1
ATOM 3540 C C . LEU A 1 434 ? -10.091 -13.386 31.621 1.00 70.56 434 LEU A C 1
ATOM 3542 O O . LEU A 1 434 ? -10.595 -13.165 30.518 1.00 70.56 434 LEU A O 1
ATOM 3546 N N . GLU A 1 435 ? -10.415 -14.454 32.360 1.00 73.44 435 GLU A N 1
ATOM 3547 C CA . GLU A 1 435 ? -11.278 -15.551 31.899 1.00 73.44 435 GLU A CA 1
ATOM 3548 C C . GLU A 1 435 ? -12.628 -15.096 31.312 1.00 73.44 435 GLU A C 1
ATOM 3550 O O . GLU A 1 435 ? -12.977 -15.563 30.222 1.00 73.44 435 GLU A O 1
ATOM 3555 N N . PRO A 1 436 ? -13.358 -14.126 31.904 1.00 69.81 436 PRO A N 1
ATOM 3556 C CA . PRO A 1 436 ? -14.636 -13.665 31.352 1.00 69.81 436 PRO A CA 1
ATOM 3557 C C . PRO A 1 436 ? -14.533 -13.050 29.947 1.00 69.81 436 PRO A C 1
ATOM 3559 O O . PRO A 1 436 ? -15.505 -13.060 29.190 1.00 69.81 436 PRO A O 1
ATOM 3562 N N . TYR A 1 437 ? -13.365 -12.511 29.582 1.00 69.12 437 TYR A N 1
ATOM 3563 C CA . TYR A 1 437 ? -13.167 -11.766 28.336 1.00 69.12 437 TYR A CA 1
ATOM 3564 C C . TYR A 1 437 ? -12.604 -12.627 27.203 1.00 69.12 437 TYR A C 1
ATOM 3566 O O . TYR A 1 437 ? -12.796 -12.287 26.036 1.00 69.12 437 TYR A O 1
ATOM 3574 N N . ARG A 1 438 ? -11.955 -13.757 27.520 1.00 79.88 438 ARG A N 1
ATOM 3575 C CA . ARG A 1 438 ? -11.272 -14.622 26.539 1.00 79.88 438 ARG A CA 1
ATOM 3576 C C . ARG A 1 438 ? -12.227 -15.159 25.480 1.00 79.88 438 ARG A C 1
ATOM 3578 O O . ARG A 1 438 ? -12.040 -14.921 24.287 1.00 79.88 438 ARG A O 1
ATOM 3585 N N . LEU A 1 439 ? -13.289 -15.841 25.913 1.00 79.19 439 LEU A N 1
ATOM 3586 C CA . LEU A 1 439 ? -14.274 -16.427 24.999 1.00 79.19 439 LEU A CA 1
ATOM 3587 C C . LEU A 1 439 ? -15.129 -15.349 24.315 1.00 79.19 439 LEU A C 1
ATOM 3589 O O . LEU A 1 439 ? -15.463 -15.478 23.138 1.00 79.19 439 LEU A O 1
ATOM 3593 N N . ALA A 1 440 ? -15.454 -14.269 25.031 1.00 73.56 440 ALA A N 1
ATOM 3594 C CA . ALA A 1 440 ? -16.229 -13.154 24.492 1.00 73.56 440 ALA A CA 1
ATOM 3595 C C . ALA A 1 440 ? -15.495 -12.445 23.339 1.00 73.56 440 ALA A C 1
ATOM 3597 O O . ALA A 1 440 ? -16.120 -12.141 22.324 1.00 73.56 440 ALA A O 1
ATOM 3598 N N . PHE A 1 441 ? -14.175 -12.266 23.462 1.00 77.75 441 PHE A N 1
ATOM 3599 C CA . PHE A 1 441 ? -13.323 -11.704 22.412 1.00 77.75 441 PHE A CA 1
ATOM 3600 C C . PHE A 1 441 ? -13.221 -12.603 21.180 1.00 77.75 441 PHE A C 1
ATOM 3602 O O . PHE A 1 441 ? -13.289 -12.123 20.057 1.00 77.75 441 PHE A O 1
ATOM 3609 N N . VAL A 1 442 ? -13.105 -13.923 21.343 1.00 81.19 442 VAL A N 1
ATOM 3610 C CA . VAL A 1 442 ? -13.120 -14.824 20.176 1.00 81.19 442 VAL A CA 1
ATOM 3611 C C . VAL A 1 442 ? -14.488 -14.792 19.483 1.00 81.19 442 VAL A C 1
ATOM 3613 O O . VAL A 1 442 ? -14.564 -14.745 18.254 1.00 81.19 442 VAL A O 1
ATOM 3616 N N . ASN A 1 443 ? -15.577 -14.770 20.257 1.00 80.88 443 ASN A N 1
ATOM 3617 C CA . ASN A 1 443 ? -16.938 -14.798 19.720 1.00 80.88 443 ASN A CA 1
ATOM 3618 C C . ASN A 1 443 ? -17.332 -13.516 18.976 1.00 80.88 443 ASN A C 1
ATOM 3620 O O . ASN A 1 443 ? -18.057 -13.582 17.981 1.00 80.88 443 ASN A O 1
ATOM 3624 N N . SER A 1 444 ? -16.856 -12.351 19.410 1.00 75.31 444 SER A N 1
ATOM 3625 C CA . SER A 1 444 ? -17.142 -11.081 18.734 1.00 75.31 444 SER A CA 1
ATOM 3626 C C . SER A 1 444 ? -16.523 -10.997 17.332 1.00 75.31 444 SER A C 1
ATOM 3628 O O . SER A 1 444 ? -17.089 -10.359 16.439 1.00 75.31 444 SER A O 1
ATOM 3630 N N . GLN A 1 445 ? -15.414 -11.707 17.102 1.00 80.56 445 GLN A N 1
ATOM 3631 C CA . GLN A 1 445 ? -14.716 -11.748 15.817 1.00 80.56 445 GLN A CA 1
ATOM 3632 C C . GLN A 1 445 ? -15.371 -12.706 14.803 1.00 80.56 445 GLN A C 1
ATOM 3634 O O . GLN A 1 445 ? -15.160 -12.562 13.595 1.00 80.56 445 GLN A O 1
ATOM 3639 N N . LEU A 1 446 ? -16.237 -13.630 15.246 1.00 85.75 446 LEU A N 1
ATOM 3640 C CA . LEU A 1 446 ? -16.855 -14.654 14.387 1.00 85.75 446 LEU A CA 1
ATOM 3641 C C . LEU A 1 446 ? -17.585 -14.071 13.178 1.00 85.75 446 LEU A C 1
ATOM 3643 O O . LEU A 1 446 ? -17.365 -14.510 12.049 1.00 85.75 446 LEU A O 1
ATOM 3647 N N . LYS A 1 447 ? -18.418 -13.042 13.382 1.00 81.75 447 LYS A N 1
ATOM 3648 C CA . LYS A 1 447 ? -19.174 -12.409 12.287 1.00 81.75 447 LYS A CA 1
ATOM 3649 C C . LYS A 1 447 ? -18.254 -11.735 11.265 1.00 81.75 447 LYS A C 1
ATOM 3651 O O . LYS A 1 447 ? -18.574 -11.699 10.075 1.00 81.75 447 LYS A O 1
ATOM 3656 N N . LEU A 1 448 ? -17.112 -11.207 11.711 1.00 79.12 448 LEU A N 1
ATOM 3657 C CA . LEU A 1 448 ? -16.125 -10.577 10.834 1.00 79.12 448 LEU A CA 1
ATOM 3658 C C . LEU A 1 448 ? -15.424 -11.626 9.969 1.00 79.12 448 LEU A C 1
ATOM 3660 O O . LEU A 1 448 ? -15.360 -11.451 8.748 1.00 79.12 448 LEU A O 1
ATOM 3664 N N . TRP A 1 449 ? -14.982 -12.733 10.571 1.00 89.25 449 TRP A N 1
ATOM 3665 C CA . TRP A 1 449 ? -14.382 -13.845 9.835 1.00 89.25 449 TRP A CA 1
ATOM 3666 C C . TRP A 1 449 ? -15.374 -14.501 8.880 1.00 89.25 449 TRP A C 1
ATOM 3668 O O . TRP A 1 449 ? -15.045 -14.664 7.710 1.00 89.25 449 TRP A O 1
ATOM 3678 N N . ALA A 1 450 ? -16.603 -14.785 9.317 1.00 90.12 450 ALA A N 1
ATOM 3679 C CA . ALA A 1 450 ? -17.658 -15.332 8.464 1.00 90.12 450 ALA A CA 1
ATOM 3680 C C . ALA A 1 450 ? -17.878 -14.473 7.210 1.00 90.12 450 ALA A C 1
ATOM 3682 O O . ALA A 1 450 ? -17.859 -14.976 6.087 1.00 90.12 450 ALA A O 1
ATOM 3683 N N . ARG A 1 451 ? -17.994 -13.150 7.380 1.00 87.62 451 ARG A N 1
ATOM 3684 C CA . ARG A 1 451 ? -18.140 -12.199 6.269 1.00 87.62 451 ARG A CA 1
ATOM 3685 C C . ARG A 1 451 ? -16.950 -12.240 5.308 1.00 87.62 451 ARG A C 1
ATOM 3687 O O . ARG A 1 451 ? -17.137 -12.187 4.090 1.00 87.62 451 ARG A O 1
ATOM 3694 N N . ASP A 1 452 ? -15.733 -12.292 5.837 1.00 85.06 452 ASP A N 1
ATOM 3695 C CA . ASP A 1 452 ? -14.516 -12.308 5.026 1.00 85.06 452 ASP A CA 1
ATOM 3696 C C . ASP A 1 452 ? -14.352 -13.622 4.256 1.00 85.06 452 ASP A C 1
ATOM 3698 O O . ASP A 1 452 ? -14.061 -13.598 3.060 1.00 85.06 452 ASP A O 1
ATOM 3702 N N . ILE A 1 453 ? -14.614 -14.750 4.916 1.00 92.94 453 ILE A N 1
ATOM 3703 C CA . ILE A 1 453 ? -14.620 -16.087 4.316 1.00 92.94 453 ILE A CA 1
ATOM 3704 C C . ILE A 1 453 ? -15.656 -16.136 3.192 1.00 92.94 453 ILE A C 1
ATOM 3706 O O . ILE A 1 453 ? -15.320 -16.479 2.057 1.00 92.94 453 ILE A O 1
ATOM 3710 N N . SER A 1 454 ? -16.889 -15.697 3.462 1.00 92.69 454 SER A N 1
ATOM 3711 C CA . SER A 1 454 ? -17.972 -15.627 2.476 1.00 92.69 454 SER A CA 1
ATOM 3712 C C . SER A 1 454 ? -17.590 -14.798 1.251 1.00 92.69 454 SER A C 1
ATOM 3714 O O . SER A 1 454 ? -17.871 -15.173 0.111 1.00 92.69 454 SER A O 1
ATOM 3716 N N . LYS A 1 455 ? -16.898 -13.678 1.461 1.00 91.50 455 LYS A N 1
ATOM 3717 C CA . LYS A 1 455 ? -16.426 -12.824 0.373 1.00 91.50 455 LYS A CA 1
ATOM 3718 C C . LYS A 1 455 ? -15.368 -13.517 -0.489 1.00 91.50 455 LYS A C 1
ATOM 3720 O O . LYS A 1 455 ? -15.449 -13.429 -1.715 1.00 91.50 455 LYS A O 1
ATOM 3725 N N . GLU A 1 456 ? -14.387 -14.182 0.114 1.00 89.88 456 GLU A N 1
ATOM 3726 C CA . GLU A 1 456 ? -13.355 -14.890 -0.650 1.00 89.88 456 GLU A CA 1
ATOM 3727 C C . GLU A 1 456 ? -13.923 -16.121 -1.374 1.00 89.88 456 GLU A C 1
ATOM 3729 O O . GLU A 1 456 ? -13.602 -16.331 -2.546 1.00 89.88 456 GLU A O 1
ATOM 3734 N N . ILE A 1 457 ? -14.867 -16.850 -0.764 1.00 92.31 457 ILE A N 1
ATOM 3735 C CA . ILE A 1 457 ? -15.626 -17.924 -1.429 1.00 92.31 457 ILE A CA 1
ATOM 3736 C C . ILE A 1 457 ? -16.391 -17.378 -2.635 1.00 92.31 457 ILE A C 1
ATOM 3738 O O . ILE A 1 457 ? -16.341 -17.966 -3.717 1.00 92.31 457 ILE A O 1
ATOM 3742 N N . ASN A 1 458 ? -17.065 -16.234 -2.499 1.00 91.31 458 ASN A N 1
ATOM 3743 C CA . ASN A 1 458 ? -17.806 -15.635 -3.607 1.00 91.31 458 ASN A CA 1
ATOM 3744 C C . ASN A 1 458 ? -16.888 -15.281 -4.797 1.00 91.31 458 ASN A C 1
ATOM 3746 O O . ASN A 1 458 ? -17.265 -15.462 -5.959 1.00 91.31 458 ASN A O 1
ATOM 3750 N N . ASN A 1 459 ? -15.653 -14.857 -4.506 1.00 87.88 459 ASN A N 1
ATOM 3751 C CA . ASN A 1 459 ? -14.617 -14.518 -5.488 1.00 87.88 459 ASN A CA 1
ATOM 3752 C C . ASN A 1 459 ? -13.843 -15.730 -6.048 1.00 87.88 459 ASN A C 1
ATOM 3754 O O . ASN A 1 459 ? -12.942 -15.537 -6.872 1.00 87.88 459 ASN A O 1
ATOM 3758 N N . SER A 1 460 ? -14.141 -16.950 -5.592 1.00 88.62 460 SER A N 1
ATOM 3759 C CA . SER A 1 460 ? -13.504 -18.182 -6.076 1.00 88.62 460 SER A CA 1
ATOM 3760 C C . SER A 1 460 ? -14.018 -18.595 -7.458 1.00 88.62 460 SER A C 1
ATOM 3762 O O . SER A 1 460 ? -15.006 -18.061 -7.971 1.00 88.62 460 SER A O 1
ATOM 3764 N N . SER A 1 461 ? -13.375 -19.586 -8.066 1.00 89.75 461 SER A N 1
ATOM 3765 C CA . SER A 1 461 ? -13.818 -20.187 -9.329 1.00 89.75 461 SER A CA 1
ATOM 3766 C C . SER A 1 461 ? -14.906 -21.263 -9.180 1.00 89.75 461 SER A C 1
ATOM 3768 O O . SER A 1 461 ? -15.281 -21.886 -10.173 1.00 89.75 461 SER A O 1
ATOM 3770 N N . LEU A 1 462 ? -15.424 -21.487 -7.966 1.00 89.81 462 LEU A N 1
ATOM 3771 C CA . LEU A 1 462 ? -16.409 -22.536 -7.685 1.00 89.81 462 LEU A CA 1
ATOM 3772 C C . LEU A 1 462 ? -17.773 -22.291 -8.373 1.00 89.81 462 LEU A C 1
ATOM 3774 O O . LEU A 1 462 ? -18.146 -21.137 -8.622 1.00 89.81 462 LEU A O 1
ATOM 3778 N N . PRO A 1 463 ? -18.565 -23.351 -8.632 1.00 92.38 463 PRO A N 1
ATOM 3779 C CA . PRO A 1 463 ? -19.941 -23.217 -9.112 1.00 92.38 463 PRO A CA 1
ATOM 3780 C C . PRO A 1 463 ? -20.826 -22.414 -8.147 1.00 92.38 463 PRO A C 1
ATOM 3782 O O . PRO A 1 463 ? -20.653 -22.479 -6.930 1.00 92.38 463 PRO A O 1
ATOM 3785 N N . ALA A 1 464 ? -21.818 -21.692 -8.681 1.00 90.69 464 ALA A N 1
ATOM 3786 C CA . ALA A 1 464 ? -22.687 -20.812 -7.891 1.00 90.69 464 ALA A CA 1
ATOM 3787 C C . ALA A 1 464 ? -23.438 -21.542 -6.760 1.00 90.69 464 ALA A C 1
ATOM 3789 O O . ALA A 1 464 ? -23.532 -21.012 -5.656 1.00 90.69 464 ALA A O 1
ATOM 3790 N N . SER A 1 465 ? -23.902 -22.771 -7.008 1.00 89.94 465 SER A N 1
ATOM 3791 C CA . SER A 1 465 ? -24.591 -23.603 -6.012 1.00 89.94 465 SER A CA 1
ATOM 3792 C C . SER A 1 465 ? -23.689 -23.982 -4.834 1.00 89.94 465 SER A C 1
ATOM 3794 O O . SER A 1 465 ? -24.100 -23.897 -3.680 1.00 89.94 465 SER A O 1
ATOM 3796 N N . VAL A 1 466 ? -22.430 -24.332 -5.112 1.00 92.19 466 VAL A N 1
ATOM 3797 C CA . VAL A 1 466 ? -21.424 -24.640 -4.084 1.00 92.19 466 VAL A CA 1
ATOM 3798 C C . VAL A 1 466 ? -21.086 -23.387 -3.277 1.00 92.19 466 VAL A C 1
ATOM 3800 O O . VAL A 1 466 ? -21.025 -23.442 -2.050 1.00 92.19 466 VAL A O 1
ATOM 3803 N N . LYS A 1 467 ? -20.916 -22.239 -3.949 1.00 93.62 467 LYS A N 1
ATOM 3804 C CA . LYS A 1 467 ? -20.663 -20.953 -3.282 1.00 93.62 467 LYS A CA 1
ATOM 3805 C C . LYS A 1 467 ? -21.778 -20.593 -2.310 1.00 93.62 467 LYS A C 1
ATOM 3807 O O . LYS A 1 467 ? -21.475 -20.245 -1.176 1.00 93.62 467 LYS A O 1
ATOM 3812 N N . GLN A 1 468 ? -23.038 -20.695 -2.738 1.00 93.31 468 GLN A N 1
ATOM 3813 C CA . GLN A 1 468 ? -24.192 -20.406 -1.883 1.00 93.31 468 GLN A CA 1
ATOM 3814 C C . GLN A 1 468 ? -24.192 -21.287 -0.631 1.00 93.31 468 GLN A C 1
ATOM 3816 O O . GLN A 1 468 ? -24.210 -20.748 0.471 1.00 93.31 468 GLN A O 1
ATOM 3821 N N . GLY A 1 469 ? -24.045 -22.609 -0.784 1.00 93.31 469 GLY A N 1
ATOM 3822 C CA . GLY A 1 469 ? -24.033 -23.524 0.362 1.00 93.31 469 GLY A CA 1
ATOM 3823 C C . GLY A 1 469 ? -22.880 -23.272 1.344 1.00 93.31 469 GLY A C 1
ATOM 3824 O O . GLY A 1 469 ? -23.066 -23.352 2.556 1.00 93.31 469 GLY A O 1
ATOM 3825 N N . LEU A 1 470 ? -21.686 -22.927 0.852 1.00 94.62 470 LEU A N 1
ATOM 3826 C CA . LEU A 1 470 ? -20.553 -22.593 1.720 1.00 94.62 470 LEU A CA 1
ATOM 3827 C C . LEU A 1 470 ? -20.719 -21.227 2.410 1.00 94.62 470 LEU A C 1
ATOM 3829 O O . LEU A 1 470 ? -20.379 -21.099 3.582 1.00 94.62 470 LEU A O 1
ATOM 3833 N N . ILE A 1 471 ? -21.263 -20.222 1.716 1.00 94.94 471 ILE A N 1
ATOM 3834 C CA . ILE A 1 471 ? -21.543 -18.892 2.283 1.00 94.94 471 ILE A CA 1
ATOM 3835 C C . ILE A 1 471 ? -22.619 -18.981 3.371 1.00 94.94 471 ILE A C 1
ATOM 3837 O O . ILE A 1 471 ? -22.467 -18.377 4.430 1.00 94.94 471 ILE A O 1
ATOM 3841 N N . GLU A 1 472 ? -23.681 -19.756 3.148 1.00 93.62 472 GLU A N 1
ATOM 3842 C CA . GLU A 1 472 ? -24.716 -20.001 4.159 1.00 93.62 472 GLU A CA 1
ATOM 3843 C C . GLU A 1 472 ? -24.130 -20.671 5.404 1.00 93.62 472 GLU A C 1
ATOM 3845 O O . GLU A 1 472 ? -24.369 -20.210 6.518 1.00 93.62 472 GLU A O 1
ATOM 3850 N N . ARG A 1 473 ? -23.288 -21.699 5.229 1.00 95.38 473 ARG A N 1
ATOM 3851 C CA . ARG A 1 473 ? -22.590 -22.346 6.350 1.00 95.38 473 ARG A CA 1
ATOM 3852 C C . ARG A 1 473 ? -21.669 -21.388 7.108 1.00 95.38 473 ARG A C 1
ATOM 3854 O O . ARG A 1 473 ? -21.604 -21.481 8.327 1.00 95.38 473 ARG A O 1
ATOM 3861 N N . ALA A 1 474 ? -20.971 -20.484 6.419 1.00 94.31 474 ALA A N 1
ATOM 3862 C CA . ALA A 1 474 ? -20.107 -19.496 7.066 1.00 94.31 474 ALA A CA 1
ATOM 3863 C C . ALA A 1 474 ? -20.919 -18.468 7.865 1.00 94.31 474 ALA A C 1
ATOM 3865 O O . ALA A 1 474 ? -20.573 -18.159 9.000 1.00 94.31 474 ALA A O 1
ATOM 3866 N N . ASN A 1 475 ? -22.013 -17.959 7.293 1.00 90.94 475 ASN A N 1
ATOM 3867 C CA . ASN A 1 475 ? -22.862 -16.959 7.945 1.00 90.94 475 ASN A CA 1
ATOM 3868 C C . ASN A 1 475 ? -23.627 -17.520 9.156 1.00 90.94 475 ASN A C 1
ATOM 3870 O O . ASN A 1 475 ? -23.915 -16.764 10.079 1.00 90.94 475 ASN A O 1
ATOM 3874 N N . ASN A 1 476 ? -23.922 -18.824 9.153 1.00 92.38 476 ASN A N 1
ATOM 3875 C CA . ASN A 1 476 ? -24.603 -19.538 10.238 1.00 92.38 476 ASN A CA 1
ATOM 3876 C C . ASN A 1 476 ? -23.624 -20.234 11.205 1.00 92.38 476 ASN A C 1
ATOM 3878 O O . ASN A 1 476 ? -24.008 -21.169 11.902 1.00 92.38 476 ASN A O 1
ATOM 3882 N N . ALA A 1 477 ? -22.341 -19.863 11.204 1.00 92.44 477 ALA A N 1
ATOM 3883 C CA . ALA A 1 477 ? -21.368 -20.455 12.111 1.00 92.44 477 ALA A CA 1
ATOM 3884 C C . ALA A 1 477 ? -21.523 -19.880 13.528 1.00 92.44 477 ALA A C 1
ATOM 3886 O O . ALA A 1 477 ? -21.227 -18.710 13.770 1.00 92.44 477 ALA A O 1
ATOM 3887 N N . ASP A 1 478 ? -21.935 -20.729 14.468 1.00 87.00 478 ASP A N 1
ATOM 3888 C CA . ASP A 1 478 ? -22.234 -20.317 15.848 1.00 87.00 478 ASP A CA 1
ATOM 3889 C C . ASP A 1 478 ? -20.996 -20.260 16.759 1.00 87.00 478 ASP A C 1
ATOM 3891 O O . ASP A 1 478 ? -21.062 -19.773 17.886 1.00 87.00 478 ASP A O 1
ATOM 3895 N N . ASN A 1 479 ? -19.861 -20.793 16.302 1.00 87.88 479 ASN A N 1
ATOM 3896 C CA . ASN A 1 479 ? -18.613 -20.830 17.058 1.00 87.88 479 ASN A CA 1
ATOM 3897 C C . ASN A 1 479 ? -17.386 -20.909 16.138 1.00 87.88 479 ASN A C 1
ATOM 3899 O O . ASN A 1 479 ? -17.490 -21.119 14.927 1.00 87.88 479 ASN A O 1
ATOM 3903 N N . PHE A 1 480 ? -16.208 -20.755 16.741 1.00 88.94 480 PHE A N 1
ATOM 3904 C CA . PHE A 1 480 ? -14.925 -20.755 16.039 1.00 88.94 480 PHE A CA 1
ATOM 3905 C C . PHE A 1 480 ? -14.653 -22.073 15.303 1.00 88.94 480 PHE A C 1
ATOM 3907 O O . PHE A 1 480 ? -14.325 -22.055 14.118 1.00 88.94 480 PHE A O 1
ATOM 3914 N N . LEU A 1 481 ? -14.904 -23.210 15.961 1.00 90.38 481 LEU A N 1
ATOM 3915 C CA . LEU A 1 481 ? -14.691 -24.547 15.399 1.00 90.38 481 LEU A CA 1
ATOM 3916 C C . LEU A 1 481 ? -15.499 -24.783 14.113 1.00 90.38 481 LEU A C 1
ATOM 3918 O O . LEU A 1 481 ? -15.007 -25.397 13.166 1.00 90.38 481 LEU A O 1
ATOM 3922 N N . ALA A 1 482 ? -16.728 -24.268 14.037 1.00 92.56 482 ALA A N 1
ATOM 3923 C CA . ALA A 1 482 ? -17.557 -24.376 12.840 1.00 92.56 482 ALA A CA 1
ATOM 3924 C C . ALA A 1 482 ? -16.910 -23.693 11.619 1.00 92.56 482 ALA A C 1
ATOM 3926 O O . ALA A 1 482 ? -16.950 -24.244 10.513 1.00 92.56 482 ALA A O 1
ATOM 3927 N N . LEU A 1 483 ? -16.272 -22.533 11.815 1.00 94.19 483 LEU A N 1
ATOM 3928 C CA . LEU A 1 483 ? -15.528 -21.844 10.756 1.00 94.19 483 LEU A CA 1
ATOM 3929 C C . LEU A 1 483 ? -14.254 -22.600 10.373 1.00 94.19 483 LEU A C 1
ATOM 3931 O O . LEU A 1 483 ? -13.943 -22.703 9.186 1.00 94.19 483 LEU A O 1
ATOM 3935 N N . GLU A 1 484 ? -13.539 -23.167 11.345 1.00 94.38 484 GLU A N 1
ATOM 3936 C CA . GLU A 1 484 ? -12.334 -23.954 11.073 1.00 94.38 484 GLU A CA 1
ATOM 3937 C C . GLU A 1 484 ? -12.648 -25.181 10.212 1.00 94.38 484 GLU A C 1
ATOM 3939 O O . GLU A 1 484 ? -12.030 -25.398 9.167 1.00 94.38 484 GLU A O 1
ATOM 3944 N N . LEU A 1 485 ? -13.671 -25.948 10.598 1.00 94.31 485 LEU A N 1
ATOM 3945 C CA . LEU A 1 485 ? -14.120 -27.122 9.852 1.00 94.31 485 LEU A CA 1
ATOM 3946 C C . LEU A 1 485 ? -14.601 -26.759 8.444 1.00 94.31 485 LEU A C 1
ATOM 3948 O O . LEU A 1 485 ? -14.347 -27.504 7.497 1.00 94.31 485 LEU A O 1
ATOM 3952 N N . LEU A 1 486 ? -15.264 -25.610 8.280 1.00 95.62 486 LEU A N 1
ATOM 3953 C CA . LEU A 1 486 ? -15.640 -25.097 6.964 1.00 95.62 486 LEU A CA 1
ATOM 3954 C C . LEU A 1 486 ? -14.413 -24.807 6.099 1.00 95.62 486 LEU A C 1
ATOM 3956 O O . LEU A 1 486 ? -14.413 -25.155 4.922 1.00 95.62 486 LEU A O 1
ATOM 3960 N N . LEU A 1 487 ? -13.371 -24.192 6.657 1.00 95.00 487 LEU A N 1
ATOM 3961 C CA . LEU A 1 487 ? -12.149 -23.852 5.923 1.00 95.00 487 LEU A CA 1
ATOM 3962 C C . LEU A 1 487 ? -11.332 -25.093 5.534 1.00 95.00 487 LEU A C 1
ATOM 3964 O O . LEU A 1 487 ? -10.765 -25.132 4.439 1.00 95.00 487 LEU A O 1
ATOM 3968 N N . ILE A 1 488 ? -11.317 -26.120 6.389 1.00 94.50 488 ILE A N 1
ATOM 3969 C CA . ILE A 1 488 ? -10.733 -27.435 6.082 1.00 94.50 488 ILE A CA 1
ATOM 3970 C C . ILE A 1 488 ? -11.533 -28.122 4.963 1.00 94.50 488 ILE A C 1
ATOM 3972 O O . ILE A 1 488 ? -10.951 -28.656 4.018 1.00 94.50 488 ILE A O 1
ATOM 3976 N N . ASP A 1 489 ? -12.867 -28.090 5.023 1.00 92.75 489 ASP A N 1
ATOM 3977 C CA . ASP A 1 489 ? -13.751 -28.648 3.987 1.00 92.75 489 ASP A CA 1
ATOM 3978 C C . ASP A 1 489 ? -13.595 -27.911 2.647 1.00 92.75 489 ASP A C 1
ATOM 3980 O O . ASP A 1 489 ? -13.487 -28.537 1.592 1.00 92.75 489 ASP A O 1
ATOM 3984 N N . TYR A 1 490 ? -13.514 -26.578 2.690 1.00 92.50 490 TYR A N 1
ATOM 3985 C CA . TYR A 1 490 ? -13.243 -25.717 1.538 1.00 92.50 490 TYR A CA 1
ATOM 3986 C C . TYR A 1 490 ? -11.953 -26.122 0.819 1.00 92.50 490 TYR A C 1
ATOM 3988 O O . TYR A 1 490 ? -11.962 -26.304 -0.398 1.00 92.50 490 TYR A O 1
ATOM 3996 N N . GLU A 1 491 ? -10.862 -26.308 1.565 1.00 90.88 491 GLU A N 1
ATOM 3997 C CA . GLU A 1 491 ? -9.569 -26.692 0.997 1.00 90.88 491 GLU A CA 1
ATOM 3998 C C . GLU A 1 491 ? -9.573 -28.120 0.450 1.00 90.88 491 GLU A C 1
ATOM 4000 O O . GLU A 1 491 ? -9.171 -28.344 -0.690 1.00 90.88 491 GLU A O 1
ATOM 4005 N N . SER A 1 492 ? -10.057 -29.073 1.246 1.00 89.12 492 SER A N 1
ATOM 4006 C CA . SER A 1 492 ? -9.879 -30.497 0.960 1.00 89.12 492 SER A CA 1
ATOM 4007 C C . SER A 1 492 ? -10.866 -31.053 -0.066 1.00 89.12 492 SER A C 1
ATOM 4009 O O . SER A 1 492 ? -10.524 -31.998 -0.782 1.00 89.12 492 SER A O 1
ATOM 4011 N N . ARG A 1 493 ? -12.086 -30.499 -0.145 1.00 89.69 493 ARG A N 1
ATOM 4012 C CA . ARG A 1 493 ? -13.158 -31.024 -1.010 1.00 89.69 493 ARG A CA 1
ATOM 4013 C C . ARG A 1 493 ? -13.442 -30.174 -2.236 1.00 89.69 493 ARG A C 1
ATOM 4015 O O . ARG A 1 493 ? -13.813 -30.725 -3.269 1.00 89.69 493 ARG A O 1
ATOM 4022 N N . TRP A 1 494 ? -13.319 -28.855 -2.120 1.00 88.81 494 TRP A N 1
ATOM 4023 C CA . TRP A 1 494 ? -13.831 -27.941 -3.142 1.00 88.81 494 TRP A CA 1
ATOM 4024 C C . TRP A 1 494 ? -12.729 -27.293 -3.968 1.00 88.81 494 TRP A C 1
ATOM 4026 O O . TRP A 1 494 ? -12.912 -27.074 -5.166 1.00 88.81 494 TRP A O 1
ATOM 4036 N N . LEU A 1 495 ? -11.593 -26.976 -3.351 1.00 86.25 495 LEU A N 1
ATOM 4037 C CA . LEU A 1 495 ? -10.540 -26.233 -4.021 1.00 86.25 495 LEU A CA 1
ATOM 4038 C C . LEU A 1 495 ? -9.658 -27.140 -4.892 1.00 86.25 495 LEU A C 1
ATOM 4040 O O . LEU A 1 495 ? -9.162 -28.181 -4.468 1.00 86.25 495 LEU A O 1
ATOM 4044 N N . ASP A 1 496 ? -9.423 -26.710 -6.129 1.00 84.75 496 ASP A N 1
ATOM 4045 C CA . ASP A 1 496 ? -8.478 -27.367 -7.028 1.00 84.75 496 ASP A CA 1
ATOM 4046 C C . ASP A 1 496 ? -7.038 -27.158 -6.528 1.00 84.75 496 ASP A C 1
ATOM 4048 O O . ASP A 1 496 ? -6.580 -26.020 -6.374 1.00 84.75 496 ASP A O 1
ATOM 4052 N N . LYS A 1 497 ? -6.304 -28.260 -6.320 1.00 80.50 497 LYS A N 1
ATOM 4053 C CA . LYS A 1 497 ? -4.912 -28.263 -5.836 1.00 80.50 497 LYS A CA 1
ATOM 4054 C C . LYS A 1 497 ? -3.956 -27.476 -6.739 1.00 80.50 497 LYS A C 1
ATOM 4056 O O . LYS A 1 497 ? -2.888 -27.076 -6.282 1.00 80.50 497 LYS A O 1
ATOM 4061 N N . GLU A 1 498 ? -4.314 -27.241 -8.001 1.00 79.38 498 GLU A N 1
ATOM 4062 C CA . GLU A 1 498 ? -3.504 -26.454 -8.939 1.00 79.38 498 GLU A CA 1
ATOM 4063 C C . GLU A 1 498 ? -3.767 -24.937 -8.851 1.00 79.38 498 GLU A C 1
ATOM 4065 O O . GLU A 1 498 ? -2.994 -24.138 -9.387 1.00 79.38 498 GLU A O 1
ATOM 4070 N N . LYS A 1 499 ? -4.811 -24.501 -8.129 1.00 84.62 499 LYS A N 1
ATOM 4071 C CA . LYS A 1 499 ? -5.203 -23.087 -7.982 1.00 84.62 499 LYS A CA 1
ATOM 4072 C C . LYS A 1 499 ? -4.690 -22.461 -6.685 1.00 84.62 499 LYS A C 1
ATOM 4074 O O . LYS A 1 499 ? -5.447 -21.895 -5.894 1.00 84.62 499 LYS A O 1
ATOM 4079 N N . LEU A 1 500 ? -3.371 -22.493 -6.499 1.00 87.62 500 LEU A N 1
ATOM 4080 C CA . LEU A 1 500 ? -2.709 -21.951 -5.304 1.00 87.62 500 LEU A CA 1
ATOM 4081 C C . LEU A 1 500 ? -3.057 -20.478 -5.020 1.00 87.62 500 LEU A C 1
ATOM 4083 O O . LEU A 1 500 ? -3.246 -20.107 -3.865 1.00 87.62 500 LEU A O 1
ATOM 4087 N N . SER A 1 501 ? -3.218 -19.643 -6.051 1.00 85.12 501 SER A N 1
ATOM 4088 C CA . SER A 1 501 ? -3.612 -18.239 -5.867 1.00 85.12 501 SER A CA 1
ATOM 4089 C C . SER A 1 501 ? -5.010 -18.068 -5.269 1.00 85.12 501 SER A C 1
ATOM 4091 O O . SER A 1 501 ? -5.268 -17.058 -4.631 1.00 85.12 501 SER A O 1
ATOM 4093 N N . GLU A 1 502 ? -5.941 -18.997 -5.516 1.00 88.19 502 GLU A N 1
ATOM 4094 C CA . GLU A 1 502 ? -7.274 -18.968 -4.893 1.00 88.19 502 GLU A CA 1
ATOM 4095 C C . GLU A 1 502 ? -7.209 -19.497 -3.461 1.00 88.19 502 GLU A C 1
ATOM 4097 O O . GLU A 1 502 ? -7.826 -18.907 -2.576 1.00 88.19 502 GLU A O 1
ATOM 4102 N N . LYS A 1 503 ? -6.399 -20.540 -3.223 1.00 89.38 503 LYS A N 1
ATOM 4103 C CA . LYS A 1 503 ? -6.120 -21.072 -1.884 1.00 89.38 503 LYS A CA 1
ATOM 4104 C C . LYS A 1 503 ? -5.618 -19.970 -0.953 1.00 89.38 503 LYS A C 1
ATOM 4106 O O . LYS A 1 503 ? -6.252 -19.647 0.048 1.00 89.38 503 LYS A O 1
ATOM 4111 N N . PHE A 1 504 ? -4.501 -19.335 -1.299 1.00 89.94 504 PHE A N 1
ATOM 4112 C CA . PHE A 1 504 ? -3.815 -18.428 -0.380 1.00 89.94 504 PHE A CA 1
ATOM 4113 C C . PHE A 1 504 ? -4.510 -17.071 -0.175 1.00 89.94 504 PHE A C 1
ATOM 4115 O O . PHE A 1 504 ? -4.094 -16.308 0.692 1.00 89.94 504 PHE A O 1
ATOM 4122 N N . ARG A 1 505 ? -5.637 -16.786 -0.847 1.00 87.06 505 ARG A N 1
ATOM 4123 C CA . ARG A 1 505 ? -6.498 -15.641 -0.477 1.00 87.06 505 ARG A CA 1
ATOM 4124 C C . ARG A 1 505 ? -7.071 -15.756 0.933 1.00 87.06 505 ARG A C 1
ATOM 4126 O O . ARG A 1 505 ? -7.364 -14.731 1.538 1.00 87.06 505 ARG A O 1
ATOM 4133 N N . MET A 1 506 ? -7.191 -16.975 1.464 1.00 89.50 506 MET A N 1
ATOM 4134 C CA . MET A 1 506 ? -7.636 -17.214 2.841 1.00 89.50 506 MET A CA 1
ATOM 4135 C C . MET A 1 506 ? -6.545 -16.928 3.883 1.00 89.50 506 MET A C 1
ATOM 4137 O O . MET A 1 506 ? -6.854 -16.750 5.058 1.00 89.50 506 MET A O 1
ATOM 4141 N N . GLN A 1 507 ? -5.275 -16.817 3.476 1.00 88.00 507 GLN A N 1
ATOM 4142 C CA . GLN A 1 507 ? -4.128 -16.666 4.376 1.00 88.00 507 GLN A CA 1
ATOM 4143 C C . GLN A 1 507 ? -4.241 -15.495 5.380 1.00 88.00 507 GLN A C 1
ATOM 4145 O O . GLN A 1 507 ? -3.958 -15.712 6.561 1.00 88.00 507 GLN A O 1
ATOM 4150 N N . PRO A 1 508 ? -4.705 -14.284 4.993 1.00 83.81 508 PRO A N 1
ATOM 4151 C CA . PRO A 1 508 ? -4.897 -13.188 5.943 1.00 83.81 508 PRO A CA 1
ATOM 4152 C C . PRO A 1 508 ? -5.936 -13.507 7.022 1.00 83.81 508 PRO A C 1
ATOM 4154 O O . PRO A 1 508 ? -5.765 -13.083 8.158 1.00 83.81 508 PRO A O 1
ATOM 4157 N N . ILE A 1 509 ? -6.993 -14.246 6.670 1.00 88.25 509 ILE A N 1
ATOM 4158 C CA . ILE A 1 509 ? -8.069 -14.624 7.593 1.00 88.25 509 ILE A CA 1
ATOM 4159 C C . ILE A 1 509 ? -7.532 -15.654 8.589 1.00 88.25 509 ILE A C 1
ATOM 4161 O O . ILE A 1 509 ? -7.653 -15.451 9.790 1.00 88.25 509 ILE A O 1
ATOM 4165 N N . ILE A 1 510 ? -6.841 -16.696 8.108 1.00 90.56 510 ILE A N 1
ATOM 4166 C CA . ILE A 1 510 ? -6.222 -17.719 8.970 1.00 90.56 510 ILE A CA 1
ATOM 4167 C C . ILE A 1 510 ? -5.192 -17.101 9.924 1.00 90.56 510 ILE A C 1
ATOM 4169 O O . ILE A 1 510 ? -5.160 -17.424 11.109 1.00 90.56 510 ILE A O 1
ATOM 4173 N N . SER A 1 511 ? -4.359 -16.178 9.433 1.00 85.12 511 SER A N 1
ATOM 4174 C CA . SER A 1 511 ? -3.379 -15.485 10.276 1.00 85.12 511 SER A CA 1
ATOM 4175 C C . SER A 1 511 ? -4.038 -14.620 11.354 1.00 85.12 511 SER A C 1
ATOM 4177 O O . SER A 1 511 ? -3.461 -14.461 12.430 1.00 85.12 511 SER A O 1
ATOM 4179 N N . ASP A 1 512 ? -5.198 -14.033 11.064 1.00 81.44 512 ASP A N 1
ATOM 4180 C CA . ASP A 1 512 ? -5.969 -13.222 12.005 1.00 81.44 512 ASP A CA 1
ATOM 4181 C C . ASP A 1 512 ? -6.659 -14.097 13.060 1.00 81.44 512 ASP A C 1
ATOM 4183 O O . ASP A 1 512 ? -6.526 -13.821 14.249 1.00 81.44 512 ASP A O 1
ATOM 4187 N N . MET A 1 513 ? -7.267 -15.212 12.637 1.00 88.88 513 MET A N 1
ATOM 4188 C CA . MET A 1 513 ? -7.831 -16.241 13.519 1.00 88.88 513 MET A CA 1
ATOM 4189 C C . MET A 1 513 ? -6.788 -16.752 14.520 1.00 88.88 513 MET A C 1
ATOM 4191 O O . MET A 1 513 ? -7.027 -16.724 15.723 1.00 88.88 513 MET A O 1
ATOM 4195 N N . LEU A 1 514 ? -5.593 -17.125 14.045 1.00 86.75 514 LEU A N 1
ATOM 4196 C CA . LEU A 1 514 ? -4.482 -17.540 14.909 1.00 86.75 514 LEU A CA 1
ATOM 4197 C C . LEU A 1 514 ? -4.062 -16.447 15.893 1.00 86.75 514 LEU A C 1
ATOM 4199 O O . LEU A 1 514 ? -3.841 -16.739 17.064 1.00 86.75 514 LEU A O 1
ATOM 4203 N N . ARG A 1 515 ? -3.948 -15.194 15.430 1.00 84.69 515 ARG A N 1
ATOM 4204 C CA . ARG A 1 515 ? -3.564 -14.071 16.294 1.00 84.69 515 ARG A CA 1
ATOM 4205 C C . ARG A 1 515 ? -4.577 -13.886 17.420 1.00 84.69 515 ARG A C 1
ATOM 4207 O O . ARG A 1 515 ? -4.171 -13.793 18.569 1.00 84.69 515 ARG A O 1
ATOM 4214 N N . VAL A 1 516 ? -5.866 -13.826 17.092 1.00 79.56 516 VAL A N 1
ATOM 4215 C CA . VAL A 1 516 ? -6.942 -13.615 18.072 1.00 79.56 516 VAL A CA 1
ATOM 4216 C C . VAL A 1 516 ? -6.989 -14.762 19.079 1.00 79.56 516 VAL A C 1
ATOM 4218 O O . VAL A 1 516 ? -7.083 -14.512 20.276 1.00 79.56 516 VAL A O 1
ATOM 4221 N N . TYR A 1 517 ? -6.841 -16.005 18.618 1.00 85.44 517 TYR A N 1
ATOM 4222 C CA . TYR A 1 517 ? -6.845 -17.179 19.490 1.00 85.44 517 TYR A CA 1
ATOM 4223 C C . TYR A 1 517 ? -5.658 -17.191 20.468 1.00 85.44 517 TYR A C 1
ATOM 4225 O O . TYR A 1 517 ? -5.832 -17.438 21.660 1.00 85.44 517 TYR A O 1
ATOM 4233 N N . GLN A 1 518 ? -4.464 -16.830 19.982 1.00 83.25 518 GLN A N 1
ATOM 4234 C CA . GLN A 1 518 ? -3.264 -16.670 20.809 1.00 83.25 518 GLN A CA 1
ATOM 4235 C C . GLN A 1 518 ? -3.385 -15.487 21.784 1.00 83.25 518 GLN A C 1
ATOM 4237 O O . GLN A 1 518 ? -2.997 -15.607 22.942 1.00 83.25 518 GLN A O 1
ATOM 4242 N N . GLN A 1 519 ? -3.955 -14.359 21.347 1.00 71.69 519 GLN A N 1
ATOM 4243 C CA . GLN A 1 519 ? -4.206 -13.185 22.195 1.00 71.69 519 GLN A CA 1
ATOM 4244 C C . GLN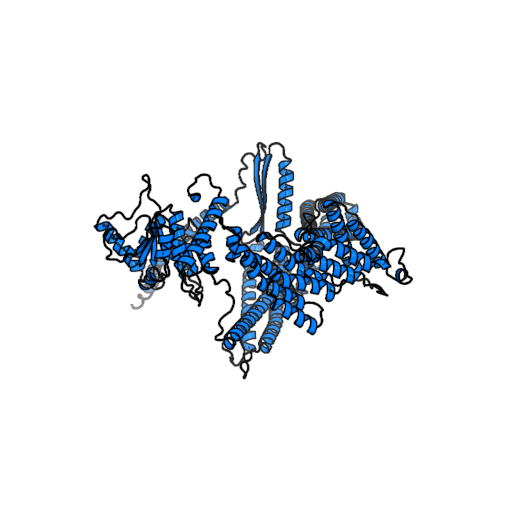 A 1 519 ? -5.217 -13.472 23.311 1.00 71.69 519 GLN A C 1
ATOM 4246 O O . GLN A 1 519 ? -5.074 -12.949 24.411 1.00 71.69 519 GLN A O 1
ATOM 4251 N N . ALA A 1 520 ? -6.202 -14.333 23.055 1.00 79.62 520 ALA A N 1
ATOM 4252 C CA . ALA A 1 520 ? -7.139 -14.808 24.068 1.00 79.62 520 ALA A CA 1
ATOM 4253 C C . ALA A 1 520 ? -6.516 -15.818 25.053 1.00 79.62 520 ALA A C 1
ATOM 4255 O O . ALA A 1 520 ? -7.168 -16.205 26.017 1.00 79.62 520 ALA A O 1
ATOM 4256 N N . GLY A 1 521 ? -5.267 -16.248 24.840 1.00 80.19 521 GLY A N 1
ATOM 4257 C CA . GLY A 1 521 ? -4.577 -17.199 25.714 1.00 80.19 521 GLY A CA 1
ATOM 4258 C C . GLY A 1 521 ? -5.044 -18.650 25.569 1.00 80.19 521 GLY A C 1
ATOM 4259 O O . GLY A 1 521 ? -4.771 -19.454 26.459 1.00 80.19 521 GLY A O 1
ATOM 4260 N N . PHE A 1 522 ? -5.738 -18.999 24.480 1.00 84.00 522 PHE A N 1
ATOM 4261 C CA . PHE A 1 522 ? -6.159 -20.375 24.213 1.00 84.00 522 PHE A CA 1
ATOM 4262 C C . PHE A 1 522 ? -5.055 -21.189 23.521 1.00 84.00 522 PHE A C 1
ATOM 4264 O O . PHE A 1 522 ? -4.328 -20.686 22.660 1.00 84.00 522 PHE A O 1
ATOM 4271 N N . GLU A 1 523 ? -4.955 -22.478 23.856 1.00 83.19 523 GLU A N 1
ATOM 4272 C CA . GLU A 1 523 ? -4.076 -23.410 23.144 1.00 83.19 523 GLU A CA 1
ATOM 4273 C C . GLU A 1 523 ? -4.645 -23.772 21.770 1.00 83.19 523 GLU A C 1
ATOM 4275 O O . GLU A 1 523 ? -5.813 -24.129 21.656 1.00 83.19 523 GLU A O 1
ATOM 4280 N N . GLU A 1 524 ? -3.811 -23.747 20.725 1.00 83.50 524 GLU A N 1
ATOM 4281 C CA . GLU A 1 524 ? -4.223 -24.078 19.355 1.00 83.50 524 GLU A CA 1
ATOM 4282 C C . GLU A 1 524 ? -4.892 -25.469 19.277 1.00 83.50 524 GLU A C 1
ATOM 4284 O O . GLU A 1 524 ? -4.258 -26.508 19.516 1.00 83.50 524 GLU A O 1
ATOM 4289 N N . HIS A 1 525 ? -6.169 -25.485 18.884 1.00 85.50 525 HIS A N 1
ATOM 4290 C CA . HIS A 1 525 ? -6.926 -26.709 18.632 1.00 85.50 525 HIS A CA 1
ATOM 4291 C C . HIS A 1 525 ? -6.395 -27.455 17.401 1.00 85.50 525 HIS A C 1
ATOM 4293 O O . HIS A 1 525 ? -5.644 -26.915 16.583 1.00 85.50 525 HIS A O 1
ATOM 4299 N N . LYS A 1 526 ? -6.779 -28.729 17.263 1.00 92.00 526 LYS A N 1
ATOM 4300 C CA . LYS A 1 526 ? -6.307 -29.599 16.177 1.00 92.00 526 LYS A CA 1
ATOM 4301 C C . LYS A 1 526 ? -6.634 -29.014 14.800 1.00 92.00 526 LYS A C 1
ATOM 4303 O O . LYS A 1 526 ? -5.788 -29.030 13.911 1.00 92.00 526 LYS A O 1
ATOM 4308 N N . GLU A 1 527 ? -7.838 -28.486 14.634 1.00 93.94 527 GLU A N 1
ATOM 4309 C CA . GLU A 1 527 ? -8.326 -27.891 13.394 1.00 93.94 527 GLU A CA 1
ATOM 4310 C C . GLU A 1 527 ? -7.542 -26.617 13.043 1.00 93.94 527 GLU A C 1
ATOM 4312 O O . GLU A 1 527 ? -7.086 -26.474 11.905 1.00 93.94 527 GLU A O 1
ATOM 4317 N N . LEU A 1 528 ? -7.279 -25.748 14.028 1.00 90.94 528 LEU A N 1
ATOM 4318 C CA . LEU A 1 528 ? -6.451 -24.554 13.843 1.00 90.94 528 LEU A CA 1
ATOM 4319 C C . LEU A 1 528 ? -5.028 -24.900 13.400 1.00 90.94 528 LEU A C 1
ATOM 4321 O O . LEU A 1 528 ? -4.487 -24.251 12.505 1.00 90.94 528 LEU A O 1
ATOM 4325 N N . LYS A 1 529 ? -4.433 -25.941 14.000 1.00 91.69 529 LYS A N 1
ATOM 4326 C CA . LYS A 1 529 ? -3.103 -26.450 13.626 1.00 91.69 529 LYS A CA 1
ATOM 4327 C C . LYS A 1 529 ? -3.082 -26.937 12.180 1.00 91.69 529 LYS A C 1
ATOM 4329 O O . LYS A 1 529 ? -2.190 -26.557 11.430 1.00 91.69 529 LYS A O 1
ATOM 4334 N N . ILE A 1 530 ? -4.108 -27.677 11.749 1.00 93.44 530 ILE A N 1
ATOM 4335 C CA . ILE A 1 530 ? -4.246 -28.106 10.348 1.00 93.44 530 ILE A CA 1
ATOM 4336 C C . ILE A 1 530 ? -4.302 -26.890 9.415 1.00 93.44 530 ILE A C 1
ATOM 4338 O O . ILE A 1 530 ? -3.614 -26.861 8.393 1.00 93.44 530 ILE A O 1
ATOM 4342 N N . LEU A 1 531 ? -5.095 -25.868 9.747 1.00 93.12 531 LEU A N 1
ATOM 4343 C CA . LEU A 1 531 ? -5.209 -24.659 8.927 1.00 93.12 531 LEU A CA 1
ATOM 4344 C C . LEU A 1 531 ? -3.901 -23.864 8.877 1.00 93.12 531 LEU A C 1
ATOM 4346 O O . LEU A 1 531 ? -3.508 -23.399 7.804 1.00 93.12 531 LEU A O 1
ATOM 4350 N N . LYS A 1 532 ? -3.207 -23.747 10.009 1.00 91.19 532 LYS A N 1
ATOM 4351 C CA . LYS A 1 532 ? -1.886 -23.125 10.119 1.00 91.19 532 LYS A CA 1
ATOM 4352 C C . LYS A 1 532 ? -0.866 -23.830 9.221 1.00 91.19 532 LYS A C 1
ATOM 4354 O O . LYS A 1 532 ? -0.294 -23.188 8.339 1.00 91.19 532 LYS A O 1
ATOM 4359 N N . GLU A 1 533 ? -0.750 -25.151 9.327 1.00 90.81 533 GLU A N 1
ATOM 4360 C CA . GLU A 1 533 ? 0.144 -25.952 8.484 1.00 90.81 533 GLU A CA 1
ATOM 4361 C C . GLU A 1 533 ? -0.207 -25.825 6.991 1.00 90.81 533 GLU A C 1
ATOM 4363 O O . GLU A 1 533 ? 0.672 -25.749 6.128 1.00 90.81 533 GLU A O 1
ATOM 4368 N N . THR A 1 534 ? -1.504 -25.779 6.672 1.00 90.06 534 THR A N 1
ATOM 4369 C CA . THR A 1 534 ? -2.023 -25.781 5.296 1.00 90.06 534 THR A CA 1
ATOM 4370 C C . THR A 1 534 ? -1.852 -24.441 4.584 1.00 90.06 534 THR A C 1
ATOM 4372 O O . THR A 1 534 ? -1.559 -24.419 3.383 1.00 90.06 534 THR A O 1
ATOM 4375 N N . TYR A 1 535 ? -2.059 -23.328 5.290 1.00 89.94 535 TYR A N 1
ATOM 4376 C CA . TYR A 1 535 ? -2.101 -21.986 4.700 1.00 89.94 535 TYR A CA 1
ATOM 4377 C C . TYR A 1 535 ? -0.895 -21.113 5.042 1.00 89.94 535 TYR A C 1
ATOM 4379 O O . TYR A 1 535 ? -0.701 -20.099 4.373 1.00 89.94 535 TYR A O 1
ATOM 4387 N N . LEU A 1 536 ? -0.107 -21.453 6.065 1.00 88.06 536 LEU A N 1
ATOM 4388 C CA . LEU A 1 536 ? 1.007 -20.628 6.531 1.00 88.06 536 LEU A CA 1
ATOM 4389 C C . LEU A 1 536 ? 2.331 -21.381 6.420 1.00 88.06 536 LEU A C 1
ATOM 4391 O O . LEU A 1 536 ? 3.186 -20.952 5.643 1.00 88.06 536 LEU A O 1
ATOM 4395 N N . ASP A 1 537 ? 2.476 -22.518 7.098 1.00 86.81 537 ASP A N 1
ATOM 4396 C CA . ASP A 1 537 ? 3.794 -23.140 7.305 1.00 86.81 537 ASP A CA 1
ATOM 4397 C C . ASP A 1 537 ? 4.311 -23.840 6.037 1.00 86.81 537 ASP A C 1
ATOM 4399 O O . ASP A 1 537 ? 5.457 -23.662 5.627 1.00 86.81 537 ASP A O 1
ATOM 4403 N N . ASN A 1 538 ? 3.438 -24.553 5.317 1.00 86.56 538 ASN A N 1
ATOM 4404 C CA . ASN A 1 538 ? 3.824 -25.292 4.110 1.00 86.56 538 ASN A CA 1
ATOM 4405 C C . ASN A 1 538 ? 3.707 -24.485 2.806 1.00 86.56 538 ASN A C 1
ATOM 4407 O O . ASN A 1 538 ? 3.740 -25.069 1.720 1.00 86.56 538 ASN A O 1
ATOM 4411 N N . THR A 1 539 ? 3.543 -23.161 2.872 1.00 89.25 539 THR A N 1
ATOM 4412 C CA . THR A 1 539 ? 3.242 -22.323 1.696 1.00 89.25 539 THR A CA 1
ATOM 4413 C C . THR A 1 539 ? 4.337 -22.413 0.631 1.00 89.25 539 THR A C 1
ATOM 4415 O O . THR A 1 539 ? 4.058 -22.751 -0.523 1.00 89.25 539 THR A O 1
ATOM 4418 N N . ALA A 1 540 ? 5.601 -22.194 1.014 1.00 88.81 540 ALA A N 1
ATOM 4419 C CA . ALA A 1 540 ? 6.736 -22.340 0.105 1.00 88.81 540 ALA A CA 1
ATOM 4420 C C . ALA A 1 540 ? 6.819 -23.765 -0.470 1.00 88.81 540 ALA A C 1
ATOM 4422 O O . ALA A 1 540 ? 6.927 -23.938 -1.683 1.00 88.81 540 ALA A O 1
ATOM 4423 N N . THR A 1 541 ? 6.690 -24.792 0.373 1.00 89.56 541 THR A N 1
ATOM 4424 C CA . THR A 1 541 ? 6.744 -26.204 -0.042 1.00 89.56 541 THR A CA 1
ATOM 4425 C C . THR A 1 541 ? 5.683 -26.535 -1.091 1.00 89.56 541 THR A C 1
ATOM 4427 O O . THR A 1 541 ? 5.983 -27.207 -2.078 1.00 89.56 541 THR A O 1
ATOM 4430 N N . GLN A 1 542 ? 4.461 -26.023 -0.932 1.00 91.00 542 GLN A N 1
ATOM 4431 C CA . GLN A 1 542 ? 3.368 -26.227 -1.884 1.00 91.00 542 GLN A CA 1
ATOM 4432 C C . GLN A 1 542 ? 3.630 -25.547 -3.232 1.00 91.00 542 GLN A C 1
ATOM 4434 O O . GLN A 1 542 ? 3.408 -26.161 -4.277 1.00 91.00 542 GLN A O 1
ATOM 4439 N N . ILE A 1 543 ? 4.158 -24.319 -3.230 1.00 92.56 543 ILE A N 1
ATOM 4440 C CA . ILE A 1 543 ? 4.549 -23.611 -4.461 1.00 92.56 543 ILE A CA 1
ATOM 4441 C C . ILE A 1 543 ? 5.640 -24.388 -5.200 1.00 92.56 543 ILE A C 1
ATOM 4443 O O . ILE A 1 543 ? 5.540 -24.622 -6.406 1.00 92.56 543 ILE A O 1
ATOM 4447 N N . ILE A 1 544 ? 6.657 -24.837 -4.467 1.00 93.75 544 ILE A N 1
ATOM 4448 C CA . ILE A 1 544 ? 7.765 -25.623 -5.008 1.00 93.75 544 ILE A CA 1
ATOM 4449 C C . ILE A 1 544 ? 7.279 -26.965 -5.561 1.00 93.75 544 ILE A C 1
ATOM 4451 O O . ILE A 1 544 ? 7.692 -27.367 -6.648 1.00 93.75 544 ILE A O 1
ATOM 4455 N N . HIS A 1 545 ? 6.383 -27.652 -4.853 1.00 92.94 545 HIS A N 1
ATOM 4456 C CA . HIS A 1 545 ? 5.783 -28.895 -5.325 1.00 92.94 545 HIS A CA 1
ATOM 4457 C C . HIS A 1 545 ? 4.975 -28.684 -6.613 1.00 92.94 545 HIS A C 1
ATOM 4459 O O . HIS A 1 545 ? 5.111 -29.463 -7.555 1.00 92.94 545 HIS A O 1
ATOM 4465 N N . HIS A 1 546 ? 4.184 -27.611 -6.690 1.00 92.62 546 HIS A N 1
ATOM 4466 C CA . HIS A 1 546 ? 3.415 -27.279 -7.887 1.00 92.62 546 HIS A CA 1
ATOM 4467 C C . HIS A 1 546 ? 4.320 -26.968 -9.090 1.00 92.62 546 HIS A C 1
ATOM 4469 O O . HIS A 1 546 ? 4.078 -27.497 -10.174 1.00 92.62 546 HIS A O 1
ATOM 4475 N N . LEU A 1 547 ? 5.393 -26.188 -8.904 1.00 93.81 547 LEU A N 1
ATOM 4476 C CA . LEU A 1 547 ? 6.395 -25.944 -9.950 1.00 93.81 547 LEU A CA 1
ATOM 4477 C C . LEU A 1 547 ? 7.055 -27.246 -10.421 1.00 93.81 547 LEU A C 1
ATOM 4479 O O . LEU A 1 547 ? 7.151 -27.491 -11.622 1.00 93.81 547 LEU A O 1
ATOM 4483 N N . ASP A 1 548 ? 7.475 -28.093 -9.481 1.00 92.69 548 ASP A N 1
ATOM 4484 C CA . ASP A 1 548 ? 8.150 -29.358 -9.768 1.00 92.69 548 ASP A CA 1
ATOM 4485 C C . ASP A 1 548 ? 7.251 -30.343 -10.529 1.00 92.69 548 ASP A C 1
ATOM 4487 O O . ASP A 1 548 ? 7.701 -30.982 -11.480 1.00 92.69 548 ASP A O 1
ATOM 4491 N N . LYS A 1 549 ? 5.964 -30.422 -10.160 1.00 92.00 549 LYS A N 1
ATOM 4492 C CA . LYS A 1 549 ? 4.950 -31.223 -10.862 1.00 92.00 549 LYS A CA 1
ATOM 4493 C C . LYS A 1 549 ? 4.682 -30.669 -12.264 1.00 92.00 549 LYS A C 1
ATOM 4495 O O . LYS A 1 549 ? 4.711 -31.420 -13.235 1.00 92.00 549 LYS A O 1
ATOM 4500 N N . ALA A 1 550 ? 4.435 -29.364 -12.385 1.00 91.00 550 ALA A N 1
ATOM 4501 C CA . ALA A 1 550 ? 4.049 -28.741 -13.651 1.00 91.00 550 ALA A CA 1
ATOM 4502 C C . ALA A 1 550 ? 5.188 -28.718 -14.686 1.00 91.00 550 ALA A C 1
ATOM 4504 O O . ALA A 1 550 ? 4.926 -28.766 -15.888 1.00 91.00 550 ALA A O 1
ATOM 4505 N N . LEU A 1 551 ? 6.445 -28.678 -14.234 1.00 91.88 551 LEU A N 1
ATOM 4506 C CA . LEU A 1 551 ? 7.637 -28.723 -15.086 1.00 91.88 551 LEU A CA 1
ATOM 4507 C C . LEU A 1 551 ? 8.254 -30.123 -15.197 1.00 91.88 551 LEU A C 1
ATOM 4509 O O . LEU A 1 551 ? 9.283 -30.277 -15.854 1.00 91.88 551 LEU A O 1
ATOM 4513 N N . ALA A 1 552 ? 7.640 -31.156 -14.608 1.00 90.81 552 ALA A N 1
ATOM 4514 C CA . ALA A 1 552 ? 8.202 -32.506 -14.552 1.00 90.81 552 ALA A CA 1
ATOM 4515 C C . ALA A 1 552 ? 8.579 -33.072 -15.931 1.00 90.81 552 ALA A C 1
ATOM 4517 O O . ALA A 1 552 ? 9.545 -33.824 -16.020 1.00 90.81 552 ALA A O 1
ATOM 4518 N N . TRP A 1 553 ? 7.876 -32.667 -16.993 1.00 89.12 553 TRP A N 1
ATOM 4519 C CA . TRP A 1 553 ? 8.137 -33.040 -18.390 1.00 89.12 553 TRP A CA 1
ATOM 4520 C C . TRP A 1 553 ? 9.537 -32.645 -18.902 1.00 89.12 553 TRP A C 1
ATOM 4522 O O . TRP A 1 553 ? 10.024 -33.230 -19.869 1.00 89.12 553 TRP A O 1
ATOM 4532 N N . ALA A 1 554 ? 10.201 -31.664 -18.279 1.00 89.75 554 ALA A N 1
ATOM 4533 C CA . ALA A 1 554 ? 11.546 -31.228 -18.663 1.00 89.75 554 ALA A CA 1
ATOM 4534 C C . ALA A 1 554 ? 12.668 -32.073 -18.023 1.00 89.75 554 ALA A C 1
ATOM 4536 O O . ALA A 1 554 ? 13.813 -32.058 -18.507 1.00 89.75 554 ALA A O 1
ATOM 4537 N N . LYS A 1 555 ? 12.351 -32.836 -16.965 1.00 91.00 555 LYS A N 1
ATOM 4538 C CA . LYS A 1 555 ? 13.305 -33.709 -16.267 1.00 91.00 555 LYS A CA 1
ATOM 4539 C C . LYS A 1 555 ? 13.762 -34.849 -17.179 1.00 91.00 555 LYS A C 1
ATOM 4541 O O . LYS A 1 555 ? 12.905 -35.403 -17.865 1.00 91.00 555 LYS A O 1
ATOM 4546 N N . PRO A 1 556 ? 15.062 -35.212 -17.198 1.00 89.00 556 PRO A N 1
ATOM 4547 C CA . PRO A 1 556 ? 15.606 -36.241 -18.089 1.00 89.00 556 PRO A CA 1
ATOM 4548 C C . PRO A 1 556 ? 14.772 -37.526 -18.167 1.00 89.00 556 PRO A C 1
ATOM 4550 O O . PRO A 1 556 ? 14.532 -38.021 -19.263 1.00 89.00 556 PRO A O 1
ATOM 4553 N N . GLU A 1 557 ? 14.279 -38.004 -17.027 1.00 89.06 557 GLU A N 1
ATOM 4554 C CA . GLU A 1 557 ? 13.481 -39.221 -16.869 1.00 89.06 557 GLU A CA 1
ATOM 4555 C C . GLU A 1 557 ? 12.062 -39.153 -17.467 1.00 89.06 557 GLU A C 1
ATOM 4557 O O . GLU A 1 557 ? 11.478 -40.192 -17.756 1.00 89.06 557 GLU A O 1
ATOM 4562 N N . ASN A 1 558 ? 11.517 -37.955 -17.704 1.00 87.25 558 ASN A N 1
ATOM 4563 C CA . ASN A 1 558 ? 10.144 -37.745 -18.188 1.00 87.25 558 ASN A CA 1
ATOM 4564 C C . ASN A 1 558 ? 10.087 -37.139 -19.602 1.00 87.25 558 ASN A C 1
ATOM 4566 O O . ASN A 1 558 ? 9.015 -36.728 -20.060 1.00 87.25 558 ASN A O 1
ATOM 4570 N N . ARG A 1 559 ? 11.228 -37.022 -20.297 1.00 87.06 559 ARG A N 1
ATOM 4571 C CA . ARG A 1 559 ? 11.293 -36.383 -21.621 1.00 87.06 559 ARG A CA 1
ATOM 4572 C C . ARG A 1 559 ? 10.612 -37.249 -22.675 1.00 87.06 559 ARG A C 1
ATOM 4574 O O . ARG A 1 559 ? 11.173 -38.230 -23.151 1.00 87.06 559 ARG A O 1
ATOM 4581 N N . GLY A 1 560 ? 9.416 -36.836 -23.081 1.00 77.31 560 GLY A N 1
ATOM 4582 C CA . GLY A 1 560 ? 8.727 -37.384 -24.247 1.00 77.31 560 GLY A CA 1
ATOM 4583 C C . GLY A 1 560 ? 9.129 -36.702 -25.565 1.00 77.31 560 GLY A C 1
ATOM 4584 O O . GLY A 1 560 ? 9.877 -35.721 -25.561 1.00 77.31 560 GLY A O 1
ATOM 4585 N N . PRO A 1 561 ? 8.579 -37.154 -26.707 1.00 72.69 561 PRO A N 1
ATOM 4586 C CA . PRO A 1 561 ? 8.811 -36.549 -28.025 1.00 72.69 561 PRO A CA 1
ATOM 4587 C C . PRO A 1 561 ? 8.546 -35.033 -28.072 1.00 72.69 561 PRO A C 1
ATOM 4589 O O . PRO A 1 561 ? 9.276 -34.291 -28.727 1.00 72.69 561 PRO A O 1
ATOM 4592 N N . TRP A 1 562 ? 7.554 -34.558 -27.311 1.00 69.62 562 TRP A N 1
ATOM 4593 C CA . TRP A 1 562 ? 7.157 -33.147 -27.235 1.00 69.62 562 TRP A CA 1
ATOM 4594 C C . TRP A 1 562 ? 8.239 -32.227 -26.653 1.00 69.62 562 TRP A C 1
ATOM 4596 O O . TRP A 1 562 ? 8.329 -31.068 -27.050 1.00 69.62 562 TRP A O 1
ATOM 4606 N N . TYR A 1 563 ? 9.133 -32.751 -25.805 1.00 78.25 563 TYR A N 1
ATOM 4607 C CA . TYR A 1 563 ? 10.274 -31.996 -25.275 1.00 78.25 563 TYR A CA 1
ATOM 4608 C C . TYR A 1 563 ? 11.175 -31.455 -26.397 1.00 78.25 563 TYR A C 1
ATOM 4610 O O . TYR A 1 563 ? 11.691 -30.340 -26.321 1.00 78.25 563 TYR A O 1
ATOM 4618 N N . TRP A 1 564 ? 11.368 -32.229 -27.466 1.00 74.25 564 TRP A N 1
ATOM 4619 C CA . TRP A 1 564 ? 12.271 -31.862 -28.559 1.00 74.25 564 TRP A CA 1
ATOM 4620 C C . TRP A 1 564 ? 11.705 -30.752 -29.447 1.00 74.25 564 TRP A C 1
ATOM 4622 O O . TRP A 1 564 ? 12.479 -29.952 -29.972 1.00 74.25 564 TRP A O 1
ATOM 4632 N N . ILE A 1 565 ? 10.376 -30.669 -29.540 1.00 70.88 565 ILE A N 1
ATOM 4633 C CA . ILE A 1 565 ? 9.640 -29.674 -30.333 1.00 70.88 565 ILE A CA 1
ATOM 4634 C C . ILE A 1 565 ? 9.539 -28.331 -29.586 1.00 70.88 565 ILE A C 1
ATOM 4636 O O . ILE A 1 565 ? 9.432 -27.274 -30.208 1.00 70.88 565 ILE A O 1
ATOM 4640 N N . GLU A 1 566 ? 9.634 -28.349 -28.256 1.00 75.00 566 GLU A N 1
ATOM 4641 C CA . GLU A 1 566 ? 9.587 -27.144 -27.431 1.00 75.00 566 GLU A CA 1
ATOM 4642 C C . GLU A 1 566 ? 10.788 -26.208 -27.682 1.00 75.00 566 GLU A C 1
ATOM 4644 O O . GLU A 1 566 ? 11.923 -26.643 -27.936 1.00 75.00 566 GLU A O 1
ATOM 4649 N N . ARG A 1 567 ? 10.554 -24.892 -27.588 1.00 74.25 567 ARG A N 1
ATOM 4650 C CA . ARG A 1 567 ? 11.571 -23.859 -27.841 1.00 74.25 567 ARG A CA 1
ATOM 4651 C C . ARG A 1 567 ? 12.733 -23.966 -26.850 1.00 74.25 567 ARG A C 1
ATOM 4653 O O . ARG A 1 567 ? 12.561 -24.278 -25.672 1.00 74.25 567 ARG A O 1
ATOM 4660 N N . SER A 1 568 ? 13.943 -23.642 -27.307 1.00 79.00 568 SER A N 1
ATOM 4661 C CA . SER A 1 568 ? 15.153 -23.650 -26.468 1.00 79.00 568 SER A CA 1
ATOM 4662 C C . SER A 1 568 ? 15.025 -22.748 -25.234 1.00 79.00 568 SER A C 1
ATOM 4664 O O . SER A 1 568 ? 15.421 -23.162 -24.146 1.00 79.00 568 SER A O 1
ATOM 4666 N N . ALA A 1 569 ? 14.415 -21.565 -25.377 1.00 79.88 569 ALA A N 1
ATOM 4667 C CA . ALA A 1 569 ? 14.144 -20.645 -24.270 1.00 79.88 569 ALA A CA 1
ATOM 4668 C C . ALA A 1 569 ? 13.228 -21.268 -23.201 1.00 79.88 569 ALA A C 1
ATOM 4670 O O . ALA A 1 569 ? 13.517 -21.174 -22.011 1.00 79.88 569 ALA A O 1
ATOM 4671 N N . VAL A 1 570 ? 12.178 -21.982 -23.619 1.00 82.56 570 VAL A N 1
ATOM 4672 C CA . VAL A 1 570 ? 11.225 -22.642 -22.712 1.00 82.56 570 VAL A CA 1
ATOM 4673 C C . VAL A 1 570 ? 11.883 -23.814 -21.984 1.00 82.56 570 VAL A C 1
ATOM 4675 O O . VAL A 1 570 ? 11.755 -23.935 -20.767 1.00 82.56 570 VAL A O 1
ATOM 4678 N N . LYS A 1 571 ? 12.676 -24.632 -22.690 1.00 85.44 571 LYS A N 1
ATOM 4679 C CA . LYS A 1 571 ? 13.477 -25.704 -22.073 1.00 85.44 571 LYS A CA 1
ATOM 4680 C C . LYS A 1 571 ? 14.473 -25.166 -21.046 1.00 85.44 571 LYS A C 1
ATOM 4682 O O . LYS A 1 571 ? 14.628 -25.751 -19.976 1.00 85.44 571 LYS A O 1
ATOM 4687 N N . LYS A 1 572 ? 15.148 -24.057 -21.365 1.00 89.44 572 LYS A N 1
ATOM 4688 C CA . LYS A 1 572 ? 16.098 -23.391 -20.464 1.00 89.44 572 LYS A CA 1
ATOM 4689 C C . LYS A 1 572 ? 15.396 -22.891 -19.201 1.00 89.44 572 LYS A C 1
ATOM 4691 O O . LYS A 1 572 ? 15.875 -23.184 -18.110 1.00 89.44 572 LYS A O 1
ATOM 4696 N N . ALA A 1 573 ? 14.253 -22.220 -19.354 1.00 90.94 573 ALA A N 1
ATOM 4697 C CA . ALA A 1 573 ? 13.436 -21.758 -18.238 1.00 90.94 573 ALA A CA 1
ATOM 4698 C C . ALA A 1 573 ? 12.996 -22.917 -17.336 1.00 90.94 573 ALA A C 1
ATOM 4700 O O . ALA A 1 573 ? 13.242 -22.887 -16.133 1.00 90.94 573 ALA A O 1
ATOM 4701 N N . ALA A 1 574 ? 12.416 -23.970 -17.921 1.00 91.38 574 ALA A N 1
ATOM 4702 C CA . ALA A 1 574 ? 11.943 -25.134 -17.178 1.00 91.38 574 ALA A CA 1
ATOM 4703 C C . ALA A 1 574 ? 13.072 -25.812 -16.383 1.00 91.38 574 ALA A C 1
ATOM 4705 O O . ALA A 1 574 ? 12.918 -26.069 -15.191 1.00 91.38 574 ALA A O 1
ATOM 4706 N N . ASN A 1 575 ? 14.227 -26.044 -17.013 1.00 92.94 575 ASN A N 1
ATOM 4707 C CA . ASN A 1 575 ? 15.379 -26.662 -16.355 1.00 92.94 575 ASN A CA 1
ATOM 4708 C C . ASN A 1 575 ? 15.949 -25.789 -15.224 1.00 92.94 575 ASN A C 1
ATOM 4710 O O . ASN A 1 575 ? 16.214 -26.300 -14.139 1.00 92.94 575 ASN A O 1
ATOM 4714 N N . GLU A 1 576 ? 16.138 -24.484 -15.454 1.00 95.50 576 GLU A N 1
ATOM 4715 C CA . GLU A 1 576 ? 16.687 -23.569 -14.441 1.00 95.50 576 GLU A CA 1
ATOM 4716 C C . GLU A 1 576 ? 15.744 -23.448 -13.235 1.00 95.50 576 GLU A C 1
ATOM 4718 O O . GLU A 1 576 ? 16.191 -23.544 -12.091 1.00 95.50 576 GLU A O 1
ATOM 4723 N N . ILE A 1 577 ? 14.434 -23.331 -13.478 1.00 96.62 577 ILE A N 1
ATOM 4724 C CA . ILE A 1 577 ? 13.418 -23.284 -12.419 1.00 96.62 577 ILE A CA 1
ATOM 4725 C C . ILE A 1 577 ? 13.398 -24.595 -11.625 1.00 96.62 577 ILE A C 1
ATOM 4727 O O . ILE A 1 577 ? 13.362 -24.541 -10.400 1.00 96.62 577 ILE A O 1
ATOM 4731 N N . LEU A 1 578 ? 13.471 -25.761 -12.278 1.00 95.81 578 LEU A N 1
ATOM 4732 C CA . LEU A 1 578 ? 13.517 -27.059 -11.591 1.00 95.81 578 LEU A CA 1
ATOM 4733 C C . LEU A 1 578 ? 14.744 -27.200 -10.682 1.00 95.81 578 LEU A C 1
ATOM 4735 O O . LEU A 1 578 ? 14.617 -27.650 -9.542 1.00 95.81 578 LEU A O 1
ATOM 4739 N N . VAL A 1 579 ? 15.925 -26.792 -11.159 1.00 95.69 579 VAL A N 1
ATOM 4740 C CA . VAL A 1 579 ? 17.164 -26.826 -10.364 1.00 95.69 579 VAL A CA 1
ATOM 4741 C C . VAL A 1 579 ? 17.039 -25.929 -9.133 1.00 95.69 579 VAL A C 1
ATOM 4743 O O . VAL A 1 579 ? 17.343 -26.360 -8.021 1.00 95.69 579 VAL A O 1
ATOM 4746 N N . LEU A 1 580 ? 16.551 -24.699 -9.309 1.00 96.19 580 LEU A N 1
ATOM 4747 C CA . LEU A 1 580 ? 16.382 -23.749 -8.209 1.00 96.19 580 LEU A CA 1
ATOM 4748 C C . LEU A 1 580 ? 15.290 -24.185 -7.229 1.00 96.19 580 LEU A C 1
ATOM 4750 O O . LEU A 1 580 ? 15.479 -24.075 -6.020 1.00 96.19 580 LEU A O 1
ATOM 4754 N N . ALA A 1 581 ? 14.189 -24.747 -7.729 1.00 95.06 581 ALA A N 1
ATOM 4755 C CA . ALA A 1 581 ? 13.124 -25.302 -6.906 1.00 95.06 581 ALA A CA 1
ATOM 4756 C C . ALA A 1 581 ? 13.631 -26.470 -6.046 1.00 95.06 581 ALA A C 1
ATOM 4758 O O . ALA A 1 581 ? 13.327 -26.541 -4.856 1.00 95.06 581 ALA A O 1
ATOM 4759 N N . ASN A 1 582 ? 14.465 -27.348 -6.610 1.00 93.38 582 ASN A N 1
ATOM 4760 C CA . ASN A 1 582 ? 15.126 -28.402 -5.846 1.00 93.38 582 ASN A CA 1
ATOM 4761 C C . ASN A 1 582 ? 16.117 -27.838 -4.810 1.00 93.38 582 ASN A C 1
ATOM 4763 O O . ASN A 1 582 ? 16.190 -28.350 -3.697 1.00 93.38 582 ASN A O 1
ATOM 4767 N N . GLY A 1 583 ? 16.814 -26.743 -5.128 1.00 92.25 583 GLY A N 1
ATOM 4768 C CA . GLY A 1 583 ? 17.651 -26.017 -4.168 1.00 92.25 583 GLY A CA 1
ATOM 4769 C C . GLY A 1 583 ? 16.870 -25.517 -2.946 1.00 92.25 583 GLY A C 1
ATOM 4770 O O . GLY A 1 583 ? 17.359 -25.635 -1.826 1.00 92.25 583 GLY A O 1
ATOM 4771 N N . VAL A 1 584 ? 15.631 -25.043 -3.135 1.00 91.69 584 VAL A N 1
ATOM 4772 C CA . VAL A 1 584 ? 14.739 -24.670 -2.019 1.00 91.69 584 VAL A CA 1
ATOM 4773 C C . VAL A 1 584 ? 14.349 -25.894 -1.183 1.00 91.69 584 VAL A C 1
ATOM 4775 O O . VAL A 1 584 ? 14.335 -25.799 0.040 1.00 91.69 584 VAL A O 1
ATOM 4778 N N . LYS A 1 585 ? 14.085 -27.055 -1.807 1.00 90.69 585 LYS A N 1
ATOM 4779 C CA . LYS A 1 585 ? 13.771 -28.307 -1.082 1.00 90.69 585 LYS A CA 1
ATOM 4780 C C . LYS A 1 585 ? 14.943 -28.825 -0.240 1.00 90.69 585 LYS A C 1
ATOM 4782 O O . LYS A 1 585 ? 14.718 -29.468 0.777 1.00 90.69 585 LYS A O 1
ATOM 4787 N N . GLN A 1 586 ? 16.177 -28.609 -0.695 1.00 91.44 586 GLN A N 1
ATOM 4788 C CA . GLN A 1 586 ? 17.389 -29.128 -0.052 1.00 91.44 586 GLN A CA 1
ATOM 4789 C C . GLN A 1 586 ? 17.945 -28.213 1.048 1.00 91.44 586 GLN A C 1
ATOM 4791 O O . GLN A 1 586 ? 18.806 -28.649 1.816 1.00 91.44 586 GLN A O 1
ATOM 4796 N N . ALA A 1 587 ? 17.486 -26.962 1.126 1.00 88.50 587 ALA A N 1
ATOM 4797 C CA . ALA A 1 587 ? 17.921 -26.016 2.145 1.00 88.50 587 ALA A CA 1
ATOM 4798 C C . ALA A 1 587 ? 17.488 -26.487 3.543 1.00 88.50 587 ALA A C 1
ATOM 4800 O O . ALA A 1 587 ? 16.311 -26.748 3.778 1.00 88.50 587 ALA A O 1
ATOM 4801 N N . ARG A 1 588 ? 18.455 -26.612 4.461 1.00 83.06 588 ARG A N 1
ATOM 4802 C CA . ARG A 1 588 ? 18.235 -27.161 5.813 1.00 83.06 588 ARG A CA 1
ATOM 4803 C C . ARG A 1 588 ? 18.033 -26.090 6.881 1.00 83.06 588 ARG A C 1
ATOM 4805 O O . ARG A 1 588 ? 17.420 -26.373 7.901 1.00 83.06 588 ARG A O 1
ATOM 4812 N N . ASP A 1 589 ? 18.562 -24.893 6.653 1.00 83.94 589 ASP A N 1
ATOM 4813 C CA . ASP A 1 589 ? 18.481 -23.757 7.566 1.00 83.94 589 ASP A CA 1
ATOM 4814 C C . ASP A 1 589 ? 17.749 -22.564 6.928 1.00 83.94 589 ASP A C 1
ATOM 4816 O O . ASP A 1 589 ? 17.661 -22.439 5.701 1.00 83.94 589 ASP A O 1
ATOM 4820 N N . SER A 1 590 ? 17.238 -21.674 7.786 1.00 80.38 590 SER A N 1
ATOM 4821 C CA . SER A 1 590 ? 16.428 -20.511 7.395 1.00 80.38 590 SER A CA 1
ATOM 4822 C C . SER A 1 590 ? 17.155 -19.581 6.414 1.00 80.38 590 SER A C 1
ATOM 4824 O O . SER A 1 590 ? 16.573 -19.156 5.414 1.00 80.38 590 SER A O 1
ATOM 4826 N N . LEU A 1 591 ? 18.449 -19.314 6.628 1.00 84.38 591 LEU A N 1
ATOM 4827 C CA . LEU A 1 591 ? 19.221 -18.401 5.782 1.00 84.38 591 LEU A CA 1
ATOM 4828 C C . LEU A 1 591 ? 19.440 -18.995 4.385 1.00 84.38 591 LEU A C 1
ATOM 4830 O O . LEU A 1 591 ? 19.185 -18.335 3.374 1.00 84.38 591 LEU A O 1
ATOM 4834 N N . SER A 1 592 ? 19.856 -20.260 4.309 1.00 87.38 592 SER A N 1
ATOM 4835 C CA . SER A 1 592 ? 20.017 -20.969 3.036 1.00 87.38 592 SER A CA 1
ATOM 4836 C C . SER A 1 592 ? 18.705 -21.038 2.257 1.00 87.38 592 SER A C 1
ATOM 4838 O O . SER A 1 592 ? 18.703 -20.890 1.030 1.00 87.38 592 SER A O 1
ATOM 4840 N N . LYS A 1 593 ? 17.575 -21.211 2.952 1.00 87.94 593 LYS A N 1
ATOM 4841 C CA . LYS A 1 593 ? 16.250 -21.255 2.329 1.00 87.94 593 LYS A CA 1
ATOM 4842 C C . LYS A 1 593 ? 15.810 -19.888 1.813 1.00 87.94 593 LYS A C 1
ATOM 4844 O O . LYS A 1 593 ? 15.365 -19.800 0.669 1.00 87.94 593 LYS A O 1
ATOM 4849 N N . GLN A 1 594 ? 16.030 -18.816 2.575 1.00 88.50 594 GLN A N 1
ATOM 4850 C CA . GLN A 1 594 ? 15.832 -17.438 2.112 1.00 88.50 594 GLN A CA 1
ATOM 4851 C C . GLN A 1 594 ? 16.640 -17.147 0.839 1.00 88.50 594 GLN A C 1
ATOM 4853 O O . GLN A 1 594 ? 16.097 -16.654 -0.152 1.00 88.50 594 GLN A O 1
ATOM 4858 N N . VAL A 1 595 ? 17.925 -17.512 0.818 1.00 89.81 595 VAL A N 1
ATOM 4859 C CA . VAL A 1 595 ? 18.789 -17.342 -0.361 1.00 89.81 595 VAL A CA 1
ATOM 4860 C C . VAL A 1 595 ? 18.278 -18.155 -1.555 1.00 89.81 595 VAL A C 1
ATOM 4862 O O . VAL A 1 595 ? 18.268 -17.655 -2.683 1.00 89.81 595 VAL A O 1
ATOM 4865 N N . ALA A 1 596 ? 17.839 -19.396 -1.336 1.00 92.25 596 ALA A N 1
ATOM 4866 C CA . ALA A 1 596 ? 17.291 -20.242 -2.391 1.00 92.25 596 ALA A CA 1
ATOM 4867 C C . ALA A 1 596 ? 15.984 -19.669 -2.972 1.00 92.25 596 ALA A C 1
ATOM 4869 O O . ALA A 1 596 ? 15.828 -19.630 -4.194 1.00 92.25 596 ALA A O 1
ATOM 4870 N N . ILE A 1 597 ? 15.085 -19.154 -2.123 1.00 92.56 597 ILE A N 1
ATOM 4871 C CA . ILE A 1 597 ? 13.838 -18.505 -2.553 1.00 92.56 597 ILE A CA 1
ATOM 4872 C C . ILE A 1 597 ? 14.136 -17.221 -3.336 1.00 92.56 597 ILE A C 1
ATOM 4874 O O . ILE A 1 597 ? 13.571 -17.041 -4.414 1.00 92.56 597 ILE A O 1
ATOM 4878 N N . LYS A 1 598 ? 15.070 -16.376 -2.871 1.00 91.69 598 LYS A N 1
ATOM 4879 C CA . LYS A 1 598 ? 15.517 -15.173 -3.602 1.00 91.69 598 LYS A CA 1
ATOM 4880 C C . LYS A 1 598 ? 16.017 -15.522 -5.007 1.00 91.69 598 LYS A C 1
ATOM 4882 O O . LYS A 1 598 ? 15.613 -14.899 -5.990 1.00 91.69 598 LYS A O 1
ATOM 4887 N N . LYS A 1 599 ? 16.843 -16.570 -5.129 1.00 93.38 599 LYS A N 1
ATOM 4888 C CA . LYS A 1 599 ? 17.334 -17.061 -6.430 1.00 93.38 599 LYS A CA 1
ATOM 4889 C C . LYS A 1 599 ? 16.203 -17.564 -7.327 1.00 93.38 599 LYS A C 1
ATOM 4891 O O . LYS A 1 599 ? 16.183 -17.225 -8.509 1.00 93.38 599 LYS A O 1
ATOM 4896 N N . LEU A 1 600 ? 15.265 -18.340 -6.781 1.00 95.06 600 LEU A N 1
ATOM 4897 C CA . LEU A 1 600 ? 14.112 -18.839 -7.530 1.00 95.06 600 LEU A CA 1
ATOM 4898 C C . LEU A 1 600 ? 13.223 -17.693 -8.024 1.00 95.06 600 LEU A C 1
ATOM 4900 O O . LEU A 1 600 ? 12.909 -17.645 -9.211 1.00 95.06 600 LEU A O 1
ATOM 4904 N N . TYR A 1 601 ? 12.860 -16.756 -7.146 1.00 94.31 601 TYR A N 1
ATOM 4905 C CA . TYR A 1 601 ? 12.033 -15.600 -7.494 1.00 94.31 601 TYR A CA 1
ATOM 4906 C C . TYR A 1 601 ? 12.690 -14.776 -8.612 1.00 94.31 601 TYR A C 1
ATOM 4908 O O . TYR A 1 601 ? 12.059 -14.467 -9.622 1.00 94.31 601 TYR A O 1
ATOM 4916 N N . ARG A 1 602 ? 13.999 -14.511 -8.497 1.00 91.62 602 ARG A N 1
ATOM 4917 C CA . ARG A 1 602 ? 14.776 -13.843 -9.550 1.00 91.62 602 ARG A CA 1
ATOM 4918 C C . ARG A 1 602 ? 14.715 -14.591 -10.882 1.00 91.62 602 ARG A C 1
ATOM 4920 O O . ARG A 1 602 ? 14.511 -13.961 -11.919 1.00 91.62 602 ARG A O 1
ATOM 4927 N N . ALA A 1 603 ? 14.898 -15.910 -10.876 1.00 92.00 603 ALA A N 1
ATOM 4928 C CA . ALA A 1 603 ? 14.839 -16.709 -12.097 1.00 92.00 603 ALA A CA 1
ATOM 4929 C C . ALA A 1 603 ? 13.440 -16.702 -12.728 1.00 92.00 603 ALA A C 1
ATOM 4931 O O . ALA A 1 603 ? 13.330 -16.620 -13.950 1.00 92.00 603 ALA A O 1
ATO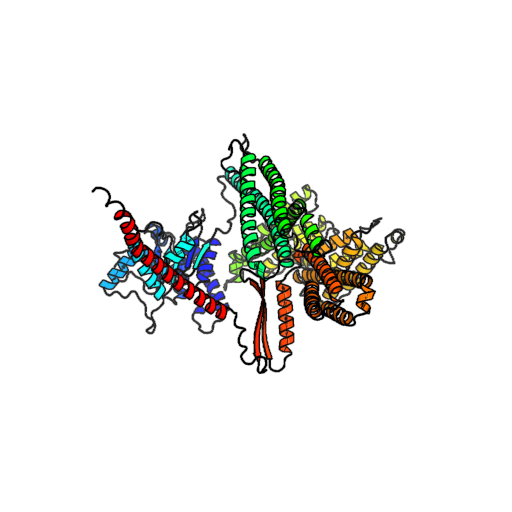M 4932 N N . LEU A 1 604 ? 12.379 -16.719 -11.917 1.00 93.38 604 LEU A N 1
ATOM 4933 C CA . LEU A 1 604 ? 11.005 -16.573 -12.394 1.00 93.38 604 LEU A CA 1
ATOM 4934 C C . LEU A 1 604 ? 10.803 -15.222 -13.097 1.00 93.38 604 LEU A C 1
ATOM 4936 O O . LEU A 1 604 ? 10.334 -15.210 -14.231 1.00 93.38 604 LEU A O 1
ATOM 4940 N N . CYS A 1 605 ? 11.217 -14.100 -12.497 1.00 90.38 605 CYS A N 1
ATOM 4941 C CA . CYS A 1 605 ? 11.129 -12.781 -13.144 1.00 90.38 605 CYS A CA 1
ATOM 4942 C C . CYS A 1 605 ? 11.973 -12.694 -14.424 1.00 90.38 605 CYS A C 1
ATOM 4944 O O . CYS A 1 605 ? 11.537 -12.130 -15.428 1.00 90.38 605 CYS A O 1
ATOM 4946 N N . LYS A 1 606 ? 13.175 -13.279 -14.415 1.00 88.88 606 LYS A N 1
ATOM 4947 C CA . LYS A 1 606 ? 14.046 -13.348 -15.593 1.00 88.88 606 LYS A CA 1
ATOM 4948 C C . LYS A 1 606 ? 13.379 -14.085 -16.749 1.00 88.88 606 LYS A C 1
ATOM 4950 O O . LYS A 1 606 ? 13.312 -13.561 -17.858 1.00 88.88 606 LYS A O 1
ATOM 4955 N N . HIS A 1 607 ? 12.858 -15.281 -16.490 1.00 87.88 607 HIS A N 1
ATOM 4956 C CA . HIS A 1 607 ? 12.203 -16.089 -17.518 1.00 87.88 607 HIS A CA 1
ATOM 4957 C C . HIS A 1 607 ? 10.838 -15.535 -17.924 1.00 87.88 607 HIS A C 1
ATOM 4959 O O . HIS A 1 607 ? 10.459 -15.688 -19.078 1.00 87.88 607 HIS A O 1
ATOM 4965 N N . GLN A 1 608 ? 10.139 -14.818 -17.040 1.00 89.56 608 GLN A N 1
ATOM 4966 C CA . GLN A 1 608 ? 8.954 -14.039 -17.405 1.00 89.56 608 GLN A CA 1
ATOM 4967 C C . GLN A 1 608 ? 9.282 -13.023 -18.507 1.00 89.56 608 GLN A C 1
ATOM 4969 O O . GLN A 1 608 ? 8.603 -13.010 -19.531 1.00 89.56 608 GLN A O 1
ATOM 4974 N N . ALA A 1 609 ? 10.341 -12.225 -18.329 1.00 82.25 609 ALA A N 1
ATOM 4975 C CA . ALA A 1 609 ? 10.768 -11.239 -19.323 1.00 82.25 609 ALA A CA 1
ATOM 4976 C C . ALA A 1 609 ? 11.269 -11.897 -20.622 1.00 82.25 609 ALA A C 1
ATOM 4978 O O . ALA A 1 609 ? 10.939 -11.450 -21.714 1.00 82.25 609 ALA A O 1
ATOM 4979 N N . GLN A 1 610 ? 12.032 -12.992 -20.525 1.00 81.25 610 GLN A N 1
ATOM 4980 C CA . GLN A 1 610 ? 12.566 -13.692 -21.704 1.00 81.25 610 GLN A CA 1
ATOM 4981 C C . GLN A 1 610 ? 11.494 -14.405 -22.533 1.00 81.25 610 GLN A C 1
ATOM 4983 O O . GLN A 1 610 ? 11.689 -14.625 -23.727 1.00 81.25 610 GLN A O 1
ATOM 4988 N N . LEU A 1 611 ? 10.385 -14.802 -21.909 1.00 79.12 611 LEU A N 1
ATOM 4989 C CA . LEU A 1 611 ? 9.298 -15.515 -22.568 1.00 79.12 611 LEU A CA 1
ATOM 4990 C C . LEU A 1 611 ? 8.132 -14.598 -22.962 1.00 79.12 611 LEU A C 1
ATOM 4992 O O . LEU A 1 611 ? 7.172 -15.117 -23.524 1.00 79.12 611 LEU A O 1
ATOM 4996 N N . GLU A 1 612 ? 8.172 -13.285 -22.702 1.00 77.00 612 GLU A N 1
ATOM 4997 C CA . GLU A 1 612 ? 7.056 -12.350 -22.955 1.00 77.00 612 GLU A CA 1
ATOM 4998 C C . GLU A 1 612 ? 6.565 -12.442 -24.414 1.00 77.00 612 GLU A C 1
ATOM 5000 O O . GLU A 1 612 ? 5.393 -12.744 -24.633 1.00 77.00 612 GLU A O 1
ATOM 5005 N N . ASP A 1 613 ? 7.482 -12.419 -25.388 1.00 70.94 613 ASP A N 1
ATOM 5006 C CA . ASP A 1 613 ? 7.162 -12.434 -26.829 1.00 70.94 613 ASP A CA 1
ATOM 5007 C C . ASP A 1 613 ? 7.415 -13.783 -27.535 1.00 70.94 613 ASP A C 1
ATOM 5009 O O . ASP A 1 613 ? 7.286 -13.915 -28.754 1.00 70.94 613 ASP A O 1
ATOM 5013 N N . VAL A 1 614 ? 7.786 -14.831 -26.794 1.00 66.88 614 VAL A N 1
ATOM 5014 C CA . VAL A 1 614 ? 8.126 -16.138 -27.385 1.00 66.88 614 VAL A CA 1
ATOM 5015 C C . VAL A 1 614 ? 6.868 -16.959 -27.662 1.00 66.88 614 VAL A C 1
ATOM 5017 O O . VAL A 1 614 ? 6.100 -17.259 -26.758 1.00 66.88 614 VAL A O 1
ATOM 5020 N N . TRP A 1 615 ? 6.644 -17.416 -28.891 1.00 61.50 615 TRP A N 1
ATOM 5021 C CA . TRP A 1 615 ? 5.557 -18.370 -29.151 1.00 61.50 615 TRP A CA 1
ATOM 5022 C C . TRP A 1 615 ? 5.861 -19.745 -28.522 1.00 61.50 615 TRP A C 1
ATOM 5024 O O . TRP A 1 615 ? 6.873 -20.363 -28.868 1.00 61.50 615 TRP A O 1
ATOM 5034 N N . ILE A 1 616 ? 4.995 -20.225 -27.618 1.00 69.06 616 ILE A N 1
ATOM 5035 C CA . ILE A 1 616 ? 5.189 -21.459 -26.828 1.00 69.06 616 ILE A CA 1
ATOM 5036 C C . ILE A 1 616 ? 4.206 -22.540 -27.280 1.00 69.06 616 ILE A C 1
ATOM 5038 O O . ILE A 1 616 ? 3.001 -22.302 -27.361 1.00 69.06 616 ILE A O 1
ATOM 5042 N N . PHE A 1 617 ? 4.716 -23.748 -27.513 1.00 56.69 617 PHE A N 1
ATOM 5043 C CA . PHE A 1 617 ? 3.922 -24.904 -27.917 1.00 56.69 617 PHE A CA 1
ATOM 5044 C C . PHE A 1 617 ? 3.553 -25.746 -26.688 1.00 56.69 617 PHE A C 1
ATOM 5046 O O . PHE A 1 617 ? 4.327 -26.577 -26.245 1.00 56.69 617 PHE A O 1
ATOM 5053 N N . SER A 1 618 ? 2.370 -25.541 -26.104 1.00 57.94 618 SER A N 1
ATOM 5054 C CA . SER A 1 618 ? 1.951 -26.273 -24.892 1.00 57.94 618 SER A CA 1
ATOM 5055 C C . SER A 1 618 ? 1.221 -27.577 -25.231 1.00 57.94 618 SER A C 1
ATOM 5057 O O . SER A 1 618 ? -0.005 -27.643 -25.167 1.00 57.94 618 SER A O 1
ATOM 5059 N N . PHE A 1 619 ? 1.966 -28.617 -25.616 1.00 61.28 619 PHE A N 1
ATOM 5060 C CA . PHE A 1 619 ? 1.395 -29.927 -25.955 1.00 61.28 619 PHE A CA 1
ATOM 5061 C C . PHE A 1 619 ? 1.522 -30.907 -24.785 1.00 61.28 619 PHE A C 1
ATOM 5063 O O . PHE A 1 619 ? 2.586 -31.466 -24.530 1.00 61.28 619 PHE A O 1
ATOM 5070 N N . GLY A 1 620 ? 0.416 -31.131 -24.069 1.00 59.47 620 GLY A N 1
ATOM 5071 C CA . GLY A 1 620 ? 0.357 -32.106 -22.971 1.00 59.47 620 GLY A CA 1
ATOM 5072 C C . GLY A 1 620 ? 1.034 -31.661 -21.669 1.00 59.47 620 GLY A C 1
ATOM 5073 O O . GLY A 1 620 ? 1.152 -32.457 -20.743 1.00 59.47 620 GLY A O 1
ATOM 5074 N N . HIS A 1 621 ? 1.453 -30.398 -21.570 1.00 71.75 621 HIS A N 1
ATOM 5075 C CA . HIS A 1 621 ? 1.943 -29.770 -20.343 1.00 71.75 621 HIS A CA 1
ATOM 5076 C C . HIS A 1 621 ? 1.447 -28.324 -20.241 1.00 71.75 621 HIS A C 1
ATOM 5078 O O . HIS A 1 621 ? 1.073 -27.703 -21.238 1.00 71.75 621 HIS A O 1
ATOM 5084 N N . LYS A 1 622 ? 1.453 -27.772 -19.023 1.00 76.75 622 LYS A N 1
ATOM 5085 C CA . LYS A 1 622 ? 1.062 -26.380 -18.775 1.00 76.75 622 LYS A CA 1
ATOM 5086 C C . LYS A 1 622 ? 2.015 -25.429 -19.502 1.00 76.75 622 LYS A C 1
ATOM 5088 O O . LYS A 1 622 ? 3.218 -25.689 -19.595 1.00 76.75 622 LYS A O 1
ATOM 5093 N N . ASN A 1 623 ? 1.479 -24.324 -20.012 1.00 82.81 623 ASN A N 1
ATOM 5094 C CA . ASN A 1 623 ? 2.282 -23.289 -20.646 1.00 82.81 623 ASN A CA 1
ATOM 5095 C C . ASN A 1 623 ? 3.258 -22.686 -19.621 1.00 82.81 623 ASN A C 1
ATOM 5097 O O . ASN A 1 623 ? 2.840 -22.227 -18.557 1.00 82.81 623 ASN A O 1
ATOM 5101 N N . ALA A 1 624 ? 4.559 -22.697 -19.930 1.00 84.50 624 ALA A N 1
ATOM 5102 C CA . ALA A 1 624 ? 5.592 -22.244 -19.001 1.00 84.50 624 ALA A CA 1
ATOM 5103 C C . ALA A 1 624 ? 5.469 -20.749 -18.658 1.00 84.50 624 ALA A C 1
ATOM 5105 O O . ALA A 1 624 ? 5.680 -20.381 -17.504 1.00 84.50 624 ALA A O 1
ATOM 5106 N N . ARG A 1 625 ? 5.070 -19.898 -19.617 1.00 84.94 625 ARG A N 1
ATOM 5107 C CA . ARG A 1 625 ? 4.809 -18.471 -19.366 1.00 84.94 625 ARG A CA 1
ATOM 5108 C C . ARG A 1 625 ? 3.660 -18.310 -18.376 1.00 84.94 625 ARG A C 1
ATOM 5110 O O . ARG A 1 625 ? 3.803 -17.591 -17.390 1.00 84.94 625 ARG A O 1
ATOM 5117 N N . ASP A 1 626 ? 2.551 -19.008 -18.604 1.00 85.75 626 ASP A N 1
ATOM 5118 C CA . ASP A 1 626 ? 1.383 -18.921 -17.722 1.00 85.75 626 ASP A CA 1
ATOM 5119 C C . ASP A 1 626 ? 1.698 -19.457 -16.326 1.00 85.75 626 ASP A C 1
ATOM 5121 O O . ASP A 1 626 ? 1.305 -18.850 -15.333 1.00 85.75 626 ASP A O 1
ATOM 5125 N N . LEU A 1 627 ? 2.454 -20.554 -16.233 1.00 89.81 627 LEU A N 1
ATOM 5126 C CA . LEU A 1 627 ? 2.907 -21.107 -14.960 1.00 89.81 627 LEU A CA 1
ATOM 5127 C C . LEU A 1 627 ? 3.783 -20.112 -14.185 1.00 89.81 627 LEU A C 1
ATOM 5129 O O . LEU A 1 627 ? 3.550 -19.910 -12.993 1.00 89.81 627 LEU A O 1
ATOM 5133 N N . ILE A 1 628 ? 4.764 -19.484 -14.841 1.00 90.00 628 ILE A N 1
ATOM 5134 C CA . ILE A 1 628 ? 5.640 -18.478 -14.222 1.00 90.00 628 ILE A CA 1
ATOM 5135 C C . ILE A 1 628 ? 4.814 -17.278 -13.752 1.00 90.00 628 ILE A C 1
ATOM 5137 O O . ILE A 1 628 ? 4.916 -16.889 -12.590 1.00 90.00 628 ILE A O 1
ATOM 5141 N N . ASN A 1 629 ? 3.943 -16.745 -14.613 1.00 88.75 629 ASN A N 1
ATOM 5142 C CA . ASN A 1 629 ? 3.070 -15.617 -14.286 1.00 88.75 629 ASN A CA 1
ATOM 5143 C C . ASN A 1 629 ? 2.152 -15.932 -13.101 1.00 88.75 629 ASN A C 1
ATOM 5145 O O . ASN A 1 629 ? 2.039 -15.139 -12.171 1.00 88.75 629 ASN A O 1
ATOM 5149 N N . GLN A 1 630 ? 1.511 -17.102 -13.103 1.00 88.25 630 GLN A N 1
ATOM 5150 C CA . GLN A 1 630 ? 0.650 -17.539 -12.003 1.00 88.25 630 GLN A CA 1
ATOM 5151 C C . GLN A 1 630 ? 1.437 -17.724 -10.706 1.00 88.25 630 GLN A C 1
ATOM 5153 O O . GLN A 1 630 ? 0.941 -17.364 -9.640 1.00 88.25 630 GLN A O 1
ATOM 5158 N N . THR A 1 631 ? 2.659 -18.247 -10.786 1.00 91.69 631 THR A N 1
ATOM 5159 C CA . THR A 1 631 ? 3.517 -18.448 -9.613 1.00 91.69 631 THR A CA 1
ATOM 5160 C C . THR A 1 631 ? 3.946 -17.114 -9.013 1.00 91.69 631 THR A C 1
ATOM 5162 O O . THR A 1 631 ? 3.757 -16.915 -7.817 1.00 91.69 631 THR A O 1
ATOM 5165 N N . LEU A 1 632 ? 4.437 -16.178 -9.832 1.00 89.06 632 LEU A N 1
ATOM 5166 C CA . LEU A 1 632 ? 4.802 -14.829 -9.387 1.00 89.06 632 LEU A CA 1
ATOM 5167 C C . LEU A 1 632 ? 3.600 -14.094 -8.789 1.00 89.06 632 LEU A C 1
ATOM 5169 O O . LEU A 1 632 ? 3.695 -13.578 -7.684 1.00 89.06 632 LEU A O 1
ATOM 5173 N N . ASN A 1 633 ? 2.442 -14.135 -9.455 1.00 87.00 633 ASN A N 1
ATOM 5174 C CA . ASN A 1 633 ? 1.212 -13.537 -8.928 1.00 87.00 633 ASN A CA 1
ATOM 5175 C C . ASN A 1 633 ? 0.778 -14.169 -7.600 1.00 87.00 633 ASN A C 1
ATOM 5177 O O . ASN A 1 633 ? 0.275 -13.471 -6.724 1.00 87.00 633 ASN A O 1
ATOM 5181 N N . THR A 1 634 ? 0.956 -15.486 -7.451 1.00 87.75 634 THR A N 1
ATOM 5182 C CA . THR A 1 634 ? 0.674 -16.177 -6.191 1.00 87.75 634 THR A CA 1
ATOM 5183 C C . THR A 1 634 ? 1.613 -15.662 -5.110 1.00 87.75 634 THR A C 1
ATOM 5185 O O . THR A 1 634 ? 1.114 -15.174 -4.104 1.00 87.75 634 THR A O 1
ATOM 5188 N N . MET A 1 635 ? 2.931 -15.688 -5.342 1.00 88.06 635 MET A N 1
ATOM 5189 C CA . MET A 1 635 ? 3.943 -15.219 -4.387 1.00 88.06 635 MET A CA 1
ATOM 5190 C C . MET A 1 635 ? 3.724 -13.757 -3.975 1.00 88.06 635 MET A C 1
ATOM 5192 O O . MET A 1 635 ? 3.735 -13.468 -2.785 1.00 88.06 635 MET A O 1
ATOM 5196 N N . ASP A 1 636 ? 3.430 -12.869 -4.925 1.00 84.25 636 ASP A N 1
ATOM 5197 C CA . ASP A 1 636 ? 3.163 -11.443 -4.680 1.00 84.25 636 ASP A CA 1
ATOM 5198 C C . ASP A 1 636 ? 1.886 -11.189 -3.866 1.00 84.25 636 ASP A C 1
ATOM 5200 O O . ASP A 1 636 ? 1.730 -10.126 -3.267 1.00 84.25 636 ASP A O 1
ATOM 5204 N N . SER A 1 637 ? 0.953 -12.144 -3.852 1.00 80.94 637 SER A N 1
ATOM 5205 C CA . SER A 1 637 ? -0.301 -12.037 -3.098 1.00 80.94 637 SER A CA 1
ATOM 5206 C C . SER A 1 637 ? -0.217 -12.582 -1.669 1.00 80.94 637 SER A C 1
ATOM 5208 O O . SER A 1 637 ? -1.147 -12.365 -0.887 1.00 80.94 637 SER A O 1
ATOM 5210 N N . LEU A 1 638 ? 0.867 -13.285 -1.326 1.00 83.12 638 LEU A N 1
ATOM 5211 C CA . LEU A 1 638 ? 1.031 -13.917 -0.020 1.00 83.12 638 LEU A CA 1
ATOM 5212 C C . LEU A 1 638 ? 1.291 -12.895 1.086 1.00 83.12 638 LEU A C 1
ATOM 5214 O O . LEU A 1 638 ? 1.886 -11.837 0.889 1.00 83.12 638 LEU A O 1
ATOM 5218 N N . THR A 1 639 ? 0.886 -13.259 2.298 1.00 76.75 639 THR A N 1
ATOM 5219 C CA . THR A 1 639 ? 1.251 -12.547 3.525 1.00 76.75 639 THR A CA 1
ATOM 5220 C C . THR A 1 639 ? 2.483 -13.149 4.189 1.00 76.75 639 THR A C 1
ATOM 5222 O O . THR A 1 639 ? 3.202 -12.437 4.885 1.00 76.75 639 THR A O 1
ATOM 5225 N N . VAL A 1 640 ? 2.705 -14.453 4.000 1.00 82.56 640 VAL A N 1
ATOM 5226 C CA . VAL A 1 640 ? 3.840 -15.204 4.545 1.00 82.56 640 VAL A CA 1
ATOM 5227 C C . VAL A 1 640 ? 4.141 -16.424 3.662 1.00 82.56 640 VAL A C 1
ATOM 5229 O O . VAL A 1 640 ? 3.232 -17.028 3.094 1.00 82.56 640 VAL A O 1
ATOM 5232 N N . LEU A 1 641 ? 5.415 -16.781 3.516 1.00 79.25 641 LEU A N 1
ATOM 5233 C CA . LEU A 1 641 ? 5.893 -17.965 2.787 1.00 79.25 641 LEU A CA 1
ATOM 5234 C C . LEU A 1 641 ? 6.189 -19.157 3.719 1.00 79.25 641 LEU A C 1
ATOM 5236 O O . LEU A 1 641 ? 6.140 -20.300 3.264 1.00 79.25 641 LEU A O 1
ATOM 5240 N N . SER A 1 642 ? 6.500 -18.889 4.990 1.00 77.69 642 SER A N 1
ATOM 5241 C CA . SER A 1 642 ? 6.566 -19.852 6.102 1.00 77.69 642 SER A CA 1
ATOM 5242 C C . SER A 1 642 ? 6.607 -19.095 7.439 1.00 77.69 642 SER A C 1
ATOM 5244 O O . SER A 1 642 ? 7.242 -18.040 7.502 1.00 77.69 642 SER A O 1
ATOM 5246 N N . ARG A 1 643 ? 5.957 -19.598 8.503 1.00 68.88 643 ARG A N 1
ATOM 5247 C CA . ARG A 1 643 ? 6.052 -19.014 9.861 1.00 68.88 643 ARG A CA 1
ATOM 5248 C C . ARG A 1 643 ? 7.186 -19.593 10.709 1.00 68.88 643 ARG A C 1
ATOM 5250 O O . ARG A 1 643 ? 7.685 -18.877 11.571 1.00 68.88 643 ARG A O 1
ATOM 5257 N N . ASP A 1 644 ? 7.627 -20.819 10.442 1.00 60.75 644 ASP A N 1
ATOM 5258 C CA . ASP A 1 644 ? 8.681 -21.489 11.226 1.00 60.75 644 ASP A CA 1
ATOM 5259 C C . ASP A 1 644 ? 10.087 -20.908 10.976 1.00 60.75 644 ASP A C 1
ATOM 5261 O O . ASP A 1 644 ? 11.061 -21.255 11.642 1.00 60.75 644 ASP A O 1
ATOM 5265 N N . GLU A 1 645 ? 10.207 -19.993 10.014 1.00 56.03 645 GLU A N 1
ATOM 5266 C CA . GLU A 1 645 ? 11.468 -19.445 9.528 1.00 56.03 645 GLU A CA 1
ATOM 5267 C C . GLU A 1 645 ? 11.421 -17.921 9.635 1.00 56.03 645 GLU A C 1
ATOM 5269 O O . GLU A 1 645 ? 10.908 -17.235 8.749 1.00 56.03 645 GLU A O 1
ATOM 5274 N N . GLY A 1 646 ? 11.922 -17.399 10.761 1.00 53.47 646 GLY A N 1
ATOM 5275 C CA . GLY A 1 646 ? 11.891 -15.981 11.129 1.00 53.47 646 GLY A CA 1
ATOM 5276 C C . GLY A 1 646 ? 12.414 -15.049 10.033 1.00 53.47 646 GLY A C 1
ATOM 5277 O O . GLY A 1 646 ? 13.610 -14.774 9.961 1.00 53.47 646 GLY A O 1
ATOM 5278 N N . GLY A 1 647 ? 11.504 -14.564 9.185 1.00 63.00 647 GLY A N 1
ATOM 5279 C CA . GLY A 1 647 ? 11.801 -13.617 8.114 1.00 63.00 647 GLY A CA 1
ATOM 5280 C C . GLY A 1 647 ? 11.205 -13.938 6.744 1.00 63.00 647 GLY A C 1
ATOM 5281 O O . GLY A 1 647 ? 11.489 -13.199 5.819 1.00 63.00 647 GLY A O 1
ATOM 5282 N N . LEU A 1 648 ? 10.394 -14.987 6.556 1.00 79.12 648 LEU A N 1
ATOM 5283 C CA . LEU A 1 648 ? 9.716 -15.259 5.272 1.00 79.12 648 LEU A CA 1
ATOM 5284 C C . LEU A 1 648 ? 8.332 -14.587 5.160 1.00 79.12 648 LEU A C 1
ATOM 5286 O O . LEU A 1 648 ? 7.345 -15.217 4.779 1.00 79.12 648 LEU A O 1
ATOM 5290 N N . ASP A 1 649 ? 8.246 -13.306 5.505 1.00 78.44 649 ASP A N 1
ATOM 5291 C CA . ASP A 1 649 ? 7.009 -12.520 5.525 1.00 78.44 649 ASP A CA 1
ATOM 5292 C C . ASP A 1 649 ? 6.817 -11.663 4.252 1.00 78.44 649 ASP A C 1
ATOM 5294 O O . ASP A 1 649 ? 7.528 -11.793 3.251 1.00 78.44 649 ASP A O 1
ATOM 5298 N N . ILE A 1 650 ? 5.831 -10.763 4.282 1.00 76.81 650 ILE A N 1
ATOM 5299 C CA . ILE A 1 650 ? 5.562 -9.829 3.184 1.00 76.81 650 ILE A CA 1
ATOM 5300 C C . ILE A 1 650 ? 6.740 -8.892 2.875 1.00 76.81 650 ILE A C 1
ATOM 5302 O O . ILE A 1 650 ? 6.940 -8.533 1.714 1.00 76.81 650 ILE A O 1
ATOM 5306 N N . ASN A 1 651 ? 7.540 -8.512 3.878 1.00 78.88 651 ASN A N 1
ATOM 5307 C CA . ASN A 1 651 ? 8.703 -7.656 3.661 1.00 78.88 651 ASN A CA 1
ATOM 5308 C C . ASN A 1 651 ? 9.759 -8.411 2.863 1.00 78.88 651 ASN A C 1
ATOM 5310 O O . ASN A 1 651 ? 10.291 -7.877 1.893 1.00 78.88 651 ASN A O 1
ATOM 5314 N N . PHE A 1 652 ? 9.988 -9.678 3.199 1.00 83.44 652 PHE A N 1
ATOM 5315 C CA . PHE A 1 652 ? 10.902 -10.533 2.452 1.00 83.44 652 PHE A CA 1
ATOM 5316 C C . PHE A 1 652 ? 10.452 -10.791 1.010 1.00 83.44 652 PHE A C 1
ATOM 5318 O O . PHE A 1 652 ? 11.280 -10.778 0.097 1.00 83.44 652 PHE A O 1
ATOM 5325 N N . ILE A 1 653 ? 9.152 -10.981 0.765 1.00 83.81 653 ILE A N 1
ATOM 5326 C CA . ILE A 1 653 ? 8.619 -11.085 -0.607 1.00 83.81 653 ILE A CA 1
ATOM 5327 C C . ILE A 1 653 ? 8.908 -9.794 -1.383 1.00 83.81 653 ILE A C 1
ATOM 5329 O O . ILE A 1 653 ? 9.383 -9.846 -2.521 1.00 83.81 653 ILE A O 1
ATOM 5333 N N . GLN A 1 654 ? 8.689 -8.635 -0.758 1.00 81.88 654 GLN A N 1
ATOM 5334 C CA . GLN A 1 654 ? 8.982 -7.346 -1.377 1.00 81.88 654 GLN A CA 1
ATOM 5335 C C . GLN A 1 654 ? 10.485 -7.160 -1.642 1.00 81.88 654 GLN A C 1
ATOM 5337 O O . GLN A 1 654 ? 10.856 -6.646 -2.696 1.00 81.88 654 GLN A O 1
ATOM 5342 N N . GLU A 1 655 ? 11.358 -7.621 -0.742 1.00 82.94 655 GLU A N 1
ATOM 5343 C CA . GLU A 1 655 ? 12.805 -7.643 -0.976 1.00 82.94 655 GLU A CA 1
ATOM 5344 C C . GLU A 1 655 ? 13.184 -8.528 -2.165 1.00 82.94 655 GLU A C 1
ATOM 5346 O O . GLU A 1 655 ? 13.984 -8.111 -3.000 1.00 82.94 655 GLU A O 1
ATOM 5351 N N . CYS A 1 656 ? 12.606 -9.732 -2.271 1.00 86.12 656 CYS A N 1
ATOM 5352 C CA . CYS A 1 656 ? 12.835 -10.625 -3.411 1.00 86.12 656 CYS A CA 1
ATOM 5353 C C . CYS A 1 656 ? 12.461 -9.936 -4.726 1.00 86.12 656 CYS A C 1
ATOM 5355 O O . CYS A 1 656 ? 13.194 -10.025 -5.713 1.00 86.12 656 CYS A O 1
ATOM 5357 N N . LYS A 1 657 ? 11.327 -9.228 -4.721 1.00 86.19 657 LYS A N 1
ATOM 5358 C CA . LYS A 1 657 ? 10.820 -8.480 -5.866 1.00 86.19 657 LYS A CA 1
ATOM 5359 C C . LYS A 1 657 ? 11.735 -7.323 -6.247 1.00 86.19 657 LYS A C 1
ATOM 5361 O O . LYS A 1 657 ? 12.099 -7.209 -7.416 1.00 86.19 657 LYS A O 1
ATOM 5366 N N . GLU A 1 658 ? 12.143 -6.499 -5.285 1.00 84.62 658 GLU A N 1
ATOM 5367 C CA . GLU A 1 658 ? 13.080 -5.397 -5.519 1.00 84.62 658 GLU A CA 1
ATOM 5368 C C . GLU A 1 658 ? 14.422 -5.909 -6.065 1.00 84.62 658 GLU A C 1
ATOM 5370 O O . GLU A 1 658 ? 14.904 -5.406 -7.080 1.00 84.62 658 GLU A O 1
ATOM 5375 N N . GLU A 1 659 ? 14.995 -6.947 -5.448 1.00 85.81 659 GLU A N 1
ATOM 5376 C CA . GLU A 1 659 ? 16.275 -7.530 -5.863 1.00 85.81 659 GLU A CA 1
ATOM 5377 C C . GLU A 1 659 ? 16.192 -8.118 -7.280 1.00 85.81 659 GLU A C 1
ATOM 5379 O O . GLU A 1 659 ? 17.064 -7.865 -8.115 1.00 85.81 659 GLU A O 1
ATOM 5384 N N . ALA A 1 660 ? 15.124 -8.857 -7.597 1.00 87.62 660 ALA A N 1
ATOM 5385 C CA . ALA A 1 660 ? 14.912 -9.410 -8.932 1.00 87.62 660 ALA A CA 1
ATOM 5386 C C . ALA A 1 660 ? 14.807 -8.314 -10.003 1.00 87.62 660 ALA A C 1
ATOM 5388 O O . ALA A 1 660 ? 15.433 -8.426 -11.061 1.00 87.62 660 ALA A O 1
ATOM 5389 N N . GLN A 1 661 ? 14.058 -7.245 -9.721 1.00 87.25 661 GLN A N 1
ATOM 5390 C CA . GLN A 1 661 ? 13.910 -6.121 -10.643 1.00 87.25 661 GLN A CA 1
ATOM 5391 C C . GLN A 1 661 ? 15.202 -5.318 -10.800 1.00 87.25 661 GLN A C 1
ATOM 5393 O O . GLN A 1 661 ? 15.525 -4.914 -11.914 1.00 87.25 661 GLN A O 1
ATOM 5398 N N . TYR A 1 662 ? 15.987 -5.150 -9.733 1.00 86.00 662 TYR A N 1
ATOM 5399 C CA . TYR A 1 662 ? 17.318 -4.550 -9.814 1.00 86.00 662 TYR A CA 1
ATOM 5400 C C . TYR A 1 662 ? 18.231 -5.322 -10.780 1.00 86.00 662 TYR A C 1
ATOM 5402 O O . TYR A 1 662 ? 18.858 -4.716 -11.649 1.00 86.00 662 TYR A O 1
ATOM 5410 N N . TYR A 1 663 ? 18.270 -6.657 -10.696 1.00 84.88 663 TYR A N 1
ATOM 5411 C CA . TYR A 1 663 ? 19.095 -7.457 -11.606 1.00 84.88 663 TYR A CA 1
ATOM 5412 C C . TYR A 1 663 ? 18.627 -7.366 -13.061 1.00 84.88 663 TYR A C 1
ATOM 5414 O O . TYR A 1 663 ? 19.457 -7.233 -13.957 1.00 84.88 663 TYR A O 1
ATOM 5422 N N . LEU A 1 664 ? 17.314 -7.399 -13.300 1.00 85.38 664 LEU A N 1
ATOM 5423 C CA . LEU A 1 664 ? 16.742 -7.213 -14.637 1.00 85.38 664 LEU A CA 1
ATOM 5424 C C . LEU A 1 664 ? 17.059 -5.829 -15.214 1.00 85.38 664 LEU A C 1
ATOM 5426 O O . LEU A 1 664 ? 17.404 -5.704 -16.389 1.00 85.38 664 LEU A O 1
ATOM 5430 N N . LEU A 1 665 ? 16.960 -4.788 -14.386 1.00 85.69 665 LEU A N 1
ATOM 5431 C CA . LEU A 1 665 ? 17.325 -3.427 -14.761 1.00 85.69 665 LEU A CA 1
ATOM 5432 C C . LEU A 1 665 ? 18.822 -3.326 -15.079 1.00 85.69 665 LEU A C 1
ATOM 5434 O O . LEU A 1 665 ? 19.196 -2.675 -16.050 1.00 85.69 665 LEU A O 1
ATOM 5438 N N . GLY A 1 666 ? 19.662 -4.022 -14.308 1.00 85.44 666 GLY A N 1
ATOM 5439 C CA . GLY A 1 666 ? 21.095 -4.138 -14.551 1.00 85.44 666 GLY A CA 1
ATOM 5440 C C . GLY A 1 666 ? 21.431 -4.811 -15.883 1.00 85.44 666 GLY A C 1
ATOM 5441 O O . GLY A 1 666 ? 22.269 -4.293 -16.611 1.00 85.44 666 GLY A O 1
ATOM 5442 N N . GLU A 1 667 ? 20.754 -5.908 -16.242 1.00 85.62 667 GLU A N 1
ATOM 5443 C CA . GLU A 1 667 ? 20.927 -6.571 -17.548 1.00 85.62 667 GLU A CA 1
ATOM 5444 C C . GLU A 1 667 ? 20.531 -5.643 -18.710 1.00 85.62 667 GLU A C 1
ATOM 5446 O O . GLU A 1 667 ? 21.271 -5.521 -19.687 1.00 85.62 667 GLU A O 1
ATOM 5451 N N . LYS A 1 668 ? 19.407 -4.923 -18.582 1.00 87.00 668 LYS A N 1
ATOM 5452 C CA . LYS A 1 668 ? 18.986 -3.920 -19.577 1.00 87.00 668 LYS A CA 1
ATOM 5453 C C . LYS A 1 668 ? 19.985 -2.774 -19.697 1.00 87.00 668 LYS A C 1
ATOM 5455 O O . LYS A 1 668 ? 20.285 -2.345 -20.806 1.00 87.00 668 LYS A O 1
ATOM 5460 N N . PHE A 1 669 ? 20.507 -2.290 -18.572 1.00 88.31 669 PHE A N 1
ATOM 5461 C CA . PHE A 1 669 ? 21.541 -1.262 -18.564 1.00 88.31 669 PHE A CA 1
ATOM 5462 C C . PHE A 1 669 ? 22.814 -1.741 -19.271 1.00 88.31 669 PHE A C 1
ATOM 5464 O O . PHE A 1 669 ? 23.335 -1.014 -20.111 1.00 88.31 669 PHE A O 1
ATOM 5471 N N . SER A 1 670 ? 23.284 -2.959 -18.986 1.00 89.12 670 SER A N 1
ATOM 5472 C CA . SER A 1 670 ? 24.462 -3.521 -19.653 1.00 89.12 670 SER A CA 1
ATOM 5473 C C . SER A 1 670 ? 24.263 -3.624 -21.166 1.00 89.12 670 SER A C 1
ATOM 5475 O O . SER A 1 670 ? 25.143 -3.210 -21.910 1.00 89.12 670 SER A O 1
ATOM 5477 N N . SER A 1 671 ? 23.086 -4.066 -21.626 1.00 88.31 671 SER A N 1
ATOM 5478 C CA . SER A 1 671 ? 22.750 -4.088 -23.059 1.00 88.31 671 SER A CA 1
ATOM 5479 C C . SER A 1 671 ? 22.775 -2.687 -23.678 1.00 88.31 671 SER A C 1
ATOM 5481 O O . SER A 1 671 ? 23.367 -2.488 -24.733 1.00 88.31 671 SER A O 1
ATOM 5483 N N . VAL A 1 672 ? 22.178 -1.697 -23.004 1.00 88.50 672 VAL A N 1
ATOM 5484 C CA . VAL A 1 672 ? 22.195 -0.290 -23.440 1.00 88.50 672 VAL A CA 1
ATOM 5485 C C . VAL A 1 672 ? 23.625 0.250 -23.527 1.00 88.50 672 VAL A C 1
ATOM 5487 O O . VAL A 1 672 ? 23.947 0.987 -24.458 1.00 88.50 672 VAL A O 1
ATOM 5490 N N . LEU A 1 673 ? 24.481 -0.112 -22.570 1.00 90.00 673 LEU A N 1
ATOM 5491 C CA . LEU A 1 673 ? 25.880 0.297 -22.536 1.00 90.00 673 LEU A CA 1
ATOM 5492 C C . LEU A 1 673 ? 26.686 -0.351 -23.671 1.00 90.00 673 LEU A C 1
ATOM 5494 O O . LEU A 1 673 ? 27.461 0.342 -24.322 1.00 90.00 673 LEU A O 1
ATOM 5498 N N . GLU A 1 674 ? 26.483 -1.641 -23.940 1.00 90.88 674 GLU A N 1
ATOM 5499 C CA . GLU A 1 674 ? 27.126 -2.358 -25.050 1.00 90.88 674 GLU A CA 1
ATOM 5500 C C . GLU A 1 674 ? 26.730 -1.771 -26.414 1.00 90.88 674 GLU A C 1
ATOM 5502 O O . GLU A 1 674 ? 27.598 -1.490 -27.246 1.00 90.88 674 GLU A O 1
ATOM 5507 N N . ASP A 1 675 ? 25.437 -1.510 -26.626 1.00 88.94 675 ASP A N 1
ATOM 5508 C CA . ASP A 1 675 ? 24.938 -0.872 -27.849 1.00 88.94 675 ASP A CA 1
ATOM 5509 C C . ASP A 1 675 ? 25.499 0.548 -28.011 1.00 88.94 675 ASP A C 1
ATOM 5511 O O . ASP A 1 675 ? 25.917 0.945 -29.103 1.00 88.94 675 ASP A O 1
ATOM 5515 N N . PHE A 1 676 ? 25.566 1.310 -26.916 1.00 92.00 676 PHE A N 1
ATOM 5516 C CA . PHE A 1 676 ? 26.180 2.635 -26.896 1.00 92.00 676 PHE A CA 1
ATOM 5517 C C . PHE A 1 676 ? 27.667 2.589 -27.274 1.00 92.00 676 PHE A C 1
ATOM 5519 O O . PHE A 1 676 ? 28.106 3.385 -28.110 1.00 92.00 676 PHE A O 1
ATOM 5526 N N . GLU A 1 677 ? 28.434 1.658 -26.695 1.00 91.38 677 GLU A N 1
ATOM 5527 C CA . GLU A 1 677 ? 29.863 1.498 -26.978 1.00 91.38 677 GLU A CA 1
ATOM 5528 C C . GLU A 1 677 ? 30.116 1.115 -28.431 1.00 91.38 677 GLU A C 1
ATOM 5530 O O . GLU A 1 677 ? 31.006 1.670 -29.075 1.00 91.38 677 GLU A O 1
ATOM 5535 N N . LYS A 1 678 ? 29.300 0.211 -28.974 1.00 90.56 678 LYS A N 1
ATOM 5536 C CA . LYS A 1 678 ? 29.374 -0.188 -30.379 1.00 90.56 678 LYS A CA 1
ATOM 5537 C C . LYS A 1 678 ? 29.153 1.007 -31.309 1.00 90.56 678 LYS A C 1
ATOM 5539 O O . LYS A 1 678 ? 29.949 1.223 -32.225 1.00 90.56 678 LYS A O 1
ATOM 5544 N N . ASN A 1 679 ? 28.124 1.808 -31.035 1.00 88.06 679 ASN A N 1
ATOM 5545 C CA . ASN A 1 679 ? 27.743 2.957 -31.860 1.00 88.06 679 ASN A CA 1
ATOM 5546 C C . ASN A 1 679 ? 28.717 4.144 -31.752 1.00 88.06 679 ASN A C 1
ATOM 5548 O O . ASN A 1 679 ? 28.799 4.941 -32.682 1.00 88.06 679 ASN A O 1
ATOM 5552 N N . ASN A 1 680 ? 29.477 4.253 -30.657 1.00 88.81 680 ASN A N 1
ATOM 5553 C CA . ASN A 1 680 ? 30.412 5.362 -30.406 1.00 88.81 680 ASN A CA 1
ATOM 5554 C C . ASN A 1 680 ? 31.890 4.931 -30.360 1.00 88.81 680 ASN A C 1
ATOM 5556 O O . ASN A 1 680 ? 32.753 5.717 -29.964 1.00 88.81 680 ASN A O 1
ATOM 5560 N N . SER A 1 681 ? 32.191 3.695 -30.766 1.00 86.94 681 SER A N 1
ATOM 5561 C CA . SER A 1 681 ? 33.497 3.037 -30.609 1.00 86.94 681 SER A CA 1
ATOM 5562 C C . SER A 1 681 ? 34.692 3.914 -30.987 1.00 86.94 681 SER A C 1
ATOM 5564 O O . SER A 1 681 ? 35.600 4.058 -30.176 1.00 86.94 681 SER A O 1
ATOM 5566 N N . GLN A 1 682 ? 34.661 4.568 -32.152 1.00 84.88 682 GLN A N 1
ATOM 5567 C CA . GLN A 1 682 ? 35.752 5.422 -32.645 1.00 84.88 682 GLN A CA 1
ATOM 5568 C C . GLN A 1 682 ? 36.132 6.548 -31.670 1.00 84.88 682 GLN A C 1
ATOM 5570 O O . GLN A 1 682 ? 37.314 6.804 -31.449 1.00 84.88 682 GLN A O 1
ATOM 5575 N N . ILE A 1 683 ? 35.135 7.203 -31.067 1.00 84.56 683 ILE A N 1
ATOM 5576 C CA . ILE A 1 683 ? 35.345 8.319 -30.135 1.00 84.56 683 ILE A CA 1
ATOM 5577 C C . ILE A 1 683 ? 35.747 7.775 -28.761 1.00 84.56 683 ILE A C 1
ATOM 5579 O O . ILE A 1 683 ? 36.679 8.274 -28.137 1.00 84.56 683 ILE A O 1
ATOM 5583 N N . LEU A 1 684 ? 35.084 6.714 -28.295 1.00 87.56 684 LEU A N 1
ATOM 5584 C CA . LEU A 1 684 ? 35.322 6.146 -26.966 1.00 87.56 684 LEU A CA 1
ATOM 5585 C C . LEU A 1 684 ? 36.704 5.494 -26.827 1.00 87.56 684 LEU A C 1
ATOM 5587 O O . LEU A 1 684 ? 37.296 5.554 -25.753 1.00 87.56 684 LEU A O 1
ATOM 5591 N N . THR A 1 685 ? 37.246 4.893 -27.891 1.00 82.44 685 THR A N 1
ATOM 5592 C CA . THR A 1 685 ? 38.603 4.317 -27.869 1.00 82.44 685 THR A CA 1
ATOM 5593 C C . THR A 1 685 ? 39.703 5.372 -27.920 1.00 82.44 685 THR A C 1
ATOM 5595 O O . THR A 1 685 ? 40.816 5.104 -27.477 1.00 82.44 685 THR A O 1
ATOM 5598 N N . ALA A 1 686 ? 39.409 6.561 -28.453 1.00 82.12 686 ALA A N 1
ATOM 5599 C CA . ALA A 1 686 ? 40.376 7.648 -28.589 1.00 82.12 686 ALA A CA 1
ATOM 5600 C C . ALA A 1 686 ? 40.591 8.440 -27.285 1.00 82.12 686 ALA A C 1
ATOM 5602 O O . ALA A 1 686 ? 41.556 9.197 -27.186 1.00 82.12 686 ALA A O 1
ATOM 5603 N N . HIS A 1 687 ? 39.722 8.263 -26.283 1.00 83.75 687 HIS A N 1
ATOM 5604 C CA . HIS A 1 687 ? 39.738 9.041 -25.047 1.00 83.75 687 HIS A CA 1
ATOM 5605 C C . HIS A 1 687 ? 39.760 8.142 -23.803 1.00 83.75 687 HIS A C 1
ATOM 5607 O O . HIS A 1 687 ? 38.801 7.425 -23.506 1.00 83.75 687 HIS A O 1
ATOM 5613 N N . SER A 1 688 ? 40.858 8.197 -23.044 1.00 80.94 688 SER A N 1
ATOM 5614 C CA . SER A 1 688 ? 41.075 7.360 -21.856 1.00 80.94 688 SER A CA 1
ATOM 5615 C C . SER A 1 688 ? 40.095 7.666 -20.718 1.00 80.94 688 SER A C 1
ATOM 5617 O O . SER A 1 688 ? 39.814 6.796 -19.892 1.00 80.94 688 SER A O 1
ATOM 5619 N N . GLU A 1 689 ? 39.496 8.858 -20.706 1.00 83.56 689 GLU A N 1
ATOM 5620 C CA . GLU A 1 689 ? 38.501 9.272 -19.719 1.00 83.56 689 GLU A CA 1
ATOM 5621 C C . GLU A 1 689 ? 37.211 8.442 -19.799 1.00 83.56 689 GLU A C 1
ATOM 5623 O O . GLU A 1 689 ? 36.515 8.312 -18.791 1.00 83.56 689 GLU A O 1
ATOM 5628 N N . TRP A 1 690 ? 36.904 7.829 -20.953 1.00 90.12 690 TRP A N 1
ATOM 5629 C CA . TRP A 1 690 ? 35.780 6.895 -21.070 1.00 90.12 690 TRP A CA 1
ATOM 5630 C C . TRP A 1 690 ? 35.958 5.674 -20.167 1.00 90.12 690 TRP A C 1
ATOM 5632 O O . TRP A 1 690 ? 35.006 5.263 -19.507 1.00 90.12 690 TRP A O 1
ATOM 5642 N N . GLN A 1 691 ? 37.171 5.118 -20.086 1.00 88.00 691 GLN A N 1
ATOM 5643 C CA . GLN A 1 691 ? 37.430 3.944 -19.246 1.00 88.00 691 GLN A CA 1
ATOM 5644 C C . GLN A 1 691 ? 37.192 4.256 -17.769 1.00 88.00 691 GLN A C 1
ATOM 5646 O O . GLN A 1 691 ? 36.630 3.437 -17.045 1.00 88.00 691 GLN A O 1
ATOM 5651 N N . GLU A 1 692 ? 37.535 5.469 -17.335 1.00 87.38 692 GLU A N 1
ATOM 5652 C CA . GLU A 1 692 ? 37.263 5.921 -15.973 1.00 87.38 692 GLU A CA 1
ATOM 5653 C C . GLU A 1 692 ? 35.758 6.100 -15.719 1.00 87.38 692 GLU A C 1
ATOM 5655 O O . GLU A 1 692 ? 35.248 5.655 -14.691 1.00 87.38 692 GLU A O 1
ATOM 5660 N N . VAL A 1 693 ? 35.013 6.669 -16.672 1.00 89.25 693 VAL A N 1
ATOM 5661 C CA . VAL A 1 693 ? 33.545 6.774 -16.577 1.00 89.25 693 VAL A CA 1
ATOM 5662 C C . VAL A 1 693 ? 32.900 5.391 -16.520 1.00 89.25 693 VAL A C 1
ATOM 5664 O O . VAL A 1 693 ? 32.085 5.130 -15.635 1.00 89.25 693 VAL A O 1
ATOM 5667 N N . LYS A 1 694 ? 33.296 4.480 -17.413 1.00 90.31 694 LYS A N 1
ATOM 5668 C CA . LYS A 1 694 ? 32.814 3.096 -17.446 1.00 90.31 694 LYS A CA 1
ATOM 5669 C C . LYS A 1 694 ? 33.082 2.386 -16.122 1.00 90.31 694 LYS A C 1
ATOM 5671 O O . LYS A 1 694 ? 32.171 1.775 -15.565 1.00 90.31 694 LYS A O 1
ATOM 5676 N N . ARG A 1 695 ? 34.293 2.530 -15.578 1.00 88.62 695 ARG A N 1
ATOM 5677 C CA . ARG A 1 695 ? 34.678 1.972 -14.278 1.00 88.62 695 ARG A CA 1
ATOM 5678 C C . ARG A 1 695 ? 33.802 2.518 -13.151 1.00 88.62 695 ARG A C 1
ATOM 5680 O O . ARG A 1 695 ? 33.309 1.731 -12.350 1.00 88.62 695 ARG A O 1
ATOM 5687 N N . GLN A 1 696 ? 33.559 3.830 -13.097 1.00 88.56 696 GLN A N 1
ATOM 5688 C CA . GLN A 1 696 ? 32.695 4.440 -12.076 1.00 88.56 696 GLN A CA 1
ATOM 5689 C C . GLN A 1 696 ? 31.241 3.964 -12.177 1.00 88.56 696 GLN A C 1
ATOM 5691 O O . GLN A 1 696 ? 30.616 3.681 -11.155 1.00 88.56 696 GLN A O 1
ATOM 5696 N N . LEU A 1 697 ? 30.709 3.833 -13.394 1.00 89.06 697 LEU A N 1
ATOM 5697 C CA . LEU A 1 697 ? 29.365 3.304 -13.629 1.00 89.06 697 LEU A CA 1
ATOM 5698 C C . LEU A 1 697 ? 29.250 1.847 -13.164 1.00 89.06 697 LEU A C 1
ATOM 5700 O O . LEU A 1 697 ? 28.341 1.515 -12.406 1.00 89.06 697 LEU A O 1
ATOM 5704 N N . GLN A 1 698 ? 30.198 0.992 -13.547 1.00 86.44 698 GLN A N 1
ATOM 5705 C CA . GLN A 1 698 ? 30.230 -0.413 -13.130 1.00 86.44 698 GLN A CA 1
ATOM 5706 C C . GLN A 1 698 ? 30.425 -0.561 -11.616 1.00 86.44 698 GLN A C 1
ATOM 5708 O O . GLN A 1 698 ? 29.778 -1.393 -10.982 1.00 86.44 698 GLN A O 1
ATOM 5713 N N . GLN A 1 699 ? 31.276 0.272 -11.015 1.00 85.88 699 GLN A N 1
ATOM 5714 C CA . GLN A 1 699 ? 31.468 0.303 -9.570 1.00 85.88 699 GLN A CA 1
ATOM 5715 C C . GLN A 1 699 ? 30.156 0.661 -8.861 1.00 85.88 699 GLN A C 1
ATOM 5717 O O . GLN A 1 699 ? 29.735 -0.062 -7.962 1.00 85.88 699 GLN A O 1
ATOM 5722 N N . LYS A 1 700 ? 29.458 1.714 -9.311 1.00 84.25 700 LYS A N 1
ATOM 5723 C CA . LYS A 1 700 ? 28.159 2.107 -8.744 1.00 84.25 700 LYS A CA 1
ATOM 5724 C C . LYS A 1 700 ? 27.111 1.019 -8.895 1.00 84.25 700 LYS A C 1
ATOM 5726 O O . LYS A 1 700 ? 26.421 0.728 -7.921 1.00 84.25 700 LYS A O 1
ATOM 5731 N N . GLN A 1 701 ? 27.048 0.385 -10.065 1.00 80.94 701 GLN A N 1
ATOM 5732 C CA . GLN A 1 701 ? 26.168 -0.751 -10.310 1.00 80.94 701 GLN A CA 1
ATOM 5733 C C . GLN A 1 701 ? 26.409 -1.861 -9.282 1.00 80.94 701 GLN A C 1
ATOM 5735 O O . GLN A 1 701 ? 25.448 -2.357 -8.711 1.00 80.94 701 GLN A O 1
ATOM 5740 N N . ASN A 1 702 ? 27.664 -2.189 -8.972 1.00 77.12 702 ASN A N 1
ATOM 5741 C CA . ASN A 1 702 ? 28.018 -3.269 -8.046 1.00 77.12 702 ASN A CA 1
ATOM 5742 C C . ASN A 1 702 ? 27.917 -2.895 -6.550 1.00 77.12 702 ASN A C 1
ATOM 5744 O O . ASN A 1 702 ? 27.842 -3.789 -5.708 1.00 77.12 702 ASN A O 1
ATOM 5748 N N . GLU A 1 703 ? 27.905 -1.603 -6.204 1.00 71.25 703 GLU A N 1
ATOM 5749 C CA . GLU A 1 703 ? 27.897 -1.110 -4.815 1.00 71.25 703 GLU A CA 1
ATOM 5750 C C . GLU A 1 703 ? 26.554 -1.293 -4.088 1.00 71.25 703 GLU A C 1
ATOM 5752 O O . GLU A 1 703 ? 26.523 -1.304 -2.858 1.00 71.25 703 GLU A O 1
ATOM 5757 N N . SER A 1 704 ? 25.429 -1.385 -4.805 1.00 64.44 704 SER A N 1
ATOM 5758 C CA . SER A 1 704 ? 24.103 -1.476 -4.178 1.00 64.44 704 SER A CA 1
ATOM 5759 C C . SER A 1 704 ? 23.155 -2.354 -4.989 1.00 64.44 704 SER A C 1
ATOM 5761 O O . SER A 1 704 ? 22.967 -2.140 -6.178 1.00 64.44 704 SER A O 1
ATOM 5763 N N . ARG A 1 705 ? 22.526 -3.343 -4.335 1.00 71.69 705 ARG A N 1
ATOM 5764 C CA . ARG A 1 705 ? 21.499 -4.216 -4.942 1.00 71.69 705 ARG A CA 1
ATOM 5765 C C . ARG A 1 705 ? 20.114 -3.560 -4.940 1.00 71.69 705 ARG A C 1
ATOM 5767 O O . ARG A 1 705 ? 19.130 -4.184 -4.546 1.00 71.69 705 ARG A O 1
ATOM 5774 N N . LYS A 1 706 ? 20.053 -2.268 -5.261 1.00 79.88 706 LYS A N 1
ATOM 5775 C CA . LYS A 1 706 ? 18.856 -1.431 -5.108 1.00 79.88 706 LYS A CA 1
ATOM 5776 C C . LYS A 1 706 ? 18.477 -0.808 -6.438 1.00 79.88 706 LYS A C 1
ATOM 5778 O O . LYS A 1 706 ? 19.330 -0.389 -7.204 1.00 79.88 706 LYS A O 1
ATOM 5783 N N . VAL A 1 707 ? 17.185 -0.706 -6.727 1.00 79.94 707 VAL A N 1
ATOM 5784 C CA . VAL A 1 707 ? 16.722 -0.205 -8.036 1.00 79.94 707 VAL A CA 1
ATOM 5785 C C . VAL A 1 707 ? 17.190 1.233 -8.316 1.00 79.94 707 VAL A C 1
ATOM 5787 O O . VAL A 1 707 ? 17.522 1.567 -9.450 1.00 79.94 707 VAL A O 1
ATOM 5790 N N . TYR A 1 708 ? 17.337 2.052 -7.270 1.00 79.94 708 TYR A N 1
ATOM 5791 C CA . TYR A 1 708 ? 17.797 3.445 -7.342 1.00 79.94 708 TYR A CA 1
ATOM 5792 C C . TYR A 1 708 ? 19.254 3.636 -7.782 1.00 79.94 708 TYR A C 1
ATOM 5794 O O . TYR A 1 708 ? 19.633 4.757 -8.126 1.00 79.94 708 TYR A O 1
ATOM 5802 N N . THR A 1 709 ? 20.063 2.575 -7.844 1.00 80.38 709 THR A N 1
ATOM 5803 C CA . THR A 1 709 ? 21.450 2.648 -8.325 1.00 80.38 709 THR A CA 1
ATOM 5804 C C . THR A 1 709 ? 21.541 3.245 -9.731 1.00 80.38 709 THR A C 1
ATOM 5806 O O . THR A 1 709 ? 22.459 4.012 -10.014 1.00 80.38 709 THR A O 1
ATOM 5809 N N . LEU A 1 710 ? 20.560 2.976 -10.602 1.00 81.06 710 LEU A N 1
ATOM 5810 C CA . LEU A 1 710 ? 20.530 3.551 -11.950 1.00 81.06 710 LEU A CA 1
ATOM 5811 C C . LEU A 1 710 ? 20.388 5.085 -11.923 1.00 81.06 710 LEU A C 1
ATOM 5813 O O . LEU A 1 710 ? 21.028 5.783 -12.711 1.00 81.06 710 LEU A O 1
ATOM 5817 N N . ASN A 1 711 ? 19.601 5.614 -10.982 1.00 79.12 711 ASN A N 1
ATOM 5818 C CA . ASN A 1 711 ? 19.454 7.054 -10.777 1.00 79.12 711 ASN A CA 1
ATOM 5819 C C . ASN A 1 711 ? 20.759 7.681 -10.254 1.00 79.12 711 ASN A C 1
ATOM 5821 O O . ASN A 1 711 ? 21.153 8.761 -10.682 1.00 79.12 711 ASN A O 1
ATOM 5825 N N . GLU A 1 712 ? 21.500 6.989 -9.385 1.00 81.69 712 GLU A N 1
ATOM 5826 C CA . GLU A 1 712 ? 22.825 7.453 -8.947 1.00 81.69 712 GLU A CA 1
ATOM 5827 C C . GLU A 1 712 ? 23.826 7.521 -10.104 1.00 81.69 712 GLU A C 1
ATOM 5829 O O . GLU A 1 712 ? 24.561 8.499 -10.247 1.00 81.69 712 GLU A O 1
ATOM 5834 N N . MET A 1 713 ? 23.830 6.503 -10.962 1.00 84.56 713 MET A N 1
ATOM 5835 C CA . MET A 1 713 ? 24.680 6.463 -12.149 1.00 84.56 713 MET A CA 1
ATOM 5836 C C . MET A 1 713 ? 24.353 7.606 -13.126 1.00 84.56 713 MET A C 1
ATOM 5838 O O . MET A 1 713 ? 25.260 8.198 -13.713 1.00 84.56 713 MET A O 1
ATOM 5842 N N . TYR A 1 714 ? 23.079 7.998 -13.236 1.00 83.75 714 TYR A N 1
ATOM 5843 C CA . TYR A 1 714 ? 22.673 9.196 -13.976 1.00 83.75 714 TYR A CA 1
ATOM 5844 C C . TYR A 1 714 ? 23.335 10.475 -13.427 1.00 83.75 714 TYR A C 1
ATOM 5846 O O . TYR A 1 714 ? 23.816 11.307 -14.205 1.00 83.75 714 TYR A O 1
ATOM 5854 N N . TYR A 1 715 ? 23.430 10.634 -12.102 1.00 80.50 715 TYR A N 1
ATOM 5855 C CA . TYR A 1 715 ? 24.126 11.777 -11.498 1.00 80.50 715 TYR A CA 1
ATOM 5856 C C . TYR A 1 715 ? 25.644 11.735 -11.709 1.00 80.50 715 TYR A C 1
ATOM 5858 O O . TYR A 1 715 ? 26.242 12.791 -11.933 1.00 80.50 715 TYR A O 1
ATOM 5866 N N . VAL A 1 716 ? 26.263 10.547 -11.717 1.00 85.88 716 VAL A N 1
ATOM 5867 C CA . VAL A 1 716 ? 27.685 10.385 -12.086 1.00 85.88 716 VAL A CA 1
ATOM 5868 C C . VAL A 1 716 ? 27.936 10.936 -13.490 1.00 85.88 716 VAL A C 1
ATOM 5870 O O . VAL A 1 716 ? 28.849 11.743 -13.685 1.00 85.88 716 VAL A O 1
ATOM 5873 N N . LEU A 1 717 ? 27.075 10.591 -14.452 1.00 86.12 717 LEU A N 1
ATOM 5874 C CA . LEU A 1 717 ? 27.161 11.140 -15.805 1.00 86.12 717 LEU A CA 1
ATOM 5875 C C . LEU A 1 717 ? 26.952 12.653 -15.833 1.00 86.12 717 LEU A C 1
ATOM 5877 O O . LEU A 1 717 ? 27.707 13.350 -16.504 1.00 86.12 717 LEU A O 1
ATOM 5881 N N . CYS A 1 718 ? 25.975 13.185 -15.094 1.00 80.06 718 CYS A N 1
ATOM 5882 C CA . CYS A 1 718 ? 25.744 14.631 -15.040 1.00 80.06 718 CYS A CA 1
ATOM 5883 C C . CYS A 1 718 ? 26.973 15.389 -14.526 1.00 80.06 718 CYS A C 1
ATOM 5885 O O . CYS A 1 718 ? 27.361 16.397 -15.118 1.00 80.06 718 CYS A O 1
ATOM 5887 N N . LYS A 1 719 ? 27.613 14.884 -13.464 1.00 82.00 719 LYS A N 1
ATOM 5888 C CA . LYS A 1 719 ? 28.848 15.461 -12.925 1.00 82.00 719 LYS A CA 1
ATOM 5889 C C . LYS A 1 719 ? 29.961 15.441 -13.973 1.00 82.00 719 LYS A C 1
ATOM 5891 O O . LYS A 1 719 ? 30.551 16.485 -14.245 1.00 82.00 719 LYS A O 1
ATOM 5896 N N . LYS A 1 720 ? 30.192 14.293 -14.621 1.00 85.12 720 LYS A N 1
ATOM 5897 C CA . LYS A 1 720 ? 31.240 14.171 -15.641 1.00 85.12 720 LYS A CA 1
ATOM 5898 C C . LYS A 1 720 ? 30.989 15.069 -16.854 1.00 85.12 720 LYS A C 1
ATOM 5900 O O . LYS A 1 720 ? 31.910 15.722 -17.328 1.00 85.12 720 LYS A O 1
ATOM 5905 N N . ILE A 1 721 ? 29.752 15.156 -17.337 1.00 83.25 721 ILE A N 1
ATOM 5906 C CA . ILE A 1 721 ? 29.379 16.038 -18.455 1.00 83.25 721 ILE A CA 1
ATOM 5907 C C . ILE A 1 721 ? 29.660 17.506 -18.111 1.00 83.25 721 ILE A C 1
ATOM 5909 O O . ILE A 1 721 ? 30.140 18.250 -18.968 1.00 83.25 721 ILE A O 1
ATOM 5913 N N . ASN A 1 722 ? 29.394 17.929 -16.872 1.00 77.75 722 ASN A N 1
ATOM 5914 C CA . ASN A 1 722 ? 29.696 19.289 -16.425 1.00 77.75 722 ASN A CA 1
ATOM 5915 C C . ASN A 1 722 ? 31.209 19.548 -16.381 1.00 77.75 722 ASN A C 1
ATOM 5917 O O . ASN A 1 722 ? 31.651 20.573 -16.891 1.00 77.75 722 ASN A O 1
ATOM 5921 N N . GLU A 1 723 ? 32.007 18.610 -15.857 1.00 82.38 723 GLU A N 1
ATOM 5922 C CA . GLU A 1 723 ? 33.478 18.695 -15.883 1.00 82.38 723 GLU A CA 1
ATOM 5923 C C . GLU A 1 723 ? 34.012 18.810 -17.322 1.00 82.38 723 GLU A C 1
ATOM 5925 O O . GLU A 1 723 ? 34.820 19.684 -17.626 1.00 82.38 723 GLU A O 1
ATOM 5930 N N . LEU A 1 724 ? 33.508 17.975 -18.236 1.00 80.19 724 LEU A N 1
ATOM 5931 C CA . LEU A 1 724 ? 33.927 17.969 -19.642 1.00 80.19 724 LEU A CA 1
ATOM 5932 C C . LEU A 1 724 ? 33.427 19.184 -20.433 1.00 80.19 724 LEU A C 1
ATOM 5934 O O . LEU A 1 724 ? 33.987 19.510 -21.478 1.00 80.19 724 LEU A O 1
ATOM 5938 N N . SER A 1 725 ? 32.386 19.867 -19.946 1.00 74.56 725 SER A N 1
ATOM 5939 C CA . SER A 1 725 ? 31.921 21.130 -20.530 1.00 74.56 725 SER A CA 1
ATOM 5940 C C . SER A 1 725 ? 32.918 22.265 -20.294 1.00 74.56 725 SER A C 1
ATOM 5942 O O . SER A 1 725 ? 32.949 23.206 -21.077 1.00 74.56 725 SER A O 1
ATOM 5944 N N . ILE A 1 726 ? 33.749 22.164 -19.252 1.00 73.50 726 ILE A N 1
ATOM 5945 C CA . ILE A 1 726 ? 34.818 23.129 -18.964 1.00 73.50 726 ILE A CA 1
ATOM 5946 C C . ILE A 1 726 ? 36.041 22.856 -19.853 1.00 73.50 726 ILE A C 1
ATOM 5948 O O . ILE A 1 726 ? 36.696 23.794 -20.298 1.00 73.50 726 ILE A O 1
ATOM 5952 N N . SER A 1 727 ? 36.337 21.584 -20.147 1.00 73.81 727 SER A N 1
ATOM 5953 C CA . SER A 1 727 ? 37.502 21.176 -20.948 1.00 73.81 727 SER A CA 1
ATOM 5954 C C . SER A 1 727 ? 37.239 21.020 -22.453 1.00 73.81 727 SER A C 1
ATOM 5956 O O . SER A 1 727 ? 38.156 20.647 -23.180 1.00 73.81 727 SER A O 1
ATOM 5958 N N . TYR A 1 728 ? 36.017 21.296 -22.932 1.00 74.31 728 TYR A N 1
ATOM 5959 C CA . TYR A 1 728 ? 35.600 21.169 -24.343 1.00 74.31 728 TYR A CA 1
ATOM 5960 C C . TYR A 1 728 ? 35.911 19.799 -24.982 1.00 74.31 728 TYR A C 1
ATOM 5962 O O . TYR A 1 728 ? 36.196 19.701 -26.174 1.00 74.31 728 TYR A O 1
ATOM 5970 N N . SER A 1 729 ? 35.852 18.720 -24.198 1.00 80.38 729 SER A N 1
ATOM 5971 C CA . SER A 1 729 ? 36.166 17.370 -24.684 1.00 80.38 729 SER A CA 1
ATOM 5972 C C . SER A 1 729 ? 35.110 16.834 -25.662 1.00 80.38 729 SER A C 1
ATOM 5974 O O . SER A 1 729 ? 33.904 16.961 -25.427 1.00 80.38 729 SER A O 1
ATOM 5976 N N . LEU A 1 730 ? 35.560 16.136 -26.711 1.00 83.81 730 LEU A N 1
ATOM 5977 C CA . LEU A 1 730 ? 34.698 15.443 -27.681 1.00 83.81 730 LEU A CA 1
ATOM 5978 C C . LEU A 1 730 ? 33.898 14.282 -27.057 1.00 83.81 730 LEU A C 1
ATOM 5980 O O . LEU A 1 730 ? 32.883 13.872 -27.615 1.00 83.81 730 LEU A O 1
ATOM 5984 N N . LEU A 1 731 ? 34.283 13.802 -25.866 1.00 84.25 731 LEU A N 1
ATOM 5985 C CA . LEU A 1 731 ? 33.510 12.819 -25.093 1.00 84.25 731 LEU A CA 1
ATOM 5986 C C . LEU A 1 731 ? 32.193 13.364 -24.533 1.00 84.25 731 LEU A C 1
ATOM 5988 O O . LEU A 1 731 ? 31.328 12.585 -24.126 1.00 84.25 731 LEU A O 1
ATOM 5992 N N . ARG A 1 732 ? 32.019 14.688 -24.487 1.00 85.00 732 ARG A N 1
ATOM 5993 C CA . ARG A 1 732 ? 30.830 15.310 -23.900 1.00 85.00 732 ARG A CA 1
ATOM 5994 C C . ARG A 1 732 ? 29.548 14.856 -24.595 1.00 85.00 732 ARG A C 1
ATOM 5996 O O . ARG A 1 732 ? 28.590 14.500 -23.913 1.00 85.00 732 ARG A O 1
ATOM 6003 N N . GLU A 1 733 ? 29.528 14.874 -25.924 1.00 83.50 733 GLU A N 1
ATOM 6004 C CA . GLU A 1 733 ? 28.317 14.581 -26.695 1.00 83.50 733 GLU A CA 1
ATOM 6005 C C . GLU A 1 733 ? 27.886 13.105 -26.571 1.00 83.50 733 GLU A C 1
ATOM 6007 O O . GLU A 1 733 ? 26.732 12.866 -26.200 1.00 83.50 733 GLU A O 1
ATOM 6012 N N . PRO A 1 734 ? 28.787 12.108 -26.714 1.00 86.69 734 PRO A N 1
ATOM 6013 C CA . PRO A 1 734 ? 28.461 10.716 -26.402 1.00 86.69 734 PRO A CA 1
ATOM 6014 C C . PRO A 1 734 ? 27.942 10.516 -24.969 1.00 86.69 734 PRO A C 1
ATOM 6016 O O . PRO A 1 734 ? 26.949 9.823 -24.758 1.00 86.69 734 PRO A O 1
ATOM 6019 N N . LEU A 1 735 ? 28.543 11.157 -23.957 1.00 86.62 735 LEU A N 1
ATOM 6020 C CA . LEU A 1 735 ? 28.064 11.011 -22.575 1.00 86.62 735 LEU A CA 1
ATOM 6021 C C . LEU A 1 735 ? 26.688 11.654 -22.345 1.00 86.62 735 LEU A C 1
ATOM 6023 O O . LEU A 1 735 ? 25.898 11.140 -21.550 1.00 86.62 735 LEU A O 1
ATOM 6027 N N . VAL A 1 736 ? 26.360 12.740 -23.053 1.00 84.00 736 VAL A N 1
ATOM 6028 C CA . VAL A 1 736 ? 25.012 13.331 -23.045 1.00 84.00 736 VAL A CA 1
ATOM 6029 C C . VAL A 1 736 ? 23.980 12.357 -23.618 1.00 84.00 736 VAL A C 1
ATOM 6031 O O . VAL A 1 736 ? 22.888 12.247 -23.046 1.00 84.00 736 VAL A O 1
ATOM 6034 N N . GLN A 1 737 ? 24.322 11.632 -24.689 1.00 87.06 737 GLN A N 1
ATOM 6035 C CA . GLN A 1 737 ? 23.472 10.580 -25.256 1.00 87.06 737 GLN A CA 1
ATOM 6036 C C . GLN A 1 737 ? 23.270 9.432 -24.262 1.00 87.06 737 GLN A C 1
ATOM 6038 O O . GLN A 1 737 ? 22.124 9.098 -23.953 1.00 87.06 737 GLN A O 1
ATOM 6043 N N . LEU A 1 738 ? 24.352 8.901 -23.678 1.00 87.56 738 LEU A N 1
ATOM 6044 C CA . LEU A 1 738 ? 24.282 7.838 -22.669 1.00 87.56 738 LEU A CA 1
ATOM 6045 C C . LEU A 1 738 ? 23.410 8.250 -21.475 1.00 87.56 738 LEU A C 1
ATOM 6047 O O . LEU A 1 738 ? 22.539 7.495 -21.050 1.00 87.56 738 LEU A O 1
ATOM 6051 N N . ARG A 1 739 ? 23.562 9.485 -20.979 1.00 89.44 739 ARG A N 1
ATOM 6052 C CA . ARG A 1 739 ? 22.703 10.040 -19.921 1.00 89.44 739 ARG A CA 1
ATOM 6053 C C . ARG A 1 739 ? 21.222 10.034 -20.324 1.00 89.44 739 ARG A C 1
ATOM 6055 O O . ARG A 1 739 ? 20.369 9.716 -19.497 1.00 89.44 739 ARG A O 1
ATOM 6062 N N . GLY A 1 740 ? 20.905 10.394 -21.570 1.00 79.25 740 GLY A N 1
ATOM 6063 C CA . GLY A 1 740 ? 19.540 10.352 -22.106 1.00 79.25 740 GLY A CA 1
ATOM 6064 C C . GLY A 1 740 ? 18.968 8.932 -22.167 1.00 79.25 740 GLY A C 1
ATOM 6065 O O . GLY A 1 740 ? 17.832 8.707 -21.742 1.00 79.25 740 GLY A O 1
ATOM 6066 N N . MET A 1 741 ? 19.773 7.962 -22.608 1.00 85.50 741 MET A N 1
ATOM 6067 C CA . MET A 1 741 ? 19.399 6.543 -22.622 1.00 85.50 741 MET A CA 1
ATOM 6068 C C . MET A 1 741 ? 19.145 6.020 -21.201 1.00 85.50 741 MET A C 1
ATOM 6070 O O . MET A 1 741 ? 18.124 5.379 -20.957 1.00 85.50 741 MET A O 1
ATOM 6074 N N . MET A 1 742 ? 20.006 6.367 -20.235 1.00 84.19 742 MET A N 1
ATOM 6075 C CA . MET A 1 742 ? 19.822 5.997 -18.825 1.00 84.19 742 MET A CA 1
ATOM 6076 C C . MET A 1 742 ? 18.555 6.603 -18.222 1.00 84.19 742 MET A C 1
ATOM 6078 O O . MET A 1 742 ? 17.823 5.911 -17.519 1.00 84.19 742 MET A O 1
ATOM 6082 N N . ARG A 1 743 ? 18.258 7.873 -18.527 1.00 82.38 743 ARG A N 1
ATOM 6083 C CA . ARG A 1 743 ? 17.020 8.526 -18.081 1.00 82.38 743 ARG A CA 1
ATOM 6084 C C . ARG A 1 743 ? 15.780 7.845 -18.656 1.00 82.38 743 ARG A C 1
ATOM 6086 O O . ARG A 1 743 ? 14.816 7.639 -17.933 1.00 82.38 743 ARG A O 1
ATOM 6093 N N . THR A 1 744 ? 15.817 7.464 -19.931 1.00 84.62 744 THR A N 1
ATOM 6094 C CA . THR A 1 744 ? 14.707 6.754 -20.588 1.00 84.62 744 THR A CA 1
ATOM 6095 C C . THR A 1 744 ? 14.471 5.389 -19.944 1.00 84.62 744 THR A C 1
ATOM 6097 O O . THR A 1 744 ? 13.337 5.047 -19.610 1.00 84.62 744 THR A O 1
ATOM 6100 N N . LEU A 1 745 ? 15.550 4.637 -19.699 1.00 84.56 745 LEU A N 1
ATOM 6101 C CA . LEU A 1 745 ? 15.494 3.346 -19.016 1.00 84.56 745 LEU A CA 1
ATOM 6102 C C . LEU A 1 745 ? 14.927 3.481 -17.594 1.00 84.56 745 LEU A C 1
ATOM 6104 O O . LEU A 1 745 ? 14.078 2.687 -17.193 1.00 84.56 745 LEU A O 1
ATOM 6108 N N . TRP A 1 746 ? 15.367 4.500 -16.851 1.00 83.81 746 TRP A N 1
ATOM 6109 C CA . TRP A 1 746 ? 14.878 4.787 -15.505 1.00 83.81 746 TRP A CA 1
ATOM 6110 C C . TRP A 1 746 ? 13.397 5.172 -15.491 1.00 83.81 746 TRP A C 1
ATOM 6112 O O . TRP A 1 746 ? 12.627 4.564 -14.755 1.00 83.81 746 TRP A O 1
ATOM 6122 N N . ASN A 1 747 ? 12.973 6.109 -16.342 1.00 80.25 747 ASN A N 1
ATOM 6123 C CA . ASN A 1 747 ? 11.578 6.548 -16.416 1.00 80.25 747 ASN A CA 1
ATOM 6124 C C . ASN A 1 747 ? 10.638 5.384 -16.763 1.00 80.25 747 ASN A C 1
ATOM 6126 O O . ASN A 1 747 ? 9.658 5.152 -16.060 1.00 80.25 747 ASN A O 1
ATOM 6130 N N . SER A 1 748 ? 10.987 4.587 -17.780 1.00 81.56 748 SER A N 1
ATOM 6131 C CA . SER A 1 748 ? 10.212 3.398 -18.162 1.00 81.56 748 SER A CA 1
ATOM 6132 C C . SER A 1 748 ? 10.105 2.386 -17.014 1.00 81.56 748 SER A C 1
ATOM 6134 O O . SER A 1 748 ? 9.050 1.784 -16.793 1.00 81.56 748 SER A O 1
ATOM 6136 N N . PHE A 1 749 ? 11.184 2.214 -16.244 1.00 81.69 749 PHE A N 1
ATOM 6137 C CA . PHE A 1 749 ? 11.175 1.364 -15.060 1.00 81.69 749 PHE A CA 1
ATOM 6138 C C . PHE A 1 749 ? 10.254 1.916 -13.961 1.00 81.69 749 PHE A C 1
ATOM 6140 O O . PHE A 1 749 ? 9.420 1.171 -13.444 1.00 81.69 749 PHE A O 1
ATOM 6147 N N . GLN A 1 750 ? 10.357 3.209 -13.635 1.00 76.12 750 GLN A N 1
ATOM 6148 C CA . GLN A 1 750 ? 9.512 3.865 -12.629 1.00 76.12 750 GLN A CA 1
ATOM 6149 C C . GLN A 1 750 ? 8.022 3.777 -12.983 1.00 76.12 750 GLN A C 1
ATOM 6151 O O . GLN A 1 750 ? 7.195 3.518 -12.109 1.00 76.12 750 GLN A O 1
ATOM 6156 N N . GLU A 1 751 ? 7.675 3.943 -14.260 1.00 74.44 751 GLU A N 1
ATOM 6157 C CA . GLU A 1 751 ? 6.304 3.821 -14.763 1.00 74.44 751 GLU A CA 1
ATOM 6158 C C . GLU A 1 751 ? 5.749 2.400 -14.598 1.00 74.44 751 GLU A C 1
ATOM 6160 O O . GLU A 1 751 ? 4.629 2.228 -14.112 1.00 74.44 751 GLU A O 1
ATOM 6165 N N . LYS A 1 752 ? 6.535 1.374 -14.958 1.00 75.00 752 LYS A N 1
ATOM 6166 C CA . LYS A 1 752 ? 6.109 -0.036 -14.898 1.00 75.00 752 LYS A CA 1
ATOM 6167 C C . LYS A 1 752 ? 6.111 -0.604 -13.470 1.00 75.00 752 LYS A C 1
ATOM 6169 O O . LYS A 1 752 ? 5.361 -1.539 -13.191 1.00 75.00 752 LYS A O 1
ATOM 6174 N N . HIS A 1 753 ? 6.923 -0.053 -12.563 1.00 76.75 753 HIS A N 1
ATOM 6175 C CA . HIS A 1 753 ? 7.196 -0.634 -11.242 1.00 76.75 753 HIS A CA 1
ATOM 6176 C C . HIS A 1 753 ? 6.974 0.326 -10.055 1.00 76.75 753 HIS A C 1
ATOM 6178 O O . HIS A 1 753 ? 7.683 0.229 -9.054 1.00 76.75 753 HIS A O 1
ATOM 6184 N N . GLN A 1 754 ? 5.955 1.198 -10.106 1.00 69.25 754 GLN A N 1
ATOM 6185 C CA . GLN A 1 754 ? 5.652 2.176 -9.038 1.00 69.25 754 GLN A CA 1
ATOM 6186 C C . GLN A 1 754 ? 5.594 1.574 -7.619 1.00 69.25 754 GLN A C 1
ATOM 6188 O O . GLN A 1 754 ? 6.104 2.183 -6.688 1.00 69.25 754 GLN A O 1
ATOM 6193 N N . GLY A 1 755 ? 5.058 0.360 -7.446 1.00 64.94 755 GLY A N 1
ATOM 6194 C CA . GLY A 1 755 ? 4.975 -0.307 -6.134 1.00 64.94 755 GLY A CA 1
ATOM 6195 C C . GLY A 1 755 ? 6.317 -0.753 -5.524 1.00 64.94 755 GLY A C 1
ATOM 6196 O O . GLY A 1 755 ? 6.341 -1.255 -4.405 1.00 64.94 755 GLY A O 1
ATOM 6197 N N . ILE A 1 756 ? 7.431 -0.617 -6.252 1.00 70.88 756 ILE A N 1
ATOM 6198 C CA . ILE A 1 756 ? 8.803 -0.880 -5.770 1.00 70.88 756 ILE A CA 1
ATOM 6199 C C . ILE A 1 756 ? 9.546 0.444 -5.512 1.00 70.88 756 ILE A C 1
ATOM 6201 O O . ILE A 1 756 ? 10.569 0.471 -4.831 1.00 70.88 756 ILE A O 1
ATOM 6205 N N . MET A 1 757 ? 9.010 1.557 -6.017 1.00 70.50 757 MET A N 1
ATOM 6206 C CA . MET A 1 757 ? 9.587 2.890 -5.895 1.00 70.50 757 MET A CA 1
ATOM 6207 C C . MET A 1 757 ? 9.284 3.480 -4.513 1.00 70.50 757 MET A C 1
ATOM 6209 O O . MET A 1 757 ? 8.446 4.362 -4.363 1.00 70.50 757 MET A O 1
ATOM 6213 N N . ASP A 1 758 ? 9.972 2.971 -3.491 1.00 69.12 758 ASP A N 1
ATOM 6214 C CA . ASP A 1 758 ? 9.886 3.468 -2.116 1.00 69.12 758 ASP A CA 1
ATOM 6215 C C . ASP A 1 758 ? 11.121 4.322 -1.795 1.00 69.12 758 ASP A C 1
ATOM 6217 O O . ASP A 1 758 ? 12.195 3.809 -1.470 1.00 69.12 758 ASP A O 1
ATOM 6221 N N . GLU A 1 759 ? 10.990 5.641 -1.974 1.00 68.62 759 GLU A N 1
ATOM 6222 C CA . GLU A 1 759 ? 12.077 6.596 -1.713 1.00 68.62 759 GLU A CA 1
ATOM 6223 C C . GLU A 1 759 ? 12.500 6.572 -0.235 1.00 68.62 759 GLU A C 1
ATOM 6225 O O . GLU A 1 759 ? 13.684 6.735 0.055 1.00 68.62 759 GLU A O 1
ATOM 6230 N N . SER A 1 760 ? 11.573 6.290 0.691 1.00 65.12 760 SER A N 1
ATOM 6231 C CA . SER A 1 760 ? 11.860 6.228 2.130 1.00 65.12 760 SER A CA 1
ATOM 6232 C C . SER A 1 760 ? 12.812 5.082 2.449 1.00 65.12 760 SER A C 1
ATOM 6234 O O . SER A 1 760 ? 13.854 5.303 3.059 1.00 65.12 760 SER A O 1
ATOM 6236 N N . LYS A 1 761 ? 12.527 3.867 1.964 1.00 70.25 761 LYS A N 1
ATOM 6237 C CA . LYS A 1 761 ? 13.410 2.705 2.189 1.00 70.25 761 LYS A CA 1
ATOM 6238 C C . LYS A 1 761 ? 14.795 2.894 1.583 1.00 70.25 761 LYS A C 1
ATOM 6240 O O . LYS A 1 761 ? 15.793 2.417 2.131 1.00 70.25 761 LYS A O 1
ATOM 6245 N N . TYR A 1 762 ? 14.869 3.575 0.443 1.00 74.62 762 TYR A N 1
ATOM 6246 C CA . TYR A 1 762 ? 16.143 3.926 -0.171 1.00 74.62 762 TYR A CA 1
ATOM 6247 C C . TYR A 1 762 ? 16.915 4.961 0.659 1.00 74.62 762 TYR A C 1
ATOM 6249 O O . TYR A 1 762 ? 18.119 4.798 0.866 1.00 74.62 762 TYR A O 1
ATOM 6257 N N . PHE A 1 763 ? 16.237 5.977 1.193 1.00 78.06 763 PHE A N 1
ATOM 6258 C CA . PHE A 1 763 ? 16.830 6.944 2.115 1.00 78.06 763 PHE A CA 1
ATOM 6259 C C . PHE A 1 763 ? 17.307 6.297 3.416 1.00 78.06 763 PHE A C 1
ATOM 6261 O O . PHE A 1 763 ? 18.422 6.589 3.841 1.00 78.06 763 PHE A O 1
ATOM 6268 N N . ASP A 1 764 ? 16.562 5.346 3.978 1.00 77.81 764 ASP A N 1
ATOM 6269 C CA . ASP A 1 764 ? 16.983 4.578 5.157 1.00 77.81 764 ASP A CA 1
ATOM 6270 C C . ASP A 1 764 ? 18.223 3.719 4.874 1.00 77.81 764 ASP A C 1
ATOM 6272 O O . ASP A 1 764 ? 19.125 3.595 5.705 1.00 77.81 764 ASP A O 1
ATOM 6276 N N . PHE A 1 765 ? 18.296 3.116 3.683 1.00 78.31 765 PHE A N 1
ATOM 6277 C CA . PHE A 1 765 ? 19.488 2.396 3.237 1.00 78.31 765 PHE A CA 1
ATOM 6278 C C . PHE A 1 765 ? 20.697 3.331 3.095 1.00 78.31 765 PHE A C 1
ATOM 6280 O O . PHE A 1 765 ? 21.783 3.006 3.574 1.00 78.31 765 PHE A O 1
ATOM 6287 N N . LYS A 1 766 ? 20.518 4.505 2.477 1.00 80.19 766 LYS A N 1
ATOM 6288 C CA . LYS A 1 766 ? 21.583 5.508 2.341 1.00 80.19 766 LYS A CA 1
ATOM 6289 C C . LYS A 1 766 ? 22.039 6.050 3.686 1.00 80.19 766 LYS A C 1
ATOM 6291 O O . LYS A 1 766 ? 23.240 6.163 3.900 1.00 80.19 766 LYS A O 1
ATOM 6296 N N . ALA A 1 767 ? 21.105 6.328 4.585 1.00 82.31 767 ALA A N 1
ATOM 6297 C CA . ALA A 1 767 ? 21.397 6.772 5.934 1.00 82.31 767 ALA A CA 1
ATOM 6298 C C . ALA A 1 767 ? 22.253 5.745 6.691 1.00 82.31 767 ALA A C 1
ATOM 6300 O O . ALA A 1 767 ? 23.263 6.122 7.277 1.00 82.31 767 ALA A O 1
ATOM 6301 N N . ARG A 1 768 ? 21.924 4.446 6.600 1.00 83.69 768 ARG A N 1
ATOM 6302 C CA . ARG A 1 768 ? 22.751 3.369 7.176 1.00 83.69 768 ARG A CA 1
ATOM 6303 C C . ARG A 1 768 ? 24.153 3.312 6.584 1.00 83.69 768 ARG A C 1
ATOM 6305 O O . ARG A 1 768 ? 25.107 3.277 7.345 1.00 83.69 768 ARG A O 1
ATOM 6312 N N . LYS A 1 769 ? 24.287 3.367 5.256 1.00 81.88 769 LYS A N 1
ATOM 6313 C CA . LYS A 1 769 ? 25.609 3.352 4.610 1.00 81.88 769 LYS A CA 1
ATOM 6314 C C . LYS A 1 769 ? 26.467 4.548 5.042 1.00 81.88 769 LYS A C 1
ATOM 6316 O O . LYS A 1 769 ? 27.638 4.383 5.346 1.00 81.88 769 LYS A O 1
ATOM 6321 N N . ILE A 1 770 ? 25.872 5.741 5.104 1.00 81.75 770 ILE A N 1
ATOM 6322 C CA . ILE A 1 770 ? 26.555 6.951 5.584 1.00 81.75 770 ILE A CA 1
ATOM 6323 C C . ILE A 1 770 ? 26.958 6.785 7.053 1.00 81.75 770 ILE A C 1
ATOM 6325 O O . ILE A 1 770 ? 28.067 7.152 7.417 1.00 81.75 770 ILE A O 1
ATOM 6329 N N . LYS A 1 771 ? 26.089 6.206 7.890 1.00 83.62 771 LYS A N 1
ATOM 6330 C CA . LYS A 1 771 ? 26.413 5.904 9.286 1.00 83.62 771 LYS A CA 1
ATOM 6331 C C . LYS A 1 771 ? 27.620 4.965 9.393 1.00 83.62 771 LYS A C 1
ATOM 6333 O O . LYS A 1 771 ? 28.562 5.312 10.087 1.00 83.62 771 LYS A O 1
ATOM 6338 N N . GLU A 1 772 ? 27.621 3.851 8.661 1.00 83.94 772 GLU A N 1
ATOM 6339 C CA . GLU A 1 772 ? 28.730 2.881 8.633 1.00 83.94 772 GLU A CA 1
ATOM 6340 C C . GLU A 1 772 ? 30.053 3.522 8.170 1.00 83.94 772 GLU A C 1
ATOM 6342 O O . GLU A 1 772 ? 31.102 3.293 8.768 1.00 83.94 772 GLU A O 1
ATOM 6347 N N . GLU A 1 773 ? 30.015 4.357 7.124 1.00 82.50 773 GLU A N 1
ATOM 6348 C CA . GLU A 1 773 ? 31.196 5.078 6.626 1.00 82.50 773 GLU A CA 1
ATOM 6349 C C . GLU A 1 773 ? 31.738 6.079 7.658 1.00 82.50 773 GLU A C 1
ATOM 6351 O O . GLU A 1 773 ? 32.952 6.214 7.809 1.00 82.50 773 GLU A O 1
ATOM 6356 N N . LEU A 1 774 ? 30.848 6.768 8.376 1.00 76.56 774 LEU A N 1
ATOM 6357 C CA . LEU A 1 774 ? 31.214 7.742 9.402 1.00 76.56 774 LEU A CA 1
ATOM 6358 C C . LEU A 1 774 ? 31.724 7.080 10.692 1.00 76.56 774 LEU A C 1
ATOM 6360 O O . LEU A 1 774 ? 32.667 7.588 11.288 1.00 76.56 774 LEU A O 1
ATOM 6364 N N . GLU A 1 775 ? 31.151 5.947 11.106 1.00 79.06 775 GLU A N 1
ATOM 6365 C CA . GLU A 1 775 ? 31.643 5.142 12.239 1.00 79.06 775 GLU A CA 1
ATOM 6366 C C . GLU A 1 775 ? 33.051 4.580 11.985 1.00 79.06 775 GLU A C 1
ATOM 6368 O O . GLU A 1 775 ? 33.797 4.321 12.926 1.00 79.06 775 GLU A O 1
ATOM 6373 N N . GLY A 1 776 ? 33.445 4.426 10.716 1.00 76.88 776 GLY A N 1
ATOM 6374 C CA . GLY A 1 776 ? 34.800 4.034 10.325 1.00 76.88 776 GLY A CA 1
ATOM 6375 C C . GLY A 1 776 ? 35.866 5.125 10.501 1.00 76.88 776 GLY A C 1
ATOM 6376 O O . GLY A 1 776 ? 37.041 4.856 10.250 1.00 76.88 776 GLY A O 1
ATOM 6377 N N . ILE A 1 777 ? 35.490 6.347 10.900 1.00 78.56 777 ILE A N 1
ATOM 6378 C CA . ILE A 1 777 ? 36.415 7.469 11.108 1.00 78.56 777 ILE A CA 1
ATOM 6379 C C . ILE A 1 777 ? 36.880 7.491 12.569 1.00 78.56 777 ILE A C 1
ATOM 6381 O O . ILE A 1 777 ? 36.089 7.652 13.496 1.00 78.56 777 ILE A O 1
ATOM 6385 N N . GLU A 1 778 ? 38.192 7.373 12.777 1.00 73.69 778 GLU A N 1
ATOM 6386 C CA . GLU A 1 778 ? 38.801 7.346 14.109 1.00 73.69 778 GLU A CA 1
ATOM 6387 C C . GLU A 1 778 ? 38.539 8.660 14.879 1.00 73.69 778 GLU A C 1
ATOM 6389 O O . GLU A 1 778 ? 38.767 9.758 14.366 1.00 73.69 778 GLU A O 1
ATOM 6394 N N . GLY A 1 779 ? 38.032 8.552 16.114 1.00 65.38 779 GLY A N 1
ATOM 6395 C CA . GLY A 1 779 ? 37.677 9.708 16.950 1.00 65.38 779 GLY A CA 1
ATOM 6396 C C . GLY A 1 779 ? 36.284 10.301 16.696 1.00 65.38 779 GLY A C 1
ATOM 6397 O O . GLY A 1 779 ? 36.011 11.406 17.170 1.00 65.38 779 GLY A O 1
ATOM 6398 N N . TYR A 1 780 ? 35.406 9.595 15.974 1.00 71.19 780 TYR A N 1
ATOM 6399 C CA . TYR A 1 780 ? 34.014 9.988 15.739 1.00 71.19 780 TYR A CA 1
ATOM 6400 C C . TYR A 1 780 ? 33.030 8.890 16.174 1.00 71.19 780 TYR A C 1
ATOM 6402 O O . TYR A 1 780 ? 33.262 7.705 15.958 1.00 71.19 780 TYR A O 1
ATOM 6410 N N . SER A 1 781 ? 31.922 9.291 16.795 1.00 68.44 781 SER A N 1
ATOM 6411 C CA . SER A 1 781 ? 30.838 8.427 17.264 1.00 68.44 781 SER A CA 1
ATOM 6412 C C . SER A 1 781 ? 29.519 8.925 16.681 1.00 68.44 781 SER A C 1
ATOM 6414 O O . SER A 1 781 ? 29.131 10.076 16.885 1.00 68.44 781 SER A O 1
ATOM 6416 N N . VAL A 1 782 ? 28.825 8.073 15.924 1.00 74.56 782 VAL A N 1
ATOM 6417 C CA . VAL A 1 782 ? 27.574 8.428 15.242 1.00 74.56 782 VAL A CA 1
ATOM 6418 C C . VAL A 1 782 ? 26.391 7.794 15.946 1.00 74.56 782 VAL A C 1
ATOM 6420 O O . VAL A 1 782 ? 26.168 6.585 15.883 1.00 74.56 782 VAL A O 1
ATOM 6423 N N . PHE A 1 783 ? 25.551 8.622 16.552 1.00 72.38 783 PHE A N 1
ATOM 6424 C CA . PHE A 1 783 ? 24.306 8.161 17.151 1.00 72.38 783 PHE A CA 1
ATOM 6425 C C . PHE A 1 783 ? 23.287 7.813 16.065 1.00 72.38 783 PHE A C 1
ATOM 6427 O O . PHE A 1 783 ? 22.693 6.729 16.073 1.00 72.38 783 PHE A O 1
ATOM 6434 N N . ASN A 1 784 ? 23.117 8.700 15.084 1.00 77.31 784 ASN A N 1
ATOM 6435 C CA . ASN A 1 784 ? 22.047 8.590 14.103 1.00 77.31 784 ASN A CA 1
ATOM 6436 C C . ASN A 1 784 ? 22.397 9.238 12.769 1.00 77.31 784 ASN A C 1
ATOM 6438 O O . ASN A 1 784 ? 23.053 10.273 12.715 1.00 77.31 784 ASN A O 1
ATOM 6442 N N . VAL A 1 785 ? 21.852 8.682 11.693 1.00 77.56 785 VAL A N 1
ATOM 6443 C CA . VAL A 1 785 ? 21.823 9.335 10.386 1.00 77.56 785 VAL A CA 1
ATOM 6444 C C . VAL A 1 785 ? 20.417 9.186 9.832 1.00 77.56 785 VAL A C 1
ATOM 6446 O O . VAL A 1 785 ? 19.837 8.105 9.890 1.00 77.56 785 VAL A O 1
ATOM 6449 N N . LYS A 1 786 ? 19.856 10.267 9.295 1.00 78.44 786 LYS A N 1
ATOM 6450 C CA . LYS A 1 786 ? 18.551 10.279 8.629 1.00 78.44 786 LYS A CA 1
ATOM 6451 C C . LYS A 1 786 ? 18.658 11.021 7.312 1.00 78.44 786 LYS A C 1
ATOM 6453 O O . LYS A 1 786 ? 19.305 12.059 7.226 1.00 78.44 786 LYS A O 1
ATOM 6458 N N . VAL A 1 787 ? 17.965 10.516 6.303 1.00 74.75 787 VAL A N 1
ATOM 6459 C CA . VAL A 1 787 ? 17.786 11.203 5.027 1.00 74.75 787 VAL A CA 1
ATOM 6460 C C . VAL A 1 787 ? 16.288 11.388 4.830 1.00 74.75 787 VAL A C 1
ATOM 6462 O O . VAL A 1 787 ? 15.539 10.418 4.885 1.00 74.75 787 VAL A O 1
ATOM 6465 N N . LYS A 1 788 ? 15.827 12.626 4.651 1.00 68.50 788 LYS A N 1
ATOM 6466 C CA . LYS A 1 788 ? 14.401 12.921 4.454 1.00 68.50 788 LYS A CA 1
ATOM 6467 C C . LYS A 1 788 ? 14.199 13.879 3.292 1.00 68.50 788 LYS A C 1
ATOM 6469 O O . LYS A 1 788 ? 15.022 14.755 3.037 1.00 68.50 788 LYS A O 1
ATOM 6474 N N . LYS A 1 789 ? 13.075 13.729 2.600 1.00 56.75 789 LYS A N 1
ATOM 6475 C CA . LYS A 1 789 ? 12.658 14.674 1.566 1.00 56.75 789 LYS A CA 1
ATOM 6476 C C . LYS A 1 789 ? 12.080 15.922 2.228 1.00 56.75 789 LYS A C 1
ATOM 6478 O O . LYS A 1 789 ? 11.291 15.823 3.165 1.00 56.75 789 LYS A O 1
ATOM 6483 N N . GLY A 1 790 ? 12.484 17.083 1.744 1.00 43.25 790 GLY A N 1
ATOM 6484 C CA . GLY A 1 790 ? 11.966 18.379 2.146 1.00 43.25 790 GLY A CA 1
ATOM 6485 C C . GLY A 1 790 ? 11.448 19.152 0.941 1.00 43.25 790 GLY A C 1
ATOM 6486 O O . GLY A 1 790 ? 11.769 18.846 -0.209 1.00 43.25 790 GLY A O 1
ATOM 6487 N N . TYR A 1 791 ? 10.631 20.164 1.207 1.00 40.22 791 TYR A N 1
ATOM 6488 C CA . TYR A 1 791 ? 10.076 21.038 0.182 1.00 40.22 791 TYR A CA 1
ATOM 6489 C C . TYR A 1 791 ? 10.215 22.488 0.628 1.00 40.22 791 TYR A C 1
ATOM 6491 O O . TYR A 1 791 ? 9.872 22.825 1.758 1.00 40.22 791 TYR A O 1
ATOM 6499 N N . THR A 1 792 ? 10.731 23.354 -0.242 1.00 34.62 792 THR A N 1
ATOM 6500 C CA . THR A 1 792 ? 10.883 24.789 0.067 1.00 34.62 792 THR A CA 1
ATOM 6501 C C . THR A 1 792 ? 9.665 25.628 -0.318 1.00 34.62 792 THR A C 1
ATOM 6503 O O . THR A 1 792 ? 9.702 26.848 -0.191 1.00 34.62 792 THR A O 1
ATOM 6506 N N . GLY A 1 793 ? 8.610 25.009 -0.854 1.00 27.36 793 GLY A N 1
ATOM 6507 C CA . GLY A 1 793 ? 7.526 25.710 -1.551 1.00 27.36 793 GLY A CA 1
ATOM 6508 C C . GLY A 1 793 ? 7.755 25.804 -3.066 1.00 27.36 793 GLY A C 1
ATOM 6509 O O . GLY A 1 793 ? 6.786 25.860 -3.816 1.00 27.36 793 GLY A O 1
ATOM 6510 N N . PHE A 1 794 ? 9.016 25.741 -3.513 1.00 28.88 794 PHE A N 1
ATOM 6511 C CA . PHE A 1 794 ? 9.416 25.943 -4.913 1.00 28.88 794 PHE A CA 1
ATOM 6512 C C . PHE A 1 794 ? 10.258 24.800 -5.488 1.00 28.88 794 PHE A C 1
ATOM 6514 O O . PHE A 1 794 ? 10.207 24.566 -6.687 1.00 28.88 794 PHE A O 1
ATOM 6521 N N . ASN A 1 795 ? 11.034 24.101 -4.653 1.00 32.19 795 ASN A N 1
ATOM 6522 C CA . ASN A 1 795 ? 11.865 22.970 -5.059 1.00 32.19 795 ASN A CA 1
ATOM 6523 C C . ASN A 1 795 ? 11.825 21.857 -4.007 1.00 32.19 795 ASN A C 1
ATOM 6525 O O . ASN A 1 795 ? 11.809 22.120 -2.799 1.00 32.19 795 ASN A O 1
ATOM 6529 N N . GLU A 1 796 ? 11.880 20.614 -4.480 1.00 40.25 796 GLU A N 1
ATOM 6530 C CA . GLU A 1 796 ? 12.186 19.458 -3.643 1.00 40.25 796 GLU A CA 1
ATOM 6531 C C . GLU A 1 796 ? 13.677 19.468 -3.277 1.00 40.25 796 GLU A C 1
ATOM 6533 O O . GLU A 1 796 ? 14.537 19.757 -4.111 1.00 40.25 796 GLU A O 1
ATOM 6538 N N . TYR A 1 797 ? 13.996 19.144 -2.027 1.00 50.94 797 TYR A N 1
ATOM 6539 C CA . TYR A 1 797 ? 15.367 18.922 -1.576 1.00 50.94 797 TYR A CA 1
ATOM 6540 C C . TYR A 1 797 ? 15.455 17.649 -0.740 1.00 50.94 797 TYR A C 1
ATOM 6542 O O . TYR A 1 797 ? 14.454 17.143 -0.234 1.00 50.94 797 TYR A O 1
ATOM 6550 N N . VAL A 1 798 ? 16.666 17.121 -0.593 1.00 59.06 798 VAL A N 1
ATOM 6551 C CA . VAL A 1 798 ? 16.949 15.994 0.296 1.00 59.06 798 VAL A CA 1
ATOM 6552 C C . VAL A 1 798 ? 17.778 16.522 1.458 1.00 59.06 798 VAL A C 1
ATOM 6554 O O . VAL A 1 798 ? 18.834 17.118 1.258 1.00 59.06 798 VAL A O 1
ATOM 6557 N N . GLU A 1 799 ? 17.271 16.346 2.670 1.00 60.53 799 GLU A N 1
ATOM 6558 C CA . GLU A 1 799 ? 17.919 16.744 3.913 1.00 60.53 799 GLU A CA 1
ATOM 6559 C C . GLU A 1 799 ? 18.640 15.533 4.507 1.00 60.53 799 GLU A C 1
ATOM 6561 O O . GLU A 1 799 ? 18.005 14.523 4.817 1.00 60.53 799 GLU A O 1
ATOM 6566 N N . LEU A 1 800 ? 19.961 15.636 4.659 1.00 73.62 800 LEU A N 1
ATOM 6567 C CA . LEU A 1 800 ? 20.785 14.686 5.402 1.00 73.62 800 LEU A CA 1
ATOM 6568 C C . LEU A 1 800 ? 20.992 15.230 6.818 1.00 73.62 800 LEU A C 1
ATOM 6570 O O . LEU A 1 800 ? 21.511 16.330 6.993 1.00 73.62 800 LEU A O 1
ATOM 6574 N N . ILE A 1 801 ? 20.594 14.453 7.817 1.00 67.50 801 ILE A N 1
ATOM 6575 C CA . ILE A 1 801 ? 20.748 14.753 9.239 1.00 67.50 801 ILE A CA 1
ATOM 6576 C C . ILE A 1 801 ? 21.713 13.723 9.812 1.00 67.50 801 ILE A C 1
ATOM 6578 O O . ILE A 1 801 ? 21.467 12.526 9.693 1.00 67.50 801 ILE A O 1
ATOM 6582 N N . ILE A 1 802 ? 22.791 14.184 10.437 1.00 70.25 802 ILE A N 1
ATOM 6583 C CA . ILE A 1 802 ? 23.770 13.343 11.129 1.00 70.25 802 ILE A CA 1
ATOM 6584 C C . ILE A 1 802 ? 23.814 13.815 12.584 1.00 70.25 802 ILE A C 1
ATOM 6586 O O . ILE A 1 802 ? 24.008 15.002 12.843 1.00 70.25 802 ILE A O 1
ATOM 6590 N N . GLU A 1 803 ? 23.603 12.894 13.517 1.00 68.56 803 GLU A N 1
ATOM 6591 C CA . GLU A 1 803 ? 23.670 13.100 14.964 1.00 68.56 803 GLU A CA 1
ATOM 6592 C C . GLU A 1 803 ? 24.866 12.285 15.481 1.00 68.56 803 GLU A C 1
ATOM 6594 O O . GLU A 1 803 ? 24.896 11.065 15.314 1.00 68.56 803 GLU A O 1
ATOM 6599 N N . GLY A 1 804 ? 25.859 12.938 16.084 1.00 67.00 804 GLY A N 1
ATOM 6600 C CA . GLY A 1 804 ? 27.089 12.294 16.550 1.00 67.00 804 GLY A CA 1
ATOM 6601 C C . GLY A 1 804 ? 27.985 13.245 17.342 1.00 67.00 804 GLY A C 1
ATOM 6602 O O . GLY A 1 804 ? 27.679 14.429 17.459 1.00 67.00 804 GLY A O 1
ATOM 6603 N N . GLU A 1 805 ? 29.093 12.724 17.856 1.00 66.50 805 GLU A N 1
ATOM 6604 C CA . GLU A 1 805 ? 30.117 13.439 18.624 1.00 66.50 805 GLU A CA 1
ATOM 6605 C C . GLU A 1 805 ? 31.519 13.030 18.151 1.00 66.50 805 GLU A C 1
ATOM 6607 O O . GLU A 1 805 ? 31.722 11.907 17.694 1.00 66.50 805 GLU A O 1
ATOM 6612 N N . GLY A 1 806 ? 32.516 13.910 18.244 1.00 61.66 806 GLY A N 1
ATOM 6613 C CA . GLY A 1 806 ? 33.891 13.521 17.938 1.00 61.66 806 GLY A CA 1
ATOM 6614 C C . GLY A 1 806 ? 34.931 14.596 18.191 1.00 61.66 806 GLY A C 1
ATOM 6615 O O . GLY A 1 806 ? 34.613 15.762 18.407 1.00 61.66 806 GLY A O 1
ATOM 6616 N N . THR A 1 807 ? 36.189 14.169 18.160 1.00 57.41 807 THR A N 1
ATOM 6617 C CA . THR A 1 807 ? 37.376 14.978 18.477 1.00 57.41 807 THR A CA 1
ATOM 6618 C C . THR A 1 807 ? 38.199 15.351 17.241 1.00 57.41 807 THR A C 1
ATOM 6620 O O . THR A 1 807 ? 39.223 16.022 17.354 1.00 57.41 807 THR A O 1
ATOM 6623 N N . SER A 1 808 ? 37.761 14.934 16.048 1.00 59.28 808 SER A N 1
ATOM 6624 C CA . SER A 1 808 ? 38.404 15.272 14.776 1.00 59.28 808 SER A CA 1
ATOM 6625 C C . SER A 1 808 ? 38.241 16.757 14.434 1.00 59.28 808 SER A C 1
ATOM 6627 O O . SER A 1 808 ? 37.128 17.285 14.422 1.00 59.28 808 SER A O 1
ATOM 6629 N N . ALA A 1 809 ? 39.346 17.416 14.070 1.00 55.00 809 ALA A N 1
ATOM 6630 C CA . ALA A 1 809 ? 39.388 18.842 13.725 1.00 55.00 809 ALA A CA 1
ATOM 6631 C C . ALA A 1 809 ? 38.502 19.223 12.518 1.00 55.00 809 ALA A C 1
ATOM 6633 O O . ALA A 1 809 ? 38.089 20.372 12.396 1.00 55.00 809 ALA A O 1
ATOM 6634 N N . LEU A 1 810 ? 38.159 18.268 11.640 1.00 48.25 810 LEU A N 1
ATOM 6635 C CA . LEU A 1 810 ? 37.217 18.486 10.528 1.00 48.25 810 LEU A CA 1
ATOM 6636 C C . LEU A 1 810 ? 35.781 18.792 11.000 1.00 48.25 810 LEU A C 1
ATOM 6638 O O . LEU A 1 810 ? 34.981 19.296 10.213 1.00 48.25 810 LEU A O 1
ATOM 6642 N N . PHE A 1 811 ? 35.461 18.494 12.263 1.00 50.12 811 PHE A N 1
ATOM 6643 C CA . PHE A 1 811 ? 34.118 18.599 12.842 1.00 50.12 811 PHE A CA 1
ATOM 6644 C C . PHE A 1 811 ? 34.088 19.376 14.166 1.00 50.12 811 PHE A C 1
ATOM 6646 O O . PHE A 1 811 ? 33.110 19.295 14.912 1.00 50.12 811 PHE A O 1
ATOM 6653 N N . GLU A 1 812 ? 35.131 20.152 14.464 1.00 41.53 812 GLU A N 1
ATOM 6654 C CA . GLU A 1 812 ? 35.174 21.007 15.650 1.00 41.53 812 GLU A CA 1
ATOM 6655 C C . GLU A 1 812 ? 33.989 22.005 15.611 1.00 41.53 812 GLU A C 1
ATOM 6657 O O . GLU A 1 812 ? 33.885 22.844 14.717 1.00 41.53 812 GLU A O 1
ATOM 6662 N N . GLY A 1 813 ? 33.026 21.854 16.536 1.00 39.59 813 GLY A N 1
ATOM 6663 C CA . GLY A 1 813 ? 31.775 22.636 16.582 1.00 39.59 813 GLY A CA 1
ATOM 6664 C C . GLY A 1 813 ? 30.519 21.971 15.982 1.00 39.59 813 GLY A C 1
ATOM 6665 O O . GLY A 1 813 ? 29.463 22.609 15.911 1.00 39.59 813 GLY A O 1
ATOM 6666 N N . PHE A 1 814 ? 30.579 20.702 15.567 1.00 37.28 814 PHE A N 1
ATOM 6667 C CA . PHE A 1 814 ? 29.451 19.985 14.960 1.00 37.28 814 PHE A CA 1
ATOM 6668 C C . PHE A 1 814 ? 28.482 19.401 16.013 1.00 37.28 814 PHE A C 1
ATOM 6670 O O . PHE A 1 814 ? 28.589 18.241 16.385 1.00 37.28 814 PHE A O 1
ATOM 6677 N N . MET A 1 815 ? 27.515 20.196 16.494 1.00 38.34 815 MET A N 1
ATOM 6678 C CA . MET A 1 815 ? 26.441 19.725 17.408 1.00 38.34 815 MET A CA 1
ATOM 6679 C C . MET A 1 815 ? 25.062 19.572 16.733 1.00 38.34 815 MET A C 1
ATOM 6681 O O . MET A 1 815 ? 24.153 18.969 17.292 1.00 38.34 815 MET A O 1
ATOM 6685 N N . GLN A 1 816 ? 24.888 20.125 15.532 1.00 36.22 816 GLN A N 1
ATOM 6686 C CA . GLN A 1 816 ? 23.728 19.978 14.642 1.00 36.22 816 GLN A CA 1
ATOM 6687 C C . GLN A 1 816 ? 23.980 20.911 13.454 1.00 36.22 816 GLN A C 1
ATOM 6689 O O . GLN A 1 816 ? 24.297 22.086 13.662 1.00 36.22 816 GLN A O 1
ATOM 6694 N N . TYR A 1 817 ? 23.818 20.458 12.210 1.00 38.59 817 TYR A N 1
ATOM 6695 C CA . TYR A 1 817 ? 23.872 21.384 11.077 1.00 38.59 817 TYR A CA 1
ATOM 6696 C C . TYR A 1 817 ? 22.651 22.319 11.140 1.00 38.59 817 TYR A C 1
ATOM 6698 O O . TYR A 1 817 ? 21.516 21.904 10.894 1.00 38.59 817 TYR A O 1
ATOM 6706 N N . LYS A 1 818 ? 22.878 23.584 11.530 1.00 34.50 818 LYS A N 1
ATOM 6707 C CA . LYS A 1 818 ? 21.870 24.652 11.557 1.00 34.50 818 LYS A CA 1
ATOM 6708 C C . LYS A 1 818 ? 21.237 24.763 10.173 1.00 34.50 818 LYS A C 1
ATOM 6710 O O . LYS A 1 818 ? 21.871 25.208 9.221 1.00 34.50 818 LYS A O 1
ATOM 6715 N N . SER A 1 819 ? 19.962 24.389 10.083 1.00 40.16 819 SER A N 1
ATOM 6716 C CA . SER A 1 819 ? 19.092 24.785 8.978 1.00 40.16 819 SER A CA 1
ATOM 6717 C C . SER A 1 819 ? 19.331 26.262 8.636 1.00 40.16 819 SER A C 1
ATOM 6719 O O . SER A 1 819 ? 19.474 27.103 9.530 1.00 40.16 819 SER A O 1
ATOM 6721 N N . ARG A 1 820 ? 19.308 26.614 7.345 1.00 40.06 820 ARG A N 1
ATOM 6722 C CA . ARG A 1 820 ? 19.343 28.020 6.890 1.00 40.06 820 ARG A CA 1
ATOM 6723 C C . ARG A 1 820 ? 18.175 28.854 7.430 1.00 40.06 820 ARG A C 1
ATOM 6725 O O . ARG A 1 820 ? 18.058 30.022 7.096 1.00 40.06 820 ARG A O 1
ATOM 6732 N N . LEU A 1 821 ? 17.314 28.277 8.269 1.00 42.75 821 LEU A N 1
ATOM 6733 C CA . LEU A 1 821 ? 16.235 28.931 8.985 1.00 42.75 821 LEU A CA 1
ATOM 6734 C C . LEU A 1 821 ? 16.702 30.194 9.706 1.00 42.75 821 LEU A C 1
ATOM 6736 O O . LEU A 1 821 ? 15.949 31.154 9.721 1.00 42.75 821 LEU A O 1
ATOM 6740 N N . THR A 1 822 ? 17.910 30.235 10.274 1.00 42.25 822 THR A N 1
ATOM 6741 C CA . THR A 1 822 ? 18.397 31.454 10.941 1.00 42.25 822 THR A CA 1
ATOM 6742 C C . THR A 1 822 ? 18.718 32.556 9.931 1.00 42.25 822 THR A C 1
ATOM 6744 O O . THR A 1 822 ? 18.221 33.663 10.094 1.00 42.25 822 THR A O 1
ATOM 6747 N N . GLU A 1 823 ? 19.439 32.252 8.843 1.00 43.94 823 GLU A N 1
ATOM 6748 C CA . GLU A 1 823 ? 19.654 33.196 7.728 1.00 43.94 823 GLU A CA 1
ATOM 6749 C C . GLU A 1 823 ? 18.332 33.645 7.092 1.00 43.94 823 GLU A C 1
ATOM 6751 O O . GLU A 1 823 ? 18.152 34.822 6.805 1.00 43.94 823 GLU A O 1
ATOM 6756 N N . LEU A 1 824 ? 17.392 32.719 6.884 1.00 42.12 824 LEU A N 1
ATOM 6757 C CA . LEU A 1 824 ? 16.087 32.988 6.281 1.00 42.12 824 LEU A CA 1
ATOM 6758 C C . LEU A 1 824 ? 15.180 33.789 7.218 1.00 42.12 824 LEU A C 1
ATOM 6760 O O . LEU A 1 824 ? 14.441 34.643 6.743 1.00 42.12 824 LEU A O 1
ATOM 6764 N N . LYS A 1 825 ? 15.250 33.564 8.536 1.00 50.47 825 LYS A N 1
ATOM 6765 C CA . LYS A 1 825 ? 14.576 34.396 9.543 1.00 50.47 825 LYS A CA 1
ATOM 6766 C C . LYS A 1 825 ? 15.176 35.796 9.581 1.00 50.47 825 LYS A C 1
ATOM 6768 O O . LYS A 1 825 ? 14.423 36.757 9.692 1.00 50.47 825 LYS A O 1
ATOM 6773 N N . GLU A 1 826 ? 16.492 35.923 9.447 1.00 54.56 826 GLU A N 1
ATOM 6774 C CA . GLU A 1 826 ? 17.169 37.220 9.387 1.00 54.56 826 GLU A CA 1
ATOM 6775 C C . GLU A 1 826 ? 16.803 37.974 8.097 1.00 54.56 826 GLU A C 1
ATOM 6777 O O . GLU A 1 826 ? 16.405 39.135 8.150 1.00 54.56 826 GLU A O 1
ATOM 6782 N N . ALA A 1 827 ? 16.817 37.293 6.947 1.00 47.59 827 ALA A N 1
ATOM 6783 C CA . ALA A 1 827 ? 16.393 37.845 5.661 1.00 47.59 827 ALA A CA 1
ATOM 6784 C C . ALA A 1 827 ? 14.900 38.213 5.656 1.00 47.59 827 ALA A C 1
ATOM 6786 O O . ALA A 1 827 ? 14.525 39.263 5.137 1.00 47.59 827 ALA A O 1
ATOM 6787 N N . TYR A 1 828 ? 14.046 37.394 6.278 1.00 52.12 828 TYR A N 1
ATOM 6788 C CA . TYR A 1 828 ? 12.625 37.692 6.456 1.00 52.12 828 TYR A CA 1
ATOM 6789 C C . TYR A 1 828 ? 12.420 38.919 7.350 1.00 52.12 828 TYR A C 1
ATOM 6791 O O . TYR A 1 828 ? 11.651 39.803 6.989 1.00 52.12 828 TYR A O 1
ATOM 6799 N N . ARG A 1 829 ? 13.159 39.038 8.463 1.00 65.75 829 ARG A N 1
ATOM 6800 C CA . ARG A 1 829 ? 13.135 40.230 9.328 1.00 65.75 829 ARG A CA 1
ATOM 6801 C C . ARG A 1 829 ? 13.596 41.486 8.590 1.00 65.75 829 ARG A C 1
ATOM 6803 O O . ARG A 1 829 ? 12.973 42.533 8.739 1.00 65.75 829 ARG A O 1
ATOM 6810 N N . GLN A 1 830 ? 14.643 41.391 7.770 1.00 65.69 830 GLN A N 1
ATOM 6811 C CA . GLN A 1 830 ? 15.116 42.506 6.942 1.00 65.69 830 GLN A CA 1
ATOM 6812 C C . GLN A 1 830 ? 14.079 42.911 5.884 1.00 65.69 830 GLN A C 1
ATOM 6814 O O . GLN A 1 830 ? 13.835 44.102 5.681 1.00 65.69 830 GLN A O 1
ATOM 6819 N N . LEU A 1 831 ? 13.416 41.935 5.256 1.00 58.25 831 LEU A N 1
ATOM 6820 C CA . LEU A 1 831 ? 12.344 42.176 4.292 1.00 58.25 831 LEU A CA 1
ATOM 6821 C C . LEU A 1 831 ? 11.116 42.815 4.959 1.00 58.25 831 LEU A C 1
ATOM 6823 O O . LEU A 1 831 ? 10.553 43.771 4.431 1.00 58.25 831 LEU A O 1
ATOM 6827 N N . GLU A 1 832 ? 10.725 42.329 6.139 1.00 67.38 832 GLU A N 1
ATOM 6828 C CA . GLU A 1 832 ? 9.611 42.869 6.921 1.00 67.38 832 GLU A CA 1
ATOM 6829 C C . GLU A 1 832 ? 9.896 44.305 7.383 1.00 67.38 832 GLU A C 1
ATOM 6831 O O . GLU A 1 832 ? 9.023 45.174 7.311 1.00 67.38 832 GLU A O 1
ATOM 6836 N N . PHE A 1 833 ? 11.138 44.584 7.790 1.00 75.25 833 PHE A N 1
ATOM 6837 C CA . PHE A 1 833 ? 11.591 45.931 8.124 1.00 75.25 833 PHE A CA 1
ATOM 6838 C C . PHE A 1 833 ? 11.533 46.867 6.908 1.00 75.25 833 PHE A C 1
ATOM 6840 O O . PHE A 1 833 ? 10.989 47.968 7.005 1.00 75.25 833 PHE A O 1
ATOM 6847 N N . SER A 1 834 ? 12.012 46.417 5.744 1.00 66.06 834 SER A N 1
ATOM 6848 C CA . SER A 1 834 ? 11.970 47.195 4.499 1.00 66.06 834 SER A CA 1
ATOM 6849 C C . SER A 1 834 ? 10.529 47.451 4.022 1.00 66.06 834 SER A C 1
ATOM 6851 O O . SER A 1 834 ? 10.192 48.566 3.631 1.00 66.06 834 SER A O 1
ATOM 6853 N N . LEU A 1 835 ? 9.628 46.470 4.157 1.00 68.31 835 LEU A N 1
ATOM 6854 C CA . LEU A 1 835 ? 8.197 46.630 3.863 1.00 68.31 835 LEU A CA 1
ATOM 6855 C C . LEU A 1 835 ? 7.503 47.619 4.811 1.00 68.31 835 LEU A C 1
ATOM 6857 O O . LEU A 1 835 ? 6.657 48.400 4.367 1.00 68.31 835 LEU A O 1
ATOM 6861 N N . LYS A 1 836 ? 7.857 47.615 6.103 1.00 78.00 836 LYS A N 1
ATOM 6862 C CA . LYS A 1 836 ? 7.362 48.598 7.083 1.00 78.00 836 LYS A CA 1
ATOM 6863 C C . LYS A 1 836 ? 7.835 50.016 6.747 1.00 78.00 836 LYS A C 1
ATOM 6865 O O . LYS A 1 836 ? 7.015 50.933 6.780 1.00 78.00 836 LYS A O 1
ATOM 6870 N N . GLN A 1 837 ? 9.102 50.186 6.362 1.00 78.31 837 GLN A N 1
ATOM 6871 C CA . GLN A 1 837 ? 9.639 51.474 5.903 1.00 78.31 837 GLN A CA 1
ATOM 6872 C C . GLN A 1 837 ? 8.936 51.966 4.633 1.00 78.31 837 GLN A C 1
ATOM 6874 O O . GLN A 1 837 ? 8.413 53.077 4.619 1.00 78.31 837 GLN A O 1
ATOM 6879 N N . ASN A 1 838 ? 8.784 51.108 3.621 1.00 74.25 838 ASN A N 1
ATOM 6880 C CA . ASN A 1 838 ? 8.080 51.468 2.387 1.00 74.25 838 ASN A CA 1
ATOM 6881 C C . ASN A 1 838 ? 6.609 51.839 2.642 1.00 74.25 838 ASN A C 1
ATOM 6883 O O . ASN A 1 838 ? 6.089 52.761 2.019 1.00 74.25 838 ASN A O 1
ATOM 6887 N N . ARG A 1 839 ? 5.921 51.175 3.586 1.00 75.38 839 ARG A N 1
ATOM 6888 C CA . ARG A 1 839 ? 4.562 51.569 4.007 1.00 75.38 839 ARG A CA 1
ATOM 6889 C C . ARG A 1 839 ? 4.528 52.952 4.658 1.00 75.38 839 ARG A C 1
ATOM 6891 O O . ARG A 1 839 ? 3.593 53.709 4.403 1.00 75.38 839 ARG A O 1
ATOM 6898 N N . LEU A 1 840 ? 5.517 53.279 5.489 1.00 77.94 840 LEU A N 1
ATOM 6899 C CA . LEU A 1 840 ? 5.639 54.596 6.120 1.00 77.94 840 LEU A CA 1
ATOM 6900 C C . LEU A 1 840 ? 5.927 55.692 5.089 1.00 77.94 840 LEU A C 1
ATOM 6902 O O . LEU A 1 840 ? 5.295 56.748 5.138 1.00 77.94 840 LEU A O 1
ATOM 6906 N N . GLU A 1 841 ? 6.805 55.433 4.121 1.00 75.06 841 GLU A N 1
ATOM 6907 C CA . GLU A 1 841 ? 7.059 56.348 3.006 1.00 75.06 841 GLU A CA 1
ATOM 6908 C C . GLU A 1 841 ? 5.811 56.557 2.147 1.00 75.06 841 GLU A C 1
ATOM 6910 O O . GLU A 1 841 ? 5.480 57.695 1.823 1.00 75.06 841 GLU A O 1
ATOM 6915 N N . LEU A 1 842 ? 5.055 55.494 1.856 1.00 74.94 842 LEU A N 1
ATOM 6916 C CA . LEU A 1 842 ? 3.804 55.587 1.103 1.00 74.94 842 LEU A CA 1
ATOM 6917 C C . LEU A 1 842 ? 2.742 56.407 1.857 1.00 74.94 842 LEU A C 1
ATOM 6919 O O . LEU A 1 842 ? 2.028 57.209 1.258 1.00 74.94 842 LEU A O 1
ATOM 6923 N N . LEU A 1 843 ? 2.657 56.259 3.183 1.00 75.88 843 LEU A N 1
ATOM 6924 C CA . LEU A 1 843 ? 1.787 57.077 4.036 1.00 75.88 843 LEU A CA 1
ATOM 6925 C C . LEU A 1 843 ? 2.225 58.546 4.071 1.00 75.88 843 LEU A C 1
ATOM 6927 O O . LEU A 1 843 ? 1.373 59.437 4.044 1.00 75.88 843 LEU A O 1
ATOM 6931 N N . ASN A 1 844 ? 3.532 58.816 4.099 1.00 78.12 844 ASN A N 1
ATOM 6932 C CA . ASN A 1 844 ? 4.063 60.174 4.013 1.00 78.12 844 ASN A CA 1
ATOM 6933 C C . ASN A 1 844 ? 3.811 60.797 2.638 1.00 78.12 844 ASN A C 1
ATOM 6935 O O . ASN A 1 844 ? 3.346 61.933 2.576 1.00 78.12 844 ASN A O 1
ATOM 6939 N N . LEU A 1 845 ? 4.022 60.057 1.549 1.00 72.19 845 LEU A N 1
ATOM 6940 C CA . LEU A 1 845 ? 3.687 60.487 0.191 1.00 72.19 845 LEU A CA 1
ATOM 6941 C C . LEU A 1 845 ? 2.193 60.777 0.058 1.00 72.19 845 LEU A C 1
ATOM 6943 O O . LEU A 1 845 ? 1.829 61.821 -0.472 1.00 72.19 845 LEU A O 1
ATOM 6947 N N . ASN A 1 846 ? 1.327 59.934 0.624 1.00 75.38 846 ASN A N 1
ATOM 6948 C CA . ASN A 1 846 ? -0.116 60.175 0.649 1.00 75.38 846 ASN A CA 1
ATOM 6949 C C . ASN A 1 846 ? -0.492 61.406 1.490 1.00 75.38 846 ASN A C 1
ATOM 6951 O O . ASN A 1 846 ? -1.383 62.159 1.100 1.00 75.38 846 ASN A O 1
ATOM 6955 N N . ARG A 1 847 ? 0.197 61.669 2.610 1.00 76.88 847 ARG A N 1
ATOM 6956 C CA . ARG A 1 847 ? 0.016 62.898 3.407 1.00 76.88 847 ARG A CA 1
ATOM 6957 C C . ARG A 1 847 ? 0.485 64.149 2.670 1.00 76.88 847 ARG A C 1
ATOM 6959 O O . ARG A 1 847 ? -0.195 65.169 2.738 1.00 76.88 847 ARG A O 1
ATOM 6966 N N . ILE A 1 848 ? 1.620 64.082 1.976 1.00 74.94 848 ILE A N 1
ATOM 6967 C CA . ILE A 1 848 ? 2.138 65.165 1.128 1.00 74.94 848 ILE A CA 1
ATOM 6968 C C . ILE A 1 848 ? 1.149 65.415 -0.015 1.00 74.94 848 ILE A C 1
ATOM 6970 O O . ILE A 1 848 ? 0.707 66.544 -0.209 1.00 74.94 848 ILE A O 1
ATOM 6974 N N . HIS A 1 849 ? 0.708 64.358 -0.697 1.00 67.44 849 HIS A N 1
ATOM 6975 C CA . HIS A 1 849 ? -0.297 64.422 -1.753 1.00 67.44 849 HIS A CA 1
ATOM 6976 C C . HIS A 1 849 ? -1.605 65.056 -1.249 1.00 67.44 849 HIS A C 1
ATOM 6978 O O . HIS A 1 849 ? -2.111 65.982 -1.874 1.00 67.44 849 HIS A O 1
ATOM 6984 N N . ALA A 1 850 ? -2.102 64.658 -0.073 1.00 67.94 850 ALA A N 1
ATOM 6985 C CA . ALA A 1 850 ? -3.297 65.238 0.544 1.00 67.94 850 ALA A CA 1
ATOM 6986 C C . ALA A 1 850 ? -3.115 66.698 1.001 1.00 67.94 850 ALA A C 1
ATOM 6988 O O . ALA A 1 850 ? -4.062 67.477 0.920 1.00 67.94 850 ALA A O 1
ATOM 6989 N N . LYS A 1 851 ? -1.915 67.094 1.452 1.00 72.06 851 LYS A N 1
ATOM 6990 C CA . LYS A 1 851 ? -1.601 68.486 1.819 1.00 72.06 851 LYS A CA 1
ATOM 6991 C C . LYS A 1 851 ? -1.453 69.406 0.610 1.00 72.06 851 LYS A C 1
ATOM 6993 O O . LYS A 1 851 ? -1.798 70.574 0.729 1.00 72.06 851 LYS A O 1
ATOM 6998 N N . HIS A 1 852 ? -0.948 68.915 -0.522 1.00 65.56 852 HIS A N 1
ATOM 6999 C CA . HIS A 1 852 ? -0.696 69.735 -1.714 1.00 65.56 852 HIS A CA 1
ATOM 7000 C C . HIS A 1 852 ? -1.845 69.737 -2.735 1.00 65.56 852 HIS A C 1
ATOM 7002 O O . HIS A 1 852 ? -1.948 70.678 -3.521 1.00 65.56 852 HIS A O 1
ATOM 7008 N N . LEU A 1 853 ? -2.759 68.758 -2.691 1.00 58.94 853 LEU A N 1
ATOM 7009 C CA . LEU A 1 853 ? -3.960 68.731 -3.540 1.00 58.94 853 LEU A CA 1
ATOM 7010 C C . LEU A 1 853 ? -4.854 69.987 -3.429 1.00 58.94 853 LEU A C 1
ATOM 7012 O O . LEU A 1 853 ? -5.336 70.449 -4.464 1.00 58.94 853 LEU A O 1
ATOM 7016 N N . PRO A 1 854 ? -5.093 70.563 -2.230 1.00 59.44 854 PRO A N 1
ATOM 7017 C CA . PRO A 1 854 ? -5.900 71.775 -2.080 1.00 59.44 854 PRO A CA 1
ATOM 7018 C C . PRO A 1 854 ? -5.258 72.998 -2.749 1.00 59.44 854 PRO A C 1
ATOM 7020 O O . PRO A 1 854 ? -5.946 73.770 -3.409 1.00 59.44 854 PRO A O 1
ATOM 7023 N N . PHE A 1 855 ? -3.929 73.126 -2.678 1.00 58.28 855 PHE A N 1
ATOM 7024 C CA . PHE A 1 855 ? -3.197 74.248 -3.281 1.00 58.28 855 PHE A CA 1
ATOM 7025 C C . PHE A 1 855 ? -3.118 74.165 -4.814 1.00 58.28 855 PHE A C 1
ATOM 7027 O O . PHE A 1 855 ? -3.022 75.191 -5.483 1.00 58.28 855 PHE A O 1
ATOM 7034 N N . LEU A 1 856 ? -3.208 72.959 -5.387 1.00 56.31 856 LEU A N 1
ATOM 7035 C CA . LEU A 1 856 ? -3.289 72.757 -6.839 1.00 56.31 856 LEU A CA 1
ATOM 7036 C C . LEU A 1 856 ? -4.701 73.015 -7.396 1.00 56.31 856 LEU A C 1
ATOM 7038 O O . LEU A 1 856 ? -4.836 73.402 -8.555 1.00 56.31 856 LEU A O 1
ATOM 7042 N N . LYS A 1 857 ? -5.753 72.859 -6.578 1.00 54.47 857 LYS A N 1
ATOM 7043 C CA . LYS A 1 857 ? -7.136 73.192 -6.965 1.00 54.47 857 LYS A CA 1
ATOM 7044 C C . LYS A 1 857 ? -7.443 74.693 -6.867 1.00 54.47 857 LYS A C 1
ATOM 7046 O O . LYS A 1 857 ? -8.191 75.193 -7.704 1.00 54.47 857 LYS A O 1
ATOM 7051 N N . ASP A 1 858 ? -6.805 75.424 -5.950 1.00 53.25 858 ASP A N 1
ATOM 7052 C CA . ASP A 1 858 ? -6.982 76.882 -5.821 1.00 53.25 858 ASP A CA 1
ATOM 7053 C C . ASP A 1 858 ? -6.254 77.718 -6.892 1.00 53.25 858 ASP A C 1
ATOM 7055 O O . ASP A 1 858 ? -6.644 78.852 -7.181 1.00 53.25 858 ASP A O 1
ATOM 7059 N N . HIS A 1 859 ? -5.236 77.163 -7.559 1.00 50.75 859 HIS A N 1
ATOM 7060 C CA . HIS A 1 859 ? -4.607 77.832 -8.706 1.00 50.75 859 HIS A CA 1
ATOM 7061 C C . HIS A 1 859 ? -5.457 77.772 -9.988 1.00 50.75 859 HIS A C 1
ATOM 7063 O O . HIS A 1 859 ? -5.359 78.665 -10.836 1.00 50.75 859 HIS A O 1
ATOM 7069 N N . HIS A 1 860 ? -6.345 76.780 -10.117 1.00 48.47 860 HIS A N 1
ATOM 7070 C CA . HIS A 1 860 ? -7.289 76.703 -11.235 1.00 48.47 860 HIS A CA 1
ATOM 7071 C C . HIS A 1 860 ? -8.566 77.530 -11.022 1.00 48.47 860 HIS A C 1
ATOM 7073 O O . HIS A 1 860 ? -9.155 77.962 -12.006 1.00 48.47 860 HIS A O 1
ATOM 7079 N N . SER A 1 861 ? -8.967 77.824 -9.780 1.00 48.31 861 SER A N 1
ATOM 7080 C CA . SER A 1 861 ? -10.143 78.665 -9.489 1.00 48.31 861 SER A CA 1
ATOM 7081 C C . SER A 1 861 ? -9.844 80.174 -9.500 1.00 48.31 861 SER A C 1
ATOM 7083 O O . SER A 1 861 ? -10.740 80.971 -9.780 1.00 48.31 861 SER A O 1
ATOM 7085 N N . ARG A 1 862 ? -8.587 80.595 -9.278 1.00 48.72 862 ARG A N 1
ATOM 7086 C CA . ARG A 1 862 ? -8.168 82.012 -9.382 1.00 48.72 862 ARG A CA 1
ATOM 7087 C C . ARG A 1 862 ? -7.823 82.488 -10.799 1.00 48.72 862 ARG A C 1
ATOM 7089 O O . ARG A 1 862 ? -7.729 83.692 -11.012 1.00 48.72 862 ARG A O 1
ATOM 7096 N N . SER A 1 863 ? -7.680 81.592 -11.777 1.00 49.94 863 SER A N 1
ATOM 7097 C CA . SER A 1 863 ? -7.455 81.966 -13.188 1.00 49.94 863 SER A CA 1
ATOM 7098 C C . SER A 1 863 ? -8.749 82.204 -13.983 1.00 49.94 863 SER A C 1
ATOM 7100 O O . SER A 1 863 ? -8.699 82.735 -15.089 1.00 49.94 863 SER A O 1
ATOM 7102 N N . SER A 1 864 ? -9.915 81.894 -13.407 1.00 49.38 864 SER A N 1
ATOM 7103 C CA . SER A 1 864 ? -11.237 82.061 -14.031 1.00 49.38 864 SER A CA 1
ATOM 7104 C C . SER A 1 864 ? -12.044 83.269 -13.527 1.00 49.38 864 SER A C 1
ATOM 7106 O O . SER A 1 864 ? -13.193 83.419 -13.927 1.00 49.38 864 SER A O 1
ATOM 7108 N N . CYS A 1 865 ? -11.465 84.148 -12.694 1.00 44.53 865 CYS A N 1
ATOM 7109 C CA . CYS A 1 865 ? -12.162 85.316 -12.123 1.00 44.53 865 CYS A CA 1
ATOM 7110 C C . CYS A 1 865 ? -11.545 86.687 -12.491 1.00 44.53 865 CYS A C 1
ATOM 7112 O O . CYS A 1 865 ? -11.827 87.667 -11.816 1.00 44.53 865 CYS A O 1
ATOM 7114 N N . ASN A 1 866 ? -10.740 86.769 -13.563 1.00 47.78 866 ASN A N 1
ATOM 7115 C CA . ASN A 1 866 ? -10.260 88.033 -14.159 1.00 47.78 866 ASN A CA 1
ATOM 7116 C C . ASN A 1 866 ? -10.576 88.101 -15.670 1.00 47.78 866 ASN A C 1
ATOM 7118 O O . ASN A 1 866 ? -9.684 88.155 -16.518 1.00 47.78 866 ASN A O 1
ATOM 7122 N N . LYS A 1 867 ? -11.868 88.081 -16.013 1.00 50.12 867 LYS A N 1
ATOM 7123 C CA . LYS A 1 867 ? -12.402 88.651 -17.262 1.00 50.12 867 LYS A CA 1
ATOM 7124 C C . LYS A 1 867 ? -13.731 89.342 -16.934 1.00 50.12 867 LYS A C 1
ATOM 7126 O O . LYS A 1 867 ? -14.615 88.664 -16.422 1.00 50.12 867 LYS A O 1
ATOM 7131 N N . GLN A 1 868 ? -13.834 90.622 -17.319 1.00 44.03 868 GLN A N 1
ATOM 7132 C CA . GLN A 1 868 ? -14.778 91.691 -16.912 1.00 44.03 868 GLN A CA 1
ATOM 7133 C C . GLN A 1 868 ? -14.230 92.468 -15.699 1.00 44.03 868 GLN A C 1
ATOM 7135 O O . GLN A 1 868 ? -14.282 91.952 -14.592 1.00 44.03 868 GLN A O 1
ATOM 7140 N N . GLU A 1 869 ? -13.615 93.649 -15.807 1.00 37.31 869 GLU A N 1
ATOM 7141 C CA . GLU A 1 869 ? -13.413 94.647 -16.879 1.00 37.31 869 GLU A CA 1
ATOM 7142 C C . GLU A 1 869 ? -11.970 95.172 -16.850 1.00 37.31 869 GLU A C 1
ATOM 7144 O O . GLU A 1 869 ? -11.375 95.199 -15.746 1.00 37.31 869 GLU A O 1
#